Protein AF-0000000084427229 (afdb_homodimer)

Nearest PDB structures (foldseek):
  4gdn-assembly3_C  TM=8.687E-01  e=4.495E-21  Staphylococcus aureus subsp. aureus N315
  4gdn-assembly4_D  TM=8.660E-01  e=3.797E-21  Staphylococcus aureus subsp. aureus N315
  7v1z-assembly1_A  TM=7.747E-01  e=4.239E-22  Homo sapiens
  4gdn-assembly2_B  TM=8.293E-01  e=1.237E-20  Staphylococcus aureus subsp. aureus N315
  4y7p-assembly2_A  TM=8.494E-01  e=4.516E-19  Bacillus cereus

Solvent-accessible surface area (backbone atoms only — not comparable to full-atom values): 54503 Å² total; per-residue (Å²): 128,78,55,69,45,61,56,54,56,69,42,49,66,58,49,51,48,43,28,56,69,22,12,41,59,18,35,34,37,33,32,31,49,72,77,34,82,59,41,74,52,50,39,58,26,27,30,73,92,78,64,38,64,36,43,62,70,32,25,36,59,31,20,36,52,23,24,35,55,44,41,37,48,50,28,40,40,35,73,70,63,78,46,52,62,76,39,43,48,43,80,68,35,76,81,50,61,38,82,40,66,64,60,42,74,63,38,24,49,49,36,37,46,30,22,20,58,19,49,60,48,64,58,55,66,34,48,39,40,42,29,36,61,62,47,45,51,88,45,39,57,62,54,58,19,65,46,52,67,77,42,69,73,54,73,46,61,40,82,34,57,58,29,31,39,50,47,31,54,47,46,20,60,74,69,71,44,51,51,64,57,49,44,41,63,54,45,38,54,79,68,63,35,85,62,53,35,60,21,72,70,63,87,85,59,75,59,56,47,52,21,15,22,28,36,93,86,30,50,68,35,74,28,53,57,59,38,25,23,71,64,46,40,46,18,36,27,26,9,19,24,28,20,56,58,48,46,51,56,52,50,48,54,47,48,51,30,36,53,48,14,67,73,69,67,43,58,59,35,89,97,46,65,53,24,37,42,42,56,36,66,11,71,70,32,54,40,78,77,62,34,92,53,60,35,24,26,14,36,47,34,36,40,34,30,32,49,35,65,66,54,81,80,49,65,43,49,86,23,29,94,87,50,57,65,64,42,49,39,91,44,73,36,49,59,33,38,30,43,40,15,72,42,52,14,18,24,21,30,41,41,36,28,68,92,59,40,29,37,42,40,24,41,27,32,20,31,30,48,37,47,49,32,51,53,49,48,53,54,50,46,34,58,75,66,61,39,46,80,92,48,54,78,62,57,64,60,50,49,53,47,19,32,55,47,49,66,44,41,60,63,50,44,52,50,50,47,59,72,68,47,54,80,94,54,66,61,70,68,70,73,54,66,44,43,46,25,30,32,93,81,68,73,51,36,38,30,30,42,74,55,95,93,37,41,28,39,12,55,69,60,35,75,80,39,56,38,58,44,43,84,55,32,49,58,25,24,28,51,74,64,60,67,52,57,40,29,52,42,20,30,84,82,59,81,70,60,54,64,58,46,40,33,42,37,49,39,58,47,95,87,66,45,59,41,36,40,37,31,29,60,45,76,93,44,80,52,47,59,20,39,46,59,76,73,83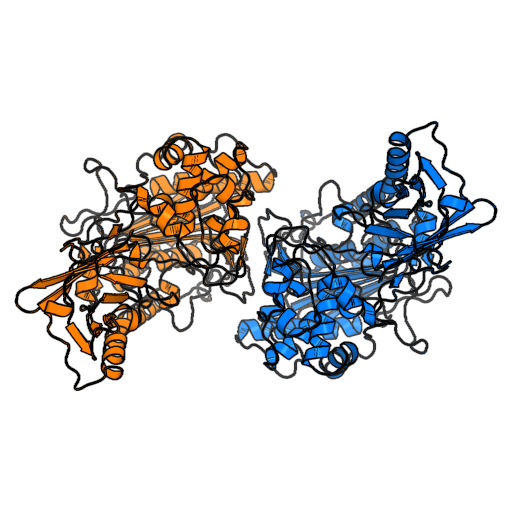,124,128,77,55,68,45,62,57,54,57,69,43,50,66,59,49,51,48,43,26,56,68,22,11,42,59,18,37,33,37,34,32,30,48,70,75,35,80,57,42,74,51,48,38,60,25,28,30,74,94,78,65,39,64,36,42,61,69,31,27,37,57,31,20,35,51,23,24,34,55,44,42,38,47,49,26,40,40,36,72,70,63,78,46,51,62,75,38,44,48,42,79,67,34,76,82,51,61,39,83,39,65,63,59,41,75,64,37,23,49,51,34,35,46,29,22,20,58,19,48,60,48,63,57,56,68,35,49,38,40,42,30,37,61,62,47,44,52,89,45,38,56,60,53,59,19,64,45,51,66,78,44,69,73,55,73,45,60,39,84,34,59,58,29,29,38,50,48,32,54,47,47,19,60,74,69,71,44,52,51,65,56,48,44,41,64,54,46,38,54,78,68,64,35,85,63,52,36,59,21,72,70,62,87,84,59,76,60,55,47,52,21,15,21,27,37,93,85,30,49,68,35,72,30,52,57,58,37,28,22,70,64,47,39,45,17,36,29,26,10,21,26,29,18,56,59,50,46,50,55,52,50,49,54,48,48,51,31,35,53,47,16,65,72,70,68,43,58,57,35,90,97,46,65,54,25,36,44,43,56,37,65,11,70,69,32,53,41,77,77,62,34,92,51,60,35,24,27,14,35,47,35,36,39,34,31,31,50,34,65,68,53,82,81,49,64,43,49,86,23,29,95,87,51,57,65,64,41,49,37,90,43,74,35,48,57,32,39,31,42,42,14,72,43,52,16,18,24,20,28,40,42,36,28,68,91,59,40,28,38,39,39,25,41,26,31,19,31,32,48,39,46,48,31,51,52,49,46,52,54,50,46,31,59,76,66,61,39,45,79,92,48,55,80,63,58,64,59,50,48,53,48,19,32,56,46,47,67,45,41,59,62,52,43,52,50,51,46,58,72,68,49,55,79,94,55,63,62,71,69,70,73,54,66,44,42,46,24,31,31,90,79,68,73,51,37,38,30,30,43,73,56,95,93,37,41,29,38,12,54,70,61,34,75,81,39,56,36,59,43,40,84,55,33,48,57,24,23,29,51,74,64,60,65,52,58,40,28,52,42,18,30,83,81,61,81,69,60,54,64,59,47,40,31,43,37,50,39,58,47,96,88,65,46,59,39,36,41,36,33,28,60,43,76,94,44,82,52,48,57,20,38,45,59,75,74,83,122

Secondary structure (DSSP, 8-state):
---HHHHHHTTHHHHHHHHHHHT-SEEEEEEEETTEEEEEEEEEEEETTTTEEP-TT-BEE-GGGHHHHHHHHHHHHHHTTS--TT-BHHHH-TT---SSHHHHHH-BHHHHHTT-S-B---HHHHB-GGG-B-S-HHHHHHHHHHPPB-S-TTSS----HHHHHHHHHHHHHHHSS-HHHHHIIIIIHHHT-TT-BSSSPPTT--SB--EEEE-TTS-EEEEPPP-TTTTSTTHHHH--EE-HHHHHHHHHHHHHHHHHHHHH--SB-TT-S-BSHHHHTS--EE-SSS-SS-EEE-SS-EEEESSEE--TTSSGGGG-TT-PPEESTTS-B-EEEEEEEEETBEEEEEEEETTTTEEEEEEESEE-SS-HHHHHHHHHHHHHHT--GGG---HHHHHHHHHHHHHHHHHHHHHHHHHHPPTT-----GGGG-EEEEETTSS-EEEEEEETTEEEEEETT-GGGEEEEEEEETTEEE----HHHHHHTT----TT--GGGGEEEEEE-TTS-EEEEEE--STTSPPEEEEEPP---/---HHHHHHTTHHHHHHHHHHHT-SEEEEEEEETTEEEEEEEEEEEETTTTEEP-TT-BEE-GGGHHHHHHHHHHHHHHTTS--TT-BHHHH-TT---SSHHHHHH-BHHHHHTT-S-B---HHHHB-GGG-B-S-HHHHHHHHHHPPB-S-TTSS----HHHHHHHHHHHHHHHSS-HHHHHIIIIIHHHT-TT-BSSSPPTT--SB--EEEE-TTS-EEEEPPP-TTTTSTTHHHH--EE-HHHHHHHHHHHHHHHHHHHHH--SB-TT-S-BSHHHHTS--EE-SSS-SS-EEE-SS-EEEESSEE--TTSSGGGG-TT-PPEESTTS-B-EEEEEEEEETBEEEEEEEETTTTEEEEEEESEE-SS-HHHHHHHHHHHHHHT--GGG---HHHHHHHHHHHHHHHHHHHHHHHHHHPPTT-----GGGG-EEEEETTSS-EEEEEEETTEEEEEETT-GGGEEEEEEEETTEEE----HHHHHHTT----TT--GGGGEEEEEE-TTS-EEEEEE--STTSPPEEEEEPP---

Organism: Penicillium patulum (NCBI:txid5078)

InterPro domains:
  IPR001466 Beta-lactamase-related [PF00144] (12-369)
  IPR012338 Beta-lactamase/transpeptidase-like [G3DSA:3.40.710.10] (6-385)
  IPR012338 Beta-lactamase/transpeptidase-like [SSF56601] (7-386)
  IPR021860 Peptidase S12, Pab87-related, C-terminal [PF11954] (421-520)
  IPR050491 Beta-lactamase AmpC-like [PTHR46825] (11-441)

Radius of gyration: 32.39 Å; Cα contacts (8 Å, |Δi|>4): 2548; chains: 2; bounding box: 80×103×69 Å

Foldseek 3Di:
DDDLQVVLVVCVVVLVLLCQLFQFAKKWKWKDFLLHTDYTDIDHALEDVVRHGADLFAKFFQFQLLQLLLLQLVQLCCVVVLDHQQAQLCVLPVPQAAPDPCNNPRPGLQCLQFQQQQWDQLVLLQAFFLQDGQFFPVCLSVVRSDTDRQDPGRAAHHDHLSSQLSSQVSSCSSVVHGSQVSSCVLACVLLVQPFKHLADDDPPDPNYGFFWAAFLNSHTATGHDNGQCVRYHNSRRTGMMGGNVSVSSRVSLLLVQVVVCVVVVAQGDPSHSGGNSVQQPDFRGFHDPPDPFGWGTGRSKTKTWPQDFDDVVHALQVLQPVGGDGADPPFDIFMKIKDWRDAAQWIWMWIAGSVRGMIMIMITGHPTLGRSNVLSRRQSVNSVRVPDPVRDDDSSVSSNSSSVSFSVQQVVQVVVLVVVFDPDADEDQLVLQAFWWAFPSRRWIKGWDADPNWIWIATSPDPLRIFTWDDGHYQKTFRDDPPRVCRNRRHDRGSQQHNQQRMWHWDADPVGGTFWIWHPNGPSGGTGIITGDDPPD/DDDLQVVLVVCVVVLVLLCQLFQFAKKWKWKDFLLHTDYTDIDHALEDVVRHGADLFAKFFQFQLLQLLLLQLVQLCCVVVLDHQQAQLCVLPVPQAAPDPCNNPRPGLQCLQFQQQQWDQLVLLQAFFLQDGQFFPVCLSVVLSDTDRQDPGRAFHHDHLSSQLSSQVSSCSSVVHGSQVSSCVLACVLLVQPFKHLADDDPPDPNYGFFWAAFLVSHTATGHDNGQCVRYHNSRRTGMMGGNVSVSSRVSLLLVQCVVCVVVVAQGDPSHSGGNSVQQPDFRGFHDPPDPFGWGTGRSKTKTWPQDFDDVVHALQVLQPVGGDGADPPFDIFMKIKDWRDAAQWIWMWIAGSVRRMIMIMITGHPTLGRSNVLSRRQSVNSVRVPDPVRDDDSSVSSNSSSVSSSVQQVVQVVVLVVVFDPDADEDQLVLQAFWWAFPSRRWIKGWDADPNWIWIATSPDPLRIFTWDDGHYQKTFRDDPPRVCRNRRHDRGSQDHNQQRMWHWDADPVGGTFWIWHPNGPSGGTGIITGDDDPD

pLDDT: mean 95.98, std 5.63, range [29.19, 98.94]

Sequence (1074 aa):
MAKLSARLDRLSSTIEDLMRIGGTPGLSLAVMSSGSTVYESSFGVRDKEAGLPVTDETIFPLCSLTKALTASAMAILVDEGKLTWDTLVKDVLPFFDSRDETTQNHLTITDILSHRSGMAWAGNVVLGTENNILISKKDGLKYISSQRRLLPFRTGMSYNNLGYNLAGYVIEEVSGVSWFEFVQSRILDPLGLDRTYLKAPPSDIGNVTQCYNTLDDGSATQIPHPKGGQNWFGGPSGGAWSCVRDLLKLYKTFTTSFEDQFTTGEKATENSPFRQVSFLTSAKIPMDQPSRNELSYALGWVRAQLPNRLGQIGINPGLMPNGMPTVGKGVPSQLALFHQGSLPGALSIVILLPDTNNVIVVLSNSLALNDVPDWVGQLILEEVLGVPESERNNYLEAAHTSVAENLKWYPALVEELNNARKNGTSPRALEEYVGTYWDNINVFKIVVDLVDNKLYWRLQGLDSERFQLEHYEDDTFTWLLPRNELSRRGRWVESDQGPAFWKAVFEYSDNGEIDKLLWAHDTGVPPLQLTKESSKVMAKLSARLDRLSSTIEDLMRIGGTPGLSLAVMSSGSTVYESSFGVRDKEAGLPVTDETIFPLCSLTKALTASAMAILVDEGKLTWDTLVKDVLPFFDSRDETTQNHLTITDILSHRSGMAWAGNVVLGTENNILISKKDGLKYISSQRRLLPFRTGMSYNNLGYNLAGYVIEEVSGVSWFEFVQSRILDPLGLDRTYLKAPPSDIGNVTQCYNTLDDGSATQIPHPKGGQNWFGGPSGGAWSCVRDLLKLYKTFTTSFEDQFTTGEKATENSPFRQVSFLTSAKIPMDQPSRNELSYALGWVRAQLPNRLGQIGINPGLMPNGMPTVGKGVPSQLALFHQGSLPGALSIVILLPDTNNVIVVLSNSLALNDVPDWVGQLILEEVLGVPESERNNYLEAAHTSVAENLKWYPALVEELNNARKNGTSPRALEEYVGTYWDNINVFKIVVDLVDNKLYWRLQGLDSERFQLEHYEDDTFTWLLPRNELSRRGRWVESDQGPAFWKAVFEYSDNGEIDKLLWAHDTGVPPLQLTKESSKV

Structure (mmCIF, N/CA/C/O backbone):
data_AF-0000000084427229-model_v1
#
loop_
_entity.id
_entity.type
_entity.pdbx_description
1 polymer 'Beta-lactamase-related protein'
#
loop_
_atom_site.group_PDB
_atom_site.id
_atom_site.type_symbol
_atom_site.label_atom_id
_atom_site.label_alt_id
_atom_site.label_comp_id
_atom_site.label_asym_id
_atom_site.label_entity_id
_atom_site.label_seq_id
_atom_site.pdbx_PDB_ins_code
_atom_site.Cartn_x
_atom_site.Cartn_y
_atom_site.Cartn_z
_atom_site.occupancy
_atom_site.B_iso_or_equiv
_atom_site.auth_seq_id
_atom_site.auth_comp_id
_atom_site.auth_asym_id
_atom_site.auth_atom_id
_atom_site.pdbx_PDB_model_num
ATOM 1 N N . MET A 1 1 ? 37.656 -5.957 -15.914 1 57.06 1 MET A N 1
ATOM 2 C CA . MET A 1 1 ? 36.625 -6.883 -15.422 1 57.06 1 MET A CA 1
ATOM 3 C C . MET A 1 1 ? 36 -7.648 -16.578 1 57.06 1 MET A C 1
ATOM 5 O O . MET A 1 1 ? 35.719 -7.074 -17.625 1 57.06 1 MET A O 1
ATOM 9 N N . ALA A 1 2 ? 35.969 -8.891 -16.641 1 68.44 2 ALA A N 1
ATOM 10 C CA . ALA A 1 2 ? 35.438 -9.68 -17.75 1 68.44 2 ALA A CA 1
ATOM 11 C C . ALA A 1 2 ? 34.062 -9.18 -18.156 1 68.44 2 ALA A C 1
ATOM 13 O O . ALA A 1 2 ? 33.312 -8.664 -17.344 1 68.44 2 ALA A O 1
ATOM 14 N N . LYS A 1 3 ? 33.781 -9.195 -19.406 1 86.44 3 LYS A N 1
ATOM 15 C CA . LYS A 1 3 ? 32.469 -8.859 -19.938 1 86.44 3 LYS A CA 1
ATOM 16 C C . LYS A 1 3 ? 31.359 -9.625 -19.219 1 86.44 3 LYS A C 1
ATOM 18 O O . LYS A 1 3 ? 31.578 -10.758 -18.781 1 86.44 3 LYS A O 1
ATOM 23 N N . LEU A 1 4 ? 30.25 -9.016 -18.938 1 94.06 4 LEU A N 1
ATOM 24 C CA . LEU A 1 4 ? 29.109 -9.609 -18.234 1 94.06 4 LEU A CA 1
ATOM 25 C C . LEU A 1 4 ? 28.797 -11 -18.797 1 94.06 4 LEU A C 1
ATOM 27 O O . LEU A 1 4 ? 28.562 -11.938 -18.031 1 94.06 4 LEU A O 1
ATOM 31 N N . SER A 1 5 ? 28.844 -11.18 -20.062 1 95 5 SER A N 1
ATOM 32 C CA . SER A 1 5 ? 28.547 -12.461 -20.688 1 95 5 SER A CA 1
ATOM 33 C C . SER A 1 5 ? 29.516 -13.539 -20.203 1 95 5 SER A C 1
ATOM 35 O O . SER A 1 5 ? 29.109 -14.672 -19.938 1 95 5 SER A O 1
ATOM 37 N N . ALA A 1 6 ? 30.797 -13.242 -20.203 1 95.94 6 ALA A N 1
ATOM 38 C CA . ALA A 1 6 ? 31.812 -14.195 -19.75 1 95.94 6 ALA A CA 1
ATOM 39 C C . ALA A 1 6 ? 31.609 -14.555 -18.281 1 95.94 6 ALA A C 1
ATOM 41 O O . ALA A 1 6 ? 31.797 -15.703 -17.875 1 95.94 6 ALA A O 1
ATOM 42 N N . ARG A 1 7 ? 31.266 -13.531 -17.5 1 96.56 7 ARG A N 1
ATOM 43 C CA . ARG A 1 7 ? 31.016 -13.773 -16.078 1 96.56 7 ARG A CA 1
ATOM 44 C C . ARG A 1 7 ? 29.797 -14.68 -15.891 1 96.56 7 ARG A C 1
ATOM 46 O O . ARG A 1 7 ? 29.797 -15.555 -15.023 1 96.56 7 ARG A O 1
ATOM 53 N N . LEU A 1 8 ? 28.828 -14.5 -16.672 1 97.56 8 LEU A N 1
ATOM 54 C CA . LEU A 1 8 ? 27.609 -15.312 -16.609 1 97.56 8 LEU A CA 1
ATOM 55 C C . LEU A 1 8 ? 27.891 -16.734 -17.062 1 97.56 8 LEU A C 1
ATOM 57 O O . LEU A 1 8 ? 27.344 -17.688 -16.516 1 97.56 8 LEU A O 1
ATOM 61 N N . ASP A 1 9 ? 28.719 -16.844 -18.031 1 96.69 9 ASP A N 1
ATOM 62 C CA . ASP A 1 9 ? 29.078 -18.172 -18.531 1 96.69 9 ASP A CA 1
ATOM 63 C C . ASP A 1 9 ? 29.75 -19 -17.453 1 96.69 9 ASP A C 1
ATOM 65 O O . ASP A 1 9 ? 29.594 -20.234 -17.438 1 96.69 9 ASP A O 1
ATOM 69 N N . ARG A 1 10 ? 30.453 -18.375 -16.594 1 96.94 10 ARG A N 1
ATOM 70 C CA . ARG A 1 10 ? 31.156 -19.062 -15.523 1 96.94 10 ARG A CA 1
ATOM 71 C C . ARG A 1 10 ? 30.172 -19.656 -14.516 1 96.94 10 ARG A C 1
ATOM 73 O O . ARG A 1 10 ? 30.547 -20.5 -13.703 1 96.94 10 ARG A O 1
ATOM 80 N N . LEU A 1 11 ? 28.922 -19.25 -14.578 1 98.12 11 LEU A N 1
ATOM 81 C CA . LEU A 1 11 ? 27.922 -19.719 -13.633 1 98.12 11 LEU A CA 1
ATOM 82 C C . LEU A 1 11 ? 27.266 -21 -14.148 1 98.12 11 LEU A C 1
ATOM 84 O O . LEU A 1 11 ? 26.422 -21.594 -13.453 1 98.12 11 LEU A O 1
ATOM 88 N N . SER A 1 12 ? 27.625 -21.484 -15.297 1 98.06 12 SER A N 1
ATOM 89 C CA . SER A 1 12 ? 26.953 -22.609 -15.961 1 98.06 12 SER A CA 1
ATOM 90 C C . SER A 1 12 ? 26.969 -23.844 -15.078 1 98.06 12 SER A C 1
ATOM 92 O O . SER A 1 12 ? 25.953 -24.531 -14.945 1 98.06 12 SER A O 1
ATOM 94 N N . SER A 1 13 ? 28.125 -24.156 -14.5 1 98.19 13 SER A N 1
ATOM 95 C CA . SER A 1 13 ? 28.219 -25.344 -13.664 1 98.19 13 SER A CA 1
ATOM 96 C C . SER A 1 13 ? 27.312 -25.234 -12.445 1 98.19 13 SER A C 1
ATOM 98 O O . SER A 1 13 ? 26.703 -26.234 -12.031 1 98.19 13 SER A O 1
ATOM 100 N N . THR A 1 14 ? 27.312 -24.047 -11.836 1 98.69 14 THR A N 1
ATOM 101 C CA . THR A 1 14 ? 26.453 -23.828 -10.688 1 98.69 14 THR A CA 1
ATOM 102 C C . THR A 1 14 ? 24.984 -24 -11.086 1 98.69 14 THR A C 1
ATOM 104 O O . THR A 1 14 ? 24.203 -24.578 -10.328 1 98.69 14 THR A O 1
ATOM 107 N N . ILE A 1 15 ? 24.594 -23.5 -12.234 1 98.88 15 ILE A N 1
ATOM 108 C CA . ILE A 1 15 ? 23.219 -23.625 -12.727 1 98.88 15 ILE A CA 1
ATOM 109 C C . ILE A 1 15 ? 22.875 -25.094 -12.93 1 98.88 15 ILE A C 1
ATOM 111 O O . ILE A 1 15 ? 21.797 -25.531 -12.523 1 98.88 15 ILE A O 1
ATOM 115 N N . GLU A 1 16 ? 23.766 -25.859 -13.5 1 98.75 16 GLU A N 1
ATOM 116 C CA . GLU A 1 16 ? 23.547 -27.281 -13.695 1 98.75 16 GLU A CA 1
ATOM 117 C C . GLU A 1 16 ? 23.391 -28 -12.367 1 98.75 16 GLU A C 1
ATOM 119 O O . GLU A 1 16 ? 22.562 -28.922 -12.242 1 98.75 16 GLU A O 1
ATOM 124 N N . ASP A 1 17 ? 24.203 -27.594 -11.391 1 98.81 17 ASP A N 1
ATOM 125 C CA . ASP A 1 17 ? 24.078 -28.188 -10.055 1 98.81 17 ASP A CA 1
ATOM 126 C C . ASP A 1 17 ? 22.719 -27.875 -9.453 1 98.81 17 ASP A C 1
ATOM 128 O O . ASP A 1 17 ? 22.094 -28.75 -8.844 1 98.81 17 ASP A O 1
ATOM 132 N N . LEU A 1 18 ? 22.312 -26.625 -9.586 1 98.88 18 LEU A N 1
ATOM 133 C CA . LEU A 1 18 ? 21 -26.25 -9.086 1 98.88 18 LEU A CA 1
ATOM 134 C C . LEU A 1 18 ? 19.906 -27.078 -9.742 1 98.88 18 LEU A C 1
ATOM 136 O O . LEU A 1 18 ? 18.953 -27.5 -9.078 1 98.88 18 LEU A O 1
ATOM 140 N N . MET A 1 19 ? 20 -27.312 -11.086 1 98.88 19 MET A N 1
ATOM 141 C CA . MET A 1 19 ? 19.047 -28.141 -11.82 1 98.88 19 MET A CA 1
ATOM 142 C C . MET A 1 19 ? 19.047 -29.562 -11.281 1 98.88 19 MET A C 1
ATOM 144 O O . MET A 1 19 ? 18 -30.172 -11.094 1 98.88 19 MET A O 1
ATOM 148 N N . ARG A 1 20 ? 20.234 -30.062 -11.023 1 98.62 20 ARG A N 1
ATOM 149 C CA . ARG A 1 20 ? 20.359 -31.422 -10.523 1 98.62 20 ARG A CA 1
ATOM 150 C C . ARG A 1 20 ? 19.766 -31.562 -9.133 1 98.62 20 ARG A C 1
ATOM 152 O O . ARG A 1 20 ? 19 -32.5 -8.867 1 98.62 20 ARG A O 1
ATOM 159 N N . ILE A 1 21 ? 20.062 -30.641 -8.266 1 98.69 21 ILE A N 1
ATOM 160 C CA . ILE A 1 21 ? 19.578 -30.672 -6.895 1 98.69 21 ILE A CA 1
ATOM 161 C C . ILE A 1 21 ? 18.047 -30.594 -6.891 1 98.69 21 ILE A C 1
ATOM 163 O O . ILE A 1 21 ? 17.391 -31.344 -6.168 1 98.69 21 ILE A O 1
ATOM 167 N N . GLY A 1 22 ? 17.453 -29.734 -7.699 1 98.38 22 GLY A N 1
ATOM 168 C CA . GLY A 1 22 ? 16.016 -29.531 -7.719 1 98.38 22 GLY A CA 1
ATOM 169 C C . GLY A 1 22 ? 15.266 -30.562 -8.539 1 98.38 22 GLY A C 1
ATOM 170 O O . GLY A 1 22 ? 14.062 -30.75 -8.359 1 98.38 22 GLY A O 1
ATOM 171 N N . GLY A 1 23 ? 15.945 -31.203 -9.469 1 98.25 23 GLY A N 1
ATOM 172 C CA . GLY A 1 23 ? 15.312 -32.156 -10.367 1 98.25 23 GLY A CA 1
ATOM 173 C C . GLY A 1 23 ? 14.656 -31.5 -11.562 1 98.25 23 GLY A C 1
ATOM 174 O O . GLY A 1 23 ? 13.477 -31.734 -11.844 1 98.25 23 GLY A O 1
ATOM 175 N N . THR A 1 24 ? 15.398 -30.719 -12.305 1 98.5 24 THR A N 1
ATOM 176 C CA . THR A 1 24 ? 14.906 -29.984 -13.469 1 98.5 24 THR A CA 1
ATOM 177 C C . THR A 1 24 ? 15.578 -30.469 -14.742 1 98.5 24 THR A C 1
ATOM 179 O O . THR A 1 24 ? 16.781 -30.266 -14.938 1 98.5 24 THR A O 1
ATOM 182 N N . PRO A 1 25 ? 14.859 -31.016 -15.664 1 98.69 25 PRO A N 1
ATOM 183 C CA . PRO A 1 25 ? 15.461 -31.578 -16.875 1 98.69 25 PRO A CA 1
ATOM 184 C C . PRO A 1 25 ? 15.938 -30.516 -17.859 1 98.69 25 PRO A C 1
ATOM 186 O O . PRO A 1 25 ? 16.938 -30.703 -18.547 1 98.69 25 PRO A O 1
ATOM 189 N N . GLY A 1 26 ? 15.211 -29.5 -17.969 1 98.88 26 GLY A N 1
ATOM 190 C CA . GLY A 1 26 ? 15.531 -28.469 -18.953 1 98.88 26 GLY A CA 1
ATOM 191 C C . GLY A 1 26 ? 15.289 -27.062 -18.438 1 98.88 26 GLY A C 1
ATOM 192 O O . GLY A 1 26 ? 14.336 -26.828 -17.688 1 98.88 26 GLY A O 1
ATOM 193 N N . LEU A 1 27 ? 16.141 -26.125 -18.859 1 98.88 27 LEU A N 1
ATOM 194 C CA . LEU A 1 27 ? 16.094 -24.734 -18.438 1 98.88 27 LEU A CA 1
ATOM 195 C C . LEU A 1 27 ? 16.625 -23.812 -19.531 1 98.88 27 LEU A C 1
ATOM 197 O O . LEU A 1 27 ? 17.625 -24.125 -20.172 1 98.88 27 LEU A O 1
ATOM 201 N N . SER A 1 28 ? 15.883 -22.781 -19.812 1 98.81 28 SER A N 1
ATOM 202 C CA . SER A 1 28 ? 16.328 -21.734 -20.734 1 98.81 28 SER A CA 1
ATOM 203 C C . SER A 1 28 ? 16.484 -20.406 -20.016 1 98.81 28 SER A C 1
ATOM 205 O O . SER A 1 28 ? 15.648 -20.047 -19.172 1 98.81 28 SER A O 1
ATOM 207 N N . LEU A 1 29 ? 17.578 -19.719 -20.234 1 98.38 29 LEU A N 1
ATOM 208 C CA . LEU A 1 29 ? 17.953 -18.484 -19.547 1 98.38 29 LEU A CA 1
ATOM 209 C C . LEU A 1 29 ? 18.359 -17.422 -20.547 1 98.38 29 LEU A C 1
ATOM 211 O O . LEU A 1 29 ? 19.094 -17.703 -21.5 1 98.38 29 LEU A O 1
ATOM 215 N N . ALA A 1 30 ? 17.906 -16.203 -20.344 1 98.44 30 ALA A N 1
ATOM 216 C CA . ALA A 1 30 ? 18.375 -15.07 -21.141 1 98.44 30 ALA A CA 1
ATOM 217 C C . ALA A 1 30 ? 18.5 -13.812 -20.297 1 98.44 30 ALA A C 1
ATOM 219 O O . ALA A 1 30 ? 17.734 -13.617 -19.344 1 98.44 30 ALA A O 1
ATOM 220 N N . VAL A 1 31 ? 19.469 -12.969 -20.609 1 98.31 31 VAL A N 1
ATOM 221 C CA . VAL A 1 31 ? 19.75 -11.719 -19.906 1 98.31 31 VAL A CA 1
ATOM 222 C C . VAL A 1 31 ? 19.906 -10.586 -20.906 1 98.31 31 VAL A C 1
ATOM 224 O O . VAL A 1 31 ? 20.641 -10.719 -21.891 1 98.31 31 VAL A O 1
ATOM 227 N N . MET A 1 32 ? 19.172 -9.594 -20.719 1 97 32 MET A N 1
ATOM 228 C CA . MET A 1 32 ? 19.359 -8.328 -21.422 1 97 32 MET A CA 1
ATOM 229 C C . MET A 1 32 ? 19.984 -7.285 -20.5 1 97 32 MET A C 1
ATOM 231 O O . MET A 1 32 ? 19.641 -7.191 -19.328 1 97 32 MET A O 1
ATOM 235 N N . SER A 1 33 ? 20.922 -6.504 -21.016 1 93.81 33 SER A N 1
ATOM 236 C CA . SER A 1 33 ? 21.547 -5.367 -20.328 1 93.81 33 SER A CA 1
ATOM 237 C C . SER A 1 33 ? 21.562 -4.137 -21.234 1 93.81 33 SER A C 1
ATOM 239 O O . SER A 1 33 ? 21.969 -4.219 -22.406 1 93.81 33 SER A O 1
ATOM 241 N N . SER A 1 34 ? 21.156 -3.049 -20.641 1 88.88 34 SER A N 1
ATOM 242 C CA . SER A 1 34 ? 21.125 -1.773 -21.344 1 88.88 34 SER A CA 1
ATOM 243 C C . SER A 1 34 ? 20.375 -1.899 -22.672 1 88.88 34 SER A C 1
ATOM 245 O O . SER A 1 34 ? 20.859 -1.42 -23.703 1 88.88 34 SER A O 1
ATOM 247 N N . GLY A 1 35 ? 19.391 -2.811 -22.688 1 84.12 35 GLY A N 1
ATOM 248 C CA . GLY A 1 35 ? 18.484 -2.9 -23.828 1 84.12 35 GLY A CA 1
ATOM 249 C C . GLY A 1 35 ? 18.938 -3.895 -24.875 1 84.12 35 GLY A C 1
ATOM 250 O O . GLY A 1 35 ? 18.281 -4.07 -25.906 1 84.12 35 GLY A O 1
ATOM 251 N N . SER A 1 36 ? 20.031 -4.559 -24.594 1 91.69 36 SER A N 1
ATOM 252 C CA . SER A 1 36 ? 20.547 -5.543 -25.547 1 91.69 36 SER A CA 1
ATOM 253 C C . SER A 1 36 ? 20.703 -6.91 -24.891 1 91.69 36 SER A C 1
ATOM 255 O O . SER A 1 36 ? 21.094 -7 -23.734 1 91.69 36 SER A O 1
ATOM 257 N N . THR A 1 37 ? 20.438 -7.914 -25.734 1 93.69 37 THR A N 1
ATOM 258 C CA . THR A 1 37 ? 20.688 -9.266 -25.234 1 93.69 37 THR A CA 1
ATOM 259 C C . THR A 1 37 ? 22.188 -9.508 -25.062 1 93.69 37 THR A C 1
ATOM 261 O O . THR A 1 37 ? 22.953 -9.375 -26.016 1 93.69 37 THR A O 1
ATOM 264 N N . VAL A 1 38 ? 22.594 -9.891 -23.875 1 94.88 38 VAL A N 1
ATOM 265 C CA . VAL A 1 38 ? 24.016 -10.023 -23.641 1 94.88 38 VAL A CA 1
ATOM 266 C C . VAL A 1 38 ? 24.359 -11.484 -23.344 1 94.88 38 VAL A C 1
ATOM 268 O O . VAL A 1 38 ? 25.531 -11.875 -23.391 1 94.88 38 VAL A O 1
ATOM 271 N N . TYR A 1 39 ? 23.312 -12.258 -23 1 95.69 39 TYR A N 1
ATOM 272 C CA . TYR A 1 39 ? 23.578 -13.641 -22.625 1 95.69 39 TYR A CA 1
ATOM 273 C C . TYR A 1 39 ? 22.344 -14.508 -22.859 1 95.69 39 TYR A C 1
ATOM 275 O O . TYR A 1 39 ? 21.234 -14.125 -22.5 1 95.69 39 TYR A O 1
ATOM 283 N N . GLU A 1 40 ? 22.453 -15.555 -23.531 1 96.94 40 GLU A N 1
ATOM 284 C CA . GLU A 1 40 ? 21.484 -16.625 -23.703 1 96.94 40 GLU A CA 1
ATOM 285 C C . GLU A 1 40 ? 22.141 -18 -23.5 1 96.94 40 GLU A C 1
ATOM 287 O O . GLU A 1 40 ? 23.219 -18.266 -24.031 1 96.94 40 GLU A O 1
ATOM 292 N N . SER A 1 41 ? 21.516 -18.75 -22.703 1 97.38 41 SER A N 1
ATOM 293 C CA . SER A 1 41 ? 22.016 -20.109 -22.469 1 97.38 41 SER A CA 1
ATOM 294 C C . SER A 1 41 ? 20.875 -21.078 -22.203 1 97.38 41 SER A C 1
ATOM 296 O O . SER A 1 41 ? 19.828 -20.688 -21.703 1 97.38 41 SER A O 1
ATOM 298 N N . SER A 1 42 ? 21 -22.25 -22.641 1 98 42 SER A N 1
ATOM 299 C CA . SER A 1 42 ? 20.047 -23.328 -22.453 1 98 42 SER A CA 1
ATOM 300 C C . SER A 1 42 ? 20.703 -24.562 -21.859 1 98 42 SER A C 1
ATOM 302 O O . SER A 1 42 ? 21.859 -24.875 -22.188 1 98 42 SER A O 1
ATOM 304 N N . PHE A 1 43 ? 20.078 -25.172 -21.062 1 98.69 43 PHE A N 1
ATOM 305 C CA . PHE A 1 43 ? 20.609 -26.312 -20.312 1 98.69 43 PHE A CA 1
ATOM 306 C C . PHE A 1 43 ? 19.672 -27.5 -20.391 1 98.69 43 PHE A C 1
ATOM 308 O O . PHE A 1 43 ? 18.453 -27.344 -20.328 1 98.69 43 PHE A O 1
ATOM 315 N N . GLY A 1 44 ? 20.234 -28.688 -20.594 1 98.75 44 GLY A N 1
ATOM 316 C CA . GLY A 1 44 ? 19.469 -29.922 -20.484 1 98.75 44 GLY A CA 1
ATOM 317 C C . GLY A 1 44 ? 18.578 -30.188 -21.688 1 98.75 44 GLY A C 1
ATOM 318 O O . GLY A 1 44 ? 18.969 -29.906 -22.828 1 98.75 44 GLY A O 1
ATOM 319 N N . VAL A 1 45 ? 17.391 -30.859 -21.359 1 98.75 45 VAL A N 1
ATOM 320 C CA . VAL A 1 45 ? 16.578 -31.391 -22.453 1 98.75 45 VAL A CA 1
ATOM 321 C C . VAL A 1 45 ? 15.148 -30.891 -22.328 1 98.75 45 VAL A C 1
ATOM 323 O O . VAL A 1 45 ? 14.625 -30.75 -21.219 1 98.75 45 VAL A O 1
ATOM 326 N N . ARG A 1 46 ? 14.508 -30.547 -23.484 1 98.62 46 ARG A N 1
ATOM 327 C CA . ARG A 1 46 ? 13.094 -30.188 -23.531 1 98.62 46 ARG A CA 1
ATOM 328 C C . ARG A 1 46 ? 12.211 -31.438 -23.578 1 98.62 46 ARG A C 1
ATOM 330 O O . ARG A 1 46 ? 11.008 -31.359 -23.328 1 98.62 46 ARG A O 1
ATOM 337 N N . ASP A 1 47 ? 12.773 -32.531 -23.953 1 98.44 47 ASP A N 1
ATOM 338 C CA . ASP A 1 47 ? 12.148 -33.844 -24.031 1 98.44 47 ASP A CA 1
ATOM 339 C C . ASP A 1 47 ? 13.109 -34.938 -23.578 1 98.44 47 ASP A C 1
ATOM 341 O O . ASP A 1 47 ? 13.977 -35.375 -24.328 1 98.44 47 ASP A O 1
ATOM 345 N N . LYS A 1 48 ? 12.867 -35.406 -22.453 1 97.44 48 LYS A N 1
ATOM 346 C CA . LYS A 1 48 ? 13.797 -36.375 -21.828 1 97.44 48 LYS A CA 1
ATOM 347 C C . LYS A 1 48 ? 13.805 -37.688 -22.594 1 97.44 48 LYS A C 1
ATOM 349 O O . LYS A 1 48 ? 14.875 -38.25 -22.844 1 97.44 48 LYS A O 1
ATOM 354 N N . GLU A 1 49 ? 12.68 -38.219 -22.891 1 96.94 49 GLU A N 1
ATOM 355 C CA . GLU A 1 49 ? 12.578 -39.5 -23.562 1 96.94 49 GLU A CA 1
ATOM 356 C C . GLU A 1 49 ? 13.242 -39.438 -24.938 1 96.94 49 GLU A C 1
ATOM 358 O O . GLU A 1 49 ? 13.953 -40.375 -25.328 1 96.94 49 GLU A O 1
ATOM 363 N N . ALA A 1 50 ? 13.062 -38.375 -25.625 1 97.56 50 ALA A N 1
ATOM 364 C CA . ALA A 1 50 ? 13.602 -38.219 -26.984 1 97.56 50 ALA A CA 1
ATOM 365 C C . ALA A 1 50 ? 15.023 -37.688 -26.953 1 97.56 50 ALA A C 1
ATOM 367 O O . ALA A 1 50 ? 15.734 -37.719 -27.953 1 97.56 50 ALA A O 1
ATOM 368 N N . GLY A 1 51 ? 15.438 -37.188 -25.844 1 97.75 51 GLY A N 1
ATOM 369 C CA . GLY A 1 51 ? 16.781 -36.625 -25.703 1 97.75 51 GLY A CA 1
ATOM 370 C C . GLY A 1 51 ? 16.969 -35.344 -26.484 1 97.75 51 GLY A C 1
ATOM 371 O O . GLY A 1 51 ? 18.062 -35.094 -27 1 97.75 51 GLY A O 1
ATOM 372 N N . LEU A 1 52 ? 15.922 -34.562 -26.688 1 98.56 52 LEU A N 1
ATOM 373 C CA . LEU A 1 52 ? 15.992 -33.312 -27.453 1 98.56 52 LEU A CA 1
ATOM 374 C C . LEU A 1 52 ? 16.438 -32.156 -26.562 1 98.56 52 LEU A C 1
ATOM 376 O O . LEU A 1 52 ? 15.859 -31.938 -25.5 1 98.56 52 LEU A O 1
ATOM 380 N N . PRO A 1 53 ? 17.422 -31.406 -26.938 1 98.56 53 PRO A N 1
ATOM 381 C CA . PRO A 1 53 ? 17.969 -30.328 -26.094 1 98.56 53 PRO A CA 1
ATOM 382 C C . PRO A 1 53 ? 17.078 -29.094 -26.062 1 98.56 53 PRO A C 1
ATOM 384 O O . PRO A 1 53 ? 16.328 -28.844 -27 1 98.56 53 PRO A O 1
ATOM 387 N N . VAL A 1 54 ? 17.156 -28.344 -25.016 1 98.75 54 VAL A N 1
ATOM 388 C CA . VAL A 1 54 ? 16.562 -27.016 -24.922 1 98.75 54 VAL A CA 1
ATOM 389 C C . VAL A 1 54 ? 17.375 -26.016 -25.766 1 98.75 54 VAL A C 1
ATOM 391 O O . VAL A 1 54 ? 18.594 -26.125 -25.844 1 98.75 54 VAL A O 1
ATOM 394 N N . THR A 1 55 ? 16.766 -25.109 -26.406 1 98.12 55 THR A N 1
ATOM 395 C CA . THR A 1 55 ? 17.359 -23.984 -27.109 1 98.12 55 THR A CA 1
ATOM 396 C C . THR A 1 55 ? 16.688 -22.672 -26.688 1 98.12 55 THR A C 1
ATOM 398 O O . THR A 1 55 ? 15.742 -22.688 -25.906 1 98.12 55 THR A O 1
ATOM 401 N N . ASP A 1 56 ? 17.188 -21.609 -27.203 1 96.06 56 ASP A N 1
ATOM 402 C CA . ASP A 1 56 ? 16.625 -20.297 -26.891 1 96.06 56 ASP A CA 1
ATOM 403 C C . ASP A 1 56 ? 15.25 -20.141 -27.531 1 96.06 56 ASP A C 1
ATOM 405 O O . ASP A 1 56 ? 14.492 -19.234 -27.172 1 96.06 56 ASP A O 1
ATOM 409 N N . GLU A 1 57 ? 14.82 -21.031 -28.406 1 97.88 57 GLU A N 1
ATOM 410 C CA . GLU A 1 57 ? 13.531 -20.969 -29.078 1 97.88 57 GLU A CA 1
ATOM 411 C C . GLU A 1 57 ? 12.547 -21.969 -28.484 1 97.88 57 GLU A C 1
ATOM 413 O O . GLU A 1 57 ? 11.391 -22.047 -28.922 1 97.88 57 GLU A O 1
ATOM 418 N N . THR A 1 58 ? 13.055 -22.766 -27.547 1 98.75 58 THR A N 1
ATOM 419 C CA . THR A 1 58 ? 12.172 -23.75 -26.938 1 98.75 58 THR A CA 1
ATOM 420 C C . THR A 1 58 ? 11.039 -23.078 -26.188 1 98.75 58 THR A C 1
ATOM 422 O O . THR A 1 58 ? 11.273 -22.172 -25.375 1 98.75 58 THR A O 1
ATOM 425 N N . ILE A 1 59 ? 9.805 -23.469 -26.484 1 98.88 59 ILE A N 1
ATOM 426 C CA . ILE A 1 59 ? 8.609 -22.891 -25.875 1 98.88 59 ILE A CA 1
ATOM 427 C C . ILE A 1 59 ? 8.312 -23.609 -24.562 1 98.88 59 ILE A C 1
ATOM 429 O O . ILE A 1 59 ? 8.281 -24.844 -24.5 1 98.88 59 ILE A O 1
ATOM 433 N N . PHE A 1 60 ? 8.172 -22.844 -23.469 1 98.88 60 PHE A N 1
ATOM 434 C CA . PHE A 1 60 ? 7.828 -23.312 -22.125 1 98.88 60 PHE A CA 1
ATOM 435 C C . PHE A 1 60 ? 6.5 -22.719 -21.672 1 98.88 60 PHE A C 1
ATOM 437 O O . PHE A 1 60 ? 6.109 -21.641 -22.109 1 98.88 60 PHE A O 1
ATOM 444 N N . PRO A 1 61 ? 5.73 -23.422 -20.719 1 98.81 61 PRO A N 1
ATOM 445 C CA . PRO A 1 61 ? 4.66 -22.719 -20.016 1 98.81 61 PRO A CA 1
ATOM 446 C C . PRO A 1 61 ? 5.172 -21.547 -19.172 1 98.81 61 PRO A C 1
ATOM 448 O O . PRO A 1 61 ? 6.211 -21.672 -18.516 1 98.81 61 PRO A O 1
ATOM 451 N N . LEU A 1 62 ? 4.461 -20.453 -19.188 1 98.81 62 LEU A N 1
ATOM 452 C CA . LEU A 1 62 ? 4.875 -19.266 -18.438 1 98.81 62 LEU A CA 1
ATOM 453 C C . LEU A 1 62 ? 4.211 -19.219 -17.062 1 98.81 62 LEU A C 1
ATOM 455 O O . LEU A 1 62 ? 4.633 -18.469 -16.188 1 98.81 62 LEU A O 1
ATOM 459 N N . CYS A 1 63 ? 3.168 -20 -16.922 1 98.31 6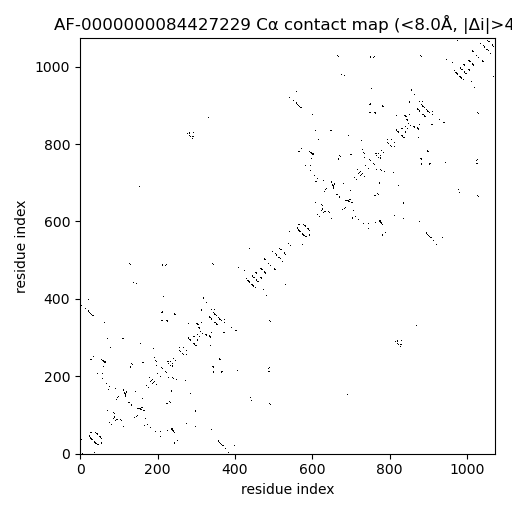3 CYS A N 1
ATOM 460 C CA . CYS A 1 63 ? 2.406 -19.984 -15.688 1 98.31 63 CYS A CA 1
ATOM 461 C C . CYS A 1 63 ? 1.98 -18.562 -15.336 1 98.31 63 CYS A C 1
ATOM 463 O O . CYS A 1 63 ? 1.46 -17.844 -16.188 1 98.31 63 CYS A O 1
ATOM 465 N N . SER A 1 64 ? 2.209 -18.094 -14.172 1 98.56 64 SER A N 1
ATOM 466 C CA . SER A 1 64 ? 1.662 -16.844 -13.672 1 98.56 64 SER A CA 1
ATOM 467 C C . SER A 1 64 ? 2.352 -15.641 -14.312 1 98.56 64 SER A C 1
ATOM 469 O O . SER A 1 64 ? 1.938 -14.5 -14.109 1 98.56 64 SER A O 1
ATOM 471 N N . LEU A 1 65 ? 3.398 -15.781 -15.109 1 98.81 65 LEU A N 1
ATOM 472 C CA . LEU A 1 65 ? 3.91 -14.648 -15.867 1 98.81 65 LEU A CA 1
ATOM 473 C C . LEU A 1 65 ? 2.848 -14.109 -16.812 1 98.81 65 LEU A C 1
ATOM 475 O O . LEU A 1 65 ? 2.951 -12.969 -17.297 1 98.81 65 LEU A O 1
ATOM 479 N N . THR A 1 66 ? 1.829 -14.922 -17.094 1 98.88 66 THR A N 1
ATOM 480 C CA . THR A 1 66 ? 0.687 -14.555 -17.922 1 98.88 66 THR A CA 1
ATOM 481 C C . THR A 1 66 ? -0.03 -13.344 -17.344 1 98.88 66 THR A C 1
ATOM 483 O O . THR A 1 66 ? -0.559 -12.516 -18.094 1 98.88 66 THR A O 1
ATOM 486 N N . LYS A 1 67 ? 0.003 -13.195 -16.062 1 98.88 67 LYS A N 1
ATOM 487 C CA . LYS A 1 67 ? -0.757 -12.164 -15.367 1 98.88 67 LYS A CA 1
ATOM 488 C C . LYS A 1 67 ? -0.375 -10.766 -15.852 1 98.88 67 LYS A C 1
ATOM 490 O O . LYS A 1 67 ? -1.235 -9.898 -16 1 98.88 67 LYS A O 1
ATOM 495 N N . ALA A 1 68 ? 0.873 -10.531 -16.172 1 98.75 68 ALA A N 1
ATOM 496 C CA . ALA A 1 68 ? 1.306 -9.227 -16.656 1 98.75 68 ALA A CA 1
ATOM 497 C C . ALA A 1 68 ? 0.686 -8.914 -18.016 1 98.75 68 ALA A C 1
ATOM 499 O O . ALA A 1 68 ? 0.392 -7.754 -18.312 1 98.75 68 ALA A O 1
ATOM 500 N N . LEU A 1 69 ? 0.487 -9.938 -18.828 1 98.81 69 LEU A N 1
ATOM 501 C CA . LEU A 1 69 ? -0.172 -9.75 -20.125 1 98.81 69 LEU A CA 1
ATOM 502 C C . LEU A 1 69 ? -1.633 -9.352 -19.922 1 98.81 69 LEU A C 1
ATOM 504 O O . LEU A 1 69 ? -2.123 -8.43 -20.578 1 98.81 69 LEU A O 1
ATOM 508 N N . THR A 1 70 ? -2.295 -10.039 -18.984 1 98.94 70 THR A N 1
ATOM 509 C CA . THR A 1 70 ? -3.695 -9.742 -18.719 1 98.94 70 THR A CA 1
ATOM 510 C C . THR A 1 70 ? -3.842 -8.328 -18.141 1 98.94 70 THR A C 1
ATOM 512 O O . THR A 1 70 ? -4.73 -7.582 -18.562 1 98.94 70 THR A O 1
ATOM 515 N N . ALA A 1 71 ? -2.992 -7.984 -17.25 1 98.94 71 ALA A N 1
ATOM 516 C CA . ALA A 1 71 ? -3.016 -6.633 -16.688 1 98.94 71 ALA A CA 1
ATOM 517 C C . ALA A 1 71 ? -2.762 -5.59 -17.781 1 98.94 71 ALA A C 1
ATOM 519 O O . ALA A 1 71 ? -3.412 -4.543 -17.812 1 98.94 71 ALA A O 1
ATOM 520 N N . SER A 1 72 ? -1.823 -5.852 -18.672 1 98.88 72 SER A N 1
ATOM 521 C CA . SER A 1 72 ? -1.517 -4.941 -19.766 1 98.88 72 SER A CA 1
ATOM 522 C C . SER A 1 72 ? -2.703 -4.801 -20.719 1 98.88 72 SER A C 1
ATOM 524 O O . SER A 1 72 ? -2.961 -3.713 -21.234 1 98.88 72 SER A O 1
ATOM 526 N N . ALA A 1 73 ? -3.336 -5.906 -20.953 1 98.88 73 ALA A N 1
ATOM 527 C CA . ALA A 1 73 ? -4.539 -5.852 -21.781 1 98.88 73 ALA A CA 1
ATOM 528 C C . ALA A 1 73 ? -5.594 -4.945 -21.156 1 98.88 73 ALA A C 1
ATOM 530 O O . ALA A 1 73 ? -6.215 -4.137 -21.844 1 98.88 73 ALA A O 1
ATOM 531 N N . MET A 1 74 ? -5.797 -5.109 -19.875 1 98.88 74 MET A N 1
ATOM 532 C CA . MET A 1 74 ? -6.73 -4.246 -19.141 1 98.88 74 MET A CA 1
ATOM 533 C C . MET A 1 74 ? -6.336 -2.781 -19.281 1 98.88 74 MET A C 1
ATOM 535 O O . MET A 1 74 ? -7.191 -1.92 -19.484 1 98.88 74 MET A O 1
ATOM 539 N N . ALA A 1 75 ? -5.074 -2.482 -19.234 1 98.88 75 ALA A N 1
ATOM 540 C CA . ALA A 1 75 ? -4.555 -1.119 -19.312 1 98.88 75 ALA A CA 1
ATOM 541 C C . ALA A 1 75 ? -4.891 -0.485 -20.656 1 98.88 75 ALA A C 1
ATOM 543 O O . ALA A 1 75 ? -5.137 0.721 -20.734 1 98.88 75 ALA A O 1
ATOM 544 N N . ILE A 1 76 ? -4.828 -1.277 -21.719 1 98.75 76 ILE A N 1
ATOM 545 C CA . ILE A 1 76 ? -5.195 -0.779 -23.047 1 98.75 76 ILE A CA 1
ATOM 546 C C . ILE A 1 76 ? -6.641 -0.283 -23.016 1 98.75 76 ILE A C 1
ATOM 548 O O . ILE A 1 76 ? -6.938 0.806 -23.516 1 98.75 76 ILE A O 1
ATOM 552 N N . LEU A 1 77 ? -7.512 -1.062 -22.406 1 98.75 77 LEU A N 1
ATOM 553 C CA . LEU A 1 77 ? -8.922 -0.702 -22.344 1 98.75 77 LEU A CA 1
ATOM 554 C C . LEU A 1 77 ? -9.133 0.543 -21.484 1 98.75 77 LEU A C 1
ATOM 556 O O . LEU A 1 77 ? -9.977 1.385 -21.797 1 98.75 77 LEU A O 1
ATOM 560 N N . VAL A 1 78 ? -8.422 0.684 -20.391 1 98.44 78 VAL A N 1
ATOM 561 C CA . VAL A 1 78 ? -8.469 1.882 -19.547 1 98.44 78 VAL A CA 1
ATOM 562 C C . VAL A 1 78 ? -7.992 3.09 -20.359 1 98.44 78 VAL A C 1
ATOM 564 O O . VAL A 1 78 ? -8.617 4.152 -20.328 1 98.44 78 VAL A O 1
ATOM 567 N N . ASP A 1 79 ? -6.879 2.887 -21.062 1 97.94 79 ASP A N 1
ATOM 568 C CA . ASP A 1 79 ? -6.32 3.963 -21.875 1 97.94 79 ASP A CA 1
ATOM 569 C C . ASP A 1 79 ? -7.309 4.422 -22.938 1 97.94 79 ASP A C 1
ATOM 571 O O . ASP A 1 79 ? -7.348 5.602 -23.281 1 97.94 79 ASP A O 1
ATOM 575 N N . GLU A 1 80 ? -8.07 3.543 -23.422 1 97.75 80 GLU A N 1
ATOM 576 C CA . GLU A 1 80 ? -9.055 3.83 -24.453 1 97.75 80 GLU A CA 1
ATOM 577 C C . GLU A 1 80 ? -10.328 4.422 -23.859 1 97.75 80 GLU A C 1
ATOM 579 O O . GLU A 1 80 ? -11.273 4.746 -24.578 1 97.75 80 GLU A O 1
ATOM 584 N N . GLY A 1 81 ? -10.43 4.508 -22.562 1 97.62 81 GLY A N 1
ATOM 585 C CA . GLY A 1 81 ? -11.547 5.141 -21.891 1 97.62 81 GLY A CA 1
ATOM 586 C C . GLY A 1 81 ? -12.766 4.234 -21.781 1 97.62 81 GLY A C 1
ATOM 587 O O . GLY A 1 81 ? -13.867 4.699 -21.484 1 97.62 81 GLY A O 1
ATOM 588 N N . LYS A 1 82 ? -12.578 2.949 -21.969 1 97.94 82 LYS A N 1
ATOM 589 C CA . LYS A 1 82 ? -13.695 2.012 -21.922 1 97.94 82 LYS A CA 1
ATOM 590 C C . LYS A 1 82 ? -14.07 1.683 -20.469 1 97.94 82 LYS A C 1
ATOM 592 O O . LYS A 1 82 ? -15.203 1.281 -20.188 1 97.94 82 LYS A O 1
ATOM 597 N N . LEU A 1 83 ? -13.172 1.72 -19.578 1 97.62 83 LEU A N 1
ATOM 598 C CA . LEU A 1 83 ? -13.344 1.637 -18.141 1 97.62 83 LEU A CA 1
ATOM 599 C C . LEU A 1 83 ? -12.234 2.387 -17.422 1 97.62 83 LEU A C 1
ATOM 601 O O . LEU A 1 83 ? -11.344 2.957 -18.047 1 97.62 83 LEU A O 1
ATOM 605 N N . THR A 1 84 ? -12.359 2.564 -16.141 1 97.94 84 THR A N 1
ATOM 606 C CA . THR A 1 84 ? -11.312 3.148 -15.312 1 97.94 84 THR A CA 1
ATOM 607 C C . THR A 1 84 ? -10.789 2.133 -14.297 1 97.94 84 THR A C 1
ATOM 609 O O . THR A 1 84 ? -11.398 1.08 -14.102 1 97.94 84 THR A O 1
ATOM 612 N N . TRP A 1 85 ? -9.68 2.379 -13.734 1 97.94 85 TRP A N 1
ATOM 613 C CA . TRP A 1 85 ? -9.086 1.493 -12.742 1 97.94 85 TRP A CA 1
ATOM 614 C C . TRP A 1 85 ? -9.984 1.359 -11.516 1 97.94 85 TRP A C 1
ATOM 616 O O . TRP A 1 85 ? -9.891 0.382 -10.773 1 97.94 85 TRP A O 1
ATOM 626 N N . ASP A 1 86 ? -10.883 2.318 -11.289 1 96.62 86 ASP A N 1
ATOM 627 C CA . ASP A 1 86 ? -11.781 2.336 -10.133 1 96.62 86 ASP A CA 1
ATOM 628 C C . ASP A 1 86 ? -13.156 1.793 -10.5 1 96.62 86 ASP A C 1
ATOM 630 O O . ASP A 1 86 ? -14.07 1.775 -9.672 1 96.62 86 ASP A O 1
ATOM 634 N N . THR A 1 87 ? -13.312 1.402 -11.742 1 98.12 87 THR A N 1
ATOM 635 C CA . THR A 1 87 ? -14.586 0.817 -12.156 1 98.12 87 THR A CA 1
ATOM 636 C C . THR A 1 87 ? -14.922 -0.396 -11.289 1 98.12 87 THR A C 1
ATOM 638 O O . THR A 1 87 ? -14.07 -1.255 -11.055 1 98.12 87 THR A O 1
ATOM 641 N N . LEU A 1 88 ? -16.125 -0.443 -10.766 1 97.69 88 LEU A N 1
ATOM 642 C CA . LEU A 1 88 ? -16.594 -1.592 -10 1 97.69 88 LEU A CA 1
ATOM 643 C C . LEU A 1 88 ? -16.844 -2.789 -10.914 1 97.69 88 LEU A C 1
ATOM 645 O O . LEU A 1 88 ? -17.406 -2.639 -12 1 97.69 88 LEU A O 1
ATOM 649 N N . VAL A 1 89 ? -16.484 -3.961 -10.484 1 98.25 89 VAL A N 1
ATOM 650 C CA . VAL A 1 89 ? -16.641 -5.184 -11.266 1 98.25 89 VAL A CA 1
ATOM 651 C C . VAL A 1 89 ? -18.109 -5.402 -11.594 1 98.25 89 VAL A C 1
ATOM 653 O O . VAL A 1 89 ? -18.453 -5.719 -12.727 1 98.25 89 VAL A O 1
ATOM 656 N N . LYS A 1 90 ? -19.016 -5.152 -10.625 1 97.25 90 LYS A N 1
ATOM 657 C CA . LYS A 1 90 ? -20.453 -5.391 -10.805 1 97.25 90 LYS A CA 1
ATOM 658 C C . LYS A 1 90 ? -21.016 -4.508 -11.906 1 97.25 90 LYS A C 1
ATOM 660 O O . LYS A 1 90 ? -22.047 -4.84 -12.508 1 97.25 90 LYS A O 1
ATOM 665 N N . ASP A 1 91 ? -20.359 -3.383 -12.164 1 97.38 91 ASP A N 1
ATOM 666 C CA . ASP A 1 91 ? -20.891 -2.43 -13.133 1 97.38 91 ASP A CA 1
ATOM 667 C C . ASP A 1 91 ? -20.562 -2.855 -14.562 1 97.38 91 ASP A C 1
ATOM 669 O O . ASP A 1 91 ? -21.234 -2.441 -15.508 1 97.38 91 ASP A O 1
ATOM 673 N N . VAL A 1 92 ? -19.547 -3.684 -14.727 1 97.31 92 VAL A N 1
ATOM 674 C CA . VAL A 1 92 ? -19.125 -4.09 -16.062 1 97.31 92 VAL A CA 1
ATOM 675 C C . VAL A 1 92 ? -19.516 -5.547 -16.312 1 97.31 92 VAL A C 1
ATOM 677 O O . VAL A 1 92 ? -19.641 -5.984 -17.453 1 97.31 92 VAL A O 1
ATOM 680 N N . LEU A 1 93 ? -19.688 -6.312 -15.258 1 97 93 LEU A N 1
ATOM 681 C CA . LEU A 1 93 ? -20.141 -7.695 -15.32 1 97 93 LEU A CA 1
ATOM 682 C C . LEU A 1 93 ? -21.453 -7.863 -14.555 1 97 93 LEU A C 1
ATOM 684 O O . LEU A 1 93 ? -21.469 -8.328 -13.414 1 97 93 LEU A O 1
ATOM 688 N N . PRO A 1 94 ? -22.5 -7.652 -15.203 1 90.88 94 PRO A N 1
ATOM 689 C CA . PRO A 1 94 ? -23.781 -7.652 -14.5 1 90.88 94 PRO A CA 1
ATOM 690 C C . PRO A 1 94 ? -24.125 -9.008 -13.891 1 90.88 94 PRO A C 1
ATOM 692 O O . PRO A 1 94 ? -24.891 -9.078 -12.922 1 90.88 94 PRO A O 1
ATOM 695 N N . PHE A 1 95 ? -23.531 -10.094 -14.398 1 92.12 95 PHE A N 1
ATOM 696 C CA . PHE A 1 95 ? -23.844 -11.414 -13.875 1 92.12 95 PHE A CA 1
ATOM 697 C C . PHE A 1 95 ? -22.938 -11.773 -12.711 1 92.12 95 PHE A C 1
ATOM 699 O O . PHE A 1 95 ? -23.078 -12.836 -12.102 1 92.12 95 PHE A O 1
ATOM 706 N N . PHE A 1 96 ? -21.984 -10.961 -12.469 1 95.88 96 PHE A N 1
ATOM 707 C CA . PHE A 1 96 ? -21.219 -11.117 -11.242 1 95.88 96 PHE A CA 1
ATOM 708 C C . PHE A 1 96 ? -22.094 -10.844 -10.016 1 95.88 96 PHE A C 1
ATOM 710 O O . PHE A 1 96 ? -22.562 -9.727 -9.828 1 95.88 96 PHE A O 1
ATOM 717 N N . ASP A 1 97 ? -22.312 -11.805 -9.219 1 94.5 97 ASP A N 1
ATOM 718 C CA . ASP A 1 97 ? -23.25 -11.711 -8.094 1 94.5 97 ASP A CA 1
ATOM 719 C C . ASP A 1 97 ? -22.641 -12.336 -6.832 1 94.5 97 ASP A C 1
ATOM 721 O O . ASP A 1 97 ? -23 -13.445 -6.449 1 94.5 97 ASP A O 1
ATOM 725 N N . SER A 1 98 ? -21.75 -11.578 -6.184 1 94.12 98 SER A N 1
ATOM 726 C CA . SER A 1 98 ? -21.125 -12.078 -4.965 1 94.12 98 SER A CA 1
ATOM 727 C C . SER A 1 98 ? -22.094 -12.023 -3.783 1 94.12 98 SER A C 1
ATOM 729 O O . SER A 1 98 ? -22.844 -11.055 -3.629 1 94.12 98 SER A O 1
ATOM 731 N N . ARG A 1 99 ? -22.109 -13.055 -2.914 1 85.69 99 ARG A N 1
ATOM 732 C CA . ARG A 1 99 ? -22.938 -13.086 -1.712 1 85.69 99 ARG A CA 1
ATOM 733 C C . ARG A 1 99 ? -22.344 -12.203 -0.619 1 85.69 99 ARG A C 1
ATOM 735 O O . ARG A 1 99 ? -23.031 -11.852 0.346 1 85.69 99 ARG A O 1
ATOM 742 N N . ASP A 1 100 ? -21.062 -11.945 -0.789 1 92.12 100 ASP A N 1
ATOM 743 C CA . ASP A 1 100 ? -20.422 -11.031 0.15 1 92.12 100 ASP A CA 1
ATOM 744 C C . ASP A 1 100 ? -20.688 -9.578 -0.24 1 92.12 100 ASP A C 1
ATOM 746 O O . ASP A 1 100 ? -20.25 -9.125 -1.302 1 92.12 100 ASP A O 1
ATOM 750 N N . GLU A 1 101 ? -21.328 -8.812 0.647 1 92.31 101 GLU A N 1
ATOM 751 C CA . GLU A 1 101 ? -21.781 -7.461 0.338 1 92.31 101 GLU A CA 1
ATOM 752 C C . GLU A 1 101 ? -20.609 -6.547 0.008 1 92.31 101 GLU A C 1
ATOM 754 O O . GLU A 1 101 ? -20.703 -5.703 -0.886 1 92.31 101 GLU A O 1
ATOM 759 N N . THR A 1 102 ? -19.531 -6.656 0.72 1 93.75 102 THR A N 1
ATOM 760 C CA . THR A 1 102 ? -18.344 -5.836 0.47 1 93.75 102 THR A CA 1
ATOM 761 C C . THR A 1 102 ? -17.766 -6.121 -0.914 1 93.75 102 THR A C 1
ATOM 763 O O . THR A 1 102 ? -17.531 -5.199 -1.696 1 93.75 102 THR A O 1
ATOM 766 N N . THR A 1 103 ? -17.594 -7.391 -1.255 1 95.12 103 THR A N 1
ATOM 767 C CA . THR A 1 103 ? -17.078 -7.781 -2.559 1 95.12 103 THR A CA 1
ATOM 768 C C . THR A 1 103 ? -18 -7.316 -3.678 1 95.12 103 THR A C 1
ATOM 770 O O . THR A 1 103 ? -17.547 -6.754 -4.676 1 95.12 103 THR A O 1
ATOM 773 N N . GLN A 1 104 ? -19.297 -7.5 -3.455 1 96 104 GLN A N 1
ATOM 774 C CA . GLN A 1 104 ? -20.266 -7.156 -4.48 1 96 104 GLN A CA 1
ATOM 775 C C . GLN A 1 104 ? -20.25 -5.664 -4.789 1 96 104 GLN A C 1
ATOM 777 O O . GLN A 1 104 ? -20.328 -5.262 -5.949 1 96 104 GLN A O 1
ATOM 782 N N . ASN A 1 105 ? -20.062 -4.879 -3.779 1 94.69 105 ASN A N 1
ATOM 783 C CA . ASN A 1 105 ? -20.375 -3.461 -3.951 1 94.69 105 ASN A CA 1
ATOM 784 C C . ASN A 1 105 ? -19.109 -2.621 -4.047 1 94.69 105 ASN A C 1
ATOM 786 O O . ASN A 1 105 ? -19.156 -1.454 -4.441 1 94.69 105 ASN A O 1
ATOM 790 N N . HIS A 1 106 ? -17.922 -3.174 -3.709 1 95.94 106 HIS A N 1
ATOM 791 C CA . HIS A 1 106 ? -16.75 -2.307 -3.594 1 95.94 106 HIS A CA 1
ATOM 792 C C . HIS A 1 106 ? -15.594 -2.836 -4.426 1 95.94 106 HIS A C 1
ATOM 794 O O . HIS A 1 106 ? -14.602 -2.133 -4.629 1 95.94 106 HIS A O 1
ATOM 800 N N . LEU A 1 107 ? -15.664 -4.02 -4.98 1 97.38 107 LEU A N 1
ATOM 801 C CA . LEU A 1 107 ? -14.57 -4.645 -5.707 1 97.38 107 LEU A CA 1
ATOM 802 C C . LEU A 1 107 ? -14.305 -3.928 -7.027 1 97.38 107 LEU A C 1
ATOM 804 O O . LEU A 1 107 ? -15.195 -3.855 -7.883 1 97.38 107 LEU A O 1
ATOM 808 N N . THR A 1 108 ? -13.109 -3.385 -7.234 1 98.25 108 THR A N 1
ATOM 809 C CA . THR A 1 108 ? -12.758 -2.633 -8.438 1 98.25 108 THR A CA 1
ATOM 810 C C . THR A 1 108 ? -11.812 -3.439 -9.32 1 98.25 108 THR A C 1
ATOM 812 O O . THR A 1 108 ? -11.352 -4.512 -8.93 1 98.25 108 THR A O 1
ATOM 815 N N . ILE A 1 109 ? -11.492 -2.865 -10.469 1 98.56 109 ILE A N 1
ATOM 816 C CA . ILE A 1 109 ? -10.547 -3.443 -11.414 1 98.56 109 ILE A CA 1
ATOM 817 C C . ILE A 1 109 ? -9.156 -3.506 -10.781 1 98.56 109 ILE A C 1
ATOM 819 O O . ILE A 1 109 ? -8.469 -4.523 -10.875 1 98.56 109 ILE A O 1
ATOM 823 N N . THR A 1 110 ? -8.758 -2.467 -10.039 1 98.44 110 THR A N 1
ATOM 824 C CA . THR A 1 110 ? -7.469 -2.467 -9.359 1 98.44 110 THR A CA 1
ATOM 825 C C . THR A 1 110 ? -7.406 -3.584 -8.32 1 98.44 110 THR A C 1
ATOM 827 O O . THR A 1 110 ? -6.383 -4.262 -8.195 1 98.44 110 THR A O 1
ATOM 830 N N . ASP A 1 111 ? -8.492 -3.82 -7.652 1 98.12 111 ASP A N 1
ATOM 831 C CA . ASP A 1 111 ? -8.516 -4.816 -6.586 1 98.12 111 ASP A CA 1
ATOM 832 C C . ASP A 1 111 ? -8.289 -6.223 -7.145 1 98.12 111 ASP A C 1
ATOM 834 O O . ASP A 1 111 ? -7.539 -7.008 -6.566 1 98.12 111 ASP A O 1
ATOM 838 N N . ILE A 1 112 ? -8.898 -6.559 -8.234 1 97.38 112 ILE A N 1
ATOM 839 C CA . ILE A 1 112 ? -8.836 -7.93 -8.734 1 97.38 112 ILE A CA 1
ATOM 840 C C . ILE A 1 112 ? -7.469 -8.195 -9.352 1 97.38 112 ILE A C 1
ATOM 842 O O . ILE A 1 112 ? -7.012 -9.336 -9.406 1 97.38 112 ILE A O 1
ATOM 846 N N . LEU A 1 113 ? -6.754 -7.145 -9.703 1 98.62 113 LEU A N 1
ATOM 847 C CA . LEU A 1 113 ? -5.457 -7.32 -10.344 1 98.62 113 LEU A CA 1
ATOM 848 C C . LEU A 1 113 ? -4.328 -7.191 -9.328 1 98.62 113 LEU A C 1
ATOM 850 O O . LEU A 1 113 ? -3.164 -7.438 -9.648 1 98.62 113 LEU A O 1
ATOM 854 N N . SER A 1 114 ? -4.602 -6.801 -8.086 1 98.25 114 SER A N 1
ATOM 855 C CA . SER A 1 114 ? -3.551 -6.52 -7.113 1 98.25 114 SER A CA 1
ATOM 856 C C . SER A 1 114 ? -3.631 -7.469 -5.922 1 98.25 114 SER A C 1
ATOM 858 O O . SER A 1 114 ? -2.957 -7.258 -4.91 1 98.25 114 SER A O 1
ATOM 860 N N . HIS A 1 115 ? -4.484 -8.461 -5.957 1 97.38 115 HIS A N 1
ATOM 861 C CA . HIS A 1 115 ? -4.57 -9.523 -4.965 1 97.38 115 HIS A CA 1
ATOM 862 C C . HIS A 1 115 ? -4.945 -8.969 -3.594 1 97.38 115 HIS A C 1
ATOM 864 O O . HIS A 1 115 ? -4.336 -9.336 -2.586 1 97.38 115 HIS A O 1
ATOM 870 N N . ARG A 1 116 ? -5.922 -8.047 -3.562 1 96.81 116 ARG A N 1
ATOM 871 C CA . ARG A 1 116 ? -6.242 -7.484 -2.256 1 96.81 116 ARG A CA 1
ATOM 872 C C . ARG A 1 116 ? -7.738 -7.559 -1.978 1 96.81 116 ARG A C 1
ATOM 874 O O . ARG A 1 116 ? -8.273 -6.766 -1.197 1 96.81 116 ARG A O 1
ATOM 881 N N . SER A 1 117 ? -8.484 -8.453 -2.615 1 95.38 117 SER A N 1
ATOM 882 C CA . SER A 1 117 ? -9.922 -8.594 -2.412 1 95.38 117 SER A CA 1
ATOM 883 C C . SER A 1 117 ? -10.227 -9.305 -1.096 1 95.38 117 SER A C 1
ATOM 885 O O . SER A 1 117 ? -11.328 -9.172 -0.558 1 95.38 117 SER A O 1
ATOM 887 N N . GLY A 1 118 ? -9.289 -10.195 -0.643 1 94.31 118 GLY A N 1
ATOM 888 C CA . GLY A 1 118 ? -9.523 -11.016 0.536 1 94.31 118 GLY A CA 1
ATOM 889 C C . GLY A 1 118 ? -10.359 -12.25 0.248 1 94.31 118 GLY A C 1
ATOM 890 O O . GLY A 1 118 ? -10.648 -13.031 1.154 1 94.31 118 GLY A O 1
ATOM 891 N N . MET A 1 119 ? -10.656 -12.508 -0.996 1 93.31 119 MET A N 1
ATOM 892 C CA . MET A 1 119 ? -11.484 -13.641 -1.39 1 93.31 119 MET A CA 1
ATOM 893 C C . MET A 1 119 ? -10.719 -14.953 -1.252 1 93.31 119 MET A C 1
ATOM 895 O O . MET A 1 119 ? -9.492 -14.969 -1.335 1 93.31 119 MET A O 1
ATOM 899 N N . ALA A 1 120 ? -11.453 -15.969 -1.065 1 90.12 120 ALA A N 1
ATOM 900 C CA . ALA A 1 120 ? -10.859 -17.312 -1.014 1 90.12 120 ALA A CA 1
ATOM 901 C C . ALA A 1 120 ? -10.18 -17.656 -2.334 1 90.12 120 ALA A C 1
ATOM 903 O O . ALA A 1 120 ? -10.656 -17.281 -3.406 1 90.12 120 ALA A O 1
ATOM 904 N N . TRP A 1 121 ? -9.055 -18.344 -2.393 1 79.81 121 TRP A N 1
ATOM 905 C CA . TRP A 1 121 ? -8.266 -18.578 -3.596 1 79.81 121 TRP A CA 1
ATOM 906 C C . TRP A 1 121 ? -8.648 -19.906 -4.242 1 79.81 121 TRP A C 1
ATOM 908 O O . TRP A 1 121 ? -8.555 -20.062 -5.465 1 79.81 121 TRP A O 1
ATOM 918 N N . ALA A 1 122 ? -9.227 -20.859 -3.568 1 71 122 ALA A N 1
ATOM 919 C CA . ALA A 1 122 ? -9.852 -22.109 -4.023 1 71 122 ALA A CA 1
ATOM 920 C C . ALA A 1 122 ? -9.008 -22.781 -5.094 1 71 122 ALA A C 1
ATOM 922 O O . ALA A 1 122 ? -9.539 -23.281 -6.09 1 71 122 ALA A O 1
ATOM 923 N N . GLY A 1 123 ? -7.73 -22.906 -4.926 1 81.44 123 GLY A N 1
ATOM 924 C CA . GLY A 1 123 ? -6.801 -23.406 -5.922 1 81.44 123 GLY A CA 1
ATOM 925 C C . GLY A 1 123 ? -7.012 -24.875 -6.242 1 81.44 123 GLY A C 1
ATOM 926 O O . GLY A 1 123 ? -7.07 -25.266 -7.41 1 81.44 123 GLY A O 1
ATOM 927 N N . ASN A 1 124 ? -7.359 -25.656 -5.234 1 88.19 124 ASN A N 1
ATOM 928 C CA . ASN A 1 124 ? -7.391 -27.094 -5.398 1 88.19 124 ASN A CA 1
ATOM 929 C C . ASN A 1 124 ? -8.734 -27.578 -5.949 1 88.19 124 ASN A C 1
ATOM 931 O O . ASN A 1 124 ? -8.875 -28.734 -6.348 1 88.19 124 ASN A O 1
ATOM 935 N N . VAL A 1 125 ? -9.672 -26.688 -6.051 1 92.69 125 VAL A N 1
ATOM 936 C CA . VAL A 1 125 ? -10.938 -27 -6.715 1 92.69 125 VAL A CA 1
ATOM 937 C C . VAL A 1 125 ? -10.828 -26.656 -8.203 1 92.69 125 VAL A C 1
ATOM 939 O O . VAL A 1 125 ? -11.586 -27.188 -9.016 1 92.69 125 VAL A O 1
ATOM 942 N N . VAL A 1 126 ? -9.883 -25.875 -8.5 1 94.12 126 VAL A N 1
ATOM 943 C CA . VAL A 1 126 ? -9.727 -25.438 -9.883 1 94.12 126 VAL A CA 1
ATOM 944 C C . VAL A 1 126 ? -8.727 -26.328 -10.602 1 94.12 126 VAL A C 1
ATOM 946 O O . VAL A 1 126 ? -8.984 -26.797 -11.711 1 94.12 126 VAL A O 1
ATOM 949 N N . LEU A 1 127 ? -7.609 -26.594 -9.977 1 95.19 127 LEU A N 1
ATOM 950 C CA . LEU A 1 127 ? -6.523 -27.359 -10.578 1 95.19 127 LEU A CA 1
ATOM 951 C C . LEU A 1 127 ? -6.504 -28.781 -10.055 1 95.19 127 LEU A C 1
ATOM 953 O O . LEU A 1 127 ? -6.375 -29 -8.844 1 95.19 127 LEU A O 1
ATOM 957 N N . GLY A 1 128 ? -6.629 -29.766 -10.938 1 95.38 128 GLY A N 1
ATOM 958 C CA . GLY A 1 128 ? -6.656 -31.172 -10.562 1 95.38 128 GLY A CA 1
ATOM 959 C C . GLY A 1 128 ? -5.418 -31.938 -10.992 1 95.38 128 GLY A C 1
ATOM 960 O O . GLY A 1 128 ? -4.348 -31.344 -11.156 1 95.38 128 GLY A O 1
ATOM 961 N N . THR A 1 129 ? -5.547 -33.25 -10.953 1 95.38 129 THR A N 1
ATOM 962 C CA . THR A 1 129 ? -4.508 -34.125 -11.477 1 95.38 129 THR A CA 1
ATOM 963 C C . THR A 1 129 ? -4.363 -33.969 -12.984 1 95.38 129 THR A C 1
ATOM 965 O O . THR A 1 129 ? -5.277 -33.469 -13.648 1 95.38 129 THR A O 1
ATOM 968 N N . GLU A 1 130 ? -3.125 -34.25 -13.492 1 95.81 130 GLU A N 1
ATOM 969 C CA . GLU A 1 130 ? -2.83 -34.188 -14.922 1 95.81 130 GLU A CA 1
ATOM 970 C C . GLU A 1 130 ? -3.057 -32.75 -15.453 1 95.81 130 GLU A C 1
ATOM 972 O O . GLU A 1 130 ? -3.393 -32.594 -16.625 1 95.81 130 GLU A O 1
ATOM 977 N N . ASN A 1 131 ? -3.047 -31.797 -14.57 1 95.75 131 ASN A N 1
ATOM 978 C CA . ASN A 1 131 ? -3.223 -30.375 -14.891 1 95.75 131 ASN A CA 1
ATOM 979 C C . ASN A 1 131 ? -4.641 -30.078 -15.367 1 95.75 131 ASN A C 1
ATOM 981 O O . ASN A 1 131 ? -4.871 -29.109 -16.078 1 95.75 131 ASN A O 1
ATOM 985 N N . ASN A 1 132 ? -5.586 -30.906 -14.969 1 96.5 132 ASN A N 1
ATOM 986 C CA . ASN A 1 132 ? -6.977 -30.625 -15.32 1 96.5 132 ASN A CA 1
ATOM 987 C C . ASN A 1 132 ? -7.445 -29.297 -14.742 1 96.5 132 ASN A C 1
ATOM 989 O O . ASN A 1 132 ? -7.09 -28.938 -13.617 1 96.5 132 ASN A O 1
ATOM 993 N N . ILE A 1 133 ? -8.156 -28.547 -15.562 1 96.88 133 ILE A N 1
ATOM 994 C CA . ILE A 1 133 ? -8.922 -27.406 -15.07 1 96.88 133 ILE A CA 1
ATOM 995 C C . ILE A 1 133 ? -10.367 -27.828 -14.812 1 96.88 133 ILE A C 1
ATOM 997 O O . ILE A 1 133 ? -11.117 -28.094 -15.75 1 96.88 133 ILE A O 1
ATOM 1001 N N . LEU A 1 134 ? -10.773 -27.75 -13.578 1 96.88 134 LEU A N 1
ATOM 1002 C CA . LEU A 1 134 ? -11.984 -28.453 -13.172 1 96.88 134 LEU A CA 1
ATOM 1003 C C . LEU A 1 134 ? -13.188 -27.516 -13.219 1 96.88 134 LEU A C 1
ATOM 1005 O O . LEU A 1 134 ? -14.328 -27.953 -13.031 1 96.88 134 LEU A O 1
ATOM 1009 N N . ILE A 1 135 ? -12.938 -26.234 -13.414 1 96.31 135 ILE A N 1
ATOM 1010 C CA . ILE A 1 135 ? -14 -25.234 -13.578 1 96.31 135 ILE A CA 1
ATOM 1011 C C . ILE A 1 135 ? -14.062 -24.781 -15.031 1 96.31 135 ILE A C 1
ATOM 1013 O O . ILE A 1 135 ? -13.039 -24.422 -15.625 1 96.31 135 ILE A O 1
ATOM 1017 N N . SER A 1 136 ? -15.18 -24.766 -15.625 1 94.31 136 SER A N 1
ATOM 1018 C CA . SER A 1 136 ? -15.352 -24.359 -17.016 1 94.31 136 SER A CA 1
ATOM 1019 C C . SER A 1 136 ? -15.562 -22.859 -17.141 1 94.31 136 SER A C 1
ATOM 1021 O O . SER A 1 136 ? -15.867 -22.188 -16.156 1 94.31 136 SER A O 1
ATOM 1023 N N . LYS A 1 137 ? -15.352 -22.375 -18.406 1 93.31 137 LYS A N 1
ATOM 1024 C CA . LYS A 1 137 ? -15.625 -20.969 -18.672 1 93.31 137 LYS A CA 1
ATOM 1025 C C . LYS A 1 137 ? -17.062 -20.609 -18.297 1 93.31 137 LYS A C 1
ATOM 1027 O O . LYS A 1 137 ? -17.281 -19.562 -17.672 1 93.31 137 LYS A O 1
ATOM 1032 N N . LYS A 1 138 ? -17.984 -21.453 -18.656 1 93.56 138 LYS A N 1
ATOM 1033 C CA . LYS A 1 138 ? -19.406 -21.172 -18.484 1 93.56 138 LYS A CA 1
ATOM 1034 C C . LYS A 1 138 ? -19.766 -21.078 -17 1 93.56 138 LYS A C 1
ATOM 1036 O O . LYS A 1 138 ? -20.641 -20.297 -16.625 1 93.56 138 LYS A O 1
ATOM 1041 N N . ASP A 1 139 ? -19.031 -21.859 -16.172 1 95.5 139 ASP A N 1
ATOM 1042 C CA . ASP A 1 139 ? -19.344 -21.906 -14.742 1 95.5 139 ASP A CA 1
ATOM 1043 C C . ASP A 1 139 ? -18.438 -20.984 -13.938 1 95.5 139 ASP A C 1
ATOM 1045 O O . ASP A 1 139 ? -18.641 -20.797 -12.734 1 95.5 139 ASP A O 1
ATOM 1049 N N . GLY A 1 140 ? -17.422 -20.469 -14.664 1 95.38 140 GLY A N 1
ATOM 1050 C CA . GLY A 1 140 ? -16.344 -19.766 -13.977 1 95.38 140 GLY A CA 1
ATOM 1051 C C . GLY A 1 140 ? -16.844 -18.547 -13.203 1 95.38 140 GLY A C 1
ATOM 1052 O O . GLY A 1 140 ? -16.453 -18.328 -12.055 1 95.38 140 GLY A O 1
ATOM 1053 N N . LEU A 1 141 ? -17.703 -17.734 -13.828 1 95.69 141 LEU A N 1
ATOM 1054 C CA . LEU A 1 141 ? -18.188 -16.531 -13.172 1 95.69 141 LEU A CA 1
ATOM 1055 C C . LEU A 1 141 ? -19.062 -16.875 -11.961 1 95.69 141 LEU A C 1
ATOM 1057 O O . LEU A 1 141 ? -18.969 -16.219 -10.922 1 95.69 141 LEU A O 1
ATOM 1061 N N . LYS A 1 142 ? -19.922 -17.875 -12.109 1 95.38 142 LYS A N 1
ATOM 1062 C CA . LYS A 1 142 ? -20.75 -18.359 -11 1 95.38 142 LYS A CA 1
ATOM 1063 C C . LYS A 1 142 ? -19.875 -18.859 -9.852 1 95.38 142 LYS A C 1
ATOM 1065 O O . LYS A 1 142 ? -20.156 -18.578 -8.688 1 95.38 142 LYS A O 1
ATOM 1070 N N . TYR A 1 143 ? -18.875 -19.594 -10.148 1 95.25 143 TYR A N 1
ATOM 1071 C CA . TYR A 1 143 ? -17.938 -20.125 -9.156 1 95.25 143 TYR A CA 1
ATOM 1072 C C . TYR A 1 143 ? -17.25 -18.984 -8.406 1 95.25 143 TYR A C 1
ATOM 1074 O O . TYR A 1 143 ? -17.25 -18.969 -7.176 1 95.25 143 TYR A O 1
ATOM 1082 N N . ILE A 1 144 ? -16.656 -18 -9.172 1 95.94 144 ILE A N 1
ATOM 1083 C CA . ILE A 1 144 ? -15.945 -16.891 -8.562 1 95.94 144 ILE A CA 1
ATOM 1084 C C . ILE A 1 144 ? -16.906 -16.094 -7.672 1 95.94 144 ILE A C 1
ATOM 1086 O O . ILE A 1 144 ? -16.547 -15.727 -6.547 1 95.94 144 ILE A O 1
ATOM 1090 N N . SER A 1 145 ? -18.125 -15.836 -8.109 1 95.31 145 SER A N 1
ATOM 1091 C CA . SER A 1 145 ? -19.125 -15.078 -7.375 1 95.31 145 SER A CA 1
ATOM 1092 C C . SER A 1 145 ? -19.484 -15.758 -6.059 1 95.31 145 SER A C 1
ATOM 1094 O O . SER A 1 145 ? -19.875 -15.094 -5.098 1 95.31 145 SER A O 1
ATOM 1096 N N . SER A 1 146 ? -19.297 -17.047 -6.02 1 93.56 146 SER A N 1
ATOM 1097 C CA . SER A 1 146 ? -19.719 -17.812 -4.855 1 93.56 146 SER A CA 1
ATOM 1098 C C . SER A 1 146 ? -18.641 -17.797 -3.77 1 93.56 146 SER A C 1
ATOM 1100 O O . SER A 1 146 ? -18.906 -18.188 -2.631 1 93.56 146 SER A O 1
ATOM 1102 N N . GLN A 1 147 ? -17.438 -17.375 -4.133 1 92.88 147 GLN A N 1
ATOM 1103 C CA . GLN A 1 147 ? -16.344 -17.422 -3.16 1 92.88 147 GLN A CA 1
ATOM 1104 C C . GLN A 1 147 ? -16.578 -16.422 -2.025 1 92.88 147 GLN A C 1
ATOM 1106 O O . GLN A 1 147 ? -17.031 -15.305 -2.26 1 92.88 147 GLN A O 1
ATOM 1111 N N . ARG A 1 148 ? -16.266 -16.875 -0.858 1 89.69 148 ARG A N 1
ATOM 1112 C CA . ARG A 1 148 ? -16.406 -16.016 0.315 1 89.69 148 ARG A CA 1
ATOM 1113 C C . ARG A 1 148 ? -15.156 -15.164 0.516 1 89.69 148 ARG A C 1
ATOM 1115 O O . ARG A 1 148 ? -14.07 -15.523 0.065 1 89.69 148 ARG A O 1
ATOM 1122 N N . ARG A 1 149 ? -15.336 -14.008 1.128 1 92.38 149 ARG A N 1
ATOM 1123 C CA . ARG A 1 149 ? -14.195 -13.219 1.577 1 92.38 149 ARG A CA 1
ATOM 1124 C C . ARG A 1 149 ? -13.656 -13.742 2.904 1 92.38 149 ARG A C 1
ATOM 1126 O O . ARG A 1 149 ? -14.414 -13.93 3.857 1 92.38 149 ARG A O 1
ATOM 1133 N N . LEU A 1 150 ? -12.391 -14.094 2.994 1 92.12 150 LEU A N 1
ATOM 1134 C CA . LEU A 1 150 ? -11.766 -14.695 4.168 1 92.12 150 LEU A CA 1
ATOM 1135 C C . LEU A 1 150 ? -10.992 -13.648 4.965 1 92.12 150 LEU A C 1
ATOM 1137 O O . LEU A 1 150 ? -10.836 -13.781 6.18 1 92.12 150 LEU A O 1
ATOM 1141 N N . LEU A 1 151 ? -10.461 -12.672 4.332 1 92.25 151 LEU A N 1
ATOM 1142 C CA . LEU A 1 151 ? -9.664 -11.625 4.949 1 92.25 151 LEU A CA 1
ATOM 1143 C C . LEU A 1 151 ? -10.328 -10.258 4.781 1 92.25 151 LEU A C 1
ATOM 1145 O O . LEU A 1 151 ? -11.094 -10.055 3.84 1 92.25 151 LEU A O 1
ATOM 1149 N N . PRO A 1 152 ? -9.953 -9.352 5.719 1 93.31 152 PRO A N 1
ATOM 1150 C CA . PRO A 1 152 ? -10.508 -8.008 5.539 1 93.31 152 PRO A CA 1
ATOM 1151 C C . PRO A 1 152 ? -10.094 -7.371 4.215 1 93.31 152 PRO A C 1
ATOM 1153 O O . PRO A 1 152 ? -8.953 -7.527 3.775 1 93.31 152 PRO A O 1
ATOM 1156 N N . PHE A 1 153 ? -11.148 -6.691 3.621 1 95.12 153 PHE A N 1
ATOM 1157 C CA . PHE A 1 153 ? -11.039 -6.094 2.295 1 95.12 153 PHE A CA 1
ATOM 1158 C C . PHE A 1 153 ? -9.914 -5.066 2.252 1 95.12 153 PHE A C 1
ATOM 1160 O O . PHE A 1 153 ? -9.883 -4.137 3.059 1 95.12 153 PHE A O 1
ATOM 1167 N N . ARG A 1 154 ? -8.805 -5.242 1.359 1 96.75 154 ARG A N 1
ATOM 1168 C CA . ARG A 1 154 ? -7.746 -4.305 1.012 1 96.75 154 ARG A CA 1
ATOM 1169 C C . ARG A 1 154 ? -6.742 -4.164 2.152 1 96.75 154 ARG A C 1
ATOM 1171 O O . ARG A 1 154 ? -6.086 -3.131 2.287 1 96.75 154 ARG A O 1
ATOM 1178 N N . THR A 1 155 ? -6.574 -5.137 3.084 1 92.75 155 THR A N 1
ATOM 1179 C CA . THR A 1 155 ? -5.691 -4.973 4.234 1 92.75 155 THR A CA 1
ATOM 1180 C C . THR A 1 155 ? -4.328 -5.605 3.963 1 92.75 155 THR A C 1
ATOM 1182 O O . THR A 1 155 ? -3.34 -5.266 4.617 1 92.75 155 THR A O 1
ATOM 1185 N N . GLY A 1 156 ? -4.242 -6.48 3.059 1 90.5 156 GLY A N 1
ATOM 1186 C CA . GLY A 1 156 ? -3.002 -7.168 2.73 1 90.5 156 GLY A CA 1
ATOM 1187 C C . GLY A 1 156 ? -3.09 -7.977 1.45 1 90.5 156 GLY A C 1
ATOM 1188 O O . GLY A 1 156 ? -4.18 -8.18 0.911 1 90.5 156 GLY A O 1
ATOM 1189 N N . MET A 1 157 ? -1.957 -8.367 1.003 1 93.62 157 MET A N 1
ATOM 1190 C CA . MET A 1 157 ? -1.891 -9.172 -0.215 1 93.62 157 MET A CA 1
ATOM 1191 C C . MET A 1 157 ? -2.344 -10.602 0.05 1 93.62 157 MET A C 1
ATOM 1193 O O . MET A 1 157 ? -1.873 -11.242 0.992 1 93.62 157 MET A O 1
ATOM 1197 N N . SER A 1 158 ? -3.266 -11.031 -0.644 1 93.19 158 SER A N 1
ATOM 1198 C CA . SER A 1 158 ? -3.721 -12.422 -0.655 1 93.19 158 SER A CA 1
ATOM 1199 C C . SER A 1 158 ? -3.801 -12.961 -2.076 1 93.19 158 SER A C 1
ATOM 1201 O O . SER A 1 158 ? -4.82 -12.805 -2.75 1 93.19 158 SER A O 1
ATOM 1203 N N . TYR A 1 159 ? -2.766 -13.57 -2.473 1 93.62 159 TYR A N 1
ATOM 1204 C CA . TYR A 1 159 ? -2.621 -14.062 -3.84 1 93.62 159 TYR A CA 1
ATOM 1205 C C . TYR A 1 159 ? -3.824 -14.898 -4.246 1 93.62 159 TYR A C 1
ATOM 1207 O O . TYR A 1 159 ? -4.223 -15.82 -3.523 1 93.62 159 TYR A O 1
ATOM 1215 N N . ASN A 1 160 ? -4.461 -14.555 -5.355 1 94.75 160 ASN A N 1
ATOM 1216 C CA . ASN A 1 160 ? -5.703 -15.18 -5.793 1 94.75 160 ASN A CA 1
ATOM 1217 C C . ASN A 1 160 ? -5.84 -15.156 -7.312 1 94.75 160 ASN A C 1
ATOM 1219 O O . ASN A 1 160 ? -6.133 -14.109 -7.898 1 94.75 160 ASN A O 1
ATOM 1223 N N . ASN A 1 161 ? -5.746 -16.297 -7.918 1 96.69 161 ASN A N 1
ATOM 1224 C CA . ASN A 1 161 ? -5.816 -16.406 -9.375 1 96.69 161 ASN A CA 1
ATOM 1225 C C . ASN A 1 161 ? -7.207 -16.062 -9.891 1 96.69 161 ASN A C 1
ATOM 1227 O O . ASN A 1 161 ? -7.367 -15.68 -11.055 1 96.69 161 ASN A O 1
ATOM 1231 N N . LEU A 1 162 ? -8.227 -16.219 -9.047 1 96.44 162 LEU A N 1
ATOM 1232 C CA . LEU A 1 162 ? -9.602 -15.969 -9.484 1 96.44 162 LEU A CA 1
ATOM 1233 C C . LEU A 1 162 ? -9.758 -14.523 -9.945 1 96.44 162 LEU A C 1
ATOM 1235 O O . LEU A 1 162 ? -10.539 -14.242 -10.859 1 96.44 162 LEU A O 1
ATOM 1239 N N . GLY A 1 163 ? -8.992 -13.641 -9.32 1 97.25 163 GLY A N 1
ATOM 1240 C CA . GLY A 1 163 ? -9.031 -12.25 -9.727 1 97.25 163 GLY A CA 1
ATOM 1241 C C . GLY A 1 163 ? -8.625 -12.039 -11.172 1 97.25 163 GLY A C 1
ATOM 1242 O O . GLY A 1 163 ? -9.234 -11.242 -11.891 1 97.25 163 GLY A O 1
ATOM 1243 N N . TYR A 1 164 ? -7.672 -12.703 -11.648 1 98.31 164 TYR A N 1
ATOM 1244 C CA . TYR A 1 164 ? -7.191 -12.539 -13.016 1 98.31 164 TYR A CA 1
ATOM 1245 C C . TYR A 1 164 ? -8.125 -13.219 -14.008 1 98.31 164 TYR A C 1
ATOM 1247 O O . TYR A 1 164 ? -8.281 -12.758 -15.141 1 98.31 164 TYR A O 1
ATOM 1255 N N . ASN A 1 165 ? -8.75 -14.328 -13.594 1 97.88 165 ASN A N 1
ATOM 1256 C CA . ASN A 1 165 ? -9.805 -14.875 -14.438 1 97.88 165 ASN A CA 1
ATOM 1257 C C . ASN A 1 165 ? -10.992 -13.93 -14.547 1 97.88 165 ASN A C 1
ATOM 1259 O O . ASN A 1 165 ? -11.57 -13.766 -15.625 1 97.88 165 ASN A O 1
ATOM 1263 N N . LEU A 1 166 ? -11.32 -13.359 -13.43 1 97.56 166 LEU A N 1
ATOM 1264 C CA . LEU A 1 166 ? -12.367 -12.344 -13.445 1 97.56 166 LEU A CA 1
ATOM 1265 C C . LEU A 1 166 ? -12 -11.203 -14.391 1 97.56 166 LEU A C 1
ATOM 1267 O O . LEU A 1 166 ? -12.852 -10.711 -15.141 1 97.56 166 LEU A O 1
ATOM 1271 N N . ALA A 1 167 ? -10.758 -10.742 -14.375 1 98.69 167 ALA A N 1
ATOM 1272 C CA . ALA A 1 167 ? -10.266 -9.719 -15.297 1 98.69 167 ALA A CA 1
ATOM 1273 C C . ALA A 1 167 ? -10.453 -10.156 -16.75 1 98.69 167 ALA A C 1
ATOM 1275 O O . ALA A 1 167 ? -10.781 -9.336 -17.609 1 98.69 167 ALA A O 1
ATOM 1276 N N . GLY A 1 168 ? -10.18 -11.438 -17 1 98.56 168 GLY A N 1
ATOM 1277 C CA . GLY A 1 168 ? -10.445 -11.961 -18.328 1 98.56 168 GLY A CA 1
ATOM 1278 C C . GLY A 1 168 ? -11.875 -11.75 -18.781 1 98.56 168 GLY A C 1
ATOM 1279 O O . GLY A 1 168 ? -12.117 -11.312 -19.906 1 98.56 168 GLY A O 1
ATOM 1280 N N . TYR A 1 169 ? -12.867 -12.047 -17.875 1 98.44 169 TYR A N 1
ATOM 1281 C CA . TYR A 1 169 ? -14.273 -11.828 -18.188 1 98.44 169 TYR A CA 1
ATOM 1282 C C . TYR A 1 169 ? -14.547 -10.352 -18.453 1 98.44 169 TYR A C 1
ATOM 1284 O O . TYR A 1 169 ? -15.297 -10.016 -19.375 1 98.44 169 TYR A O 1
ATOM 1292 N N . VAL A 1 170 ? -13.945 -9.477 -17.688 1 98.62 170 VAL A N 1
ATOM 1293 C CA . VAL A 1 170 ? -14.133 -8.039 -17.844 1 98.62 170 VAL A CA 1
ATOM 1294 C C . VAL A 1 170 ? -13.617 -7.598 -19.219 1 98.62 170 VAL A C 1
ATOM 1296 O O . VAL A 1 170 ? -14.297 -6.863 -19.938 1 98.62 170 VAL A O 1
ATOM 1299 N N . ILE A 1 171 ? -12.43 -8.047 -19.594 1 98.69 171 ILE A N 1
ATOM 1300 C CA . ILE A 1 171 ? -11.82 -7.695 -20.875 1 98.69 171 ILE A CA 1
ATOM 1301 C C . ILE A 1 171 ? -12.727 -8.133 -22.016 1 98.69 171 ILE A C 1
ATOM 1303 O O . ILE A 1 171 ? -12.961 -7.379 -22.969 1 98.69 171 ILE A O 1
ATOM 1307 N N . GLU A 1 172 ? -13.258 -9.312 -21.906 1 98.12 172 GLU A N 1
ATOM 1308 C CA . GLU A 1 172 ? -14.148 -9.828 -22.953 1 98.12 172 GLU A CA 1
ATOM 1309 C C . GLU A 1 172 ? -15.422 -9 -23.047 1 98.12 172 GLU A C 1
ATOM 1311 O O . GLU A 1 172 ? -15.852 -8.633 -24.141 1 98.12 172 GLU A O 1
ATOM 1316 N N . GLU A 1 173 ? -15.969 -8.703 -21.922 1 97.94 173 GLU A N 1
ATOM 1317 C CA . GLU A 1 173 ? -17.219 -7.945 -21.891 1 97.94 173 GLU A CA 1
ATOM 1318 C C . GLU A 1 173 ? -17.016 -6.547 -22.469 1 97.94 173 GLU A C 1
ATOM 1320 O O . GLU A 1 173 ? -17.828 -6.086 -23.281 1 97.94 173 GLU A O 1
ATOM 1325 N N . VAL A 1 174 ? -15.984 -5.871 -22.109 1 98 174 VAL A N 1
ATOM 1326 C CA . VAL A 1 174 ? -15.766 -4.465 -22.453 1 98 174 VAL A CA 1
ATOM 1327 C C . VAL A 1 174 ? -15.273 -4.348 -23.891 1 98 174 VAL A C 1
ATOM 1329 O O . VAL A 1 174 ? -15.609 -3.389 -24.594 1 98 174 VAL A O 1
ATOM 1332 N N . SER A 1 175 ? -14.492 -5.273 -24.375 1 98.06 175 SER A N 1
ATOM 1333 C CA . SER A 1 175 ? -13.875 -5.184 -25.703 1 98.06 175 SER A CA 1
ATOM 1334 C C . SER A 1 175 ? -14.789 -5.781 -26.766 1 98.06 175 SER A C 1
ATOM 1336 O O . SER A 1 175 ? -14.648 -5.477 -27.953 1 98.06 175 SER A O 1
ATOM 1338 N N . GLY A 1 176 ? -15.578 -6.805 -26.359 1 97.88 176 GLY A N 1
ATOM 1339 C CA . GLY A 1 176 ? -16.453 -7.477 -27.312 1 97.88 176 GLY A CA 1
ATOM 1340 C C . GLY A 1 176 ? -15.805 -8.656 -28 1 97.88 176 GLY A C 1
ATOM 1341 O O . GLY A 1 176 ? -16.422 -9.312 -28.844 1 97.88 176 GLY A O 1
ATOM 1342 N N . VAL A 1 177 ? -14.609 -8.961 -27.734 1 98.12 177 VAL A N 1
ATOM 1343 C CA . VAL A 1 177 ? -13.906 -10.109 -28.281 1 98.12 177 VAL A CA 1
ATOM 1344 C C . VAL A 1 177 ? -13.344 -10.969 -27.141 1 98.12 177 VAL A C 1
ATOM 1346 O O . VAL A 1 177 ? -13.336 -10.539 -25.984 1 98.12 177 VAL A O 1
ATOM 1349 N N . SER A 1 178 ? -12.914 -12.18 -27.406 1 97.81 178 SER A N 1
ATOM 1350 C CA . SER A 1 178 ? -12.375 -13.062 -26.375 1 97.81 178 SER A CA 1
ATOM 1351 C C . SER A 1 178 ? -11.078 -12.508 -25.797 1 97.81 178 SER A C 1
ATOM 1353 O O . SER A 1 178 ? -10.383 -11.727 -26.453 1 97.81 178 SER A O 1
ATOM 1355 N N . TRP A 1 179 ? -10.805 -12.867 -24.594 1 97.94 179 TRP A N 1
ATOM 1356 C CA . TRP A 1 179 ? -9.531 -12.516 -23.984 1 97.94 179 TRP A CA 1
ATOM 1357 C C . TRP A 1 179 ? -8.367 -12.938 -24.859 1 97.94 179 TRP A C 1
ATOM 1359 O O . TRP A 1 179 ? -7.391 -12.195 -25.016 1 97.94 179 TRP A O 1
ATOM 1369 N N . PHE A 1 180 ? -8.453 -14.078 -25.547 1 98.31 180 PHE A N 1
ATOM 1370 C CA . PHE A 1 180 ? -7.418 -14.602 -26.438 1 98.31 180 PHE A CA 1
ATOM 1371 C C . PHE A 1 180 ? -7.18 -13.664 -27.609 1 98.31 180 PHE A C 1
ATOM 1373 O O . PHE A 1 180 ? -6.047 -13.25 -27.859 1 98.31 180 PHE A O 1
ATOM 1380 N N . GLU A 1 181 ? -8.273 -13.344 -28.219 1 98.44 181 GLU A N 1
ATOM 1381 C CA . GLU A 1 181 ? -8.18 -12.484 -29.391 1 98.44 181 GLU A CA 1
ATOM 1382 C C . GLU A 1 181 ? -7.625 -11.109 -29.031 1 98.44 181 GLU A C 1
ATOM 1384 O O . GLU A 1 181 ? -6.812 -10.539 -29.766 1 98.44 181 GLU A O 1
ATOM 1389 N N . PHE A 1 182 ? -8.094 -10.617 -27.953 1 98.69 182 PHE A N 1
ATOM 1390 C CA . PHE A 1 182 ? -7.68 -9.281 -27.547 1 98.69 182 PHE A CA 1
ATOM 1391 C C . PHE A 1 182 ? -6.18 -9.242 -27.281 1 98.69 182 PHE A C 1
ATOM 1393 O O . PHE A 1 182 ? -5.473 -8.383 -27.812 1 98.69 182 PHE A O 1
ATOM 1400 N N . VAL A 1 183 ? -5.637 -10.125 -26.453 1 98.69 183 VAL A N 1
ATOM 1401 C CA . VAL A 1 183 ? -4.219 -10.141 -26.109 1 98.69 183 VAL A CA 1
ATOM 1402 C C . VAL A 1 183 ? -3.385 -10.438 -27.344 1 98.69 183 VAL A C 1
ATOM 1404 O O . VAL A 1 183 ? -2.346 -9.812 -27.562 1 98.69 183 VAL A O 1
ATOM 1407 N N . GLN A 1 184 ? -3.846 -11.336 -28.156 1 98.38 184 GLN A N 1
ATOM 1408 C CA . GLN A 1 184 ? -3.133 -11.688 -29.391 1 98.38 184 GLN A CA 1
ATOM 1409 C C . GLN A 1 184 ? -3.006 -10.484 -30.312 1 98.38 184 GLN A C 1
ATOM 1411 O O . GLN A 1 184 ? -1.9 -10.117 -30.703 1 98.38 184 GLN A O 1
ATOM 1416 N N . SER A 1 185 ? -4.09 -9.836 -30.609 1 98.5 185 SER A N 1
ATOM 1417 C CA . SER A 1 185 ? -4.121 -8.789 -31.625 1 98.5 185 SER A CA 1
ATOM 1418 C C . SER A 1 185 ? -3.531 -7.488 -31.094 1 98.5 185 SER A C 1
ATOM 1420 O O . SER A 1 185 ? -2.947 -6.715 -31.859 1 98.5 185 SER A O 1
ATOM 1422 N N . ARG A 1 186 ? -3.656 -7.266 -29.812 1 98.38 186 ARG A N 1
ATOM 1423 C CA . ARG A 1 186 ? -3.318 -5.945 -29.297 1 98.38 186 ARG A CA 1
ATOM 1424 C C . ARG A 1 186 ? -1.916 -5.938 -28.703 1 98.38 186 ARG A C 1
ATOM 1426 O O . ARG A 1 186 ? -1.304 -4.875 -28.547 1 98.38 186 ARG A O 1
ATOM 1433 N N . ILE A 1 187 ? -1.369 -7.07 -28.344 1 98.56 187 ILE A N 1
ATOM 1434 C CA . ILE A 1 187 ? -0.07 -7.074 -27.672 1 98.56 187 ILE A CA 1
ATOM 1435 C C . ILE A 1 187 ? 0.899 -7.973 -28.438 1 98.56 187 ILE A C 1
ATOM 1437 O O . ILE A 1 187 ? 1.943 -7.516 -28.906 1 98.56 187 ILE A O 1
ATOM 1441 N N . LEU A 1 188 ? 0.564 -9.242 -28.703 1 98.56 188 LEU A N 1
ATOM 1442 C CA . LEU A 1 188 ? 1.516 -10.195 -29.266 1 98.56 188 LEU A CA 1
ATOM 1443 C C . LEU A 1 188 ? 1.816 -9.875 -30.719 1 98.56 188 LEU A C 1
ATOM 1445 O O . LEU A 1 188 ? 2.98 -9.852 -31.125 1 98.56 188 LEU A O 1
ATOM 1449 N N . ASP A 1 189 ? 0.75 -9.602 -31.484 1 98.44 189 ASP A N 1
ATOM 1450 C CA . ASP A 1 189 ? 0.926 -9.375 -32.906 1 98.44 189 ASP A CA 1
ATOM 1451 C C . ASP A 1 189 ? 1.751 -8.109 -33.188 1 98.44 189 ASP A C 1
ATOM 1453 O O . ASP A 1 189 ? 2.719 -8.141 -33.938 1 98.44 189 ASP A O 1
ATOM 1457 N N . PRO A 1 190 ? 1.418 -7.047 -32.531 1 97.94 190 PRO A N 1
ATOM 1458 C CA . PRO A 1 190 ? 2.201 -5.832 -32.781 1 97.94 190 PRO A CA 1
ATOM 1459 C C . PRO A 1 190 ? 3.682 -6.012 -32.438 1 97.94 190 PRO A C 1
ATOM 1461 O O . PRO A 1 190 ? 4.535 -5.348 -33.031 1 97.94 190 PRO A O 1
ATOM 1464 N N . LEU A 1 191 ? 4.047 -6.902 -31.531 1 97.81 191 LEU A N 1
ATOM 1465 C CA . LEU A 1 191 ? 5.426 -7.105 -31.094 1 97.81 191 LEU A CA 1
ATOM 1466 C C . LEU A 1 191 ? 6.094 -8.203 -31.906 1 97.81 191 LEU A C 1
ATOM 1468 O O . LEU A 1 191 ? 7.293 -8.453 -31.766 1 97.81 191 LEU A O 1
ATOM 1472 N N . GLY A 1 192 ? 5.355 -8.844 -32.688 1 97.88 192 GLY A N 1
ATOM 1473 C CA . GLY A 1 192 ? 5.895 -9.906 -33.531 1 97.88 192 GLY A CA 1
ATOM 1474 C C . GLY A 1 192 ? 6.352 -11.109 -32.719 1 97.88 192 GLY A C 1
ATOM 1475 O O . GLY A 1 192 ? 7.402 -11.695 -33 1 97.88 192 GLY A O 1
ATOM 1476 N N . LEU A 1 193 ? 5.656 -11.508 -31.719 1 98.19 193 LEU A N 1
ATOM 1477 C CA . LEU A 1 193 ? 6.008 -12.656 -30.891 1 98.19 193 LEU A CA 1
ATOM 1478 C C . LEU A 1 193 ? 5.441 -13.945 -31.484 1 98.19 193 LEU A C 1
ATOM 1480 O O . LEU A 1 193 ? 4.391 -14.422 -31.047 1 98.19 193 LEU A O 1
ATOM 1484 N N . ASP A 1 194 ? 6.168 -14.555 -32.281 1 95.5 194 ASP A N 1
ATOM 1485 C CA . ASP A 1 194 ? 5.652 -15.633 -33.125 1 95.5 194 ASP A CA 1
ATOM 1486 C C . ASP A 1 194 ? 5.754 -16.984 -32.406 1 95.5 194 ASP A C 1
ATOM 1488 O O . ASP A 1 194 ? 5.242 -17.984 -32.906 1 95.5 194 ASP A O 1
ATOM 1492 N N . ARG A 1 195 ? 6.398 -17.047 -31.297 1 98.06 195 ARG A N 1
ATOM 1493 C CA . ARG A 1 195 ? 6.477 -18.281 -30.531 1 98.06 195 ARG A CA 1
ATOM 1494 C C . ARG A 1 195 ? 5.883 -18.094 -29.141 1 98.06 195 ARG A C 1
ATOM 1496 O O . ARG A 1 195 ? 6.367 -18.688 -28.172 1 98.06 195 ARG A O 1
ATOM 1503 N N . THR A 1 196 ? 5.023 -17.172 -29.016 1 98.69 196 THR A N 1
ATOM 1504 C CA . THR A 1 196 ? 4.246 -16.938 -27.812 1 98.69 196 THR A CA 1
ATOM 1505 C C . THR A 1 196 ? 2.775 -17.281 -28.031 1 98.69 196 THR A C 1
ATOM 1507 O O . THR A 1 196 ? 2.182 -16.875 -29.031 1 98.69 196 THR A O 1
ATOM 1510 N N . TYR A 1 197 ? 2.25 -18.062 -27.141 1 98.5 197 TYR A N 1
ATOM 1511 C CA . TYR A 1 197 ? 0.87 -18.531 -27.203 1 98.5 197 TYR A CA 1
ATOM 1512 C C . TYR A 1 197 ? 0.155 -18.297 -25.891 1 98.5 197 TYR A C 1
ATOM 1514 O O . TYR A 1 197 ? 0.799 -18.156 -24.844 1 98.5 197 TYR A O 1
ATOM 1522 N N . LEU A 1 198 ? -1.16 -18.234 -25.906 1 98.12 198 LEU A N 1
ATOM 1523 C CA . LEU A 1 198 ? -1.938 -17.906 -24.703 1 98.12 198 LEU A CA 1
ATOM 1524 C C . LEU A 1 198 ? -2.541 -19.172 -24.094 1 98.12 198 LEU A C 1
ATOM 1526 O O . LEU A 1 198 ? -3.293 -19.094 -23.125 1 98.12 198 LEU A O 1
ATOM 1530 N N . LYS A 1 199 ? -2.299 -20.266 -24.656 1 96.06 199 LYS A N 1
ATOM 1531 C CA . LYS A 1 199 ? -2.475 -21.641 -24.188 1 96.06 199 LYS A CA 1
ATOM 1532 C C . LYS A 1 199 ? -1.458 -22.578 -24.844 1 96.06 199 LYS A C 1
ATOM 1534 O O . LYS A 1 199 ? -0.579 -22.125 -25.594 1 96.06 199 LYS A O 1
ATOM 1539 N N . ALA A 1 200 ? -1.533 -23.859 -24.531 1 95.88 200 ALA A N 1
ATOM 1540 C CA . ALA A 1 200 ? -0.59 -24.797 -25.125 1 95.88 200 ALA A CA 1
ATOM 1541 C C . ALA A 1 200 ? -0.577 -24.656 -26.656 1 95.88 200 ALA A C 1
ATOM 1543 O O . ALA A 1 200 ? -1.634 -24.578 -27.281 1 95.88 200 ALA A O 1
ATOM 1544 N N . PRO A 1 201 ? 0.617 -24.578 -27.234 1 96.94 201 PRO A N 1
ATOM 1545 C CA . PRO A 1 201 ? 0.698 -24.422 -28.688 1 96.94 201 PRO A CA 1
ATOM 1546 C C . PRO A 1 201 ? 0.075 -25.578 -29.438 1 96.94 201 PRO A C 1
ATOM 1548 O O . PRO A 1 201 ? -0.033 -26.688 -28.906 1 96.94 201 PRO A O 1
ATOM 1551 N N . PRO A 1 202 ? -0.247 -25.266 -30.688 1 95.19 202 PRO A N 1
ATOM 1552 C CA . PRO A 1 202 ? -0.727 -26.359 -31.531 1 95.19 202 PRO A CA 1
ATOM 1553 C C . PRO A 1 202 ? 0.305 -27.469 -31.703 1 95.19 202 PRO A C 1
ATOM 1555 O O . PRO A 1 202 ? 1.508 -27.234 -31.578 1 95.19 202 PRO A O 1
ATOM 1558 N N . SER A 1 203 ? -0.149 -28.625 -32.031 1 93.5 203 SER A N 1
ATOM 1559 C CA . SER A 1 203 ? 0.684 -29.828 -32.062 1 93.5 203 SER A CA 1
ATOM 1560 C C . SER A 1 203 ? 1.711 -29.75 -33.188 1 93.5 203 SER A C 1
ATOM 1562 O O . SER A 1 203 ? 2.721 -30.453 -33.156 1 93.5 203 SER A O 1
ATOM 1564 N N . ASP A 1 204 ? 1.48 -28.938 -34.188 1 95.56 204 ASP A N 1
ATOM 1565 C CA . ASP A 1 204 ? 2.375 -28.875 -35.344 1 95.56 204 ASP A CA 1
ATOM 1566 C C . ASP A 1 204 ? 3.545 -27.922 -35.062 1 95.56 204 ASP A C 1
ATOM 1568 O O . ASP A 1 204 ? 4.48 -27.859 -35.875 1 95.56 204 ASP A O 1
ATOM 1572 N N . ILE A 1 205 ? 3.453 -27.219 -34.031 1 96.5 205 ILE A N 1
ATOM 1573 C CA . ILE A 1 205 ? 4.555 -26.328 -33.656 1 96.5 205 ILE A CA 1
ATOM 1574 C C . ILE A 1 205 ? 5.684 -27.156 -33.031 1 96.5 205 ILE A C 1
ATOM 1576 O O . ILE A 1 205 ? 5.453 -27.953 -32.125 1 96.5 205 ILE A O 1
ATOM 1580 N N . GLY A 1 206 ? 6.906 -27 -33.531 1 96.75 206 GLY A N 1
ATOM 1581 C CA . GLY A 1 206 ? 8.062 -27.719 -33 1 96.75 206 GLY A CA 1
ATOM 1582 C C . GLY A 1 206 ? 8.797 -26.969 -31.922 1 96.75 206 GLY A C 1
ATOM 1583 O O . GLY A 1 206 ? 8.516 -25.797 -31.656 1 96.75 206 GLY A O 1
ATOM 1584 N N . ASN A 1 207 ? 9.711 -27.719 -31.234 1 98.19 207 ASN A N 1
ATOM 1585 C CA . ASN A 1 207 ? 10.586 -27.156 -30.219 1 98.19 207 ASN A CA 1
ATOM 1586 C C . ASN A 1 207 ? 9.797 -26.656 -29.016 1 98.19 207 ASN A C 1
ATOM 1588 O O . ASN A 1 207 ? 9.992 -25.531 -28.562 1 98.19 207 ASN A O 1
ATOM 1592 N N . VAL A 1 208 ? 8.781 -27.438 -28.594 1 98.56 208 VAL A N 1
ATOM 1593 C CA . VAL A 1 208 ? 7.98 -27.219 -27.406 1 98.56 208 VAL A CA 1
ATOM 1594 C C . VAL A 1 208 ? 8.398 -28.219 -26.312 1 98.56 208 VAL A C 1
ATOM 1596 O O . VAL A 1 208 ? 8.648 -29.391 -26.609 1 98.56 208 VAL A O 1
ATOM 1599 N N . THR A 1 209 ? 8.516 -27.797 -25.141 1 98.5 209 THR A N 1
ATOM 1600 C CA . THR A 1 209 ? 8.984 -28.656 -24.062 1 98.5 209 THR A CA 1
ATOM 1601 C C . THR A 1 209 ? 7.895 -29.641 -23.641 1 98.5 209 THR A C 1
ATOM 1603 O O . THR A 1 209 ? 6.707 -29.328 -23.703 1 98.5 209 THR A O 1
ATOM 1606 N N . GLN A 1 210 ? 8.32 -30.844 -23.281 1 98.19 210 GLN A N 1
ATOM 1607 C CA . GLN A 1 210 ? 7.5 -31.672 -22.406 1 98.19 210 GLN A CA 1
ATOM 1608 C C . GLN A 1 210 ? 7.531 -31.156 -20.969 1 98.19 210 GLN A C 1
ATOM 1610 O O . GLN A 1 210 ? 8.414 -30.391 -20.594 1 98.19 210 GLN A O 1
ATOM 1615 N N . CYS A 1 211 ? 6.527 -31.562 -20.203 1 98.38 211 CYS A N 1
ATOM 1616 C CA . CYS A 1 211 ? 6.422 -31.078 -18.828 1 98.38 211 CYS A CA 1
ATOM 1617 C C . CYS A 1 211 ? 6.652 -32.219 -17.844 1 98.38 211 CYS A C 1
ATOM 1619 O O . CYS A 1 211 ? 6.273 -33.375 -18.094 1 98.38 211 CYS A O 1
ATOM 1621 N N . TYR A 1 212 ? 7.293 -31.859 -16.688 1 98.5 212 TYR A N 1
ATOM 1622 C CA . TYR A 1 212 ? 7.699 -32.906 -15.75 1 98.5 212 TYR A CA 1
ATOM 1623 C C . TYR A 1 212 ? 7.379 -32.5 -14.32 1 98.5 212 TYR A C 1
ATOM 1625 O O . TYR A 1 212 ? 7.301 -31.312 -14.008 1 98.5 212 TYR A O 1
ATOM 1633 N N . ASN A 1 213 ? 7.051 -33.438 -13.484 1 98.12 213 ASN A N 1
ATOM 1634 C CA . ASN A 1 213 ? 7.184 -33.344 -12.031 1 98.12 213 ASN A CA 1
ATOM 1635 C C . ASN A 1 213 ? 8.383 -34.125 -11.523 1 98.12 213 ASN A C 1
ATOM 1637 O O . ASN A 1 213 ? 8.812 -35.094 -12.156 1 98.12 213 ASN A O 1
ATOM 1641 N N . THR A 1 214 ? 8.938 -33.688 -10.469 1 97.81 214 THR A N 1
ATOM 1642 C CA . THR A 1 214 ? 10.133 -34.344 -9.938 1 97.81 214 THR A CA 1
ATOM 1643 C C . THR A 1 214 ? 9.773 -35.25 -8.766 1 97.81 214 THR A C 1
ATOM 1645 O O . THR A 1 214 ? 8.961 -34.875 -7.918 1 97.81 214 THR A O 1
ATOM 1648 N N . LEU A 1 215 ? 10.375 -36.406 -8.719 1 97.75 215 LEU A N 1
ATOM 1649 C CA . LEU A 1 215 ? 10.164 -37.406 -7.672 1 97.75 215 LEU A CA 1
ATOM 1650 C C . LEU A 1 215 ? 11.125 -37.188 -6.512 1 97.75 215 LEU A C 1
ATOM 1652 O O . LEU A 1 215 ? 11.992 -36.312 -6.57 1 97.75 215 LEU A O 1
ATOM 1656 N N . ASP A 1 216 ? 10.992 -37.969 -5.43 1 96.75 216 ASP A N 1
ATOM 1657 C CA . ASP A 1 216 ? 11.742 -37.781 -4.188 1 96.75 216 ASP A CA 1
ATOM 1658 C C . ASP A 1 216 ? 13.242 -37.938 -4.426 1 96.75 216 ASP A C 1
ATOM 1660 O O . ASP A 1 216 ? 14.055 -37.312 -3.746 1 96.75 216 ASP A O 1
ATOM 1664 N N . ASP A 1 217 ? 13.641 -38.75 -5.402 1 97.19 217 ASP A N 1
ATOM 1665 C CA . ASP A 1 217 ? 15.055 -39.031 -5.641 1 97.19 217 ASP A CA 1
ATOM 1666 C C . ASP A 1 217 ? 15.656 -38.031 -6.629 1 97.19 217 ASP A C 1
ATOM 1668 O O . ASP A 1 217 ? 16.797 -38.188 -7.066 1 97.19 217 ASP A O 1
ATOM 1672 N N . GLY A 1 218 ? 14.828 -37.094 -7.062 1 97.19 218 GLY A N 1
ATOM 1673 C CA . GLY A 1 218 ? 15.328 -36.062 -7.965 1 97.19 218 GLY A CA 1
ATOM 1674 C C . GLY A 1 218 ? 15.062 -36.375 -9.422 1 97.19 218 GLY A C 1
ATOM 1675 O O . GLY A 1 218 ? 15.289 -35.531 -10.297 1 97.19 218 GLY A O 1
ATOM 1676 N N . SER A 1 219 ? 14.547 -37.594 -9.664 1 97.62 219 SER A N 1
ATOM 1677 C CA . SER A 1 219 ? 14.25 -37.906 -11.055 1 97.62 219 SER A CA 1
ATOM 1678 C C . SER A 1 219 ? 12.945 -37.281 -11.516 1 97.62 219 SER A C 1
ATOM 1680 O O . SER A 1 219 ? 12.055 -37.031 -10.695 1 97.62 219 SER A O 1
ATOM 1682 N N . ALA A 1 220 ? 12.852 -37.031 -12.805 1 97.06 220 ALA A N 1
ATOM 1683 C CA . ALA A 1 220 ? 11.68 -36.375 -13.375 1 97.06 220 ALA A CA 1
ATOM 1684 C C . ALA A 1 220 ? 10.734 -37.406 -14.008 1 97.06 220 ALA A C 1
ATOM 1686 O O . ALA A 1 220 ? 11.18 -38.375 -14.609 1 97.06 220 ALA A O 1
ATOM 1687 N N . THR A 1 221 ? 9.5 -37.219 -13.844 1 97.88 221 THR A N 1
ATOM 1688 C CA . THR A 1 221 ? 8.461 -37.969 -14.516 1 97.88 221 THR A CA 1
ATOM 1689 C C . THR A 1 221 ? 7.609 -37.094 -15.406 1 97.88 221 THR A C 1
ATOM 1691 O O . THR A 1 221 ? 7.273 -35.969 -15.023 1 97.88 221 THR A O 1
ATOM 1694 N N . GLN A 1 222 ? 7.402 -37.531 -16.625 1 98.25 222 GLN A N 1
ATOM 1695 C CA . GLN A 1 222 ? 6.605 -36.719 -17.547 1 98.25 222 GLN A CA 1
ATOM 1696 C C . GLN A 1 222 ? 5.141 -36.688 -17.125 1 98.25 222 GLN A C 1
ATOM 1698 O O . GLN A 1 222 ? 4.586 -37.719 -16.703 1 98.25 222 GLN A O 1
ATOM 1703 N N . ILE A 1 223 ? 4.547 -35.562 -17.188 1 98 223 ILE A N 1
ATOM 1704 C CA . ILE A 1 223 ? 3.125 -35.375 -16.922 1 98 223 ILE A CA 1
ATOM 1705 C C . ILE A 1 223 ? 2.473 -34.594 -18.062 1 98 223 ILE A C 1
ATOM 1707 O O . ILE A 1 223 ? 3.164 -34 -18.906 1 98 223 ILE A O 1
ATOM 1711 N N . PRO A 1 224 ? 1.114 -34.594 -18.141 1 96.88 224 PRO A N 1
ATOM 1712 C CA . PRO A 1 224 ? 0.456 -33.781 -19.141 1 96.88 224 PRO A CA 1
ATOM 1713 C C . PRO A 1 224 ? 0.765 -32.281 -18.984 1 96.88 224 PRO A C 1
ATOM 1715 O O . PRO A 1 224 ? 0.961 -31.812 -17.859 1 96.88 224 PRO A O 1
ATOM 1718 N N . HIS A 1 225 ? 0.714 -31.594 -20.078 1 96.44 225 HIS A N 1
ATOM 1719 C CA . HIS A 1 225 ? 0.955 -30.156 -20.094 1 96.44 225 HIS A CA 1
ATOM 1720 C C . HIS A 1 225 ? -0.11 -29.422 -19.297 1 96.44 225 HIS A C 1
ATOM 1722 O O . HIS A 1 225 ? -1.229 -29.906 -19.141 1 96.44 225 HIS A O 1
ATOM 1728 N N . PRO A 1 226 ? 0.324 -28.203 -18.734 1 96 226 PRO A N 1
ATOM 1729 C CA . PRO A 1 226 ? -0.71 -27.328 -18.172 1 96 226 PRO A CA 1
ATOM 1730 C C . PRO A 1 226 ? -1.849 -27.047 -19.156 1 96 226 PRO A C 1
ATOM 1732 O O . PRO A 1 226 ? -1.605 -26.828 -20.344 1 96 226 PRO A O 1
ATOM 1735 N N . LYS A 1 227 ? -3.07 -27.078 -18.625 1 96.25 227 LYS A N 1
ATOM 1736 C CA . LYS A 1 227 ? -4.242 -27 -19.5 1 96.25 227 LYS A CA 1
ATOM 1737 C C . LYS A 1 227 ? -4.973 -25.672 -19.312 1 96.25 227 LYS A C 1
ATOM 1739 O O . LYS A 1 227 ? -6.074 -25.484 -19.844 1 96.25 227 LYS A O 1
ATOM 1744 N N . GLY A 1 228 ? -4.371 -24.797 -18.5 1 93.75 228 GLY A N 1
ATOM 1745 C CA . GLY A 1 228 ? -4.941 -23.453 -18.406 1 93.75 228 GLY A CA 1
ATOM 1746 C C . GLY A 1 228 ? -5.121 -22.797 -19.75 1 93.75 228 GLY A C 1
ATOM 1747 O O . GLY A 1 228 ? -4.207 -22.797 -20.578 1 93.75 228 GLY A O 1
ATOM 1748 N N . GLY A 1 229 ? -6.34 -22.266 -20 1 93.94 229 GLY A N 1
ATOM 1749 C CA . GLY A 1 229 ? -6.605 -21.609 -21.266 1 93.94 229 GLY A CA 1
ATOM 1750 C C . GLY A 1 229 ? -7.172 -22.547 -22.312 1 93.94 229 GLY A C 1
ATOM 1751 O O . GLY A 1 229 ? -7.723 -22.094 -23.328 1 93.94 229 GLY A O 1
ATOM 1752 N N . GLN A 1 230 ? -7.07 -23.844 -22.125 1 92.88 230 GLN A N 1
ATOM 1753 C CA . GLN A 1 230 ? -7.586 -24.781 -23.125 1 92.88 230 GLN A CA 1
ATOM 1754 C C . GLN A 1 230 ? -9.086 -24.594 -23.328 1 92.88 230 GLN A C 1
ATOM 1756 O O . GLN A 1 230 ? -9.555 -24.484 -24.453 1 92.88 230 GLN A O 1
ATOM 1761 N N . ASN A 1 231 ? -9.812 -24.547 -22.219 1 91.75 231 ASN A N 1
ATOM 1762 C CA . ASN A 1 231 ? -11.227 -24.203 -22.234 1 91.75 231 ASN A CA 1
ATOM 1763 C C . ASN A 1 231 ? -11.484 -22.859 -21.562 1 91.75 231 ASN A C 1
ATOM 1765 O O . ASN A 1 231 ? -12.453 -22.703 -20.812 1 91.75 231 ASN A O 1
ATOM 1769 N N . TRP A 1 232 ? -10.516 -22.062 -21.672 1 94.62 232 TRP A N 1
ATOM 1770 C CA . TRP A 1 232 ? -10.547 -20.641 -21.312 1 94.62 232 TRP A CA 1
ATOM 1771 C C . TRP A 1 232 ? -10.117 -20.453 -19.859 1 94.62 232 TRP A C 1
ATOM 1773 O O . TRP A 1 232 ? -9.234 -19.641 -19.578 1 94.62 232 TRP A O 1
ATOM 1783 N N . PHE A 1 233 ? -10.82 -21.094 -18.875 1 95.94 233 PHE A N 1
ATOM 1784 C CA . PHE A 1 233 ? -10.547 -20.844 -17.453 1 95.94 233 PHE A CA 1
ATOM 1785 C C . PHE A 1 233 ? -9.102 -21.172 -17.125 1 95.94 233 PHE A C 1
ATOM 1787 O O . PHE A 1 233 ? -8.562 -22.188 -17.578 1 95.94 233 PHE A O 1
ATOM 1794 N N . GLY A 1 234 ? -8.445 -20.328 -16.391 1 96.75 234 GLY A N 1
ATOM 1795 C CA . GLY A 1 234 ? -7.027 -20.453 -16.094 1 96.75 234 GLY A CA 1
ATOM 1796 C C . GLY A 1 234 ? -6.141 -19.75 -17.109 1 96.75 234 GLY A C 1
ATOM 1797 O O . GLY A 1 234 ? -4.961 -19.516 -16.844 1 96.75 234 GLY A O 1
ATOM 1798 N N . GLY A 1 235 ? -6.688 -19.422 -18.297 1 97.81 235 GLY A N 1
ATOM 1799 C CA . GLY A 1 235 ? -5.945 -18.703 -19.312 1 97.81 235 GLY A CA 1
ATOM 1800 C C . GLY A 1 235 ? -5.395 -17.375 -18.828 1 97.81 235 GLY A C 1
ATOM 1801 O O . GLY A 1 235 ? -4.176 -17.188 -18.75 1 97.81 235 GLY A O 1
ATOM 1802 N N . PRO A 1 236 ? -6.27 -16.453 -18.375 1 98.5 236 PRO A N 1
ATOM 1803 C CA . PRO A 1 236 ? -5.867 -15.102 -17.969 1 98.5 236 PRO A CA 1
ATOM 1804 C C . PRO A 1 236 ? -4.902 -15.094 -16.781 1 98.5 236 PRO A C 1
ATOM 1806 O O . PRO A 1 236 ? -4.188 -14.117 -16.578 1 98.5 236 PRO A O 1
ATOM 1809 N N . SER A 1 237 ? -4.875 -16.188 -16.047 1 97.94 237 SER A N 1
ATOM 1810 C CA . SER A 1 237 ? -4.035 -16.203 -14.852 1 97.94 237 SER A CA 1
ATOM 1811 C C . SER A 1 237 ? -2.721 -16.938 -15.102 1 97.94 237 SER A C 1
ATOM 1813 O O . SER A 1 237 ? -1.742 -16.734 -14.383 1 97.94 237 SER A O 1
ATOM 1815 N N . GLY A 1 238 ? -2.686 -17.859 -16.156 1 98.06 238 GLY A N 1
ATOM 1816 C CA . GLY A 1 238 ? -1.466 -18.641 -16.219 1 98.06 238 GLY A CA 1
ATOM 1817 C C . GLY A 1 238 ? -1.346 -19.453 -17.5 1 98.06 238 GLY A C 1
ATOM 1818 O O . GLY A 1 238 ? -0.538 -20.375 -17.578 1 98.06 238 GLY A O 1
ATOM 1819 N N . GLY A 1 239 ? -2.053 -19.172 -18.562 1 98.31 239 GLY A N 1
ATOM 1820 C CA . GLY A 1 239 ? -2.17 -20.078 -19.688 1 98.31 239 GLY A CA 1
ATOM 1821 C C . GLY A 1 239 ? -1.127 -19.844 -20.75 1 98.31 239 GLY A C 1
ATOM 1822 O O . GLY A 1 239 ? -0.979 -20.656 -21.672 1 98.31 239 GLY A O 1
ATOM 1823 N N . ALA A 1 240 ? -0.297 -18.781 -20.594 1 98.75 240 ALA A N 1
ATOM 1824 C CA . ALA A 1 240 ? 0.583 -18.375 -21.688 1 98.75 240 ALA A CA 1
ATOM 1825 C C . ALA A 1 240 ? 1.802 -19.297 -21.781 1 98.75 240 ALA A C 1
ATOM 1827 O O . ALA A 1 240 ? 2.195 -19.922 -20.797 1 98.75 240 ALA A O 1
ATOM 1828 N N . TRP A 1 241 ? 2.334 -19.438 -22.969 1 98.81 241 TRP A N 1
ATOM 1829 C CA . TRP A 1 241 ? 3.551 -20.156 -23.328 1 98.81 241 TRP A CA 1
ATOM 1830 C C . TRP A 1 241 ? 4.477 -19.266 -24.156 1 98.81 241 TRP A C 1
ATOM 1832 O O . TRP A 1 241 ? 4.012 -18.438 -24.953 1 98.81 241 TRP A O 1
ATOM 1842 N N . SER A 1 242 ? 5.754 -19.438 -23.984 1 98.88 242 SER A N 1
ATOM 1843 C CA . SER A 1 242 ? 6.676 -18.641 -24.781 1 98.88 242 SER A CA 1
ATOM 1844 C C . SER A 1 242 ? 8.102 -19.172 -24.672 1 98.88 242 SER A C 1
ATOM 1846 O O . SER A 1 242 ? 8.328 -20.266 -24.141 1 98.88 242 SER A O 1
ATOM 1848 N N . CYS A 1 243 ? 9.047 -18.516 -25.328 1 98.75 243 CYS A N 1
ATOM 1849 C CA . CYS A 1 243 ? 10.477 -18.781 -25.25 1 98.75 243 CYS A CA 1
ATOM 1850 C C . CYS A 1 243 ? 11.242 -17.531 -24.828 1 98.75 243 CYS A C 1
ATOM 1852 O O . CYS A 1 243 ? 10.695 -16.438 -24.844 1 98.75 243 CYS A O 1
ATOM 1854 N N . VAL A 1 244 ? 12.469 -17.734 -24.406 1 98.56 244 VAL A N 1
ATOM 1855 C CA . VAL A 1 244 ? 13.227 -16.625 -23.844 1 98.56 244 VAL A CA 1
ATOM 1856 C C . VAL A 1 244 ? 13.461 -15.57 -24.922 1 98.56 244 VAL A C 1
ATOM 1858 O O . VAL A 1 244 ? 13.492 -14.367 -24.641 1 98.56 244 VAL A O 1
ATOM 1861 N N . ARG A 1 245 ? 13.57 -15.938 -26.172 1 96.88 245 ARG A N 1
ATOM 1862 C CA . ARG A 1 245 ? 13.773 -15 -27.266 1 96.88 245 ARG A CA 1
ATOM 1863 C C . ARG A 1 245 ? 12.594 -14.039 -27.391 1 96.88 245 ARG A C 1
ATOM 1865 O O . ARG A 1 245 ? 12.781 -12.82 -27.453 1 96.88 245 ARG A O 1
ATOM 1872 N N . ASP A 1 246 ? 11.398 -14.562 -27.484 1 98.31 246 ASP A N 1
ATOM 1873 C CA . ASP A 1 246 ? 10.203 -13.734 -27.562 1 98.31 246 ASP A CA 1
ATOM 1874 C C . ASP A 1 246 ? 10.039 -12.875 -26.312 1 98.31 246 ASP A C 1
ATOM 1876 O O . ASP A 1 246 ? 9.664 -11.711 -26.406 1 98.31 246 ASP A O 1
ATOM 1880 N N . LEU A 1 247 ? 10.32 -13.469 -25.172 1 98.69 247 LEU A N 1
ATOM 1881 C CA . LEU A 1 247 ? 10.094 -12.766 -23.922 1 98.69 247 LEU A CA 1
ATOM 1882 C C . LEU A 1 247 ? 11.055 -11.586 -23.781 1 98.69 247 LEU A C 1
ATOM 1884 O O . LEU A 1 247 ? 10.703 -10.555 -23.203 1 98.69 247 LEU A O 1
ATOM 1888 N N . LEU A 1 248 ? 12.266 -11.703 -24.266 1 97.62 248 LEU A N 1
ATOM 1889 C CA . LEU A 1 248 ? 13.188 -10.57 -24.219 1 97.62 248 LEU A CA 1
ATOM 1890 C C . LEU A 1 248 ? 12.648 -9.398 -25.031 1 97.62 248 LEU A C 1
ATOM 1892 O O . LEU A 1 248 ? 12.82 -8.242 -24.656 1 97.62 248 LEU A O 1
ATOM 1896 N N . LYS A 1 249 ? 12.008 -9.719 -26.203 1 96.38 249 LYS A N 1
ATOM 1897 C CA . LYS A 1 249 ? 11.383 -8.664 -27 1 96.38 249 LYS A CA 1
ATOM 1898 C C . LYS A 1 249 ? 10.234 -8.008 -26.234 1 96.38 249 LYS A C 1
ATOM 1900 O O . LYS A 1 249 ? 10.125 -6.781 -26.203 1 96.38 249 LYS A O 1
ATOM 1905 N N . LEU A 1 250 ? 9.477 -8.844 -25.641 1 98.12 250 LEU A N 1
ATOM 1906 C CA . LEU A 1 250 ? 8.328 -8.383 -24.875 1 98.12 250 LEU A CA 1
ATOM 1907 C C . LEU A 1 250 ? 8.773 -7.461 -23.75 1 98.12 250 LEU A C 1
ATOM 1909 O O . LEU A 1 250 ? 8.273 -6.34 -23.609 1 98.12 250 LEU A O 1
ATOM 1913 N N . TYR A 1 251 ? 9.727 -7.906 -22.922 1 98 251 TYR A N 1
ATOM 1914 C CA . TYR A 1 251 ? 10.102 -7.188 -21.719 1 98 251 TYR A CA 1
ATOM 1915 C C . TYR A 1 251 ? 10.992 -5.992 -22.047 1 98 251 TYR A C 1
ATOM 1917 O O . TYR A 1 251 ? 10.984 -4.988 -21.328 1 98 251 TYR A O 1
ATOM 1925 N N . LYS A 1 252 ? 11.75 -6.066 -23.156 1 96.12 252 LYS A N 1
ATOM 1926 C CA . LYS A 1 252 ? 12.469 -4.883 -23.625 1 96.12 252 LYS A CA 1
ATOM 1927 C C . LYS A 1 252 ? 11.5 -3.744 -23.938 1 96.12 252 LYS A C 1
ATOM 1929 O O . LYS A 1 252 ? 11.719 -2.604 -23.531 1 96.12 252 LYS A O 1
ATOM 1934 N N . THR A 1 253 ? 10.445 -4.086 -24.672 1 96.88 253 THR A N 1
ATOM 1935 C CA . THR A 1 253 ? 9.445 -3.08 -25.016 1 96.88 253 THR A CA 1
ATOM 1936 C C . THR A 1 253 ? 8.766 -2.555 -23.75 1 96.88 253 THR A C 1
ATOM 1938 O O . THR A 1 253 ? 8.508 -1.354 -23.625 1 96.88 253 THR A O 1
ATOM 1941 N N . PHE A 1 254 ? 8.477 -3.396 -22.828 1 97.5 254 PHE A N 1
ATOM 1942 C CA . PHE A 1 254 ? 7.82 -3.01 -21.578 1 97.5 254 PHE A CA 1
ATOM 1943 C C . PHE A 1 254 ? 8.703 -2.068 -20.781 1 97.5 254 PHE A C 1
ATOM 1945 O O . PHE A 1 254 ? 8.242 -1.025 -20.312 1 97.5 254 PHE A O 1
ATOM 1952 N N . THR A 1 255 ? 9.977 -2.381 -20.594 1 96.56 255 THR A N 1
ATOM 1953 C CA . THR A 1 255 ? 10.891 -1.566 -19.797 1 96.56 255 THR A CA 1
ATOM 1954 C C . THR A 1 255 ? 11.133 -0.216 -20.469 1 96.56 255 THR A C 1
ATOM 1956 O O . THR A 1 255 ? 11.289 0.8 -19.781 1 96.56 255 THR A O 1
ATOM 1959 N N . THR A 1 256 ? 11.156 -0.251 -21.812 1 95.5 256 THR A N 1
ATOM 1960 C CA . THR A 1 256 ? 11.266 1.007 -22.531 1 95.5 256 THR A CA 1
ATOM 1961 C C . THR A 1 256 ? 10.047 1.893 -22.266 1 95.5 256 THR A C 1
ATOM 1963 O O . THR A 1 256 ? 10.188 3.102 -22.078 1 95.5 256 THR A O 1
ATOM 1966 N N . SER A 1 257 ? 8.906 1.318 -22.25 1 97.12 257 SER A N 1
ATOM 1967 C CA . SER A 1 257 ? 7.676 2.051 -21.953 1 97.12 257 SER A CA 1
ATOM 1968 C C . SER A 1 257 ? 7.668 2.566 -20.516 1 97.12 257 SER A C 1
ATOM 1970 O O . SER A 1 257 ? 7.195 3.676 -20.25 1 97.12 257 SER A O 1
ATOM 1972 N N . PHE A 1 258 ? 8.18 1.773 -19.656 1 97.38 258 PHE A N 1
ATOM 1973 C CA . PHE A 1 258 ? 8.32 2.178 -18.266 1 97.38 258 PHE A CA 1
ATOM 1974 C C . PHE A 1 258 ? 9.141 3.455 -18.156 1 97.38 258 PHE A C 1
ATOM 1976 O O . PHE A 1 258 ? 8.695 4.434 -17.547 1 97.38 258 PHE A O 1
ATOM 1983 N N . GLU A 1 259 ? 10.273 3.451 -18.703 1 95.62 259 GLU A N 1
ATOM 1984 C CA . GLU A 1 259 ? 11.172 4.602 -18.641 1 95.62 259 GLU A CA 1
ATOM 1985 C C . GLU A 1 259 ? 10.539 5.824 -19.312 1 95.62 259 GLU A C 1
ATOM 1987 O O . GLU A 1 259 ? 10.57 6.926 -18.75 1 95.62 259 GLU A O 1
ATOM 1992 N N . ASP A 1 260 ? 9.984 5.598 -20.422 1 96.44 260 ASP A N 1
ATOM 1993 C CA . ASP A 1 260 ? 9.391 6.688 -21.203 1 96.44 260 ASP A CA 1
ATOM 1994 C C . ASP A 1 260 ? 8.242 7.344 -20.438 1 96.44 260 ASP A C 1
ATOM 1996 O O . ASP A 1 260 ? 8.195 8.57 -20.312 1 96.44 260 ASP A O 1
ATOM 2000 N N . GLN A 1 261 ? 7.371 6.535 -19.922 1 97.12 261 GLN A N 1
ATOM 2001 C CA . GLN A 1 261 ? 6.16 7.047 -19.281 1 97.12 261 GLN A CA 1
ATOM 2002 C C . GLN A 1 261 ? 6.484 7.746 -17.969 1 97.12 261 GLN A C 1
ATOM 2004 O O . GLN A 1 261 ? 5.883 8.766 -17.641 1 97.12 261 GLN A O 1
ATOM 2009 N N . PHE A 1 262 ? 7.426 7.336 -17.172 1 95.31 262 PHE A N 1
ATOM 2010 C CA . PHE A 1 262 ? 7.801 8.016 -15.938 1 95.31 262 PHE A CA 1
ATOM 2011 C C . PHE A 1 262 ? 8.602 9.273 -16.234 1 95.31 262 PHE A C 1
ATOM 2013 O O . PHE A 1 262 ? 8.523 10.258 -15.492 1 95.31 262 PHE A O 1
ATOM 2020 N N . THR A 1 263 ? 9.367 9.266 -17.297 1 93.94 263 THR A N 1
ATOM 2021 C CA . THR A 1 263 ? 10.164 10.438 -17.656 1 93.94 263 THR A CA 1
ATOM 2022 C C . THR A 1 263 ? 9.273 11.539 -18.219 1 93.94 263 THR A C 1
ATOM 2024 O O . THR A 1 263 ? 9.43 12.711 -17.859 1 93.94 263 THR A O 1
ATOM 2027 N N . THR A 1 264 ? 8.297 11.156 -19.078 1 94.56 264 THR A N 1
ATOM 2028 C CA . THR A 1 264 ? 7.508 12.156 -19.781 1 94.56 264 THR A CA 1
ATOM 2029 C C . THR A 1 264 ? 6.23 12.484 -19.016 1 94.56 264 THR A C 1
ATOM 2031 O O . THR A 1 264 ? 5.613 13.531 -19.234 1 94.56 264 THR A O 1
ATOM 2034 N N . GLY A 1 265 ? 5.816 11.539 -18.156 1 93.19 265 GLY A N 1
ATOM 2035 C CA . GLY A 1 265 ? 4.531 11.688 -17.484 1 93.19 265 GLY A CA 1
ATOM 2036 C C . GLY A 1 265 ? 3.357 11.273 -18.344 1 93.19 265 GLY A C 1
ATOM 2037 O O . GLY A 1 265 ? 2.207 11.32 -17.906 1 93.19 265 GLY A O 1
ATOM 2038 N N . GLU A 1 266 ? 3.658 10.812 -19.547 1 94.31 266 GLU A N 1
ATOM 2039 C CA . GLU A 1 266 ? 2.6 10.359 -20.438 1 94.31 266 GLU A CA 1
ATOM 2040 C C . GLU A 1 266 ? 2.109 8.969 -20.047 1 94.31 266 GLU A C 1
ATOM 2042 O O . GLU A 1 266 ? 2.83 8.211 -19.391 1 94.31 266 GLU A O 1
ATOM 2047 N N . LYS A 1 267 ? 0.921 8.703 -20.484 1 93.81 267 LYS A N 1
ATOM 2048 C CA . LYS A 1 267 ? 0.291 7.441 -20.109 1 93.81 267 LYS A CA 1
ATOM 2049 C C . LYS A 1 267 ? 0.532 6.367 -21.172 1 93.81 267 LYS A C 1
ATOM 2051 O O . LYS A 1 267 ? 0.225 5.191 -20.953 1 93.81 267 LYS A O 1
ATOM 2056 N N . ALA A 1 268 ? 1.068 6.715 -22.297 1 94.94 268 ALA A N 1
ATOM 2057 C CA . ALA A 1 268 ? 1.342 5.793 -23.391 1 94.94 268 ALA A CA 1
ATOM 2058 C C . ALA A 1 268 ? 2.672 6.125 -24.062 1 94.94 268 ALA A C 1
ATOM 2060 O O . ALA A 1 268 ? 3.127 7.27 -24.031 1 94.94 268 ALA A O 1
ATOM 2061 N N . THR A 1 269 ? 3.326 5.102 -24.516 1 94.75 269 THR A N 1
ATOM 2062 C CA . THR A 1 269 ? 4.551 5.246 -25.297 1 94.75 269 THR A CA 1
ATOM 2063 C C . THR A 1 269 ? 4.27 5.051 -26.797 1 94.75 269 THR A C 1
ATOM 2065 O O . THR A 1 269 ? 3.576 4.109 -27.172 1 94.75 269 THR A O 1
ATOM 2068 N N . GLU A 1 270 ? 4.828 5.91 -27.609 1 92.94 270 GLU A N 1
ATOM 2069 C CA . GLU A 1 270 ? 4.617 5.844 -29.047 1 92.94 270 GLU A CA 1
ATOM 2070 C C . GLU A 1 270 ? 5.07 4.496 -29.609 1 92.94 270 GLU A C 1
ATOM 2072 O O . GLU A 1 270 ? 6.141 4 -29.25 1 92.94 270 GLU A O 1
ATOM 2077 N N . ASN A 1 271 ? 4.223 3.842 -30.375 1 92.12 271 ASN A N 1
ATOM 2078 C CA . ASN A 1 271 ? 4.488 2.596 -31.078 1 92.12 271 ASN A CA 1
ATOM 2079 C C . ASN A 1 271 ? 4.652 1.425 -30.125 1 92.12 271 ASN A C 1
ATOM 2081 O O . ASN A 1 271 ? 5.355 0.46 -30.422 1 92.12 271 ASN A O 1
ATOM 2085 N N . SER A 1 272 ? 4.203 1.556 -28.969 1 96.94 272 SER A N 1
ATOM 2086 C CA . SER A 1 272 ? 4.199 0.469 -28 1 96.94 272 SER A CA 1
ATOM 2087 C C . SER A 1 272 ? 2.775 0.039 -27.656 1 96.94 272 SER A C 1
ATOM 2089 O O . SER A 1 272 ? 1.884 0.878 -27.516 1 96.94 272 SER A O 1
ATOM 2091 N N . PRO A 1 273 ? 2.584 -1.238 -27.562 1 97.62 273 PRO A N 1
ATOM 2092 C CA . PRO A 1 273 ? 1.258 -1.67 -27.109 1 97.62 273 PRO A CA 1
ATOM 2093 C C . PRO A 1 273 ? 1.042 -1.46 -25.609 1 97.62 273 PRO A C 1
ATOM 2095 O O . PRO A 1 273 ? -0.081 -1.6 -25.125 1 97.62 273 PRO A O 1
ATOM 2098 N N . PHE A 1 274 ? 2.068 -1.175 -24.891 1 98.12 274 PHE A N 1
ATOM 2099 C CA . PHE A 1 274 ? 1.973 -1.052 -23.453 1 98.12 274 PHE A CA 1
ATOM 2100 C C . PHE A 1 274 ? 1.53 0.351 -23.047 1 98.12 274 PHE A C 1
ATOM 2102 O O . PHE A 1 274 ? 2.252 1.324 -23.281 1 98.12 274 PHE A O 1
ATOM 2109 N N . ARG A 1 275 ? 0.344 0.385 -22.484 1 98.12 275 ARG A N 1
ATOM 2110 C CA . ARG A 1 275 ? -0.285 1.607 -22 1 98.12 275 ARG A CA 1
ATOM 2111 C C . ARG A 1 275 ? -0.346 1.619 -20.469 1 98.12 275 ARG A C 1
ATOM 2113 O O . ARG A 1 275 ? -0.433 0.563 -19.844 1 98.12 275 ARG A O 1
ATOM 2120 N N . GLN A 1 276 ? -0.28 2.791 -19.875 1 98.12 276 GLN A N 1
ATOM 2121 C CA . GLN A 1 276 ? -0.448 2.994 -18.453 1 98.12 276 GLN A CA 1
ATOM 2122 C C . GLN A 1 276 ? 0.573 2.182 -17.656 1 98.12 276 GLN A C 1
ATOM 2124 O O . GLN A 1 276 ? 0.251 1.632 -16.594 1 98.12 276 GLN A O 1
ATOM 2129 N N . VAL A 1 277 ? 1.804 2.014 -18.188 1 98.5 277 VAL A N 1
ATOM 2130 C CA . VAL A 1 277 ? 2.828 1.189 -17.547 1 98.5 277 VAL A CA 1
ATOM 2131 C C . VAL A 1 277 ? 3.203 1.783 -16.188 1 98.5 277 VAL A C 1
ATOM 2133 O O . VAL A 1 277 ? 3.484 1.048 -15.242 1 98.5 277 VAL A O 1
ATOM 2136 N N . SER A 1 278 ? 3.188 3.18 -16.125 1 97.81 278 SER A N 1
ATOM 2137 C CA . SER A 1 278 ? 3.471 3.834 -14.852 1 97.81 278 SER A CA 1
ATOM 2138 C C . SER A 1 278 ? 2.482 3.404 -13.773 1 97.81 278 SER A C 1
ATOM 2140 O O . SER A 1 278 ? 2.877 3.104 -12.641 1 97.81 278 SER A O 1
ATOM 2142 N N . PHE A 1 279 ? 1.21 3.281 -14.109 1 97.88 279 PHE A N 1
ATOM 2143 C CA . PHE A 1 279 ? 0.206 2.842 -13.148 1 97.88 279 PHE A CA 1
ATOM 2144 C C . PHE A 1 279 ? 0.321 1.344 -12.898 1 97.88 279 PHE A C 1
ATOM 2146 O O . PHE A 1 279 ? 0.217 0.894 -11.75 1 97.88 279 PHE A O 1
ATOM 2153 N N . LEU A 1 280 ? 0.563 0.51 -13.938 1 98.62 280 LEU A N 1
ATOM 2154 C CA . LEU A 1 280 ? 0.68 -0.94 -13.836 1 98.62 280 LEU A CA 1
ATOM 2155 C C . LEU A 1 280 ? 1.769 -1.328 -12.844 1 98.62 280 LEU A C 1
ATOM 2157 O O . LEU A 1 280 ? 1.646 -2.336 -12.141 1 98.62 280 LEU A O 1
ATOM 2161 N N . THR A 1 281 ? 2.768 -0.478 -12.812 1 98.44 281 THR A N 1
ATOM 2162 C CA . THR A 1 281 ? 3.965 -0.896 -12.086 1 98.44 281 THR A CA 1
ATOM 2163 C C . THR A 1 281 ? 4.086 -0.148 -10.766 1 98.44 281 THR A C 1
ATOM 2165 O O . THR A 1 281 ? 5.07 -0.316 -10.039 1 98.44 281 THR A O 1
ATOM 2168 N N . SER A 1 282 ? 3.156 0.72 -10.43 1 97.69 282 SER A N 1
ATOM 2169 C CA . SER A 1 282 ? 3.178 1.394 -9.133 1 97.69 282 SER A CA 1
ATOM 2170 C C . SER A 1 282 ? 2.596 0.507 -8.039 1 97.69 282 SER A C 1
ATOM 2172 O O . SER A 1 282 ? 1.71 -0.311 -8.297 1 97.69 282 SER A O 1
ATOM 2174 N N . ALA A 1 283 ? 3.064 0.684 -6.82 1 97.44 283 ALA A N 1
ATOM 2175 C CA . ALA A 1 283 ? 2.676 -0.152 -5.688 1 97.44 283 ALA A CA 1
ATOM 2176 C C . ALA A 1 283 ? 1.176 -0.051 -5.422 1 97.44 283 ALA A C 1
ATOM 2178 O O . ALA A 1 283 ? 0.598 1.035 -5.496 1 97.44 283 ALA A O 1
ATOM 2179 N N . LYS A 1 284 ? 0.539 -1.203 -5.152 1 97.94 284 LYS A N 1
ATOM 2180 C CA . LYS A 1 284 ? -0.883 -1.183 -4.82 1 97.94 284 LYS A CA 1
ATOM 2181 C C . LYS A 1 284 ? -1.128 -1.733 -3.418 1 97.94 284 LYS A C 1
ATOM 2183 O O . LYS A 1 284 ? -2.01 -1.255 -2.703 1 97.94 284 LYS A O 1
ATOM 2188 N N . ILE A 1 285 ? -0.327 -2.766 -3.018 1 97.31 285 ILE A N 1
ATOM 2189 C CA . ILE A 1 285 ? -0.55 -3.406 -1.727 1 97.31 285 ILE A CA 1
ATOM 2190 C C . ILE A 1 285 ? 0.776 -3.914 -1.166 1 97.31 285 ILE A C 1
ATOM 2192 O O . ILE A 1 285 ? 1.515 -4.625 -1.851 1 97.31 285 ILE A O 1
ATOM 2196 N N . PRO A 1 286 ? 1.144 -3.533 0.056 1 96 286 PRO A N 1
ATOM 2197 C CA . PRO A 1 286 ? 2.375 -4.055 0.655 1 96 286 PRO A CA 1
ATOM 2198 C C . PRO A 1 286 ? 2.33 -5.562 0.877 1 96 286 PRO A C 1
ATOM 2200 O O . PRO A 1 286 ? 1.26 -6.121 1.124 1 96 286 PRO A O 1
ATOM 2203 N N . MET A 1 287 ? 3.504 -6.148 0.764 1 94.62 287 MET A N 1
ATOM 2204 C CA . MET A 1 287 ? 3.666 -7.582 0.986 1 94.62 287 MET A CA 1
ATOM 2205 C C . MET A 1 287 ? 4.684 -7.852 2.09 1 94.62 287 MET A C 1
ATOM 2207 O O . MET A 1 287 ? 5.578 -7.035 2.328 1 94.62 287 MET A O 1
ATOM 2211 N N . ASP A 1 288 ? 4.516 -8.984 2.754 1 90.75 288 ASP A N 1
ATOM 2212 C CA . ASP A 1 288 ? 5.496 -9.484 3.709 1 90.75 288 ASP A CA 1
ATOM 2213 C C . ASP A 1 288 ? 5.852 -8.422 4.746 1 90.75 288 ASP A C 1
ATOM 2215 O O . ASP A 1 288 ? 7.027 -8.117 4.949 1 90.75 288 ASP A O 1
ATOM 2219 N N . GLN A 1 289 ? 4.895 -7.906 5.402 1 91.62 289 GLN A N 1
ATOM 2220 C CA . GLN A 1 289 ? 5.094 -6.844 6.383 1 91.62 289 GLN A CA 1
ATOM 2221 C C . GLN A 1 289 ? 5.426 -7.414 7.758 1 91.62 289 GLN A C 1
ATOM 2223 O O . GLN A 1 289 ? 4.996 -8.516 8.102 1 91.62 289 GLN A O 1
ATOM 2228 N N . PRO A 1 290 ? 6.242 -6.742 8.586 1 94.38 290 PRO A N 1
ATOM 2229 C CA . PRO A 1 290 ? 6.863 -5.449 8.289 1 94.38 290 PRO A CA 1
ATOM 2230 C C . PRO A 1 290 ? 8.102 -5.578 7.41 1 94.38 290 PRO A C 1
ATOM 2232 O O . PRO A 1 290 ? 8.836 -6.566 7.508 1 94.38 290 PRO A O 1
ATOM 2235 N N . SER A 1 291 ? 8.266 -4.637 6.57 1 94.5 291 SER A N 1
ATOM 2236 C CA . SER A 1 291 ? 9.438 -4.605 5.703 1 94.5 291 SER A CA 1
ATOM 2237 C C . SER A 1 291 ? 10.141 -3.256 5.766 1 94.5 291 SER A C 1
ATOM 2239 O O . SER A 1 291 ? 9.484 -2.209 5.766 1 94.5 291 SER A O 1
ATOM 2241 N N . ARG A 1 292 ? 11.5 -3.297 5.902 1 95.62 292 ARG A N 1
ATOM 2242 C CA . ARG A 1 292 ? 12.305 -2.078 5.898 1 95.62 292 ARG A CA 1
ATOM 2243 C C . ARG A 1 292 ? 12.234 -1.38 4.547 1 95.62 292 ARG A C 1
ATOM 2245 O O . ARG A 1 292 ? 11.859 -0.209 4.461 1 95.62 292 ARG A O 1
ATOM 2252 N N . ASN A 1 293 ? 12.711 -2.107 3.447 1 96.19 293 ASN A N 1
ATOM 2253 C CA . ASN A 1 293 ? 12.602 -1.619 2.076 1 96.19 293 ASN A CA 1
ATOM 2254 C C . ASN A 1 293 ? 11.312 -2.096 1.409 1 96.19 293 ASN A C 1
ATOM 2256 O O . ASN A 1 293 ? 10.719 -3.086 1.838 1 96.19 293 ASN A O 1
ATOM 2260 N N . GLU A 1 294 ? 10.898 -1.441 0.408 1 96.69 294 GLU A N 1
ATOM 2261 C CA . GLU A 1 294 ? 9.617 -1.714 -0.231 1 96.69 294 GLU A CA 1
ATOM 2262 C C . GLU A 1 294 ? 9.531 -3.162 -0.703 1 96.69 294 GLU A C 1
ATOM 2264 O O . GLU A 1 294 ? 10.469 -3.678 -1.313 1 96.69 294 GLU A O 1
ATOM 2269 N N . LEU A 1 295 ? 8.57 -3.793 -0.423 1 97 295 LEU A N 1
ATOM 2270 C CA . LEU A 1 295 ? 8.039 -5.016 -1.018 1 97 295 LEU A CA 1
ATOM 2271 C C . LEU A 1 295 ? 6.527 -4.93 -1.19 1 97 295 LEU A C 1
ATOM 2273 O O . LEU A 1 295 ? 5.793 -4.801 -0.209 1 97 295 LEU A O 1
ATOM 2277 N N . SER A 1 296 ? 6.066 -4.914 -2.391 1 97.81 296 SER A N 1
ATOM 2278 C CA . SER A 1 296 ? 4.648 -4.703 -2.666 1 97.81 296 SER A CA 1
ATOM 2279 C C . SER A 1 296 ? 4.234 -5.363 -3.979 1 97.81 296 SER A C 1
ATOM 2281 O O . SER A 1 296 ? 5.086 -5.836 -4.734 1 97.81 296 SER A O 1
ATOM 2283 N N . TYR A 1 297 ? 2.973 -5.488 -4.121 1 98.19 297 TYR A N 1
ATOM 2284 C CA . TYR A 1 297 ? 2.412 -5.953 -5.387 1 98.19 297 TYR A CA 1
ATOM 2285 C C . TYR A 1 297 ? 1.749 -4.809 -6.145 1 98.19 297 TYR A C 1
ATOM 2287 O O . TYR A 1 297 ? 1.098 -3.953 -5.539 1 98.19 297 TYR A O 1
ATOM 2295 N N . ALA A 1 298 ? 1.949 -4.789 -7.434 1 98.44 298 ALA A N 1
ATOM 2296 C CA . ALA A 1 298 ? 1.305 -3.854 -8.352 1 98.44 298 ALA A CA 1
ATOM 2297 C C . ALA A 1 298 ? 0.198 -4.543 -9.148 1 98.44 298 ALA A C 1
ATOM 2299 O O . ALA A 1 298 ? -0.699 -5.16 -8.562 1 98.44 298 ALA A O 1
ATOM 2300 N N . LEU A 1 299 ? 0.223 -4.406 -10.414 1 98.75 299 LEU A N 1
ATOM 2301 C CA . LEU A 1 299 ? -0.699 -5.125 -11.289 1 98.75 299 LEU A CA 1
ATOM 2302 C C . LEU A 1 299 ? 0.055 -6.082 -12.203 1 98.75 299 LEU A C 1
ATOM 2304 O O . LEU A 1 299 ? 0.481 -5.691 -13.297 1 98.75 299 LEU A O 1
ATOM 2308 N N . GLY A 1 300 ? 0.184 -7.309 -11.734 1 98.56 300 GLY A N 1
ATOM 2309 C CA . GLY A 1 300 ? 0.91 -8.32 -12.484 1 98.56 300 GLY A CA 1
ATOM 2310 C C . GLY A 1 300 ? 2.402 -8.312 -12.211 1 98.56 300 GLY A C 1
ATOM 2311 O O . GLY A 1 300 ? 3.168 -8.984 -12.898 1 98.56 300 GLY A O 1
ATOM 2312 N N . TRP A 1 301 ? 2.816 -7.512 -11.195 1 98.69 301 TRP A N 1
ATOM 2313 C CA . TRP A 1 301 ? 4.234 -7.371 -10.891 1 98.69 301 TRP A CA 1
ATOM 2314 C C . TRP A 1 301 ? 4.465 -7.25 -9.391 1 98.69 301 TRP A C 1
ATOM 2316 O O . TRP A 1 301 ? 3.709 -6.566 -8.695 1 98.69 301 TRP A O 1
ATOM 2326 N N . VAL A 1 302 ? 5.488 -7.902 -8.914 1 98.56 302 VAL A N 1
ATOM 2327 C CA . VAL A 1 302 ? 6.004 -7.652 -7.574 1 98.56 302 VAL A CA 1
ATOM 2328 C C . VAL A 1 302 ? 7.074 -6.562 -7.625 1 98.56 302 VAL A C 1
ATOM 2330 O O . VAL A 1 302 ? 7.898 -6.539 -8.539 1 98.56 302 VAL A O 1
ATOM 2333 N N . ARG A 1 303 ? 7.004 -5.66 -6.703 1 98.19 303 ARG A N 1
ATOM 2334 C CA . ARG A 1 303 ? 8.008 -4.609 -6.535 1 98.19 303 ARG A CA 1
ATOM 2335 C C . ARG A 1 303 ? 8.906 -4.895 -5.336 1 98.19 303 ARG A C 1
ATOM 2337 O O . ARG A 1 303 ? 8.414 -5.16 -4.238 1 98.19 303 ARG A O 1
ATOM 2344 N N . ALA A 1 304 ? 10.195 -4.859 -5.539 1 98.25 304 ALA A N 1
ATOM 2345 C CA . ALA A 1 304 ? 11.148 -5.027 -4.445 1 98.25 304 ALA A CA 1
ATOM 2346 C C . ALA A 1 304 ? 12.273 -4 -4.539 1 98.25 304 ALA A C 1
ATOM 2348 O O . ALA A 1 304 ? 12.953 -3.904 -5.562 1 98.25 304 ALA A O 1
ATOM 2349 N N . GLN A 1 305 ? 12.43 -3.172 -3.529 1 97.94 305 GLN A N 1
ATOM 2350 C CA . GLN A 1 305 ? 13.594 -2.297 -3.43 1 97.94 305 GLN A CA 1
ATOM 2351 C C . GLN A 1 305 ? 14.805 -3.045 -2.871 1 97.94 305 GLN A C 1
ATOM 2353 O O . GLN A 1 305 ? 14.82 -3.42 -1.697 1 97.94 305 GLN A O 1
ATOM 2358 N N . LEU A 1 306 ? 15.805 -3.246 -3.633 1 97.88 306 LEU A N 1
ATOM 2359 C CA . LEU A 1 306 ? 16.984 -4.004 -3.232 1 97.88 306 LEU A CA 1
ATOM 2360 C C . LEU A 1 306 ? 17.891 -3.164 -2.342 1 97.88 306 LEU A C 1
ATOM 2362 O O . LEU A 1 306 ? 18 -1.949 -2.523 1 97.88 306 LEU A O 1
ATOM 2366 N N . PRO A 1 307 ? 18.656 -3.814 -1.348 1 97.06 307 PRO A N 1
ATOM 2367 C CA . PRO A 1 307 ? 18.625 -5.246 -1.038 1 97.06 307 PRO A CA 1
ATOM 2368 C C . PRO A 1 307 ? 17.312 -5.684 -0.387 1 97.06 307 PRO A C 1
ATOM 2370 O O . PRO A 1 307 ? 16.734 -4.93 0.398 1 97.06 307 PRO A O 1
ATOM 2373 N N . ASN A 1 308 ? 16.828 -6.797 -0.747 1 97.44 308 ASN A N 1
ATOM 2374 C CA . ASN A 1 308 ? 15.594 -7.363 -0.229 1 97.44 308 ASN A CA 1
ATOM 2375 C C . ASN A 1 308 ? 15.516 -8.867 -0.482 1 97.44 308 ASN A C 1
ATOM 2377 O O . ASN A 1 308 ? 16.344 -9.422 -1.218 1 97.44 308 ASN A O 1
ATOM 2381 N N . ARG A 1 309 ? 14.602 -9.469 0.221 1 95.56 309 ARG A N 1
ATOM 2382 C CA . ARG A 1 309 ? 14.25 -10.844 -0.116 1 95.56 309 ARG A CA 1
ATOM 2383 C C . ARG A 1 309 ? 13.414 -10.906 -1.388 1 95.56 309 ARG A C 1
ATOM 2385 O O . ARG A 1 309 ? 12.57 -10.031 -1.621 1 95.56 309 ARG A O 1
ATOM 2392 N N . LEU A 1 310 ? 13.625 -11.898 -2.24 1 96.88 310 LEU A N 1
ATOM 2393 C CA . LEU A 1 310 ? 12.852 -12.117 -3.457 1 96.88 310 LEU A CA 1
ATOM 2394 C C . LEU A 1 310 ? 12.195 -13.492 -3.443 1 96.88 310 LEU A C 1
ATOM 2396 O O . LEU A 1 310 ? 12.43 -14.289 -2.533 1 96.88 310 LEU A O 1
ATOM 2400 N N . GLY A 1 311 ? 11.32 -13.703 -4.387 1 96.88 311 GLY A N 1
ATOM 2401 C CA . GLY A 1 311 ? 10.734 -15.016 -4.613 1 96.88 311 GLY A CA 1
ATOM 2402 C C . GLY A 1 311 ? 9.438 -15.227 -3.846 1 96.88 311 GLY A C 1
ATOM 2403 O O . GLY A 1 311 ? 8.961 -16.359 -3.727 1 96.88 311 GLY A O 1
ATOM 2404 N N . GLN A 1 312 ? 8.805 -14.148 -3.377 1 94.94 312 GLN A N 1
ATOM 2405 C CA . GLN A 1 312 ? 7.734 -14.211 -2.389 1 94.94 312 GLN A CA 1
ATOM 2406 C C . GLN A 1 312 ? 6.496 -14.898 -2.961 1 94.94 312 GLN A C 1
ATOM 2408 O O . GLN A 1 312 ? 5.668 -15.414 -2.213 1 94.94 312 GLN A O 1
ATOM 2413 N N . ILE A 1 313 ? 6.324 -14.914 -4.258 1 96.12 313 ILE A N 1
ATOM 2414 C CA . ILE A 1 313 ? 5.078 -15.453 -4.793 1 96.12 313 ILE A CA 1
ATOM 2415 C C . ILE A 1 313 ? 5.344 -16.797 -5.465 1 96.12 313 ILE A C 1
ATOM 2417 O O . ILE A 1 313 ? 4.547 -17.266 -6.281 1 96.12 313 ILE A O 1
ATOM 2421 N N . GLY A 1 314 ? 6.555 -17.344 -5.203 1 95.19 314 GLY A N 1
ATOM 2422 C CA . GLY A 1 314 ? 6.906 -18.688 -5.645 1 95.19 314 GLY A CA 1
ATOM 2423 C C . GLY A 1 314 ? 6.91 -19.703 -4.516 1 95.19 314 GLY A C 1
ATOM 2424 O O . GLY A 1 314 ? 6.32 -19.469 -3.459 1 95.19 314 GLY A O 1
ATOM 2425 N N . ILE A 1 315 ? 7.504 -20.812 -4.66 1 95.06 315 ILE A N 1
ATOM 2426 C CA . ILE A 1 315 ? 7.348 -21.938 -3.744 1 95.06 315 ILE A CA 1
ATOM 2427 C C . ILE A 1 315 ? 8.469 -21.922 -2.713 1 95.06 315 ILE A C 1
ATOM 2429 O O . ILE A 1 315 ? 8.336 -22.484 -1.627 1 95.06 315 ILE A O 1
ATOM 2433 N N . ASN A 1 316 ? 9.625 -21.234 -2.994 1 97.56 316 ASN A N 1
ATOM 2434 C CA . ASN A 1 316 ? 10.836 -21.359 -2.184 1 97.56 316 ASN A CA 1
ATOM 2435 C C . ASN A 1 316 ? 10.625 -20.812 -0.778 1 97.56 316 ASN A C 1
ATOM 2437 O O . ASN A 1 316 ? 11.148 -21.359 0.195 1 97.56 316 ASN A O 1
ATOM 2441 N N . PRO A 1 317 ? 9.922 -19.703 -0.615 1 96.19 317 PRO A N 1
ATOM 2442 C CA . PRO A 1 317 ? 9.789 -19.172 0.741 1 96.19 317 PRO A CA 1
ATOM 2443 C C . PRO A 1 317 ? 9.266 -20.203 1.734 1 96.19 317 PRO A C 1
ATOM 2445 O O . PRO A 1 317 ? 9.734 -20.266 2.873 1 96.19 317 PRO A O 1
ATOM 2448 N N . GLY A 1 318 ? 8.297 -21.031 1.314 1 94.56 318 GLY A N 1
ATOM 2449 C CA . GLY A 1 318 ? 7.758 -22.062 2.199 1 94.56 318 GLY A CA 1
ATOM 2450 C C . GLY A 1 318 ? 8.742 -23.172 2.494 1 94.56 318 GLY A C 1
ATOM 2451 O O . GLY A 1 318 ? 8.516 -23.984 3.398 1 94.56 318 GLY A O 1
ATOM 2452 N N . LEU A 1 319 ? 9.844 -23.188 1.803 1 97.12 319 LEU A N 1
ATOM 2453 C CA . LEU A 1 319 ? 10.82 -24.25 1.913 1 97.12 319 LEU A CA 1
ATOM 2454 C C . LEU A 1 319 ? 12.094 -23.766 2.604 1 97.12 319 LEU A C 1
ATOM 2456 O O . LEU A 1 319 ? 13.062 -24.516 2.729 1 97.12 319 LEU A O 1
ATOM 2460 N N . MET A 1 320 ? 12.133 -22.516 2.977 1 97.31 320 MET A N 1
ATOM 2461 C CA . MET A 1 320 ? 13.281 -21.906 3.645 1 97.31 320 MET A CA 1
ATOM 2462 C C . MET A 1 320 ? 12.953 -21.562 5.09 1 97.31 320 MET A C 1
ATOM 2464 O O . MET A 1 320 ? 12.5 -20.453 5.379 1 97.31 320 MET A O 1
ATOM 2468 N N . PRO A 1 321 ? 13.172 -22.469 6.094 1 94.06 321 PRO A N 1
ATOM 2469 C CA . PRO A 1 321 ? 12.758 -22.266 7.484 1 94.06 321 PRO A CA 1
ATOM 2470 C C . PRO A 1 321 ? 13.367 -21 8.094 1 94.06 321 PRO A C 1
ATOM 2472 O O . PRO A 1 321 ? 12.773 -20.406 9 1 94.06 321 PRO A O 1
ATOM 2475 N N . ASN A 1 322 ? 14.523 -20.609 7.57 1 92.75 322 ASN A N 1
ATOM 2476 C CA . ASN A 1 322 ? 15.18 -19.422 8.117 1 92.75 322 ASN A CA 1
ATOM 2477 C C . ASN A 1 322 ? 14.945 -18.203 7.242 1 92.75 322 ASN A C 1
ATOM 2479 O O . ASN A 1 322 ? 15.641 -17.188 7.383 1 92.75 322 ASN A O 1
ATOM 2483 N N . GLY A 1 323 ? 14.047 -18.312 6.316 1 93.62 323 GLY A N 1
ATOM 2484 C CA . GLY A 1 323 ? 13.703 -17.203 5.445 1 93.62 323 GLY A CA 1
ATOM 2485 C C . GLY A 1 323 ? 14.5 -17.188 4.152 1 93.62 323 GLY A C 1
ATOM 2486 O O . GLY A 1 323 ? 15.531 -17.844 4.047 1 93.62 323 GLY A O 1
ATOM 2487 N N . MET A 1 324 ? 14.008 -16.484 3.205 1 97 324 MET A N 1
ATOM 2488 C CA . MET A 1 324 ? 14.672 -16.312 1.915 1 97 324 MET A CA 1
ATOM 2489 C C . MET A 1 324 ? 15.945 -15.477 2.064 1 97 324 MET A C 1
ATOM 2491 O O . MET A 1 324 ? 16.031 -14.625 2.949 1 97 324 MET A O 1
ATOM 2495 N N . PRO A 1 325 ? 16.922 -15.703 1.274 1 96.75 325 PRO A N 1
ATOM 2496 C CA . PRO A 1 325 ? 18.125 -14.859 1.328 1 96.75 325 PRO A CA 1
ATOM 2497 C C . PRO A 1 325 ? 17.859 -13.43 0.872 1 96.75 325 PRO A C 1
ATOM 2499 O O . PRO A 1 325 ? 17 -13.195 0.007 1 96.75 325 PRO A O 1
ATOM 2502 N N . THR A 1 326 ? 18.547 -12.484 1.451 1 96.75 326 THR A N 1
ATOM 2503 C CA . THR A 1 326 ? 18.516 -11.102 0.983 1 96.75 326 THR A CA 1
ATOM 2504 C C . THR A 1 326 ? 19.422 -10.914 -0.223 1 96.75 326 THR A C 1
ATOM 2506 O O . THR A 1 326 ? 20.625 -11.195 -0.15 1 96.75 326 THR A O 1
ATOM 2509 N N . VAL A 1 327 ? 18.906 -10.445 -1.286 1 98 327 VAL A N 1
ATOM 2510 C CA . VAL A 1 327 ? 19.641 -10.289 -2.539 1 98 327 VAL A CA 1
ATOM 2511 C C . VAL A 1 327 ? 20.016 -8.82 -2.73 1 98 327 VAL A C 1
ATOM 2513 O O . VAL A 1 327 ? 19.281 -7.922 -2.316 1 98 327 VAL A O 1
ATOM 2516 N N . GLY A 1 328 ? 21.156 -8.602 -3.363 1 97.62 328 GLY A N 1
ATOM 2517 C CA . GLY A 1 328 ? 21.562 -7.258 -3.734 1 97.62 328 GLY A CA 1
ATOM 2518 C C . GLY A 1 328 ? 22.297 -6.531 -2.627 1 97.62 328 GLY A C 1
ATOM 2519 O O . GLY A 1 328 ? 22.328 -5.297 -2.59 1 97.62 328 GLY A O 1
ATOM 2520 N N . LYS A 1 329 ? 22.922 -7.23 -1.621 1 96.06 329 LYS A N 1
ATOM 2521 C CA . LYS A 1 329 ? 23.703 -6.617 -0.546 1 96.06 329 LYS A CA 1
ATOM 2522 C C . LYS A 1 329 ? 25.016 -6.031 -1.075 1 96.06 329 LYS A C 1
ATOM 2524 O O . LYS A 1 329 ? 25.641 -6.605 -1.968 1 96.06 329 LYS A O 1
ATOM 2529 N N . GLY A 1 330 ? 25.391 -4.914 -0.559 1 95.75 330 GLY A N 1
ATOM 2530 C CA . GLY A 1 330 ? 26.703 -4.371 -0.841 1 95.75 330 GLY A CA 1
ATOM 2531 C C . GLY A 1 330 ? 26.75 -3.549 -2.117 1 95.75 330 GLY A C 1
ATOM 2532 O O . GLY A 1 330 ? 27.812 -3.066 -2.512 1 95.75 330 GLY A O 1
ATOM 2533 N N . VAL A 1 331 ? 25.703 -3.375 -2.84 1 96.44 331 VAL A N 1
ATOM 2534 C CA . VAL A 1 331 ? 25.641 -2.547 -4.039 1 96.44 331 VAL A CA 1
ATOM 2535 C C . VAL A 1 331 ? 24.531 -1.499 -3.881 1 96.44 331 VAL A C 1
ATOM 2537 O O . VAL A 1 331 ? 23.688 -1.61 -2.994 1 96.44 331 VAL A O 1
ATOM 2540 N N . PRO A 1 332 ? 24.562 -0.407 -4.684 1 95.25 332 PRO A N 1
ATOM 2541 C CA . PRO A 1 332 ? 23.531 0.632 -4.559 1 95.25 332 PRO A CA 1
ATOM 2542 C C . PRO A 1 332 ? 22.125 0.082 -4.695 1 95.25 332 PRO A C 1
ATOM 2544 O O . PRO A 1 332 ? 21.875 -0.789 -5.531 1 95.25 332 PRO A O 1
ATOM 2547 N N . SER A 1 333 ? 21.312 0.585 -3.875 1 96.81 333 SER A N 1
ATOM 2548 C CA . SER A 1 333 ? 19.922 0.172 -3.869 1 96.81 333 SER A CA 1
ATOM 2549 C C . SER A 1 333 ? 19.234 0.53 -5.184 1 96.81 333 SER A C 1
ATOM 2551 O O . SER A 1 333 ? 19.484 1.589 -5.758 1 96.81 333 SER A O 1
ATOM 2553 N N . GLN A 1 334 ? 18.359 -0.364 -5.691 1 96.94 334 GLN A N 1
ATOM 2554 C CA . GLN A 1 334 ? 17.562 -0.087 -6.883 1 96.94 334 GLN A CA 1
ATOM 2555 C C . GLN A 1 334 ? 16.297 -0.923 -6.902 1 96.94 334 GLN A C 1
ATOM 2557 O O . GLN A 1 334 ? 16.203 -1.942 -6.215 1 96.94 334 GLN A O 1
ATOM 2562 N N . LEU A 1 335 ? 15.344 -0.501 -7.637 1 98 335 LEU A N 1
ATOM 2563 C CA . LEU A 1 335 ? 14.055 -1.168 -7.773 1 98 335 LEU A CA 1
ATOM 2564 C C . LEU A 1 335 ? 14.164 -2.4 -8.664 1 98 335 LEU A C 1
ATOM 2566 O O . LEU A 1 335 ? 14.82 -2.355 -9.711 1 98 335 LEU A O 1
ATOM 2570 N N . ALA A 1 336 ? 13.594 -3.486 -8.242 1 98.56 336 ALA A N 1
ATOM 2571 C CA . ALA A 1 336 ? 13.352 -4.668 -9.07 1 98.56 336 ALA A CA 1
ATOM 2572 C C . ALA A 1 336 ? 11.859 -4.945 -9.211 1 98.56 336 ALA A C 1
ATOM 2574 O O . ALA A 1 336 ? 11.109 -4.859 -8.234 1 98.56 336 ALA A O 1
ATOM 2575 N N . LEU A 1 337 ? 11.422 -5.148 -10.406 1 98.69 337 LEU A N 1
ATOM 2576 C CA . LEU A 1 337 ? 10.109 -5.727 -10.695 1 98.69 337 LEU A CA 1
ATOM 2577 C C . LEU A 1 337 ? 10.242 -7.191 -11.094 1 98.69 337 LEU A C 1
ATOM 2579 O O . LEU A 1 337 ? 11.117 -7.547 -11.891 1 98.69 337 LEU A O 1
ATOM 2583 N N . PHE A 1 338 ? 9.406 -8.023 -10.508 1 98.81 338 PHE A N 1
ATOM 2584 C CA . PHE A 1 338 ? 9.547 -9.422 -10.898 1 98.81 338 PHE A CA 1
ATOM 2585 C C . PHE A 1 338 ? 8.227 -10.156 -10.758 1 98.81 338 PHE A C 1
ATOM 2587 O O . PHE A 1 338 ? 7.262 -9.617 -10.211 1 98.81 338 PHE A O 1
ATOM 2594 N N . HIS A 1 339 ? 8.18 -11.305 -11.305 1 98.88 339 HIS A N 1
ATOM 2595 C CA . HIS A 1 339 ? 7.082 -12.25 -11.133 1 98.88 339 HIS A CA 1
ATOM 2596 C C . HIS A 1 339 ? 7.559 -13.688 -11.336 1 98.88 339 HIS A C 1
ATOM 2598 O O . HIS A 1 339 ? 8.492 -13.938 -12.094 1 98.88 339 HIS A O 1
ATOM 2604 N N . GLN A 1 340 ? 6.938 -14.547 -10.625 1 98.62 340 GLN A N 1
ATOM 2605 C CA . GLN A 1 340 ? 7.215 -15.969 -10.75 1 98.62 340 GLN A CA 1
ATOM 2606 C C . GLN A 1 340 ? 6.004 -16.719 -11.281 1 98.62 340 GLN A C 1
ATOM 2608 O O . GLN A 1 340 ? 4.883 -16.203 -11.258 1 98.62 340 GLN A O 1
ATOM 2613 N N . GLY A 1 341 ? 6.281 -17.812 -11.898 1 98.38 341 GLY A N 1
ATOM 2614 C CA . GLY A 1 341 ? 5.242 -18.734 -12.344 1 98.38 341 GLY A CA 1
ATOM 2615 C C . GLY A 1 341 ? 5.426 -20.141 -11.82 1 98.38 341 GLY A C 1
ATOM 2616 O O . GLY A 1 341 ? 6.543 -20.672 -11.797 1 98.38 341 GLY A O 1
ATOM 2617 N N . SER A 1 342 ? 4.324 -20.703 -11.344 1 97.06 342 SER A N 1
ATOM 2618 C CA . SER A 1 342 ? 4.375 -22.078 -10.844 1 97.06 342 SER A CA 1
ATOM 2619 C C . SER A 1 342 ? 3.125 -22.859 -11.234 1 97.06 342 SER A C 1
ATOM 2621 O O . SER A 1 342 ? 2.006 -22.438 -10.938 1 97.06 342 SER A O 1
ATOM 2623 N N . LEU A 1 343 ? 3.262 -23.922 -11.891 1 97 343 LEU A N 1
ATOM 2624 C CA . LEU A 1 343 ? 2.27 -24.953 -12.156 1 97 343 LEU A CA 1
ATOM 2625 C C . LEU A 1 343 ? 2.92 -26.328 -12.195 1 97 343 LEU A C 1
ATOM 2627 O O . LEU A 1 343 ? 4.129 -26.453 -12.414 1 97 343 LEU A O 1
ATOM 2631 N N . PRO A 1 344 ? 2.119 -27.422 -11.961 1 97 344 PRO A N 1
ATOM 2632 C CA . PRO A 1 344 ? 2.717 -28.734 -12.273 1 97 344 PRO A CA 1
ATOM 2633 C C . PRO A 1 344 ? 3.305 -28.781 -13.68 1 97 344 PRO A C 1
ATOM 2635 O O . PRO A 1 344 ? 2.645 -28.391 -14.648 1 97 344 PRO A O 1
ATOM 2638 N N . GLY A 1 345 ? 4.594 -29.062 -13.688 1 98 345 GLY A N 1
ATOM 2639 C CA . GLY A 1 345 ? 5.238 -29.266 -14.977 1 98 345 GLY A CA 1
ATOM 2640 C C . GLY A 1 345 ? 6.109 -28.094 -15.398 1 98 345 GLY A C 1
ATOM 2641 O O . GLY A 1 345 ? 6.895 -28.203 -16.344 1 98 345 GLY A O 1
ATOM 2642 N N . ALA A 1 346 ? 6.02 -26.969 -14.68 1 98.25 346 ALA A N 1
ATOM 2643 C CA . ALA A 1 346 ? 6.805 -25.828 -15.133 1 98.25 346 ALA A CA 1
ATOM 2644 C C . ALA A 1 346 ? 6.98 -24.812 -14.008 1 98.25 346 ALA A C 1
ATOM 2646 O O . ALA A 1 346 ? 6.078 -24.609 -13.203 1 98.25 346 ALA A O 1
ATOM 2647 N N . LEU A 1 347 ? 8.109 -24.141 -13.984 1 98.62 347 LEU A N 1
ATOM 2648 C CA . LEU A 1 347 ? 8.445 -22.984 -13.156 1 98.62 347 LEU A CA 1
ATOM 2649 C C . LEU A 1 347 ? 9.141 -21.906 -13.984 1 98.62 347 LEU A C 1
ATOM 2651 O O . LEU A 1 347 ? 9.828 -22.219 -14.961 1 98.62 347 LEU A O 1
ATOM 2655 N N . SER A 1 348 ? 8.93 -20.656 -13.648 1 98.88 348 SER A N 1
ATOM 2656 C CA . SER A 1 348 ? 9.5 -19.547 -14.414 1 98.88 348 SER A CA 1
ATOM 2657 C C . SER A 1 348 ? 9.695 -18.312 -13.539 1 98.88 348 SER A C 1
ATOM 2659 O O . SER A 1 348 ? 9.102 -18.203 -12.469 1 98.88 348 SER A O 1
ATOM 2661 N N . ILE A 1 349 ? 10.594 -17.422 -13.969 1 98.94 349 ILE A N 1
ATOM 2662 C CA . ILE A 1 349 ? 10.758 -16.125 -13.312 1 98.94 349 ILE A CA 1
ATOM 2663 C C . ILE A 1 349 ? 11.227 -15.086 -14.32 1 98.94 349 ILE A C 1
ATOM 2665 O O . ILE A 1 349 ? 11.938 -15.414 -15.273 1 98.94 349 ILE A O 1
ATOM 2669 N N . VAL A 1 350 ? 10.766 -13.914 -14.164 1 98.94 350 VAL A N 1
ATOM 2670 C CA . VAL A 1 350 ? 11.312 -12.742 -14.836 1 98.94 350 VAL A CA 1
ATOM 2671 C C . VAL A 1 350 ? 11.672 -11.672 -13.797 1 98.94 350 VAL A C 1
ATOM 2673 O O . VAL A 1 350 ? 10.945 -11.484 -12.82 1 98.94 350 VAL A O 1
ATOM 2676 N N . ILE A 1 351 ? 12.797 -11.023 -13.93 1 98.88 351 ILE A N 1
ATOM 2677 C CA . ILE A 1 351 ? 13.25 -9.898 -13.117 1 98.88 351 ILE A CA 1
ATOM 2678 C C . ILE A 1 351 ? 13.625 -8.727 -14.016 1 98.88 351 ILE A C 1
ATOM 2680 O O . ILE A 1 351 ? 14.414 -8.875 -14.945 1 98.88 351 ILE A O 1
ATOM 2684 N N . LEU A 1 352 ? 13.016 -7.621 -13.82 1 98.62 352 LEU A N 1
ATOM 2685 C CA . LEU A 1 352 ? 13.32 -6.375 -14.508 1 98.62 352 LEU A CA 1
ATOM 2686 C C . LEU A 1 352 ? 14.023 -5.391 -13.578 1 98.62 352 LEU A C 1
ATOM 2688 O O . LEU A 1 352 ? 13.602 -5.215 -12.43 1 98.62 352 LEU A O 1
ATOM 2692 N N . LEU A 1 353 ? 15.109 -4.777 -14 1 97.62 353 LEU A N 1
ATOM 2693 C CA . LEU A 1 353 ? 15.781 -3.662 -13.344 1 97.62 353 LEU A CA 1
ATOM 2694 C C . LEU A 1 353 ? 15.648 -2.389 -14.172 1 97.62 353 LEU A C 1
ATOM 2696 O O . LEU A 1 353 ? 16.547 -2.062 -14.961 1 97.62 353 LEU A O 1
ATOM 2700 N N . PRO A 1 354 ? 14.625 -1.636 -13.867 1 92.38 354 PRO A N 1
ATOM 2701 C CA . PRO A 1 354 ? 14.328 -0.508 -14.758 1 92.38 354 PRO A CA 1
ATOM 2702 C C . PRO A 1 354 ? 15.438 0.543 -14.766 1 92.38 354 PRO A C 1
ATOM 2704 O O . PRO A 1 354 ? 15.68 1.179 -15.797 1 92.38 354 PRO A O 1
ATOM 2707 N N . ASP A 1 355 ? 16.125 0.725 -13.656 1 89.69 355 ASP A N 1
ATOM 2708 C CA . ASP A 1 355 ? 17.141 1.768 -13.578 1 89.69 355 ASP A CA 1
ATOM 2709 C C . ASP A 1 355 ? 18.266 1.509 -14.562 1 89.69 355 ASP A C 1
ATOM 2711 O O . ASP A 1 355 ? 18.891 2.449 -15.07 1 89.69 355 ASP A O 1
ATOM 2715 N N . THR A 1 356 ? 18.562 0.25 -14.828 1 91.5 356 THR 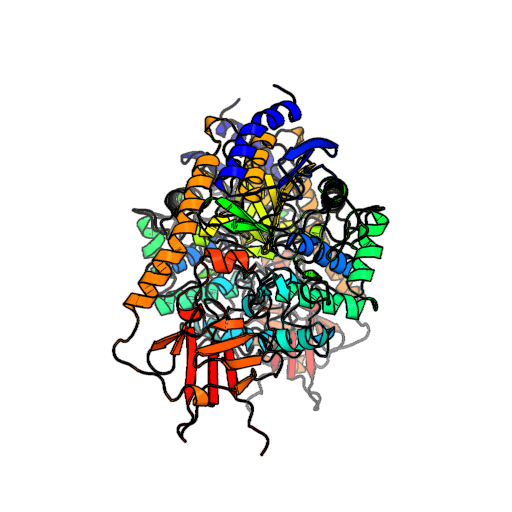A N 1
ATOM 2716 C CA . THR A 1 356 ? 19.672 -0.104 -15.695 1 91.5 356 THR A CA 1
ATOM 2717 C C . THR A 1 356 ? 19.188 -0.793 -16.969 1 91.5 356 THR A C 1
ATOM 2719 O O . THR A 1 356 ? 19.984 -1.262 -17.781 1 91.5 356 THR A O 1
ATOM 2722 N N . ASN A 1 357 ? 17.906 -0.919 -17.141 1 93.5 357 ASN A N 1
ATOM 2723 C CA . ASN A 1 357 ? 17.266 -1.581 -18.281 1 93.5 357 ASN A CA 1
ATOM 2724 C C . ASN A 1 357 ? 17.797 -3.002 -18.469 1 93.5 357 ASN A C 1
ATOM 2726 O O . ASN A 1 357 ? 18.25 -3.365 -19.547 1 93.5 357 ASN A O 1
ATOM 2730 N N . ASN A 1 358 ? 17.875 -3.697 -17.406 1 97.06 358 ASN A N 1
ATOM 2731 C CA . ASN A 1 358 ? 18.234 -5.113 -17.406 1 97.06 358 ASN A CA 1
ATOM 2732 C C . ASN A 1 358 ? 17 -6 -17.297 1 97.06 358 ASN A C 1
ATOM 2734 O O . ASN A 1 358 ? 16.016 -5.629 -16.656 1 97.06 358 ASN A O 1
ATOM 2738 N N . VAL A 1 359 ? 17.031 -7.129 -17.953 1 98.44 359 VAL A N 1
ATOM 2739 C CA . VAL A 1 359 ? 15.992 -8.156 -17.891 1 98.44 359 VAL A CA 1
ATOM 2740 C C . VAL A 1 359 ? 16.625 -9.523 -17.703 1 98.44 359 VAL A C 1
ATOM 2742 O O . VAL A 1 359 ? 17.625 -9.852 -18.344 1 98.44 359 VAL A O 1
ATOM 2745 N N . ILE A 1 360 ? 16.141 -10.289 -16.766 1 98.81 360 ILE A N 1
ATOM 2746 C CA . ILE A 1 360 ? 16.547 -11.68 -16.547 1 98.81 360 ILE A CA 1
ATOM 2747 C C . ILE A 1 360 ? 15.328 -12.586 -16.656 1 98.81 360 ILE A C 1
ATOM 2749 O O . ILE A 1 360 ? 14.336 -12.406 -15.953 1 98.81 360 ILE A O 1
ATOM 2753 N N . VAL A 1 361 ? 15.367 -13.547 -17.531 1 98.88 361 VAL A N 1
ATOM 2754 C CA . VAL A 1 361 ? 14.289 -14.516 -17.719 1 98.88 361 VAL A CA 1
ATOM 2755 C C . VAL A 1 361 ? 14.828 -15.93 -17.547 1 98.88 361 VAL A C 1
ATOM 2757 O O . VAL A 1 361 ? 15.859 -16.281 -18.141 1 98.88 361 VAL A O 1
ATOM 2760 N N . VAL A 1 362 ? 14.188 -16.719 -16.734 1 98.94 362 VAL A N 1
ATOM 2761 C CA . VAL A 1 362 ? 14.523 -18.125 -16.562 1 98.94 362 VAL A CA 1
ATOM 2762 C C . VAL A 1 362 ? 13.266 -18.984 -16.688 1 98.94 362 VAL A C 1
ATOM 2764 O O . VAL A 1 362 ? 12.289 -18.766 -15.953 1 98.94 362 VAL A O 1
ATOM 2767 N N . LEU A 1 363 ? 13.242 -19.906 -17.578 1 98.94 363 LEU A N 1
ATOM 2768 C CA . LEU A 1 363 ? 12.133 -20.828 -17.812 1 98.94 363 LEU A CA 1
ATOM 2769 C C . LEU A 1 363 ? 12.586 -22.266 -17.594 1 98.94 363 LEU A C 1
ATOM 2771 O O . LEU A 1 363 ? 13.695 -22.641 -17.984 1 98.94 363 LEU A O 1
ATOM 2775 N N . SER A 1 364 ? 11.789 -23.062 -16.969 1 98.88 364 SER A N 1
ATOM 2776 C CA . SER A 1 364 ? 12.109 -24.469 -16.781 1 98.88 364 SER A CA 1
ATOM 2777 C C . SER A 1 364 ? 10.867 -25.344 -16.969 1 98.88 364 SER A C 1
ATOM 2779 O O . SER A 1 364 ? 9.75 -24.844 -17 1 98.88 364 SER A O 1
ATOM 2781 N N . ASN A 1 365 ? 11.031 -26.656 -17.141 1 98.81 365 ASN A N 1
ATOM 2782 C CA . ASN A 1 365 ? 9.938 -27.516 -17.562 1 98.81 365 ASN A CA 1
ATOM 2783 C C . ASN A 1 365 ? 9.586 -28.547 -16.5 1 98.81 365 ASN A C 1
ATOM 2785 O O . ASN A 1 365 ? 9.18 -29.656 -16.828 1 98.81 365 ASN A O 1
ATOM 2789 N N . SER A 1 366 ? 9.781 -28.188 -15.234 1 98 366 SER A N 1
ATOM 2790 C CA . SER A 1 366 ? 9.398 -29.109 -14.172 1 98 366 SER A CA 1
ATOM 2791 C C . SER A 1 366 ? 8.906 -28.359 -12.938 1 98 366 SER A C 1
ATOM 2793 O O . SER A 1 366 ? 9.461 -27.312 -12.578 1 98 366 SER A O 1
ATOM 2795 N N . LEU A 1 367 ? 7.789 -28.875 -12.398 1 97.88 367 LEU A N 1
ATOM 2796 C CA . LEU A 1 367 ? 7.605 -28.594 -10.977 1 97.88 367 LEU A CA 1
ATOM 2797 C C . LEU A 1 367 ? 8.602 -29.391 -10.141 1 97.88 367 LEU A C 1
ATOM 2799 O O . LEU A 1 367 ? 8.328 -30.547 -9.766 1 97.88 367 LEU A O 1
ATOM 2803 N N . ALA A 1 368 ? 9.742 -28.812 -9.836 1 97.56 368 ALA A N 1
ATOM 2804 C CA . ALA A 1 368 ? 10.883 -29.453 -9.188 1 97.56 368 ALA A CA 1
ATOM 2805 C C . ALA A 1 368 ? 10.688 -29.516 -7.676 1 97.56 368 ALA A C 1
ATOM 2807 O O . ALA A 1 368 ? 9.594 -29.234 -7.172 1 97.56 368 ALA A O 1
ATOM 2808 N N . LEU A 1 369 ? 11.719 -30.062 -6.996 1 97.81 369 LEU A N 1
ATOM 2809 C CA . LEU A 1 369 ? 11.648 -30.188 -5.543 1 97.81 369 LEU A CA 1
ATOM 2810 C C . LEU A 1 369 ? 11.789 -28.828 -4.867 1 97.81 369 LEU A C 1
ATOM 2812 O O . LEU A 1 369 ? 11.484 -28.688 -3.682 1 97.81 369 LEU A O 1
ATOM 2816 N N . ASN A 1 370 ? 12.266 -27.891 -5.508 1 98 370 ASN A N 1
ATOM 2817 C CA . ASN A 1 370 ? 12.266 -26.484 -5.16 1 98 370 ASN A CA 1
ATOM 2818 C C . ASN A 1 370 ? 12.078 -25.594 -6.395 1 98 370 ASN A C 1
ATOM 2820 O O . ASN A 1 370 ? 11.805 -26.109 -7.484 1 98 370 ASN A O 1
ATOM 2824 N N . ASP A 1 371 ? 12 -24.2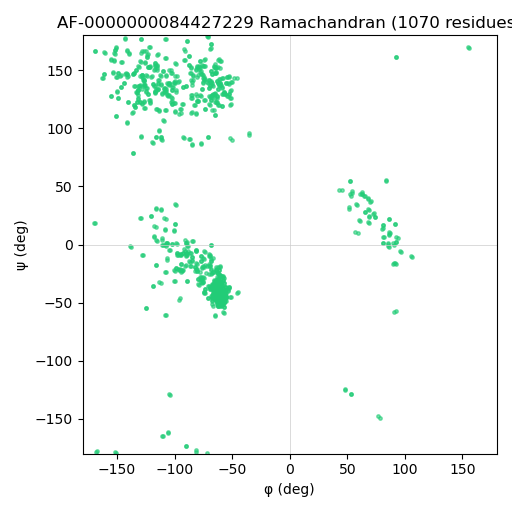81 -6.27 1 98.38 371 ASP A N 1
ATOM 2825 C CA . ASP A 1 371 ? 11.852 -23.359 -7.391 1 98.38 371 ASP A CA 1
ATOM 2826 C C . ASP A 1 371 ? 13.203 -23.016 -8 1 98.38 371 ASP A C 1
ATOM 2828 O O . ASP A 1 371 ? 13.758 -21.953 -7.734 1 98.38 371 ASP A O 1
ATOM 2832 N N . VAL A 1 372 ? 13.664 -23.828 -8.906 1 98.88 372 VAL A N 1
ATOM 2833 C CA . VAL A 1 372 ? 14.992 -23.734 -9.5 1 98.88 372 VAL A CA 1
ATOM 2834 C C . VAL A 1 372 ? 15.141 -22.422 -10.258 1 98.88 372 VAL A C 1
ATOM 2836 O O . VAL A 1 372 ? 16.125 -21.703 -10.094 1 98.88 372 VAL A O 1
ATOM 2839 N N . PRO A 1 373 ? 14.156 -22.016 -11.109 1 98.94 373 PRO A N 1
ATOM 2840 C CA . PRO A 1 373 ? 14.289 -20.734 -11.797 1 98.94 373 PRO A CA 1
ATOM 2841 C C . PRO A 1 373 ? 14.484 -19.562 -10.836 1 98.94 373 PRO A C 1
ATOM 2843 O O . PRO A 1 373 ? 15.211 -18.609 -11.148 1 98.94 373 PRO A O 1
ATOM 2846 N N . ASP A 1 374 ? 13.836 -19.609 -9.734 1 98.81 374 ASP A N 1
ATOM 2847 C CA . ASP A 1 374 ? 13.992 -18.562 -8.734 1 98.81 374 ASP A CA 1
ATOM 2848 C C . ASP A 1 374 ? 15.438 -18.469 -8.25 1 98.81 374 ASP A C 1
ATOM 2850 O O . ASP A 1 374 ? 16.016 -17.391 -8.195 1 98.81 374 ASP A O 1
ATOM 2854 N N . TRP A 1 375 ? 16.047 -19.609 -7.812 1 98.88 375 TRP A N 1
ATOM 2855 C CA . TRP A 1 375 ? 17.438 -19.641 -7.371 1 98.88 375 TRP A CA 1
ATOM 2856 C C . TRP A 1 375 ? 18.359 -19.172 -8.477 1 98.88 375 TRP A C 1
ATOM 2858 O O . TRP A 1 375 ? 19.25 -18.359 -8.234 1 98.88 375 TRP A O 1
ATOM 2868 N N . VAL A 1 376 ? 18.156 -19.672 -9.695 1 98.94 376 VAL A N 1
ATOM 2869 C CA . VAL A 1 376 ? 19 -19.281 -10.828 1 98.94 376 VAL A CA 1
ATOM 2870 C C . VAL A 1 376 ? 18.844 -17.797 -11.102 1 98.94 376 VAL A C 1
ATOM 2872 O O . VAL A 1 376 ? 19.828 -17.094 -11.328 1 98.94 376 VAL A O 1
ATOM 2875 N N . GLY A 1 377 ? 17.578 -17.344 -11.117 1 98.88 377 GLY A N 1
ATOM 2876 C CA . GLY A 1 377 ? 17.312 -15.93 -11.336 1 98.88 377 GLY A CA 1
ATOM 2877 C C . GLY A 1 377 ? 18.031 -15.031 -10.344 1 98.88 377 GLY A C 1
ATOM 2878 O O . GLY A 1 377 ? 18.625 -14.016 -10.727 1 98.88 377 GLY A O 1
ATOM 2879 N N . GLN A 1 378 ? 17.984 -15.383 -9.094 1 98.88 378 GLN A N 1
ATOM 2880 C CA . GLN A 1 378 ? 18.625 -14.594 -8.047 1 98.88 378 GLN A CA 1
ATOM 2881 C C . GLN A 1 378 ? 20.141 -14.664 -8.156 1 98.88 378 GLN A C 1
ATOM 2883 O O . GLN A 1 378 ? 20.844 -13.672 -7.918 1 98.88 378 GLN A O 1
ATOM 2888 N N . LEU A 1 379 ? 20.688 -15.828 -8.492 1 98.81 379 LEU A N 1
ATOM 2889 C CA . LEU A 1 379 ? 22.109 -15.992 -8.75 1 98.81 379 LEU A CA 1
ATOM 2890 C C . LEU A 1 379 ? 22.578 -15.055 -9.867 1 98.81 379 LEU A C 1
ATOM 2892 O O . LEU A 1 379 ? 23.578 -14.352 -9.711 1 98.81 379 LEU A O 1
ATOM 2896 N N . ILE A 1 380 ? 21.875 -15.055 -10.977 1 98.75 380 ILE A N 1
ATOM 2897 C CA . ILE A 1 380 ? 22.188 -14.219 -12.133 1 98.75 380 ILE A CA 1
ATOM 2898 C C . ILE A 1 380 ? 22.062 -12.742 -11.758 1 98.75 380 ILE A C 1
ATOM 2900 O O . ILE A 1 380 ? 22.875 -11.922 -12.164 1 98.75 380 ILE A O 1
ATOM 2904 N N . LEU A 1 381 ? 21.016 -12.406 -11.016 1 98.69 381 LEU A N 1
ATOM 2905 C CA . LEU A 1 381 ? 20.781 -11.031 -10.578 1 98.69 381 LEU A CA 1
ATOM 2906 C C . LEU A 1 381 ? 21.984 -10.492 -9.82 1 98.69 381 LEU A C 1
ATOM 2908 O O . LEU A 1 381 ? 22.438 -9.367 -10.07 1 98.69 381 LEU A O 1
ATOM 2912 N N . GLU A 1 382 ? 22.484 -11.273 -8.852 1 98.56 382 GLU A N 1
ATOM 2913 C CA . GLU A 1 382 ? 23.625 -10.812 -8.078 1 98.56 382 GLU A CA 1
ATOM 2914 C C . GLU A 1 382 ? 24.844 -10.57 -8.977 1 98.56 382 GLU A C 1
ATOM 2916 O O . GLU A 1 382 ? 25.625 -9.656 -8.734 1 98.56 382 GLU A O 1
ATOM 2921 N N . GLU A 1 383 ? 25 -11.414 -10.023 1 98 383 GLU A N 1
ATOM 2922 C CA . GLU A 1 383 ? 26.094 -11.211 -10.977 1 98 383 GLU A CA 1
ATOM 2923 C C . GLU A 1 383 ? 25.875 -9.93 -11.781 1 98 383 GLU A C 1
ATOM 2925 O O . GLU A 1 383 ? 26.812 -9.156 -11.984 1 98 383 GLU A O 1
ATOM 2930 N N . VAL A 1 384 ? 24.656 -9.734 -12.266 1 97.56 384 VAL A N 1
ATOM 2931 C CA . VAL A 1 384 ? 24.312 -8.562 -13.062 1 97.56 384 VAL A CA 1
ATOM 2932 C C . VAL A 1 384 ? 24.547 -7.293 -12.242 1 97.56 384 VAL A C 1
ATOM 2934 O O . VAL A 1 384 ? 25.031 -6.289 -12.758 1 97.56 384 VAL A O 1
ATOM 2937 N N . LEU A 1 385 ? 24.234 -7.348 -10.938 1 97.19 385 LEU A N 1
ATOM 2938 C CA . LEU A 1 385 ? 24.344 -6.199 -10.039 1 97.19 385 LEU A CA 1
ATOM 2939 C C . LEU A 1 385 ? 25.797 -5.961 -9.641 1 97.19 385 LEU A C 1
ATOM 2941 O O . LEU A 1 385 ? 26.141 -4.895 -9.125 1 97.19 385 LEU A O 1
ATOM 2945 N N . GLY A 1 386 ? 26.656 -6.93 -9.891 1 96.81 386 GLY A N 1
ATOM 2946 C CA . GLY A 1 386 ? 28.047 -6.82 -9.461 1 96.81 386 GLY A CA 1
ATOM 2947 C C . GLY A 1 386 ? 28.219 -6.914 -7.957 1 96.81 386 GLY A C 1
ATOM 2948 O O . GLY A 1 386 ? 29.031 -6.203 -7.375 1 96.81 386 GLY A O 1
ATOM 2949 N N . VAL A 1 387 ? 27.406 -7.77 -7.332 1 97.94 387 VAL A N 1
ATOM 2950 C CA . VAL A 1 387 ? 27.5 -7.965 -5.887 1 97.94 387 VAL A CA 1
ATOM 2951 C C . VAL A 1 387 ? 28.875 -8.523 -5.531 1 97.94 387 VAL A C 1
ATOM 2953 O O . VAL A 1 387 ? 29.344 -9.484 -6.148 1 97.94 387 VAL A O 1
ATOM 2956 N N . PRO A 1 388 ? 29.531 -7.973 -4.516 1 97.5 388 PRO A N 1
ATOM 2957 C CA . PRO A 1 388 ? 30.844 -8.5 -4.113 1 97.5 388 PRO A CA 1
ATOM 2958 C C . PRO A 1 388 ? 30.766 -9.93 -3.582 1 97.5 388 PRO A C 1
ATOM 2960 O O . PRO A 1 388 ? 29.766 -10.305 -2.951 1 97.5 388 PRO A O 1
ATOM 2963 N N . GLU A 1 389 ? 31.797 -10.68 -3.816 1 96.56 389 GLU A N 1
ATOM 2964 C CA . GLU A 1 389 ? 31.844 -12.094 -3.461 1 96.56 389 GLU A CA 1
ATOM 2965 C C . GLU A 1 389 ? 31.484 -12.305 -1.993 1 96.56 389 GLU A C 1
ATOM 2967 O O . GLU A 1 389 ? 30.766 -13.25 -1.653 1 96.56 389 GLU A O 1
ATOM 2972 N N . SER A 1 390 ? 31.906 -11.375 -1.094 1 97.19 390 SER A N 1
ATOM 2973 C CA . SER A 1 390 ? 31.688 -11.516 0.343 1 97.19 390 SER A CA 1
ATOM 2974 C C . SER A 1 390 ? 30.219 -11.352 0.697 1 97.19 390 SER A C 1
ATOM 2976 O O . SER A 1 390 ? 29.781 -11.773 1.771 1 97.19 390 SER A O 1
ATOM 2978 N N . GLU A 1 391 ? 29.438 -10.742 -0.235 1 97.5 391 GLU A N 1
ATOM 2979 C CA . GLU A 1 391 ? 28.047 -10.43 0.059 1 97.5 391 GLU A CA 1
ATOM 2980 C C . GLU A 1 391 ? 27.094 -11.352 -0.706 1 97.5 391 GLU A C 1
ATOM 2982 O O . GLU A 1 391 ? 25.875 -11.242 -0.582 1 97.5 391 GLU A O 1
ATOM 2987 N N . ARG A 1 392 ? 27.609 -12.258 -1.515 1 97.88 392 ARG A N 1
ATOM 2988 C CA . ARG A 1 392 ? 26.781 -13.141 -2.33 1 97.88 392 ARG A CA 1
ATOM 2989 C C . ARG A 1 392 ? 26.172 -14.258 -1.483 1 97.88 392 ARG A C 1
ATOM 2991 O O . ARG A 1 392 ? 26.75 -14.664 -0.472 1 97.88 392 ARG A O 1
ATOM 2998 N N . ASN A 1 393 ? 25.062 -14.641 -1.804 1 98.38 393 ASN A N 1
ATOM 2999 C CA . ASN A 1 393 ? 24.375 -15.766 -1.156 1 98.38 393 ASN A CA 1
ATOM 3000 C C . ASN A 1 393 ? 24.875 -17.109 -1.694 1 98.38 393 ASN A C 1
ATOM 3002 O O . ASN A 1 393 ? 25.438 -17.172 -2.795 1 98.38 393 ASN A O 1
ATOM 3006 N N . ASN A 1 394 ? 24.797 -18.109 -0.906 1 98.56 394 ASN A N 1
ATOM 3007 C CA . ASN A 1 394 ? 25.078 -19.484 -1.33 1 98.56 394 ASN A CA 1
ATOM 3008 C C . ASN A 1 394 ? 23.828 -20.188 -1.804 1 98.56 394 ASN A C 1
ATOM 3010 O O . ASN A 1 394 ? 23.188 -20.906 -1.033 1 98.56 394 ASN A O 1
ATOM 3014 N N . TYR A 1 395 ? 23.578 -20.109 -3.064 1 98.69 395 TYR A N 1
ATOM 3015 C CA . TYR A 1 395 ? 22.328 -20.625 -3.613 1 98.69 395 TYR A CA 1
ATOM 3016 C C . TYR A 1 395 ? 22.328 -22.141 -3.67 1 98.69 395 TYR A C 1
ATOM 3018 O O . TYR A 1 395 ? 21.266 -22.766 -3.676 1 98.69 395 TYR A O 1
ATOM 3026 N N . LEU A 1 396 ? 23.5 -22.797 -3.807 1 98.81 396 LEU A N 1
ATOM 3027 C CA . LEU A 1 396 ? 23.547 -24.25 -3.719 1 98.81 396 LEU A CA 1
ATOM 3028 C C . LEU A 1 396 ? 23.109 -24.734 -2.342 1 98.81 396 LEU A C 1
ATOM 3030 O O . LEU A 1 396 ? 22.359 -25.703 -2.23 1 98.81 396 LEU A O 1
ATOM 3034 N N . GLU A 1 397 ? 23.609 -24.047 -1.337 1 98.62 397 GLU A N 1
ATOM 3035 C CA . GLU A 1 397 ? 23.172 -24.375 0.015 1 98.62 397 GLU A CA 1
ATOM 3036 C C . GLU A 1 397 ? 21.672 -24.156 0.173 1 98.62 397 GLU A C 1
ATOM 3038 O O . GLU A 1 397 ? 20.984 -24.953 0.807 1 98.62 397 GLU A O 1
ATOM 3043 N N . ALA A 1 398 ? 21.156 -23.047 -0.336 1 98.69 398 ALA A N 1
ATOM 3044 C CA . ALA A 1 398 ? 19.719 -22.766 -0.289 1 98.69 398 ALA A CA 1
ATOM 3045 C C . ALA A 1 398 ? 18.922 -23.859 -0.99 1 98.69 398 ALA A C 1
ATOM 3047 O O . ALA A 1 398 ? 17.859 -24.266 -0.513 1 98.69 398 ALA A O 1
ATOM 3048 N N . ALA A 1 399 ? 19.469 -24.297 -2.107 1 98.75 399 ALA A N 1
ATOM 3049 C CA . ALA A 1 399 ? 18.797 -25.359 -2.869 1 98.75 399 ALA A CA 1
ATOM 3050 C C . ALA A 1 399 ? 18.75 -26.656 -2.074 1 98.75 399 ALA A C 1
ATOM 3052 O O . ALA A 1 399 ? 17.703 -27.312 -2.033 1 98.75 399 ALA A O 1
ATOM 3053 N N . HIS A 1 400 ? 19.891 -27.031 -1.482 1 98.69 400 HIS A N 1
ATOM 3054 C CA . HIS A 1 400 ? 19.906 -28.234 -0.664 1 98.69 400 HIS A CA 1
ATOM 3055 C C . HIS A 1 400 ? 18.938 -28.125 0.506 1 98.69 400 HIS A C 1
ATOM 3057 O O . HIS A 1 400 ? 18.203 -29.078 0.799 1 98.69 400 HIS A O 1
ATOM 3063 N N . THR A 1 401 ? 18.906 -26.984 1.171 1 98.56 401 THR A N 1
ATOM 3064 C CA . THR A 1 401 ? 18.016 -26.734 2.303 1 98.56 401 THR A CA 1
ATOM 3065 C C . THR A 1 401 ? 16.562 -26.859 1.876 1 98.56 401 THR A C 1
ATOM 3067 O O . THR A 1 401 ? 15.758 -27.5 2.555 1 98.56 401 THR A O 1
ATOM 3070 N N . SER A 1 402 ? 16.219 -26.203 0.773 1 98.19 402 SER A N 1
ATOM 3071 C CA . SER A 1 402 ? 14.836 -26.188 0.317 1 98.19 402 SER A CA 1
ATOM 3072 C C . SER A 1 402 ? 14.375 -27.578 -0.106 1 98.19 402 SER A C 1
ATOM 3074 O O . SER A 1 402 ? 13.234 -27.969 0.148 1 98.19 402 SER A O 1
ATOM 3076 N N . VAL A 1 403 ? 15.227 -28.359 -0.783 1 98.06 403 VAL A N 1
ATOM 3077 C CA . VAL A 1 403 ? 14.875 -29.719 -1.18 1 98.06 403 VAL A CA 1
ATOM 3078 C C . VAL A 1 403 ? 14.656 -30.578 0.062 1 98.06 403 VAL A C 1
ATOM 3080 O O . VAL A 1 403 ? 13.68 -31.328 0.142 1 98.06 403 VAL A O 1
ATOM 3083 N N . ALA A 1 404 ? 15.586 -30.469 1 1 97.88 404 ALA A N 1
ATOM 3084 C CA . ALA A 1 404 ? 15.453 -31.234 2.24 1 97.88 404 ALA A CA 1
ATOM 3085 C C . ALA A 1 404 ? 14.141 -30.906 2.951 1 97.88 404 ALA A C 1
ATOM 3087 O O . ALA A 1 404 ? 13.461 -31.797 3.455 1 97.88 404 ALA A O 1
ATOM 3088 N N . GLU A 1 405 ? 13.844 -29.625 3.021 1 97.31 405 GLU A N 1
ATOM 3089 C CA . GLU A 1 405 ? 12.602 -29.203 3.664 1 97.31 405 GLU A CA 1
ATOM 3090 C C . GLU A 1 405 ? 11.383 -29.766 2.943 1 97.31 405 GLU A C 1
ATOM 3092 O O . GLU A 1 405 ? 10.438 -30.234 3.584 1 97.31 405 GLU A O 1
ATOM 3097 N N . ASN A 1 406 ? 11.383 -29.656 1.615 1 96.94 406 ASN A N 1
ATOM 3098 C CA . ASN A 1 406 ? 10.273 -30.172 0.817 1 96.94 406 ASN A CA 1
ATOM 3099 C C . ASN A 1 406 ? 10.023 -31.641 1.094 1 96.94 406 ASN A C 1
ATOM 3101 O O . ASN A 1 406 ? 8.867 -32.062 1.221 1 96.94 406 ASN A O 1
ATOM 3105 N N . LEU A 1 407 ? 11.055 -32.406 1.206 1 96.5 407 LEU A N 1
ATOM 3106 C CA . LEU A 1 407 ? 10.953 -33.875 1.315 1 96.5 407 LEU A CA 1
ATOM 3107 C C . LEU A 1 407 ? 10.523 -34.281 2.719 1 96.5 407 LEU A C 1
ATOM 3109 O O . LEU A 1 407 ? 10.164 -35.438 2.949 1 96.5 407 LEU A O 1
ATOM 3113 N N . LYS A 1 408 ? 10.508 -33.344 3.666 1 95.62 408 LYS A N 1
ATOM 3114 C CA . LYS A 1 408 ? 10.047 -33.625 5.023 1 95.62 408 LYS A CA 1
ATOM 3115 C C . LYS A 1 408 ? 8.523 -33.656 5.094 1 95.62 408 LYS A C 1
ATOM 3117 O O . LYS A 1 408 ? 7.945 -34.219 6.02 1 95.62 408 LYS A O 1
ATOM 3122 N N . TRP A 1 409 ? 7.941 -33 4.16 1 93.69 409 TRP A N 1
ATOM 3123 C CA . TRP A 1 409 ? 6.508 -32.75 4.246 1 93.69 409 TRP A CA 1
ATOM 3124 C C . TRP A 1 409 ? 5.734 -34.062 4.332 1 93.69 409 TRP A C 1
ATOM 3126 O O . TRP A 1 409 ? 4.918 -34.25 5.238 1 93.69 409 TRP A O 1
ATOM 3136 N N . TYR A 1 410 ? 5.957 -35 3.428 1 95.5 410 TYR A N 1
ATOM 3137 C CA . TYR A 1 410 ? 5.129 -36.188 3.279 1 95.5 410 TYR A CA 1
ATOM 3138 C C . TYR A 1 410 ? 5.246 -37.094 4.504 1 95.5 410 TYR A C 1
ATOM 3140 O O . TYR A 1 410 ? 4.234 -37.469 5.098 1 95.5 410 TYR A O 1
ATOM 3148 N N . PRO A 1 411 ? 6.477 -37.469 4.93 1 96.44 411 PRO A N 1
ATOM 3149 C CA . PRO A 1 411 ? 6.543 -38.281 6.137 1 96.44 411 PRO A CA 1
ATOM 3150 C C . PRO A 1 411 ? 5.91 -37.594 7.352 1 96.44 411 PRO A C 1
ATOM 3152 O O . PRO A 1 411 ? 5.277 -38.281 8.172 1 96.44 411 PRO A O 1
ATOM 3155 N N . ALA A 1 412 ? 6.133 -36.312 7.484 1 95.94 412 ALA A N 1
ATOM 3156 C CA . ALA A 1 412 ? 5.523 -35.594 8.594 1 95.94 412 ALA A CA 1
ATOM 3157 C C . ALA A 1 412 ? 4 -35.656 8.516 1 95.94 412 ALA A C 1
ATOM 3159 O O . ALA A 1 412 ? 3.326 -35.781 9.531 1 95.94 412 ALA A O 1
ATOM 3160 N N . LEU A 1 413 ? 3.484 -35.438 7.367 1 95.81 413 LEU A N 1
ATOM 3161 C CA . LEU A 1 413 ? 2.047 -35.5 7.133 1 95.81 413 LEU A CA 1
ATOM 3162 C C . LEU A 1 413 ? 1.491 -36.875 7.523 1 95.81 413 LEU A C 1
ATOM 3164 O O . LEU A 1 413 ? 0.474 -36.938 8.211 1 95.81 413 LEU A O 1
ATOM 3168 N N . VAL A 1 414 ? 2.117 -37.875 7.066 1 96.81 414 VAL A N 1
ATOM 3169 C CA . VAL A 1 414 ? 1.695 -39.25 7.371 1 96.81 414 VAL A CA 1
ATOM 3170 C C . VAL A 1 414 ? 1.706 -39.469 8.883 1 96.81 414 VAL A C 1
ATOM 3172 O O . VAL A 1 414 ? 0.766 -40.031 9.438 1 96.81 414 VAL A O 1
ATOM 3175 N N . GLU A 1 415 ? 2.773 -39.031 9.477 1 97.44 415 GLU A N 1
ATOM 3176 C CA . GLU A 1 415 ? 2.879 -39.156 10.93 1 97.44 415 GLU A CA 1
ATOM 3177 C C . GLU A 1 415 ? 1.753 -38.406 11.633 1 97.44 415 GLU A C 1
ATOM 3179 O O . GLU A 1 415 ? 1.144 -38.938 12.57 1 97.44 415 GLU A O 1
ATOM 3184 N N . GLU A 1 416 ? 1.539 -37.25 11.195 1 96.69 416 GLU A N 1
ATOM 3185 C CA . GLU A 1 416 ? 0.478 -36.438 11.789 1 96.69 416 GLU A CA 1
ATOM 3186 C C . GLU A 1 416 ? -0.882 -37.094 11.641 1 96.69 416 GLU A C 1
ATOM 3188 O O . GLU A 1 416 ? -1.687 -37.125 12.57 1 96.69 416 GLU A O 1
ATOM 3193 N N . LEU A 1 417 ? -1.207 -37.594 10.453 1 97.12 417 LEU A N 1
ATOM 3194 C CA . LEU A 1 417 ? -2.455 -38.312 10.188 1 97.12 417 LEU A CA 1
ATOM 3195 C C . LEU A 1 417 ? -2.576 -39.531 11.078 1 97.12 417 LEU A C 1
ATOM 3197 O O . LEU A 1 417 ? -3.635 -39.781 11.664 1 97.12 417 LEU A O 1
ATOM 3201 N N . ASN A 1 418 ? -1.56 -40.219 11.211 1 97.12 418 ASN A N 1
ATOM 3202 C CA . ASN A 1 418 ? -1.574 -41.438 12.031 1 97.12 418 ASN A CA 1
ATOM 3203 C C . ASN A 1 418 ? -1.792 -41.094 13.508 1 97.12 418 ASN A C 1
ATOM 3205 O O . ASN A 1 418 ? -2.564 -41.781 14.188 1 97.12 418 ASN A O 1
ATOM 3209 N N . ASN A 1 419 ? -1.087 -40.094 13.969 1 97.12 419 ASN A N 1
ATOM 3210 C CA . ASN A 1 419 ? -1.165 -39.719 15.375 1 97.12 419 ASN A CA 1
ATOM 3211 C C . ASN A 1 419 ? -2.553 -39.188 15.742 1 97.12 419 ASN A C 1
ATOM 3213 O O . ASN A 1 419 ? -3.008 -39.375 16.875 1 97.12 419 ASN A O 1
ATOM 3217 N N . ALA A 1 420 ? -3.178 -38.594 14.781 1 96.56 420 ALA A N 1
ATOM 3218 C CA . ALA A 1 420 ? -4.461 -37.969 15.062 1 96.56 420 ALA A CA 1
ATOM 3219 C C . ALA A 1 420 ? -5.613 -38.938 14.859 1 96.56 420 ALA A C 1
ATOM 3221 O O . ALA A 1 420 ? -6.75 -38.656 15.258 1 96.56 420 ALA A O 1
ATOM 3222 N N . ARG A 1 421 ? -5.398 -40.062 14.305 1 97.06 421 ARG A N 1
ATOM 3223 C CA . ARG A 1 421 ? -6.434 -41.031 13.914 1 97.06 421 ARG A CA 1
ATOM 3224 C C . ARG A 1 421 ? -7.102 -41.656 15.141 1 97.06 421 ARG A C 1
ATOM 3226 O O . ARG A 1 421 ? -6.422 -42.062 16.078 1 97.06 421 ARG A O 1
ATOM 3233 N N . LYS A 1 422 ? -8.406 -41.594 15.188 1 96.94 422 LYS A N 1
ATOM 3234 C CA . LYS A 1 422 ? -9.156 -42.375 16.172 1 96.94 422 LYS A CA 1
ATOM 3235 C C . LYS A 1 422 ? -9.172 -43.844 15.797 1 96.94 422 LYS A C 1
ATOM 3237 O O . LYS A 1 422 ? -9.867 -44.25 14.867 1 96.94 422 LYS A O 1
ATOM 3242 N N . ASN A 1 423 ? -8.586 -44.688 16.641 1 94.12 423 ASN A N 1
ATOM 3243 C CA . ASN A 1 423 ? -8.477 -46.094 16.344 1 94.12 423 ASN A CA 1
ATOM 3244 C C . ASN A 1 423 ? -9.719 -46.875 16.812 1 94.12 423 ASN A C 1
ATOM 3246 O O . ASN A 1 423 ? -10.461 -46.375 17.672 1 94.12 423 ASN A O 1
ATOM 3250 N N . GLY A 1 424 ? -9.953 -47.969 16.172 1 94.94 424 GLY A N 1
ATOM 3251 C CA . GLY A 1 424 ? -11 -48.875 16.625 1 94.94 424 GLY A CA 1
ATOM 3252 C C . GLY A 1 424 ? -12.367 -48.531 16.062 1 94.94 424 GLY A C 1
ATOM 3253 O O . GLY A 1 424 ? -13.391 -48.938 16.594 1 94.94 424 GLY A O 1
ATOM 3254 N N . THR A 1 425 ? -12.359 -47.625 15.109 1 96.88 425 THR A N 1
ATOM 3255 C CA . THR A 1 425 ? -13.633 -47.281 14.477 1 96.88 425 THR A CA 1
ATOM 3256 C C . THR A 1 425 ? -13.781 -48.031 13.148 1 96.88 425 THR A C 1
ATOM 3258 O O . THR A 1 425 ? -12.789 -48.5 12.578 1 96.88 425 THR A O 1
ATOM 3261 N N . SER A 1 426 ? -15.016 -48.25 12.703 1 96.56 426 SER A N 1
ATOM 3262 C CA . SER A 1 426 ? -15.328 -48.875 11.414 1 96.56 426 SER A CA 1
ATOM 3263 C C . SER A 1 426 ? -16.312 -48 10.617 1 96.56 426 SER A C 1
ATOM 3265 O O . SER A 1 426 ? -17.141 -47.312 11.195 1 96.56 426 SER A O 1
ATOM 3267 N N . PRO A 1 427 ? -16.125 -48 9.359 1 96.69 427 PRO A N 1
ATOM 3268 C CA . PRO A 1 427 ? -17.109 -47.281 8.555 1 96.69 427 PRO A CA 1
ATOM 3269 C C . PRO A 1 427 ? -18.484 -47.969 8.539 1 96.69 427 PRO A C 1
ATOM 3271 O O . PRO A 1 427 ? -18.609 -49.125 8.961 1 96.69 427 PRO A O 1
ATOM 3274 N N . ARG A 1 428 ? -19.422 -47.281 8.055 1 96.69 428 ARG A N 1
ATOM 3275 C CA . ARG A 1 428 ? -20.703 -47.906 7.691 1 96.69 428 ARG A CA 1
ATOM 3276 C C . ARG A 1 428 ? -20.547 -48.781 6.473 1 96.69 428 ARG A C 1
ATOM 3278 O O . ARG A 1 428 ? -19.438 -48.969 5.961 1 96.69 428 ARG A O 1
ATOM 3285 N N . ALA A 1 429 ? -21.766 -49.406 6.148 1 96.94 429 ALA A N 1
ATOM 3286 C CA . ALA A 1 429 ? -21.719 -50.125 4.887 1 96.94 429 ALA A CA 1
ATOM 3287 C C . ALA A 1 429 ? -21.234 -49.25 3.748 1 96.94 429 ALA A C 1
ATOM 3289 O O . ALA A 1 429 ? -21.75 -48.125 3.562 1 96.94 429 ALA A O 1
ATOM 3290 N N . LEU A 1 430 ? -20.25 -49.688 3.014 1 98.12 430 LEU A N 1
ATOM 3291 C CA . LEU A 1 430 ? -19.578 -48.844 2.018 1 98.12 430 LEU A CA 1
ATOM 3292 C C . LEU A 1 430 ? -20.594 -48.312 0.996 1 98.12 430 LEU A C 1
ATOM 3294 O O . LEU A 1 430 ? -20.422 -47.219 0.462 1 98.12 430 LEU A O 1
ATOM 3298 N N . GLU A 1 431 ? -21.641 -49.031 0.764 1 97.19 431 GLU A N 1
ATOM 3299 C CA . GLU A 1 431 ? -22.656 -48.656 -0.202 1 97.19 431 GLU A CA 1
ATOM 3300 C C . GLU A 1 431 ? -23.359 -47.375 0.209 1 97.19 431 GLU A C 1
ATOM 3302 O O . GLU A 1 431 ? -23.859 -46.625 -0.64 1 97.19 431 GLU A O 1
ATOM 3307 N N . GLU A 1 432 ? -23.312 -47.062 1.488 1 97 432 GLU A N 1
ATOM 3308 C CA . GLU A 1 432 ? -24.016 -45.906 2.002 1 97 432 GLU A CA 1
ATOM 3309 C C . GLU A 1 432 ? -23.312 -44.625 1.561 1 97 432 GLU A C 1
ATOM 3311 O O . GLU A 1 432 ? -23.953 -43.562 1.491 1 97 432 GLU A O 1
ATOM 3316 N N . TYR A 1 433 ? -22.047 -44.75 1.281 1 98.12 433 TYR A N 1
ATOM 3317 C CA . TYR A 1 433 ? -21.266 -43.562 0.933 1 98.12 433 TYR A CA 1
ATOM 3318 C C . TYR A 1 433 ? -21.359 -43.25 -0.558 1 98.12 433 TYR A C 1
ATOM 3320 O O . TYR A 1 433 ? -21 -42.156 -1.004 1 98.12 433 TYR A O 1
ATOM 3328 N N . VAL A 1 434 ? -21.766 -44.219 -1.378 1 98.19 434 VAL A N 1
ATOM 3329 C CA . VAL A 1 434 ? -21.781 -44.125 -2.834 1 98.19 434 VAL A CA 1
ATOM 3330 C C . VAL A 1 434 ? -22.812 -43.094 -3.281 1 98.19 434 VAL A C 1
ATOM 3332 O O . VAL A 1 434 ? -23.906 -43 -2.727 1 98.19 434 VAL A O 1
ATOM 3335 N N . GLY A 1 435 ? -22.438 -42.25 -4.254 1 98.06 435 GLY A N 1
ATOM 3336 C CA . GLY A 1 435 ? -23.344 -41.25 -4.801 1 98.06 435 GLY A CA 1
ATOM 3337 C C . GLY A 1 435 ? -22.625 -40.062 -5.43 1 98.06 435 GLY A C 1
ATOM 3338 O O . GLY A 1 435 ? -21.391 -40.031 -5.453 1 98.06 435 GLY A O 1
ATOM 3339 N N . THR A 1 436 ? -23.359 -39.281 -6.102 1 98.56 436 THR A N 1
ATOM 3340 C CA . THR A 1 436 ? -22.859 -38 -6.609 1 98.56 436 THR A CA 1
ATOM 3341 C C . THR A 1 436 ? -23.156 -36.875 -5.625 1 98.56 436 THR A C 1
ATOM 3343 O O . THR A 1 436 ? -24.312 -36.656 -5.238 1 98.56 436 THR A O 1
ATOM 3346 N N . TYR A 1 437 ? -22.125 -36.219 -5.168 1 98.56 437 TYR A N 1
ATOM 3347 C CA . TYR A 1 437 ? -22.25 -35.094 -4.23 1 98.56 437 TYR A CA 1
ATOM 3348 C C . TYR A 1 437 ? -22 -33.75 -4.93 1 98.56 437 TYR A C 1
ATOM 3350 O O . TYR A 1 437 ? -20.953 -33.594 -5.578 1 98.56 437 TYR A O 1
ATOM 3358 N N . TRP A 1 438 ? -22.875 -32.844 -4.766 1 98.25 438 TRP A N 1
ATOM 3359 C CA . TRP A 1 438 ? -22.797 -31.547 -5.441 1 98.25 438 TRP A CA 1
ATOM 3360 C C . TRP A 1 438 ? -22.578 -30.422 -4.438 1 98.25 438 TRP A C 1
ATOM 3362 O O . TRP A 1 438 ? -23.125 -30.453 -3.33 1 98.25 438 TRP A O 1
ATOM 3372 N N . ASP A 1 439 ? -21.734 -29.469 -4.887 1 96.19 439 ASP A N 1
ATOM 3373 C CA . ASP A 1 439 ? -21.656 -28.266 -4.066 1 96.19 439 ASP A CA 1
ATOM 3374 C C . ASP A 1 439 ? -22.969 -27.469 -4.133 1 96.19 439 ASP A C 1
ATOM 3376 O O . ASP A 1 439 ? -23.875 -27.828 -4.891 1 96.19 439 ASP A O 1
ATOM 3380 N N . ASN A 1 440 ? -23.062 -26.469 -3.328 1 94 440 ASN A N 1
ATOM 3381 C CA . ASN A 1 440 ? -24.328 -25.75 -3.15 1 94 440 ASN A CA 1
ATOM 3382 C C . ASN A 1 440 ? -24.703 -24.953 -4.391 1 94 440 ASN A C 1
ATOM 3384 O O . ASN A 1 440 ? -25.859 -24.562 -4.566 1 94 440 ASN A O 1
ATOM 3388 N N . ILE A 1 441 ? -23.734 -24.688 -5.277 1 94.56 441 ILE A N 1
ATOM 3389 C CA . ILE A 1 441 ? -24.031 -23.875 -6.445 1 94.56 441 ILE A CA 1
ATOM 3390 C C . ILE A 1 441 ? -24.078 -24.75 -7.695 1 94.56 441 ILE A C 1
ATOM 3392 O O . ILE A 1 441 ? -24.25 -24.234 -8.812 1 94.56 441 ILE A O 1
ATOM 3396 N N . ASN A 1 442 ? -23.875 -26.016 -7.582 1 96.44 442 ASN A N 1
ATOM 3397 C CA . ASN A 1 442 ? -23.953 -27 -8.648 1 96.44 442 ASN A CA 1
ATOM 3398 C C . ASN A 1 442 ? -22.922 -26.75 -9.734 1 96.44 442 ASN A C 1
ATOM 3400 O O . ASN A 1 442 ? -23.25 -26.75 -10.922 1 96.44 442 ASN A O 1
ATOM 3404 N N . VAL A 1 443 ? -21.766 -26.453 -9.414 1 96.12 443 VAL A N 1
ATOM 3405 C CA . VAL A 1 443 ? -20.672 -26.219 -10.352 1 96.12 443 VAL A CA 1
ATOM 3406 C C . VAL A 1 443 ? -19.625 -27.312 -10.195 1 96.12 443 VAL A C 1
ATOM 3408 O O . VAL A 1 443 ? -18.969 -27.703 -11.172 1 96.12 443 VAL A O 1
ATOM 3411 N N . PHE A 1 444 ? -19.453 -27.812 -9.016 1 96.94 444 PHE A N 1
ATOM 3412 C CA . PHE A 1 444 ? -18.438 -28.812 -8.695 1 96.94 444 PHE A CA 1
ATOM 3413 C C . PHE A 1 444 ? -19.062 -30.047 -8.047 1 96.94 444 PHE A C 1
ATOM 3415 O O . PHE A 1 444 ? -19.859 -29.922 -7.117 1 96.94 444 PHE A O 1
ATOM 3422 N N . LYS A 1 445 ? -18.719 -31.188 -8.516 1 98 445 LYS A N 1
ATOM 3423 C CA . LYS A 1 445 ? -19.25 -32.438 -7.945 1 98 445 LYS A CA 1
ATOM 3424 C C . LYS A 1 445 ? -18.141 -33.438 -7.668 1 98 445 LYS A C 1
ATOM 3426 O O . LYS A 1 445 ? -17.078 -33.375 -8.281 1 98 445 LYS A O 1
ATOM 3431 N N . ILE A 1 446 ? -18.406 -34.25 -6.734 1 98.56 446 ILE A N 1
ATOM 3432 C CA . ILE A 1 446 ? -17.594 -35.438 -6.438 1 98.56 446 ILE A CA 1
ATOM 3433 C C . ILE A 1 446 ? -18.438 -36.688 -6.543 1 98.56 446 ILE A C 1
ATOM 3435 O O . ILE A 1 446 ? -19.516 -36.781 -5.938 1 98.56 446 ILE A O 1
ATOM 3439 N N . VAL A 1 447 ? -17.969 -37.562 -7.363 1 98.69 447 VAL A N 1
ATOM 3440 C CA . VAL A 1 447 ? -18.672 -38.844 -7.516 1 98.69 447 VAL A CA 1
ATOM 3441 C C . VAL A 1 447 ? -17.953 -39.938 -6.703 1 98.69 447 VAL A C 1
ATOM 3443 O O . VAL A 1 447 ? -16.75 -40.156 -6.891 1 98.69 447 VAL A O 1
ATOM 3446 N N . VAL A 1 448 ? -18.672 -40.531 -5.816 1 98.69 448 VAL A N 1
ATOM 3447 C CA . VAL A 1 448 ? -18.141 -41.625 -5.012 1 98.69 448 VAL A CA 1
ATOM 3448 C C . VAL A 1 448 ? -18.656 -42.969 -5.547 1 98.69 448 VAL A C 1
ATOM 3450 O O . VAL A 1 448 ? -19.875 -43.188 -5.641 1 98.69 448 VAL A O 1
ATOM 3453 N N . ASP A 1 449 ? -17.719 -43.812 -5.801 1 98.06 449 ASP A N 1
ATOM 3454 C CA . ASP A 1 449 ? -18.062 -45.125 -6.367 1 98.06 449 ASP A CA 1
ATOM 3455 C C . ASP A 1 449 ? -17.484 -46.25 -5.52 1 98.06 449 ASP A C 1
ATOM 3457 O O . ASP A 1 449 ? -16.547 -46.062 -4.75 1 98.06 449 ASP A O 1
ATOM 3461 N N . LEU A 1 450 ? -18.125 -47.375 -5.648 1 98.19 450 LEU A N 1
ATOM 3462 C CA . LEU A 1 450 ? -17.656 -48.625 -5.047 1 98.19 450 LEU A CA 1
ATOM 3463 C C . LEU A 1 450 ? -17.25 -49.625 -6.117 1 98.19 450 LEU A C 1
ATOM 3465 O O . LEU A 1 450 ? -18.062 -50 -6.961 1 98.19 450 LEU A O 1
ATOM 3469 N N . VAL A 1 451 ? -16.031 -49.938 -6.141 1 97.81 451 VAL A N 1
ATOM 3470 C CA . VAL A 1 451 ? -15.5 -50.906 -7.09 1 97.81 451 VAL A CA 1
ATOM 3471 C C . VAL A 1 451 ? -14.703 -51.969 -6.344 1 97.81 451 VAL A C 1
ATOM 3473 O O . VAL A 1 451 ? -13.734 -51.656 -5.645 1 97.81 451 VAL A O 1
ATOM 3476 N N . ASP A 1 452 ? -15.07 -53.312 -6.453 1 96.88 452 ASP A N 1
ATOM 3477 C CA . ASP A 1 452 ? -14.383 -54.438 -5.82 1 96.88 452 ASP A CA 1
ATOM 3478 C C . ASP A 1 452 ? -14.227 -54.188 -4.32 1 96.88 452 ASP A C 1
ATOM 3480 O O . ASP A 1 452 ? -13.117 -54.312 -3.785 1 96.88 452 ASP A O 1
ATOM 3484 N N . ASN A 1 453 ? -15.234 -53.719 -3.729 1 96.19 453 ASN A N 1
ATOM 3485 C CA . ASN A 1 453 ? -15.336 -53.5 -2.289 1 96.19 453 ASN A CA 1
ATOM 3486 C C . ASN A 1 453 ? -14.367 -52.438 -1.812 1 96.19 453 ASN A C 1
ATOM 3488 O O . ASN A 1 453 ? -13.914 -52.469 -0.668 1 96.19 453 ASN A O 1
ATOM 3492 N N . LYS A 1 454 ? -14.039 -51.5 -2.74 1 97.69 454 LYS A N 1
ATOM 3493 C CA . LYS A 1 454 ? -13.242 -50.344 -2.4 1 97.69 454 LYS A CA 1
ATOM 3494 C C . LYS A 1 454 ? -13.945 -49.062 -2.836 1 97.69 454 LYS A C 1
ATOM 3496 O O . LYS A 1 454 ? -14.547 -49 -3.906 1 97.69 454 LYS A O 1
ATOM 3501 N N . LEU A 1 455 ? -13.906 -48.094 -1.966 1 98.44 455 LEU A N 1
ATOM 3502 C CA . LEU A 1 455 ? -14.492 -46.781 -2.289 1 98.44 455 LEU A CA 1
ATOM 3503 C C . LEU A 1 455 ? -13.492 -45.906 -3.055 1 98.44 455 LEU A C 1
ATOM 3505 O O . LEU A 1 455 ? -12.305 -45.906 -2.744 1 98.44 455 LEU A O 1
ATOM 3509 N N . TYR A 1 456 ? -13.984 -45.25 -4.047 1 98.69 456 TYR A N 1
ATOM 3510 C CA . TYR A 1 456 ? -13.242 -44.219 -4.781 1 98.69 456 TYR A CA 1
ATOM 3511 C C . TYR A 1 456 ? -14.039 -42.938 -4.867 1 98.69 456 TYR A C 1
ATOM 3513 O O . TYR A 1 456 ? -15.273 -42.938 -4.883 1 98.69 456 TYR A O 1
ATOM 3521 N N . TRP A 1 457 ? -13.398 -41.844 -4.84 1 98.44 457 TRP A N 1
ATOM 3522 C CA . TRP A 1 457 ? -14.078 -40.656 -5.293 1 98.44 457 TRP A CA 1
ATOM 3523 C C . TRP A 1 457 ? -13.414 -40.094 -6.547 1 98.44 457 TRP A C 1
ATOM 3525 O O . TRP A 1 457 ? -12.25 -40.375 -6.824 1 98.44 457 TRP A O 1
ATOM 3535 N N . ARG A 1 458 ? -14.164 -39.406 -7.41 1 98.44 458 ARG A N 1
ATOM 3536 C CA . ARG A 1 458 ? -13.742 -38.75 -8.633 1 98.44 458 ARG A CA 1
ATOM 3537 C C . ARG A 1 458 ? -14.188 -37.281 -8.633 1 98.44 458 ARG A C 1
ATOM 3539 O O . ARG A 1 458 ? -15.383 -37 -8.633 1 98.44 458 ARG A O 1
ATOM 3546 N N . LEU A 1 459 ? -13.219 -36.406 -8.664 1 97.75 459 LEU A N 1
ATOM 3547 C CA . LEU A 1 459 ? -13.547 -34.969 -8.797 1 97.75 459 LEU A CA 1
ATOM 3548 C C . LEU A 1 459 ? -14.148 -34.688 -10.172 1 97.75 459 LEU A C 1
ATOM 3550 O O . LEU A 1 459 ? -13.609 -35.125 -11.195 1 97.75 459 LEU A O 1
ATOM 3554 N N . GLN A 1 460 ? -15.273 -34.031 -10.18 1 97.25 460 GLN A N 1
ATOM 3555 C CA . GLN A 1 460 ? -16.047 -33.719 -11.367 1 97.25 460 GLN A CA 1
ATOM 3556 C C . GLN A 1 460 ? -16.422 -34.969 -12.148 1 97.25 460 GLN A C 1
ATOM 3558 O O . GLN A 1 460 ? -16.797 -34.875 -13.32 1 97.25 460 GLN A O 1
ATOM 3563 N N . GLY A 1 461 ? -16.188 -36.094 -11.539 1 97.62 461 GLY A N 1
ATOM 3564 C CA . GLY A 1 461 ? -16.531 -37.375 -12.156 1 97.62 461 GLY A CA 1
ATOM 3565 C C . GLY A 1 461 ? -15.508 -37.844 -13.172 1 97.62 461 GLY A C 1
ATOM 3566 O O . GLY A 1 461 ? -15.766 -38.75 -13.945 1 97.62 461 GLY A O 1
ATOM 3567 N N . LEU A 1 462 ? -14.406 -37.281 -13.203 1 97.12 462 LEU A N 1
ATOM 3568 C CA . LEU A 1 462 ? -13.391 -37.625 -14.195 1 97.12 462 LEU A CA 1
ATOM 3569 C C . LEU A 1 462 ? -12.57 -38.844 -13.766 1 97.12 462 LEU A C 1
ATOM 3571 O O . LEU A 1 462 ? -12.195 -38.938 -12.594 1 97.12 462 LEU A O 1
ATOM 3575 N N . ASP A 1 463 ? -12.266 -39.625 -14.656 1 96.56 463 ASP A N 1
ATOM 3576 C CA . ASP A 1 463 ? -11.469 -40.812 -14.367 1 96.56 463 ASP A CA 1
ATOM 3577 C C . ASP A 1 463 ? -10.055 -40.406 -13.945 1 96.56 463 ASP A C 1
ATOM 3579 O O . ASP A 1 463 ? -9.453 -41.062 -13.086 1 96.56 463 ASP A O 1
ATOM 3583 N N . SER A 1 464 ? -9.531 -39.375 -14.523 1 95.81 464 SER A N 1
ATOM 3584 C CA . SER A 1 464 ? -8.188 -38.906 -14.195 1 95.81 464 SER A CA 1
ATOM 3585 C C . SER A 1 464 ? -8.125 -38.375 -12.773 1 95.81 464 SER A C 1
ATOM 3587 O O . SER A 1 464 ? -7.043 -38.188 -12.219 1 95.81 464 SER A O 1
ATOM 3589 N N . GLU A 1 465 ? -9.32 -38.188 -12.164 1 97.31 465 GLU A N 1
ATOM 3590 C CA . GLU A 1 465 ? -9.383 -37.625 -10.812 1 97.31 465 GLU A CA 1
ATOM 3591 C C . GLU A 1 465 ? -9.812 -38.688 -9.812 1 97.31 465 GLU A C 1
ATOM 3593 O O . GLU A 1 465 ? -10.32 -38.375 -8.734 1 97.31 465 GLU A O 1
ATOM 3598 N N . ARG A 1 466 ? -9.617 -39.875 -10.156 1 97.69 466 ARG A N 1
ATOM 3599 C CA . ARG A 1 466 ? -10.031 -41 -9.297 1 97.69 466 ARG A CA 1
ATOM 3600 C C . ARG A 1 466 ? -9 -41.25 -8.211 1 97.69 466 ARG A C 1
ATOM 3602 O O . ARG A 1 466 ? -7.809 -41.438 -8.5 1 97.69 466 ARG A O 1
ATOM 3609 N N . PHE A 1 467 ? -9.375 -41.344 -6.965 1 98 467 PHE A N 1
ATOM 3610 C CA . PHE A 1 467 ? -8.555 -41.688 -5.809 1 98 467 PHE A CA 1
ATOM 3611 C C . PHE A 1 467 ? -9.258 -42.688 -4.922 1 98 467 PHE A C 1
ATOM 3613 O O . PHE A 1 467 ? -10.469 -42.625 -4.711 1 98 467 PHE A O 1
ATOM 3620 N N . GLN A 1 468 ? -8.539 -43.625 -4.496 1 98.38 468 GLN A N 1
ATOM 3621 C CA . GLN A 1 468 ? -9.086 -44.594 -3.539 1 98.38 468 GLN A CA 1
ATOM 3622 C C . GLN A 1 468 ? -9.297 -43.938 -2.176 1 98.38 468 GLN A C 1
ATOM 3624 O O . GLN A 1 468 ? -8.469 -43.156 -1.717 1 98.38 468 GLN A O 1
ATOM 3629 N N . LEU A 1 469 ? -10.461 -44.219 -1.62 1 98.69 469 LEU A N 1
ATOM 3630 C CA . LEU A 1 469 ? -10.773 -43.781 -0.265 1 98.69 469 LEU A CA 1
ATOM 3631 C C . LEU A 1 469 ? -10.492 -44.875 0.745 1 98.69 469 LEU A C 1
ATOM 3633 O O . LEU A 1 469 ? -11.172 -45.906 0.747 1 98.69 469 LEU A O 1
ATOM 3637 N N . GLU A 1 470 ? -9.508 -44.656 1.575 1 97.88 470 GLU A N 1
ATOM 3638 C CA . GLU A 1 470 ? -9.203 -45.594 2.648 1 97.88 470 GLU A CA 1
ATOM 3639 C C . GLU A 1 470 ? -9.789 -45.125 3.977 1 97.88 470 GLU A C 1
ATOM 3641 O O . GLU A 1 470 ? -9.672 -43.938 4.336 1 97.88 470 GLU A O 1
ATOM 3646 N N . HIS A 1 471 ? -10.445 -46.094 4.66 1 98.25 471 HIS A N 1
ATOM 3647 C CA . HIS A 1 471 ? -11.062 -45.719 5.926 1 98.25 471 HIS A CA 1
ATOM 3648 C C . HIS A 1 471 ? -10.031 -45.125 6.871 1 98.25 471 HIS A C 1
ATOM 3650 O O . HIS A 1 471 ? -8.945 -45.656 7.059 1 98.25 471 HIS A O 1
ATOM 3656 N N . TYR A 1 472 ? -10.312 -44 7.426 1 98.25 472 TYR A N 1
ATOM 3657 C CA . TYR A 1 472 ? -9.453 -43.312 8.375 1 98.25 472 TYR A CA 1
ATOM 3658 C C . TYR A 1 472 ? -10.016 -43.375 9.789 1 98.25 472 TYR A C 1
ATOM 3660 O O . TYR A 1 472 ? -9.43 -44 10.664 1 98.25 472 TYR A O 1
ATOM 3668 N N . GLU A 1 473 ? -11.195 -42.844 9.992 1 98.19 473 GLU A N 1
ATOM 3669 C CA . GLU A 1 473 ? -11.914 -42.938 11.258 1 98.19 473 GLU A CA 1
ATOM 3670 C C . GLU A 1 473 ? -13.391 -42.594 11.078 1 98.19 473 GLU A C 1
ATOM 3672 O O . GLU A 1 473 ? -13.75 -41.781 10.234 1 98.19 473 GLU A O 1
ATOM 3677 N N . ASP A 1 474 ? -14.227 -43.312 11.828 1 97.62 474 ASP A N 1
ATOM 3678 C CA . ASP A 1 474 ? -15.664 -43.062 11.766 1 97.62 474 ASP A CA 1
ATOM 3679 C C . ASP A 1 474 ? -16.141 -43 10.32 1 97.62 474 ASP A C 1
ATOM 3681 O O . ASP A 1 474 ? -15.922 -43.938 9.547 1 97.62 474 ASP A O 1
ATOM 3685 N N . ASP A 1 475 ? -16.797 -41.938 9.906 1 98.38 475 ASP A N 1
ATOM 3686 C CA . ASP A 1 475 ? -17.266 -41.781 8.531 1 98.38 475 ASP A CA 1
ATOM 3687 C C . ASP A 1 475 ? -16.312 -40.906 7.723 1 98.38 475 ASP A C 1
ATOM 3689 O O . ASP A 1 475 ? -16.766 -40.031 6.965 1 98.38 475 ASP A O 1
ATOM 3693 N N . THR A 1 476 ? -15.031 -41 8.023 1 98.69 476 THR A N 1
ATOM 3694 C CA . THR A 1 476 ? -13.977 -40.25 7.355 1 98.69 476 THR A CA 1
ATOM 3695 C C . THR A 1 476 ? -13.016 -41.188 6.641 1 98.69 476 THR A C 1
ATOM 3697 O O . THR A 1 476 ? -12.641 -42.25 7.176 1 98.69 476 THR A O 1
ATOM 3700 N N . PHE A 1 477 ? -12.664 -40.875 5.512 1 98.75 477 PHE A N 1
ATOM 3701 C CA . PHE A 1 477 ? -11.719 -41.625 4.691 1 98.75 477 PHE A CA 1
ATOM 3702 C C . PHE A 1 477 ? -10.555 -40.75 4.27 1 98.75 477 PHE A C 1
ATOM 3704 O O . PHE A 1 477 ? -10.664 -39.5 4.273 1 98.75 477 PHE A O 1
ATOM 3711 N N . THR A 1 478 ? -9.422 -41.281 4.02 1 98.19 478 THR A N 1
ATOM 3712 C CA . THR A 1 478 ? -8.297 -40.531 3.453 1 98.19 478 THR A CA 1
ATOM 3713 C C . THR A 1 478 ? -8.078 -40.938 1.996 1 98.19 478 THR A C 1
ATOM 3715 O O . THR A 1 478 ? -8.398 -42.062 1.592 1 98.19 478 THR A O 1
ATOM 3718 N N . TRP A 1 479 ? -7.672 -40 1.234 1 97.31 479 TRP A N 1
ATOM 3719 C CA . TRP A 1 479 ? -7.375 -40.25 -0.175 1 97.31 479 TRP A CA 1
ATOM 3720 C C . TRP A 1 479 ? -5.906 -39.969 -0.473 1 97.31 479 TRP A C 1
ATOM 3722 O O . TRP A 1 479 ? -5.535 -39.719 -1.624 1 97.31 479 TRP A O 1
ATOM 3732 N N . LEU A 1 480 ? -5.066 -39.875 0.539 1 96.25 480 LEU A N 1
ATOM 3733 C CA . LEU A 1 480 ? -3.639 -39.594 0.408 1 96.25 480 LEU A CA 1
ATOM 3734 C C . LEU A 1 480 ? -2.932 -40.75 -0.328 1 96.25 480 LEU A C 1
ATOM 3736 O O . LEU A 1 480 ? -3.176 -41.906 -0.047 1 96.25 480 LEU A O 1
ATOM 3740 N N . LEU A 1 481 ? -2.154 -40.406 -1.343 1 96.06 481 LEU A N 1
ATOM 3741 C CA . LEU A 1 481 ? -1.235 -41.281 -2.035 1 96.06 481 LEU A CA 1
ATOM 3742 C C . LEU A 1 481 ? 0.212 -40.969 -1.693 1 96.06 481 LEU A C 1
ATOM 3744 O O . LEU A 1 481 ? 0.494 -39.906 -1.136 1 96.06 481 LEU A O 1
ATOM 3748 N N . PRO A 1 482 ? 1.146 -41.969 -1.941 1 96 482 PRO A N 1
ATOM 3749 C CA . PRO A 1 482 ? 2.553 -41.594 -1.792 1 96 482 PRO A CA 1
ATOM 3750 C C . PRO A 1 482 ? 2.924 -40.375 -2.623 1 96 482 PRO A C 1
ATOM 3752 O O . PRO A 1 482 ? 2.406 -40.188 -3.729 1 96 482 PRO A O 1
ATOM 3755 N N . ARG A 1 483 ? 3.764 -39.562 -2.121 1 95.56 483 ARG A N 1
ATOM 3756 C CA . ARG A 1 483 ? 4.133 -38.312 -2.756 1 95.56 483 ARG A CA 1
ATOM 3757 C C . ARG A 1 483 ? 4.527 -38.531 -4.215 1 95.56 483 ARG A C 1
ATOM 3759 O O . ARG A 1 483 ? 4.137 -37.75 -5.09 1 95.56 483 ARG A O 1
ATOM 3766 N N . ASN A 1 484 ? 5.332 -39.562 -4.473 1 97.25 484 ASN A N 1
ATOM 3767 C CA . ASN A 1 484 ? 5.785 -39.812 -5.832 1 97.25 484 ASN A CA 1
ATOM 3768 C C . ASN A 1 484 ? 4.617 -40.156 -6.758 1 97.25 484 ASN A C 1
ATOM 3770 O O . ASN A 1 484 ? 4.648 -39.812 -7.941 1 97.25 484 ASN A O 1
ATOM 3774 N N . GLU A 1 485 ? 3.639 -40.844 -6.23 1 96.88 485 GLU A N 1
ATOM 3775 C CA . GLU A 1 485 ? 2.467 -41.156 -7.043 1 96.88 485 GLU A CA 1
ATOM 3776 C C . GLU A 1 485 ? 1.671 -39.875 -7.359 1 96.88 485 GLU A C 1
ATOM 3778 O O . GLU A 1 485 ? 1.177 -39.719 -8.477 1 96.88 485 GLU A O 1
ATOM 3783 N N . LEU A 1 486 ? 1.508 -39.094 -6.371 1 95.88 486 LEU A N 1
ATOM 3784 C CA . LEU A 1 486 ? 0.863 -37.812 -6.609 1 95.88 486 LEU A CA 1
ATOM 3785 C C . LEU A 1 486 ? 1.604 -37 -7.684 1 95.88 486 LEU A C 1
ATOM 3787 O O . LEU A 1 486 ? 0.98 -36.438 -8.578 1 95.88 486 LEU A O 1
ATOM 3791 N N . SER A 1 487 ? 2.906 -37 -7.609 1 96.44 487 SER A N 1
ATOM 3792 C CA . SER A 1 487 ? 3.734 -36.281 -8.586 1 96.44 487 SER A CA 1
ATOM 3793 C C . SER A 1 487 ? 3.561 -36.875 -9.984 1 96.44 487 SER A C 1
ATOM 3795 O O . SER A 1 487 ? 3.449 -36.156 -10.969 1 96.44 487 SER A O 1
ATOM 3797 N N . ARG A 1 488 ? 3.57 -38.188 -10.07 1 97.44 488 ARG A N 1
ATOM 3798 C CA . ARG A 1 488 ? 3.414 -38.875 -11.359 1 97.44 488 ARG A CA 1
ATOM 3799 C C . ARG A 1 488 ? 2.076 -38.531 -12 1 97.44 488 ARG A C 1
ATOM 3801 O O . ARG A 1 488 ? 1.972 -38.438 -13.227 1 97.44 488 ARG A O 1
ATOM 3808 N N . ARG A 1 489 ? 1.17 -38.219 -11.156 1 96.44 489 ARG A N 1
ATOM 3809 C CA . ARG A 1 489 ? -0.173 -37.938 -11.648 1 96.44 489 ARG A CA 1
ATOM 3810 C C . ARG A 1 489 ? -0.335 -36.438 -11.953 1 96.44 489 ARG A C 1
ATOM 3812 O O . ARG A 1 489 ? -1.423 -36 -12.32 1 96.44 489 ARG A O 1
ATOM 3819 N N . GLY A 1 490 ? 0.698 -35.719 -11.812 1 95.62 490 GLY A N 1
ATOM 3820 C CA . GLY A 1 490 ? 0.679 -34.312 -12.156 1 95.62 490 GLY A CA 1
ATOM 3821 C C . GLY A 1 490 ? -0.117 -33.469 -11.18 1 95.62 490 GLY A C 1
ATOM 3822 O O . GLY A 1 490 ? -0.744 -32.469 -11.562 1 95.62 490 GLY A O 1
ATOM 3823 N N . ARG A 1 491 ? -0.223 -33.906 -9.953 1 90.81 491 ARG A N 1
ATOM 3824 C CA . ARG A 1 491 ? -0.889 -33.125 -8.914 1 90.81 491 ARG A CA 1
ATOM 3825 C C . ARG A 1 491 ? 0.066 -32.094 -8.289 1 90.81 491 ARG A C 1
ATOM 3827 O O . ARG A 1 491 ? 1.276 -32.344 -8.242 1 90.81 491 ARG A O 1
ATOM 3834 N N . TRP A 1 492 ? -0.536 -30.953 -7.938 1 89.94 492 TRP A N 1
ATOM 3835 C CA . TRP A 1 492 ? 0.221 -30 -7.133 1 89.94 492 TRP A CA 1
ATOM 3836 C C . TRP A 1 492 ? 0.55 -30.578 -5.766 1 89.94 492 TRP A C 1
ATOM 3838 O O . TRP A 1 492 ? -0.352 -30.938 -5.004 1 89.94 492 TRP A O 1
ATOM 3848 N N . VAL A 1 493 ? 1.763 -30.844 -5.504 1 77.88 493 VAL A N 1
ATOM 3849 C CA . VAL A 1 493 ? 2.23 -31.438 -4.262 1 77.88 493 VAL A CA 1
ATOM 3850 C C . VAL A 1 493 ? 3.088 -30.438 -3.492 1 77.88 493 VAL A C 1
ATOM 3852 O O . VAL A 1 493 ? 4.223 -30.156 -3.879 1 77.88 493 VAL A O 1
ATOM 3855 N N . GLU A 1 494 ? 2.525 -29.75 -2.537 1 75.38 494 GLU A N 1
ATOM 3856 C CA . GLU A 1 494 ? 3.311 -28.812 -1.731 1 75.38 494 GLU A CA 1
ATOM 3857 C C . GLU A 1 494 ? 2.885 -28.859 -0.267 1 75.38 494 GLU A C 1
ATOM 3859 O O . GLU A 1 494 ? 1.852 -29.438 0.067 1 75.38 494 GLU A O 1
ATOM 3864 N N . SER A 1 495 ? 3.752 -28.234 0.488 1 72.94 495 SER A N 1
ATOM 3865 C CA . SER A 1 495 ? 3.609 -28.266 1.94 1 72.94 495 SER A CA 1
ATOM 3866 C C . SER A 1 495 ? 2.379 -27.484 2.391 1 72.94 495 SER A C 1
ATOM 3868 O O . SER A 1 495 ? 2.031 -27.484 3.574 1 72.94 495 SER A O 1
ATOM 3870 N N . ASP A 1 496 ? 1.715 -26.938 1.455 1 74.44 496 ASP A N 1
ATOM 3871 C CA . ASP A 1 496 ? 0.565 -26.125 1.835 1 74.44 496 ASP A CA 1
ATOM 3872 C C . ASP A 1 496 ? -0.681 -26.984 2.025 1 74.44 496 ASP A C 1
ATOM 3874 O O . ASP A 1 496 ? -1.756 -26.469 2.338 1 74.44 496 ASP A O 1
ATOM 3878 N N . GLN A 1 497 ? -0.579 -28.234 1.908 1 86.38 497 GLN A N 1
ATOM 3879 C CA . GLN A 1 497 ? -1.689 -29.156 2.117 1 86.38 497 GLN A CA 1
ATOM 3880 C C . GLN A 1 497 ? -1.498 -29.969 3.395 1 86.38 497 GLN A C 1
ATOM 3882 O O . GLN A 1 497 ? -0.667 -30.875 3.439 1 86.38 497 GLN A O 1
ATOM 3887 N N . GLY A 1 498 ? -2.283 -29.625 4.41 1 89.62 498 GLY A N 1
ATOM 3888 C CA . GLY A 1 498 ? -2.197 -30.312 5.688 1 89.62 498 GLY A CA 1
ATOM 3889 C C . GLY A 1 498 ? -3.123 -31.516 5.785 1 89.62 498 GLY A C 1
ATOM 3890 O O . GLY A 1 498 ? -3.76 -31.891 4.801 1 89.62 498 GLY A O 1
ATOM 3891 N N . PRO A 1 499 ? -3.193 -32.094 6.938 1 94 499 PRO A N 1
ATOM 3892 C CA . PRO A 1 499 ? -3.955 -33.344 7.129 1 94 499 PRO A CA 1
ATOM 3893 C C . PRO A 1 499 ? -5.414 -33.188 6.703 1 94 499 PRO A C 1
ATOM 3895 O O . PRO A 1 499 ? -5.969 -34.125 6.094 1 94 499 PRO A O 1
ATOM 3898 N N . ALA A 1 500 ? -5.977 -32.094 6.984 1 95 500 ALA A N 1
ATOM 3899 C CA . ALA A 1 500 ? -7.391 -31.922 6.676 1 95 500 ALA A CA 1
ATOM 3900 C C . ALA A 1 500 ? -7.645 -32.031 5.176 1 95 500 ALA A C 1
ATOM 3902 O O . ALA A 1 500 ? -8.695 -32.5 4.746 1 95 500 ALA A O 1
ATOM 3903 N N . PHE A 1 501 ? -6.738 -31.625 4.414 1 95.31 501 PHE A N 1
ATOM 3904 C CA . PHE A 1 501 ? -6.852 -31.641 2.961 1 95.31 501 PHE A CA 1
ATOM 3905 C C . PHE A 1 501 ? -7.027 -33.062 2.453 1 95.31 501 PHE A C 1
ATOM 3907 O O . PHE A 1 501 ? -7.742 -33.312 1.476 1 95.31 501 PHE A O 1
ATOM 3914 N N . TRP A 1 502 ? -6.469 -33.969 3.102 1 96.19 502 TRP A N 1
ATOM 3915 C CA . TRP A 1 502 ? -6.402 -35.344 2.627 1 96.19 502 TRP A CA 1
ATOM 3916 C C . TRP A 1 502 ? -7.477 -36.219 3.285 1 96.19 502 TRP A C 1
ATOM 3918 O O . TRP A 1 502 ? -7.395 -37.438 3.27 1 96.19 502 TRP A O 1
ATOM 3928 N N . LYS A 1 503 ? -8.461 -35.562 3.834 1 97.38 503 LYS A N 1
ATOM 3929 C CA . LYS A 1 503 ? -9.594 -36.281 4.438 1 97.38 503 LYS A CA 1
ATOM 3930 C C . LYS A 1 503 ? -10.883 -36 3.672 1 97.38 503 LYS A C 1
ATOM 3932 O O . LYS A 1 503 ? -11.125 -34.875 3.227 1 97.38 503 LYS A O 1
ATOM 3937 N N . ALA A 1 504 ? -11.586 -37 3.406 1 98.5 504 ALA A N 1
ATOM 3938 C CA . ALA A 1 504 ? -12.984 -36.938 2.984 1 98.5 504 ALA A CA 1
ATOM 3939 C C . ALA A 1 504 ? -13.922 -37.219 4.152 1 98.5 504 ALA A C 1
ATOM 3941 O O . ALA A 1 504 ? -14 -38.344 4.633 1 98.5 504 ALA A O 1
ATOM 3942 N N . VAL A 1 505 ? -14.664 -36.25 4.512 1 98.62 505 VAL A N 1
ATOM 3943 C CA . VAL A 1 505 ? -15.5 -36.375 5.699 1 98.62 505 VAL A CA 1
ATOM 3944 C C . VAL A 1 505 ? -16.969 -36.5 5.285 1 98.62 505 VAL A C 1
ATOM 3946 O O . VAL A 1 505 ? -17.531 -35.562 4.707 1 98.62 505 VAL A O 1
ATOM 3949 N N . PHE A 1 506 ? -17.547 -37.656 5.594 1 98.69 506 PHE A N 1
ATOM 3950 C CA . PHE A 1 506 ? -18.953 -37.875 5.309 1 98.69 506 PHE A CA 1
ATOM 3951 C C . PHE A 1 506 ? -19.797 -37.594 6.547 1 98.69 506 PHE A C 1
ATOM 3953 O O . PHE A 1 506 ? -19.406 -37.938 7.664 1 98.69 506 PHE A O 1
ATOM 3960 N N . GLU A 1 507 ? -20.891 -37 6.316 1 97.75 507 GLU A N 1
ATOM 3961 C CA . GLU A 1 507 ? -21.859 -36.719 7.383 1 97.75 507 GLU A CA 1
ATOM 3962 C C . GLU A 1 507 ? -23.219 -37.344 7.062 1 97.75 507 GLU A C 1
ATOM 3964 O O . GLU A 1 507 ? -23.516 -37.625 5.902 1 97.75 507 GLU A O 1
ATOM 3969 N N . TYR A 1 508 ? -23.953 -37.656 8.117 1 93.69 508 TYR A N 1
ATOM 3970 C CA . TYR A 1 508 ? -25.266 -38.25 7.93 1 93.69 508 TYR A CA 1
ATOM 3971 C C . TYR A 1 508 ? -26.359 -37.344 8.492 1 93.69 508 TYR A C 1
ATOM 3973 O O . TYR A 1 508 ? -26.125 -36.562 9.414 1 93.69 508 TYR A O 1
ATOM 3981 N N . SER A 1 509 ? -27.5 -37.5 7.836 1 92.12 509 SER A N 1
ATOM 3982 C CA . SER A 1 509 ? -28.688 -36.75 8.242 1 92.12 509 SER A CA 1
ATOM 3983 C C . SER A 1 509 ? -29.25 -37.281 9.547 1 92.12 509 SER A C 1
ATOM 3985 O O . SER A 1 509 ? -28.719 -38.219 10.117 1 92.12 509 SER A O 1
ATOM 3987 N N . ASP A 1 510 ? -30.328 -36.594 9.922 1 91.25 510 ASP A N 1
ATOM 3988 C CA . ASP A 1 510 ? -31.031 -37 11.133 1 91.25 510 ASP A CA 1
ATOM 3989 C C . ASP A 1 510 ? -31.594 -38.438 10.977 1 91.25 510 ASP A C 1
ATOM 3991 O O . ASP A 1 510 ? -31.75 -39.156 11.969 1 91.25 510 ASP A O 1
ATOM 3995 N N . ASN A 1 511 ? -31.922 -38.875 9.789 1 91.19 511 ASN A N 1
ATOM 3996 C CA . ASN A 1 511 ? -32.469 -40.188 9.516 1 91.19 511 ASN A CA 1
ATOM 3997 C C . ASN A 1 511 ? -31.375 -41.25 9.445 1 91.19 511 ASN A C 1
ATOM 3999 O O . ASN A 1 511 ? -31.656 -42.406 9.172 1 91.19 511 ASN A O 1
ATOM 4003 N N . GLY A 1 512 ? -30.109 -40.812 9.531 1 91.56 512 GLY A N 1
ATOM 4004 C CA . GLY A 1 512 ? -29 -41.719 9.586 1 91.56 512 GLY A CA 1
ATOM 4005 C C . GLY A 1 512 ? -28.406 -42.031 8.219 1 91.56 512 GLY A C 1
ATOM 4006 O O . GLY A 1 512 ? -27.531 -42.875 8.086 1 91.56 512 GLY A O 1
ATOM 4007 N N . GLU A 1 513 ? -28.859 -41.375 7.215 1 93.44 513 GLU A N 1
ATOM 4008 C CA . GLU A 1 513 ? -28.344 -41.594 5.863 1 93.44 513 GLU A CA 1
ATOM 4009 C C . GLU A 1 513 ? -27.203 -40.625 5.543 1 93.44 513 GLU A C 1
ATOM 4011 O O . GLU A 1 513 ? -27.266 -39.438 5.883 1 93.44 513 GLU A O 1
ATOM 4016 N N . ILE A 1 514 ? -26.172 -41.156 4.957 1 97.06 514 ILE A N 1
ATOM 4017 C CA . ILE A 1 514 ? -25.094 -40.312 4.496 1 97.06 514 ILE A CA 1
ATOM 4018 C C . ILE A 1 514 ? -25.625 -39.344 3.422 1 97.06 514 ILE A C 1
ATOM 4020 O O . ILE A 1 514 ? -26.094 -39.781 2.371 1 97.06 514 ILE A O 1
ATOM 4024 N N . ASP A 1 515 ? -25.531 -38.031 3.658 1 96.69 515 ASP A N 1
ATOM 4025 C CA . ASP A 1 515 ? -26.094 -37.125 2.668 1 96.69 515 ASP A CA 1
ATOM 4026 C C . ASP A 1 515 ? -25.172 -35.938 2.412 1 96.69 515 ASP A C 1
ATOM 4028 O O . ASP A 1 515 ? -25.469 -35.094 1.567 1 96.69 515 ASP A O 1
ATOM 4032 N N . LYS A 1 516 ? -24.062 -35.875 3.129 1 98.12 516 LYS A N 1
ATOM 4033 C CA . LYS A 1 516 ? -23.125 -34.781 2.945 1 98.12 516 LYS A CA 1
ATOM 4034 C C . LYS A 1 516 ? -21.688 -35.281 2.844 1 98.12 516 LYS A C 1
ATOM 4036 O O . LYS A 1 516 ? -21.359 -36.344 3.393 1 98.12 516 LYS A O 1
ATOM 4041 N N . LEU A 1 517 ? -20.891 -34.594 2.15 1 98.56 517 LEU A N 1
ATOM 4042 C CA . LEU A 1 517 ? -19.438 -34.781 2.01 1 98.56 517 LEU A CA 1
ATOM 4043 C C . LEU A 1 517 ? -18.703 -33.469 2.176 1 98.56 517 LEU A C 1
ATOM 4045 O O . LEU A 1 517 ? -19.016 -32.5 1.503 1 98.56 517 LEU A O 1
ATOM 4049 N N . LEU A 1 518 ? -17.781 -33.406 3.121 1 98.25 518 LEU A N 1
ATOM 4050 C CA . LEU A 1 518 ? -16.953 -32.219 3.369 1 98.25 518 LEU A CA 1
ATOM 4051 C C . LEU A 1 518 ? -15.508 -32.469 2.951 1 98.25 518 LEU A C 1
ATOM 4053 O O . LEU A 1 518 ? -14.938 -33.5 3.262 1 98.25 518 LEU A O 1
ATOM 4057 N N . TRP A 1 519 ? -14.914 -31.516 2.256 1 97.12 519 TRP A N 1
ATOM 4058 C CA . TRP A 1 519 ? -13.516 -31.578 1.86 1 97.12 519 TRP A CA 1
ATOM 4059 C C . TRP A 1 519 ? -12.812 -30.25 2.129 1 97.12 519 TRP A C 1
ATOM 4061 O O . TRP A 1 519 ? -13.148 -29.234 1.535 1 97.12 519 TRP A O 1
ATOM 4071 N N . ALA A 1 520 ? -11.773 -30.297 3.014 1 95.06 520 ALA A N 1
ATOM 4072 C CA . ALA A 1 520 ? -10.922 -29.125 3.242 1 95.06 520 ALA A CA 1
ATOM 4073 C C . ALA A 1 520 ? -9.93 -28.938 2.098 1 95.06 520 ALA A C 1
ATOM 4075 O O . ALA A 1 520 ? -8.758 -29.328 2.213 1 95.06 520 ALA A O 1
ATOM 4076 N N . HIS A 1 521 ? -10.398 -28.25 1.118 1 92.56 521 HIS A N 1
ATOM 4077 C CA . HIS A 1 521 ? -9.703 -28.219 -0.162 1 92.56 521 HIS A CA 1
ATOM 4078 C C . HIS A 1 521 ? -8.547 -27.234 -0.136 1 92.56 521 HIS A C 1
ATOM 4080 O O . HIS A 1 521 ? -7.688 -27.234 -1.023 1 92.56 521 HIS A O 1
ATOM 4086 N N . ASP A 1 522 ? -8.43 -26.281 0.791 1 89.94 522 ASP A N 1
ATOM 4087 C CA . ASP A 1 522 ? -7.328 -25.344 0.959 1 89.94 522 ASP A CA 1
ATOM 4088 C C . ASP A 1 522 ? -7.141 -24.969 2.43 1 89.94 522 ASP A C 1
ATOM 4090 O O . ASP A 1 522 ? -8.109 -24.875 3.182 1 89.94 522 ASP A O 1
ATOM 4094 N N . THR A 1 523 ? -5.918 -24.719 2.787 1 83.69 523 THR A N 1
ATOM 4095 C CA . THR A 1 523 ? -5.629 -24.297 4.148 1 83.69 523 THR A CA 1
ATOM 4096 C C . THR A 1 523 ? -6.23 -22.922 4.422 1 83.69 523 THR A C 1
ATOM 4098 O O . THR A 1 523 ? -6.066 -22 3.619 1 83.69 523 THR A O 1
ATOM 4101 N N . GLY A 1 524 ? -6.895 -22.859 5.438 1 82.94 524 GLY A N 1
ATOM 4102 C CA . GLY A 1 524 ? -7.438 -21.562 5.855 1 82.94 524 GLY A CA 1
ATOM 4103 C C . GLY A 1 524 ? -8.773 -21.25 5.211 1 82.94 524 GLY A C 1
ATOM 4104 O O . GLY A 1 524 ? -9.391 -20.234 5.527 1 82.94 524 GLY A O 1
ATOM 4105 N N . VAL A 1 525 ? -9.273 -22.094 4.363 1 89.19 525 VAL A N 1
ATOM 4106 C CA . VAL A 1 525 ? -10.57 -21.953 3.705 1 89.19 525 VAL A CA 1
ATOM 4107 C C . VAL A 1 525 ? -11.562 -22.953 4.281 1 89.19 525 VAL A C 1
ATOM 4109 O O . VAL A 1 525 ? -11.195 -24.109 4.543 1 89.19 525 VAL A O 1
ATOM 4112 N N . PRO A 1 526 ? -12.773 -22.5 4.586 1 90.5 526 PRO A N 1
ATOM 4113 C CA . PRO A 1 526 ? -13.766 -23.484 5.035 1 90.5 526 PRO A CA 1
ATOM 4114 C C . PRO A 1 526 ? -13.906 -24.656 4.066 1 90.5 526 PRO A C 1
ATOM 4116 O O . PRO A 1 526 ? -13.844 -24.469 2.85 1 90.5 526 PRO A O 1
ATOM 4119 N N . PRO A 1 527 ? -14.133 -25.781 4.613 1 94.62 527 PRO A N 1
ATOM 4120 C CA . PRO A 1 527 ? -14.266 -26.938 3.742 1 94.62 527 PRO A CA 1
ATOM 4121 C C . PRO A 1 527 ? -15.391 -26.797 2.725 1 94.62 527 PRO A C 1
ATOM 4123 O O . PRO A 1 527 ? -16.422 -26.203 3.029 1 94.62 527 PRO A O 1
ATOM 4126 N N . LEU A 1 528 ? -15.133 -27.297 1.611 1 95.31 528 LEU A N 1
ATOM 4127 C CA . LEU A 1 528 ? -16.188 -27.453 0.62 1 95.31 528 LEU A CA 1
ATOM 4128 C C . LEU A 1 528 ? -17.25 -28.438 1.108 1 95.31 528 LEU A C 1
ATOM 4130 O O . LEU A 1 528 ? -16.938 -29.562 1.494 1 95.31 528 LEU A O 1
ATOM 4134 N N . GLN A 1 529 ? -18.5 -28.016 1.178 1 96.81 529 GLN A N 1
ATOM 4135 C CA . GLN A 1 529 ? -19.625 -28.859 1.58 1 96.81 529 GLN A CA 1
ATOM 4136 C C . GLN A 1 529 ? -20.438 -29.297 0.37 1 96.81 529 GLN A C 1
ATOM 4138 O O . GLN A 1 529 ? -20.938 -28.469 -0.393 1 96.81 529 GLN A O 1
ATOM 4143 N N . LEU A 1 530 ? -20.547 -30.547 0.239 1 98.12 530 LEU A N 1
ATOM 4144 C CA . LEU A 1 530 ? -21.281 -31.109 -0.883 1 98.12 530 LEU A CA 1
ATOM 4145 C C . LEU A 1 530 ? -22.453 -31.953 -0.391 1 98.12 530 LEU A C 1
ATOM 4147 O O . LEU A 1 530 ? -22.359 -32.625 0.646 1 98.12 530 LEU A O 1
ATOM 4151 N N . THR A 1 531 ? -23.547 -31.922 -1.125 1 98 531 THR A N 1
ATOM 4152 C CA . THR A 1 531 ? -24.75 -32.656 -0.769 1 98 531 THR A CA 1
ATOM 4153 C C . THR A 1 531 ? -25 -33.781 -1.766 1 98 531 THR A C 1
ATOM 4155 O O . THR A 1 531 ? -24.891 -33.594 -2.977 1 98 531 THR A O 1
ATOM 4158 N N . LYS A 1 532 ? -25.375 -34.906 -1.197 1 97.62 532 LYS A N 1
ATOM 4159 C CA . LYS A 1 532 ? -25.656 -36.062 -2.018 1 97.62 532 LYS A CA 1
ATOM 4160 C C . LYS A 1 532 ? -26.891 -35.875 -2.877 1 97.62 532 LYS A C 1
ATOM 4162 O O . LYS A 1 532 ? -27.922 -35.375 -2.387 1 97.62 532 LYS A O 1
ATOM 4167 N N . GLU A 1 533 ? -26.641 -36.125 -4.16 1 94.69 533 GLU A N 1
ATOM 4168 C CA . GLU A 1 533 ? -27.766 -36 -5.09 1 94.69 533 GLU A CA 1
ATOM 4169 C C . GLU A 1 533 ? -28.844 -37.062 -4.77 1 94.69 533 GLU A C 1
ATOM 4171 O O . GLU A 1 533 ? -28.516 -38.219 -4.48 1 94.69 533 GLU A O 1
ATOM 4176 N N . SER A 1 534 ? -30.141 -36.562 -4.57 1 82.31 534 SER A N 1
ATOM 4177 C CA . SER A 1 534 ? -31.25 -37.469 -4.297 1 82.31 534 SER A CA 1
ATOM 4178 C C . SER A 1 534 ? -31.469 -38.438 -5.465 1 82.31 534 SER A C 1
ATOM 4180 O O . SER A 1 534 ? -31.328 -38.031 -6.625 1 82.31 534 SER A O 1
ATOM 4182 N N . SER A 1 535 ? -31.375 -39.688 -5.305 1 57.41 535 SER A N 1
ATOM 4183 C CA . SER A 1 535 ? -31.812 -40.656 -6.32 1 57.41 535 SER A CA 1
ATOM 4184 C C . SER A 1 535 ? -33.219 -40.344 -6.793 1 57.41 535 SER A C 1
ATOM 4186 O O . SER A 1 535 ? -34.125 -40.156 -5.98 1 57.41 535 SER A O 1
ATOM 4188 N N . LYS A 1 536 ? -33.531 -39.5 -7.883 1 46.5 536 LYS A N 1
ATOM 4189 C CA . LYS A 1 536 ? -34.906 -39.562 -8.391 1 46.5 536 LYS A CA 1
ATOM 4190 C C . LYS A 1 536 ? -35.438 -41 -8.297 1 46.5 536 LYS A C 1
ATOM 4192 O O . LYS A 1 536 ? -34.844 -41.906 -8.852 1 46.5 536 LYS A O 1
ATOM 4197 N N . VAL A 1 537 ? -36.188 -41.25 -7.148 1 29.88 537 VAL A N 1
ATOM 4198 C CA . VAL A 1 537 ? -37.156 -42.281 -7.367 1 29.88 537 VAL A CA 1
ATOM 4199 C C . VAL A 1 537 ? -38.094 -41.906 -8.523 1 29.88 537 VAL A C 1
ATOM 4201 O O . VAL A 1 537 ? -38.562 -40.75 -8.578 1 29.88 537 VAL A O 1
ATOM 4204 N N . MET B 1 1 ? 37.719 16.578 1.891 1 57.19 1 MET B N 1
ATOM 4205 C CA . MET B 1 1 ? 36.406 17.172 1.843 1 57.19 1 MET B CA 1
ATOM 4206 C C . MET B 1 1 ? 36.031 17.797 3.186 1 57.19 1 MET B C 1
ATOM 4208 O O . MET B 1 1 ? 36.281 17.219 4.238 1 57.19 1 MET B O 1
ATOM 4212 N N . ALA B 1 2 ? 35.719 18.984 3.32 1 68.44 2 ALA B N 1
ATOM 4213 C CA . ALA B 1 2 ? 35.406 19.656 4.578 1 68.44 2 ALA B CA 1
ATOM 4214 C C . ALA B 1 2 ? 34.469 18.828 5.434 1 68.44 2 ALA B C 1
ATOM 4216 O O . ALA B 1 2 ? 33.625 18.094 4.902 1 68.44 2 ALA B O 1
ATOM 4217 N N . LYS B 1 3 ? 34.656 18.859 6.695 1 86.5 3 LYS B N 1
ATOM 4218 C CA . LYS B 1 3 ? 33.75 18.219 7.645 1 86.5 3 LYS B CA 1
ATOM 4219 C C . LYS B 1 3 ? 32.312 18.625 7.395 1 86.5 3 LYS B C 1
ATOM 4221 O O . LYS B 1 3 ? 32.031 19.734 6.965 1 86.5 3 LYS B O 1
ATOM 4226 N N . LEU B 1 4 ? 31.344 17.688 7.492 1 94.19 4 LEU B N 1
ATOM 4227 C CA . LEU B 1 4 ? 29.922 17.922 7.266 1 94.19 4 LEU B CA 1
ATOM 4228 C C . LEU B 1 4 ? 29.453 19.203 7.965 1 94.19 4 LEU B C 1
ATOM 4230 O O . LEU B 1 4 ? 28.719 20 7.387 1 94.19 4 LEU B O 1
ATOM 4234 N N . SER B 1 5 ? 29.891 19.453 9.148 1 95 5 SER B N 1
ATOM 4235 C CA . SER B 1 5 ? 29.5 20.641 9.898 1 95 5 SER B CA 1
ATOM 4236 C C . SER B 1 5 ? 29.906 21.906 9.172 1 95 5 SER B C 1
ATOM 4238 O O . SER B 1 5 ? 29.141 22.875 9.117 1 95 5 SER B O 1
ATOM 4240 N N . ALA B 1 6 ? 31.125 21.969 8.68 1 96 6 ALA B N 1
ATOM 4241 C CA . ALA B 1 6 ? 31.609 23.141 7.949 1 96 6 ALA B CA 1
ATOM 4242 C C . ALA B 1 6 ? 30.812 23.359 6.668 1 96 6 ALA B C 1
ATOM 4244 O O . ALA B 1 6 ? 30.531 24.5 6.285 1 96 6 ALA B O 1
ATOM 4245 N N . ARG B 1 7 ? 30.531 22.234 6.012 1 96.56 7 ARG B N 1
ATOM 4246 C CA . ARG B 1 7 ? 29.734 22.328 4.789 1 96.56 7 ARG B CA 1
ATOM 4247 C C . ARG B 1 7 ? 28.328 22.859 5.086 1 96.56 7 ARG B C 1
ATOM 4249 O O . ARG B 1 7 ? 27.797 23.656 4.316 1 96.56 7 ARG B O 1
ATOM 4256 N N . LEU B 1 8 ? 27.781 22.453 6.156 1 97.56 8 LEU B N 1
ATOM 4257 C CA . LEU B 1 8 ? 26.453 22.906 6.559 1 97.56 8 LEU B CA 1
ATOM 4258 C C . LEU B 1 8 ? 26.469 24.375 6.961 1 97.56 8 LEU B C 1
ATOM 4260 O O . LEU B 1 8 ? 25.516 25.109 6.688 1 97.56 8 LEU B O 1
ATOM 4264 N N . ASP B 1 9 ? 27.531 24.75 7.574 1 96.69 9 ASP B N 1
ATOM 4265 C CA . ASP B 1 9 ? 27.672 26.141 7.984 1 96.69 9 ASP B CA 1
ATOM 4266 C C . ASP B 1 9 ? 27.672 27.078 6.777 1 96.69 9 ASP B C 1
ATOM 4268 O O . ASP B 1 9 ? 27.203 28.219 6.867 1 96.69 9 ASP B O 1
ATOM 4272 N N . ARG B 1 10 ? 28.172 26.625 5.695 1 96.94 10 ARG B N 1
ATOM 4273 C CA . ARG B 1 10 ? 28.234 27.422 4.477 1 96.94 10 ARG B CA 1
ATOM 4274 C C . ARG B 1 10 ? 26.844 27.672 3.912 1 96.94 10 ARG B C 1
ATOM 4276 O O . ARG B 1 10 ? 26.672 28.547 3.061 1 96.94 10 ARG B O 1
ATOM 4283 N N . LEU B 1 11 ? 25.859 26.938 4.387 1 98.12 11 LEU B N 1
ATOM 4284 C CA . LEU B 1 11 ? 24.5 27.078 3.881 1 98.12 11 LEU B CA 1
ATOM 4285 C C . LEU B 1 11 ? 23.75 28.156 4.656 1 98.12 11 LEU B C 1
ATOM 4287 O O . LEU B 1 11 ? 22.594 28.469 4.328 1 98.12 11 LEU B O 1
ATOM 4291 N N . SER B 1 12 ? 24.344 28.781 5.637 1 98.06 12 SER B N 1
ATOM 4292 C CA . SER B 1 12 ? 23.672 29.719 6.539 1 98.06 12 SER B CA 1
ATOM 4293 C C . SER B 1 12 ? 23.031 30.875 5.773 1 98.06 12 SER B C 1
ATOM 4295 O O . SER B 1 12 ? 21.891 31.25 6.043 1 98.06 12 SER B O 1
ATOM 4297 N N . SER B 1 13 ? 23.781 31.438 4.84 1 98.19 13 SER B N 1
ATOM 4298 C CA . SER B 1 13 ? 23.25 32.562 4.086 1 98.19 13 SER B CA 1
ATOM 4299 C C . SER B 1 13 ? 22.047 32.156 3.256 1 98.19 13 SER B C 1
ATOM 4301 O O . SER B 1 13 ? 21.078 32.938 3.129 1 98.19 13 SER B O 1
ATOM 4303 N N . THR B 1 14 ? 22.156 30.984 2.633 1 98.69 14 THR B N 1
ATOM 4304 C CA . THR B 1 14 ? 21.031 30.469 1.856 1 98.69 14 THR B CA 1
ATOM 4305 C C . THR B 1 14 ? 19.797 30.266 2.746 1 98.69 14 THR B C 1
ATOM 4307 O O . THR B 1 14 ? 18.672 30.578 2.348 1 98.69 14 THR B O 1
ATOM 4310 N N . ILE B 1 15 ? 19.984 29.75 3.939 1 98.88 15 ILE B N 1
ATOM 4311 C CA . ILE B 1 15 ? 18.906 29.516 4.887 1 98.88 15 ILE B CA 1
ATOM 4312 C C . ILE B 1 15 ? 18.266 30.844 5.27 1 98.88 15 ILE B C 1
ATOM 4314 O O . ILE B 1 15 ? 17.031 30.969 5.293 1 98.88 15 ILE B O 1
ATOM 4318 N N . GLU B 1 16 ? 19.078 31.844 5.52 1 98.75 16 GLU B N 1
ATOM 4319 C CA . GLU B 1 16 ? 18.547 33.188 5.855 1 98.75 16 GLU B CA 1
ATOM 4320 C C . GLU B 1 16 ? 17.75 33.75 4.699 1 98.75 16 GLU B C 1
ATOM 4322 O O . GLU B 1 16 ? 16.719 34.406 4.918 1 98.75 16 GLU B O 1
ATOM 4327 N N . ASP B 1 17 ? 18.25 33.531 3.48 1 98.81 17 ASP B N 1
ATOM 4328 C CA . ASP B 1 17 ? 17.516 34 2.309 1 98.81 17 ASP B CA 1
ATOM 4329 C C . ASP B 1 17 ? 16.156 33.312 2.207 1 98.81 17 ASP B C 1
ATOM 4331 O O . ASP B 1 17 ? 15.141 33.938 1.9 1 98.81 17 ASP B O 1
ATOM 4335 N N . LEU B 1 18 ? 16.172 32 2.418 1 98.88 18 LEU B N 1
ATOM 4336 C CA . LEU B 1 18 ? 14.922 31.25 2.393 1 98.88 18 LEU B CA 1
ATOM 4337 C C . LEU B 1 18 ? 13.945 31.781 3.438 1 98.88 18 LEU B C 1
ATOM 4339 O O . LEU B 1 18 ? 12.75 31.906 3.172 1 98.88 18 LEU B O 1
ATOM 4343 N N . MET B 1 19 ? 14.453 32.094 4.668 1 98.88 19 MET B N 1
ATOM 4344 C CA . MET B 1 19 ? 13.633 32.688 5.73 1 98.88 19 MET B CA 1
ATOM 4345 C C . MET B 1 19 ? 13.062 34.031 5.301 1 98.88 19 MET B C 1
ATOM 4347 O O . MET B 1 19 ? 11.883 34.312 5.523 1 98.88 19 MET B O 1
ATOM 4351 N N . ARG B 1 20 ? 13.898 34.812 4.664 1 98.62 20 ARG B N 1
ATOM 4352 C CA . ARG B 1 20 ? 13.469 36.125 4.219 1 98.62 20 ARG B CA 1
ATOM 4353 C C . ARG B 1 20 ? 12.398 36.031 3.137 1 98.62 20 ARG B C 1
ATOM 4355 O O . ARG B 1 20 ? 11.375 36.719 3.201 1 98.62 20 ARG B O 1
ATOM 4362 N N . ILE B 1 21 ? 12.617 35.188 2.172 1 98.69 21 ILE B N 1
ATOM 4363 C CA . ILE B 1 21 ? 11.688 35 1.062 1 98.69 21 ILE B CA 1
ATOM 4364 C C . ILE B 1 21 ? 10.344 34.531 1.59 1 98.69 21 ILE B C 1
ATOM 4366 O O . ILE B 1 21 ? 9.289 35.031 1.184 1 98.69 21 ILE B O 1
ATOM 4370 N N . GLY B 1 22 ? 10.328 33.562 2.52 1 98.44 22 GLY B N 1
ATOM 4371 C CA . GLY B 1 22 ? 9.102 33 3.037 1 98.44 22 GLY B CA 1
ATOM 4372 C C . GLY B 1 22 ? 8.445 33.844 4.113 1 98.44 22 GLY B C 1
ATOM 4373 O O . GLY B 1 22 ? 7.25 33.688 4.383 1 98.44 22 GLY B O 1
ATOM 4374 N N . GLY B 1 23 ? 9.211 34.688 4.781 1 98.31 23 GLY B N 1
ATOM 4375 C CA . GLY B 1 23 ? 8.703 35.469 5.887 1 98.31 23 GLY B CA 1
ATOM 4376 C C . GLY B 1 23 ? 8.703 34.719 7.207 1 98.31 23 GLY B C 1
ATOM 4377 O O . GLY B 1 23 ? 7.684 34.656 7.891 1 98.31 23 GLY B O 1
ATOM 4378 N N . THR B 1 24 ? 9.844 34.219 7.598 1 98.5 24 THR B N 1
ATOM 4379 C CA . THR B 1 24 ? 10.008 33.438 8.82 1 98.5 24 THR B CA 1
ATOM 4380 C C . THR B 1 24 ? 10.93 34.156 9.805 1 98.5 24 THR B C 1
ATOM 4382 O O . THR B 1 24 ? 12.125 34.281 9.555 1 98.5 24 THR B O 1
ATOM 4385 N N . PRO B 1 25 ? 10.453 34.531 10.945 1 98.69 25 PRO B N 1
ATOM 4386 C CA . PRO B 1 25 ? 11.266 35.281 11.891 1 98.69 25 PRO B CA 1
ATOM 4387 C C . PRO B 1 25 ? 12.328 34.438 12.586 1 98.69 25 PRO B C 1
ATOM 4389 O O . PRO B 1 25 ? 13.414 34.938 12.898 1 98.69 25 PRO B O 1
ATOM 4392 N N . GLY B 1 26 ? 11.992 33.281 12.898 1 98.88 26 GLY B N 1
ATOM 4393 C CA . GLY B 1 26 ? 12.898 32.438 13.648 1 98.88 26 GLY B CA 1
ATOM 4394 C C . GLY B 1 26 ? 12.883 30.984 13.195 1 98.88 26 GLY B C 1
ATOM 4395 O O . GLY B 1 26 ? 11.828 30.453 12.82 1 98.88 26 GLY B O 1
ATOM 4396 N N . LEU B 1 27 ? 14.047 30.328 13.234 1 98.88 27 LEU B N 1
ATOM 4397 C CA . LEU B 1 27 ? 14.227 28.953 12.789 1 98.88 27 LEU B CA 1
ATOM 4398 C C . LEU B 1 27 ? 15.336 28.266 13.578 1 98.88 27 LEU B C 1
ATOM 4400 O O . LEU B 1 27 ? 16.375 28.875 13.844 1 98.88 27 LEU B O 1
ATOM 4404 N N . SER B 1 28 ? 15.062 27.094 14.047 1 98.81 28 SER B N 1
ATOM 4405 C CA . SER B 1 28 ? 16.062 26.25 1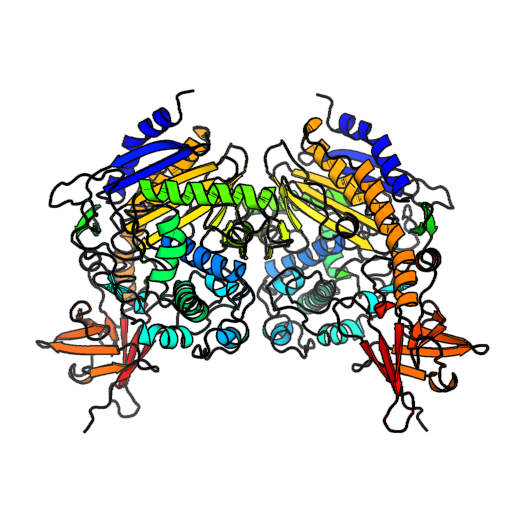4.695 1 98.81 28 SER B CA 1
ATOM 4406 C C . SER B 1 28 ? 16.297 24.969 13.898 1 98.81 28 SER B C 1
ATOM 4408 O O . SER B 1 28 ? 15.359 24.359 13.398 1 98.81 28 SER B O 1
ATOM 4410 N N . LEU B 1 29 ? 17.547 24.625 13.703 1 98.38 29 LEU B N 1
ATOM 4411 C CA . LEU B 1 29 ? 17.969 23.5 12.867 1 98.38 29 LEU B CA 1
ATOM 4412 C C . LEU B 1 29 ? 18.984 22.625 13.602 1 98.38 29 LEU B C 1
ATOM 4414 O O . LEU B 1 29 ? 19.891 23.141 14.258 1 98.38 29 LEU B O 1
ATOM 4418 N N . ALA B 1 30 ? 18.828 21.328 13.516 1 98.44 30 ALA B N 1
ATOM 4419 C CA . ALA B 1 30 ? 19.844 20.406 14.031 1 98.44 30 ALA B CA 1
ATOM 4420 C C . ALA B 1 30 ? 19.984 19.188 13.125 1 98.44 30 ALA B C 1
ATOM 4422 O O . ALA B 1 30 ? 19.016 18.75 12.508 1 98.44 30 ALA B O 1
ATOM 4423 N N . VAL B 1 31 ? 21.203 18.656 13.039 1 98.31 31 VAL B N 1
ATOM 4424 C CA . VAL B 1 31 ? 21.531 17.5 12.227 1 98.31 31 VAL B CA 1
ATOM 4425 C C . VAL B 1 31 ? 22.344 16.5 13.047 1 98.31 31 VAL B C 1
ATOM 4427 O O . VAL B 1 31 ? 23.312 16.891 13.711 1 98.31 31 VAL B O 1
ATOM 4430 N N . MET B 1 32 ? 21.891 15.352 13.07 1 97.06 32 MET B N 1
ATOM 4431 C CA . MET B 1 32 ? 22.656 14.219 13.602 1 97.06 32 MET B CA 1
ATOM 4432 C C . MET B 1 32 ? 23.172 13.344 12.469 1 97.06 32 MET B C 1
ATOM 4434 O O . MET B 1 32 ? 22.469 13.102 11.484 1 97.06 32 MET B O 1
ATOM 4438 N N . SER B 1 33 ? 24.406 12.875 12.578 1 93.94 33 SER B N 1
ATOM 4439 C CA . SER B 1 33 ? 25.016 11.914 11.664 1 93.94 33 SER B CA 1
ATOM 4440 C C . SER B 1 33 ? 25.688 10.781 12.422 1 93.94 33 SER B C 1
ATOM 4442 O O . SER B 1 33 ? 26.438 11.023 13.375 1 93.94 33 SER B O 1
ATOM 4444 N N . SER B 1 34 ? 25.406 9.602 11.961 1 89.06 34 SER B N 1
ATOM 4445 C CA . SER B 1 34 ? 25.969 8.398 12.562 1 89.06 34 SER B CA 1
ATOM 4446 C C . SER B 1 34 ? 25.75 8.383 14.07 1 89.06 34 SER B C 1
ATOM 4448 O O . SER B 1 34 ? 26.672 8.094 14.844 1 89.06 34 SER B O 1
ATOM 4450 N N . GLY B 1 35 ? 24.625 8.984 14.477 1 84.31 35 GLY B N 1
ATOM 4451 C CA . GLY B 1 35 ? 24.203 8.883 15.859 1 84.31 35 GLY B CA 1
ATOM 4452 C C . GLY B 1 35 ? 24.703 10.008 16.734 1 84.31 35 GLY B C 1
ATOM 4453 O O . GLY B 1 35 ? 24.438 10.047 17.938 1 84.31 35 GLY B O 1
ATOM 4454 N N . SER B 1 36 ? 25.406 10.938 16.141 1 91.94 36 SER B N 1
ATOM 4455 C CA . SER B 1 36 ? 25.922 12.062 16.906 1 91.94 36 SER B CA 1
ATOM 4456 C C . SER B 1 36 ? 25.469 13.391 16.297 1 91.94 36 SER B C 1
ATOM 4458 O O . SER B 1 36 ? 25.391 13.531 15.078 1 91.94 36 SER B O 1
ATOM 4460 N N . THR B 1 37 ? 25.25 14.32 17.234 1 93.75 37 THR B N 1
ATOM 4461 C CA . THR B 1 37 ? 24.938 15.664 16.75 1 93.75 37 THR B CA 1
ATOM 4462 C C . THR B 1 37 ? 26.156 16.297 16.078 1 93.75 37 THR B C 1
ATOM 4464 O O . THR B 1 37 ? 27.219 16.422 16.688 1 93.75 37 THR B O 1
ATOM 4467 N N . VAL B 1 38 ? 25.984 16.719 14.852 1 95 38 VAL B N 1
ATOM 4468 C CA . VAL B 1 38 ? 27.141 17.234 14.117 1 95 38 VAL B CA 1
ATOM 4469 C C . VAL B 1 38 ? 26.938 18.703 13.805 1 95 38 VAL B C 1
ATOM 4471 O O . VAL B 1 38 ? 27.906 19.406 13.469 1 95 38 VAL B O 1
ATOM 4474 N N . TYR B 1 39 ? 25.688 19.141 13.891 1 95.81 39 TYR B N 1
ATOM 4475 C CA . TYR B 1 39 ? 25.406 20.531 13.523 1 95.81 39 TYR B CA 1
ATOM 4476 C C . TYR B 1 39 ? 24.156 21.047 14.211 1 95.81 39 TYR B C 1
ATOM 4478 O O . TYR B 1 39 ? 23.141 20.359 14.25 1 95.81 39 TYR B O 1
ATOM 4486 N N . GLU B 1 40 ? 24.203 22.109 14.852 1 97 40 GLU B N 1
ATOM 4487 C CA . GLU B 1 40 ? 23.109 22.891 15.422 1 97 40 GLU B CA 1
ATOM 4488 C C . GLU B 1 40 ? 23.25 24.359 15.07 1 97 40 GLU B C 1
ATOM 4490 O O . GLU B 1 40 ? 24.328 24.938 15.188 1 97 40 GLU B O 1
ATOM 4495 N N . SER B 1 41 ? 22.219 24.891 14.562 1 97.44 41 SER B N 1
ATOM 4496 C CA . SER B 1 41 ? 22.219 26.312 14.25 1 97.44 41 SER B CA 1
ATOM 4497 C C . SER B 1 41 ? 20.844 26.922 14.445 1 97.44 41 SER B C 1
ATOM 4499 O O . SER B 1 41 ? 19.828 26.234 14.336 1 97.44 41 SER B O 1
ATOM 4501 N N . SER B 1 42 ? 20.781 28.109 14.859 1 98 42 SER B N 1
ATOM 4502 C CA . SER B 1 42 ? 19.562 28.875 15.078 1 98 42 SER B CA 1
ATOM 4503 C C . SER B 1 42 ? 19.625 30.219 14.352 1 98 42 SER B C 1
ATOM 4505 O O . SER B 1 42 ? 20.688 30.828 14.25 1 98 42 SER B O 1
ATOM 4507 N N . PHE B 1 43 ? 18.625 30.594 13.852 1 98.69 43 PHE B N 1
ATOM 4508 C CA . PHE B 1 43 ? 18.531 31.797 13.023 1 98.69 43 PHE B CA 1
ATOM 4509 C C . PHE B 1 43 ? 17.375 32.688 13.484 1 98.69 43 PHE B C 1
ATOM 4511 O O . PHE B 1 43 ? 16.312 32.188 13.836 1 98.69 43 PHE B O 1
ATOM 4518 N N . GLY B 1 44 ? 17.641 34 13.547 1 98.75 44 GLY B N 1
ATOM 4519 C CA . GLY B 1 44 ? 16.578 34.938 13.773 1 98.75 44 GLY B CA 1
ATOM 4520 C C . GLY B 1 44 ? 16.141 35.031 15.219 1 98.75 44 GLY B C 1
ATOM 4521 O O . GLY B 1 44 ? 16.969 34.938 16.125 1 98.75 44 GLY B O 1
ATOM 4522 N N . VAL B 1 45 ? 14.773 35.344 15.367 1 98.75 45 VAL B N 1
ATOM 4523 C CA . VAL B 1 45 ? 14.289 35.688 16.703 1 98.75 45 VAL B CA 1
ATOM 4524 C C . VAL B 1 45 ? 13.102 34.812 17.062 1 98.75 45 VAL B C 1
ATOM 4526 O O . VAL B 1 45 ? 12.281 34.469 16.203 1 98.75 45 VAL B O 1
ATOM 4529 N N . ARG B 1 46 ? 13.023 34.375 18.359 1 98.62 46 ARG B N 1
ATOM 4530 C CA . ARG B 1 46 ? 11.867 33.656 18.891 1 98.62 46 ARG B CA 1
ATOM 4531 C C . ARG B 1 46 ? 10.758 34.594 19.297 1 98.62 46 ARG B C 1
ATOM 4533 O O . ARG B 1 46 ? 9.609 34.188 19.484 1 98.62 46 ARG B O 1
ATOM 4540 N N . ASP B 1 47 ? 11.102 35.844 19.5 1 98.44 47 ASP B N 1
ATOM 4541 C CA . ASP B 1 47 ? 10.211 36.938 19.859 1 98.44 47 ASP B CA 1
ATOM 4542 C C . ASP B 1 47 ? 10.617 38.25 19.141 1 98.44 47 ASP B C 1
ATOM 4544 O O . ASP B 1 47 ? 11.555 38.906 19.578 1 98.44 47 ASP B O 1
ATOM 4548 N N . LYS B 1 48 ? 9.875 38.562 18.188 1 97.44 48 LYS B N 1
ATOM 4549 C CA . LYS B 1 48 ? 10.234 39.688 17.344 1 97.44 48 LYS B CA 1
ATOM 4550 C C . LYS B 1 48 ? 10.148 41 18.125 1 97.44 48 LYS B C 1
ATOM 4552 O O . LYS B 1 48 ? 11.039 41.875 18 1 97.44 48 LYS B O 1
ATOM 4557 N N . GLU B 1 49 ? 9.102 41.219 18.812 1 96.88 49 GLU B N 1
ATOM 4558 C CA . GLU B 1 49 ? 8.898 42.469 19.562 1 96.88 49 GLU B CA 1
ATOM 4559 C C . GLU B 1 49 ? 9.992 42.656 20.609 1 96.88 49 GLU B C 1
ATOM 4561 O O . GLU B 1 49 ? 10.5 43.781 20.766 1 96.88 49 GLU B O 1
ATOM 4566 N N . ALA B 1 50 ? 10.367 41.625 21.25 1 97.56 50 ALA B N 1
ATOM 4567 C CA . ALA B 1 50 ? 11.359 41.688 22.312 1 97.56 50 ALA B CA 1
ATOM 4568 C C . ALA B 1 50 ? 12.773 41.562 21.766 1 97.56 50 ALA B C 1
ATOM 4570 O O . ALA B 1 50 ? 13.75 41.812 22.469 1 97.56 50 ALA B O 1
ATOM 4571 N N . GLY B 1 51 ? 12.883 41.156 20.562 1 97.75 51 GLY B N 1
ATOM 4572 C CA . GLY B 1 51 ? 14.188 40.969 19.938 1 97.75 51 GLY B CA 1
ATOM 4573 C C . GLY B 1 51 ? 14.977 39.812 20.547 1 97.75 51 GLY B C 1
ATOM 4574 O O . GLY B 1 51 ? 16.203 39.875 20.625 1 97.75 51 GLY B O 1
ATOM 4575 N N . LEU B 1 52 ? 14.32 38.781 21.047 1 98.56 52 LEU B N 1
ATOM 4576 C CA . LEU B 1 52 ? 14.992 37.625 21.672 1 98.56 52 LEU B CA 1
ATOM 4577 C C . LEU B 1 52 ? 15.391 36.594 20.641 1 98.56 52 LEU B C 1
ATOM 4579 O O . LEU B 1 52 ? 14.562 36.156 19.828 1 98.56 52 LEU B O 1
ATOM 4583 N N . PRO B 1 53 ? 16.609 36.156 20.609 1 98.5 53 PRO B N 1
ATOM 4584 C CA . PRO B 1 53 ? 17.094 35.25 19.578 1 98.5 53 PRO B CA 1
ATOM 4585 C C . PRO B 1 53 ? 16.609 33.812 19.797 1 98.5 53 PRO B C 1
ATOM 4587 O O . PRO B 1 53 ? 16.344 33.406 20.922 1 98.5 53 PRO B O 1
ATOM 4590 N N . VAL B 1 54 ? 16.531 33.031 18.734 1 98.75 54 VAL B N 1
ATOM 4591 C CA . VAL B 1 54 ? 16.328 31.609 18.797 1 98.75 54 VAL B CA 1
ATOM 4592 C C . VAL B 1 54 ? 17.625 30.922 19.25 1 98.75 54 VAL B C 1
ATOM 4594 O O . VAL B 1 54 ? 18.719 31.344 18.891 1 98.75 54 VAL B O 1
ATOM 4597 N N . THR B 1 55 ? 17.531 29.906 20.031 1 98.06 55 THR B N 1
ATOM 4598 C CA . THR B 1 55 ? 18.625 29.016 20.406 1 98.06 55 THR B CA 1
ATOM 4599 C C . THR B 1 55 ? 18.234 27.562 20.188 1 98.06 55 THR B C 1
ATOM 4601 O O . THR B 1 55 ? 17.094 27.266 19.797 1 98.06 55 THR B O 1
ATOM 4604 N N . ASP B 1 56 ? 19.156 26.688 20.438 1 96 56 ASP B N 1
ATOM 4605 C CA . ASP B 1 56 ? 18.891 25.266 20.281 1 96 56 ASP B CA 1
ATOM 4606 C C . ASP B 1 56 ? 17.922 24.766 21.344 1 96 56 ASP B C 1
ATOM 4608 O O . ASP B 1 56 ? 17.359 23.672 21.234 1 96 56 ASP B O 1
ATOM 4612 N N . GLU B 1 57 ? 17.609 25.562 22.344 1 97.88 57 GLU B N 1
ATOM 4613 C CA . GLU B 1 57 ? 16.703 25.188 23.438 1 97.88 57 GLU B CA 1
ATOM 4614 C C . GLU B 1 57 ? 15.344 25.859 23.281 1 97.88 57 GLU B C 1
ATOM 4616 O O . GLU B 1 57 ? 14.445 25.641 24.094 1 97.88 57 GLU B O 1
ATOM 4621 N N . THR B 1 58 ? 15.258 26.719 22.266 1 98.75 58 THR B N 1
ATOM 4622 C CA . THR B 1 58 ? 13.984 27.391 22.062 1 98.75 58 THR B CA 1
ATOM 4623 C C . THR B 1 58 ? 12.883 26.391 21.719 1 98.75 58 THR B C 1
ATOM 4625 O O . THR B 1 58 ? 13.055 25.547 20.844 1 98.75 58 THR B O 1
ATOM 4628 N N . ILE B 1 59 ? 11.773 26.453 22.453 1 98.88 59 ILE B N 1
ATOM 4629 C CA . ILE B 1 59 ? 10.641 25.547 22.281 1 98.88 59 ILE B CA 1
ATOM 4630 C C . ILE B 1 59 ? 9.727 26.078 21.172 1 98.88 59 ILE B C 1
ATOM 4632 O O . ILE B 1 59 ? 9.344 27.25 21.203 1 98.88 59 ILE B O 1
ATOM 4636 N N . PHE B 1 60 ? 9.422 25.266 20.172 1 98.88 60 PHE B N 1
ATOM 4637 C CA . PHE B 1 60 ? 8.516 25.547 19.062 1 98.88 60 PHE B CA 1
ATOM 4638 C C . PHE B 1 60 ? 7.324 24.594 19.078 1 98.88 60 PHE B C 1
ATOM 4640 O O . PHE B 1 60 ? 7.422 23.484 19.578 1 98.88 60 PHE B O 1
ATOM 4647 N N . PRO B 1 61 ? 6.117 25.016 18.484 1 98.81 61 PRO B N 1
ATOM 4648 C CA . PRO B 1 61 ? 5.094 24.016 18.172 1 98.81 61 PRO B CA 1
ATOM 4649 C C . PRO B 1 61 ? 5.574 22.984 17.141 1 98.81 61 PRO B C 1
ATOM 4651 O O . PRO B 1 61 ? 6.242 23.344 16.172 1 98.81 61 PRO B O 1
ATOM 4654 N N . LEU B 1 62 ? 5.242 21.734 17.359 1 98.81 62 LEU B N 1
ATOM 4655 C CA . LEU B 1 62 ? 5.672 20.672 16.453 1 98.81 62 LEU B CA 1
ATOM 4656 C C . LEU B 1 62 ? 4.605 20.375 15.406 1 98.81 62 LEU B C 1
ATOM 4658 O O . LEU B 1 62 ? 4.883 19.719 14.398 1 98.81 62 LEU B O 1
ATOM 4662 N N . CYS B 1 63 ? 3.404 20.844 15.688 1 98.31 63 CYS B N 1
ATOM 4663 C CA . CYS B 1 63 ? 2.289 20.562 14.789 1 98.31 63 CYS B CA 1
ATOM 4664 C C . CYS B 1 63 ? 2.164 19.062 14.539 1 98.31 63 CYS B C 1
ATOM 4666 O O . CYS B 1 63 ? 2.186 18.266 15.477 1 98.31 63 CYS B O 1
ATOM 4668 N N . SER B 1 64 ? 2.096 18.609 13.336 1 98.56 64 SER B N 1
ATOM 4669 C CA . SER B 1 64 ? 1.768 17.234 13 1 98.56 64 SER B CA 1
ATOM 4670 C C . SER B 1 64 ? 2.934 16.297 13.297 1 98.56 64 SER B C 1
ATOM 4672 O O . SER B 1 64 ? 2.799 15.07 13.195 1 98.56 64 SER B O 1
ATOM 4674 N N . LEU B 1 65 ? 4.105 16.75 13.688 1 98.81 65 LEU B N 1
ATOM 4675 C CA . LEU B 1 65 ? 5.141 15.836 14.164 1 98.81 65 LEU B CA 1
ATOM 4676 C C . LEU B 1 65 ? 4.664 15.078 15.391 1 98.81 65 LEU B C 1
ATOM 4678 O O . LEU B 1 65 ? 5.223 14.031 15.734 1 98.81 65 LEU B O 1
ATOM 4682 N N . THR B 1 66 ? 3.631 15.609 16.047 1 98.88 66 THR B N 1
ATOM 4683 C CA . THR B 1 66 ? 2.998 14.992 17.203 1 98.88 66 THR B CA 1
ATOM 4684 C C . THR B 1 66 ? 2.48 13.602 16.859 1 98.88 66 THR B C 1
ATOM 4686 O O . THR B 1 66 ? 2.49 12.695 17.703 1 98.88 66 THR B O 1
ATOM 4689 N N . LYS B 1 67 ? 2.102 13.398 15.648 1 98.88 67 LYS B N 1
ATOM 4690 C CA . LYS B 1 67 ? 1.452 12.164 15.211 1 98.88 67 LYS B CA 1
ATOM 4691 C C . LYS B 1 67 ? 2.344 10.953 15.469 1 98.88 67 LYS B C 1
ATOM 4693 O O . LYS B 1 67 ? 1.858 9.891 15.859 1 98.88 67 LYS B O 1
ATOM 4698 N N . ALA B 1 68 ? 3.639 11.086 15.305 1 98.75 68 ALA B N 1
ATOM 4699 C CA . ALA B 1 68 ? 4.551 9.969 15.539 1 98.75 68 ALA B CA 1
ATOM 4700 C C . ALA B 1 68 ? 4.555 9.57 17.016 1 98.75 68 ALA B C 1
ATOM 4702 O O . ALA B 1 68 ? 4.715 8.391 17.344 1 98.75 68 ALA B O 1
ATOM 4703 N N . LEU B 1 69 ? 4.391 10.547 17.906 1 98.81 69 LEU B N 1
ATOM 4704 C CA . LEU B 1 69 ? 4.301 10.25 19.328 1 98.81 69 LEU B CA 1
ATOM 4705 C C . LEU B 1 69 ? 3.031 9.469 19.641 1 98.81 69 LEU B C 1
ATOM 4707 O O . LEU B 1 69 ? 3.072 8.477 20.391 1 98.81 69 LEU B O 1
ATOM 4711 N N . THR B 1 70 ? 1.922 9.898 19.031 1 98.94 70 THR B N 1
ATOM 4712 C CA . THR B 1 70 ? 0.649 9.219 19.25 1 98.94 70 THR B CA 1
ATOM 4713 C C . THR B 1 70 ? 0.699 7.793 18.703 1 98.94 70 THR B C 1
ATOM 4715 O O . THR B 1 70 ? 0.247 6.855 19.359 1 98.94 70 THR B O 1
ATOM 4718 N N . ALA B 1 71 ? 1.238 7.645 17.547 1 98.94 71 ALA B N 1
ATOM 4719 C CA . ALA B 1 71 ? 1.386 6.309 16.969 1 98.94 71 ALA B CA 1
ATOM 4720 C C . ALA B 1 71 ? 2.277 5.43 17.844 1 98.94 71 ALA B C 1
ATOM 4722 O O . ALA B 1 71 ? 1.986 4.25 18.047 1 98.94 71 ALA B O 1
ATOM 4723 N N . SER B 1 72 ? 3.361 5.98 18.359 1 98.88 72 SER B N 1
ATOM 4724 C CA . SER B 1 72 ? 4.27 5.242 19.234 1 98.88 72 SER B CA 1
ATOM 4725 C C . SER B 1 72 ? 3.576 4.832 20.531 1 98.88 72 SER B C 1
ATOM 4727 O O . SER B 1 72 ? 3.824 3.744 21.047 1 98.88 72 SER B O 1
ATOM 4729 N N . ALA B 1 73 ? 2.793 5.734 21.031 1 98.88 73 ALA B N 1
ATOM 4730 C CA . ALA B 1 73 ? 2.025 5.398 22.219 1 98.88 73 ALA B CA 1
ATOM 4731 C C . ALA B 1 73 ? 1.102 4.211 21.969 1 98.88 73 ALA B C 1
ATOM 4733 O O . ALA B 1 73 ? 1.007 3.299 22.797 1 98.88 73 ALA B O 1
ATOM 4734 N N . MET B 1 74 ? 0.423 4.246 20.844 1 98.88 74 MET B N 1
ATOM 4735 C CA . MET B 1 74 ? -0.435 3.131 20.453 1 98.88 74 MET B CA 1
ATOM 4736 C C . MET B 1 74 ? 0.363 1.834 20.375 1 98.88 74 MET B C 1
ATOM 4738 O O . MET B 1 74 ? -0.101 0.785 20.828 1 98.88 74 MET B O 1
ATOM 4742 N N . ALA B 1 75 ? 1.555 1.887 19.859 1 98.88 75 ALA B N 1
ATOM 4743 C CA . ALA B 1 75 ? 2.416 0.719 19.688 1 98.88 75 ALA B CA 1
ATOM 4744 C C . ALA B 1 75 ? 2.762 0.087 21.031 1 98.88 75 ALA B C 1
ATOM 4746 O O . ALA B 1 75 ? 2.893 -1.135 21.125 1 98.88 75 ALA B O 1
ATOM 4747 N N . ILE B 1 76 ? 2.984 0.924 22.047 1 98.75 76 ILE B N 1
ATOM 4748 C CA . ILE B 1 76 ? 3.252 0.413 23.375 1 98.75 76 ILE B CA 1
ATOM 4749 C C . ILE B 1 76 ? 2.086 -0.455 23.844 1 98.75 76 ILE B C 1
ATOM 4751 O O . ILE B 1 76 ? 2.289 -1.558 24.359 1 98.75 76 ILE B O 1
ATOM 4755 N N . LEU B 1 77 ? 0.875 0.031 23.625 1 98.75 77 LEU B N 1
ATOM 4756 C CA . LEU B 1 77 ? -0.315 -0.7 24.031 1 98.75 77 LEU B CA 1
ATOM 4757 C C . LEU B 1 77 ? -0.464 -1.997 23.25 1 98.75 77 LEU B C 1
ATOM 4759 O O . LEU B 1 77 ? -0.883 -3.018 23.797 1 98.75 77 LEU B O 1
ATOM 4763 N N . VAL B 1 78 ? -0.178 -1.997 21.969 1 98.44 78 VAL B N 1
ATOM 4764 C CA . VAL B 1 78 ? -0.196 -3.205 21.141 1 98.44 78 VAL B CA 1
ATOM 4765 C C . VAL B 1 78 ? 0.842 -4.195 21.656 1 98.44 78 VAL B C 1
ATOM 4767 O O . VAL B 1 78 ? 0.556 -5.387 21.797 1 98.44 78 VAL B O 1
ATOM 4770 N N . ASP B 1 79 ? 2.035 -3.666 21.953 1 97.94 79 ASP B N 1
ATOM 4771 C CA . ASP B 1 79 ? 3.113 -4.508 22.453 1 97.94 79 ASP B CA 1
ATOM 4772 C C . ASP B 1 79 ? 2.721 -5.164 23.781 1 97.94 79 ASP B C 1
ATOM 4774 O O . ASP B 1 79 ? 3.127 -6.293 24.062 1 97.94 79 ASP B O 1
ATOM 4778 N N . GLU B 1 80 ? 1.976 -4.496 24.547 1 97.75 80 GLU B N 1
ATOM 4779 C CA . GLU B 1 80 ? 1.528 -4.984 25.844 1 97.75 80 GLU B CA 1
ATOM 4780 C C . GLU B 1 80 ? 0.335 -5.926 25.703 1 97.75 80 GLU B C 1
ATOM 4782 O O . GLU B 1 80 ? -0.167 -6.457 26.688 1 97.75 80 GLU B O 1
ATOM 4787 N N . GLY B 1 81 ? -0.181 -6.105 24.531 1 97.62 81 GLY B N 1
ATOM 4788 C CA . GLY B 1 81 ? -1.255 -7.051 24.266 1 97.62 81 GLY B CA 1
ATOM 4789 C C . GLY B 1 81 ? -2.627 -6.512 24.625 1 97.62 81 GLY B C 1
ATOM 4790 O O . GLY B 1 81 ? -3.594 -7.27 24.719 1 97.62 81 GLY B O 1
ATOM 4791 N N . LYS B 1 82 ? -2.742 -5.215 24.797 1 97.94 82 LYS B N 1
ATOM 4792 C CA . LYS B 1 82 ? -4.016 -4.617 25.188 1 97.94 82 LYS B CA 1
ATOM 4793 C C . LYS B 1 82 ? -4.945 -4.477 23.984 1 97.94 82 LYS B C 1
ATOM 4795 O O . LYS B 1 82 ? -6.164 -4.406 24.141 1 97.94 82 LYS B O 1
ATOM 4800 N N . LEU B 1 83 ? -4.445 -4.316 22.844 1 97.69 83 LEU B N 1
ATOM 4801 C CA . LEU B 1 83 ? -5.129 -4.352 21.547 1 97.69 83 LEU B CA 1
ATOM 4802 C C . LEU B 1 83 ? -4.18 -4.809 20.453 1 97.69 83 LEU B C 1
ATOM 4804 O O . LEU B 1 83 ? -3.006 -5.082 20.703 1 97.69 83 LEU B O 1
ATOM 4808 N N . THR B 1 84 ? -4.691 -5.09 19.297 1 97.94 84 THR B N 1
ATOM 4809 C CA . THR B 1 84 ? -3.885 -5.41 18.125 1 97.94 84 THR B CA 1
ATOM 4810 C C . THR B 1 84 ? -4.051 -4.344 17.047 1 97.94 84 THR B C 1
ATOM 4812 O O . THR B 1 84 ? -4.957 -3.508 17.125 1 97.94 84 THR B O 1
ATOM 4815 N N . TRP B 1 85 ? -3.189 -4.305 16.109 1 97.94 85 TRP B N 1
ATOM 4816 C CA . TRP B 1 85 ? -3.244 -3.344 15.016 1 97.94 85 TRP B CA 1
ATOM 4817 C C . TRP B 1 85 ? -4.52 -3.52 14.203 1 97.94 85 TRP B C 1
ATOM 4819 O O . TRP B 1 85 ? -4.965 -2.59 13.523 1 97.94 85 TRP B O 1
ATOM 4829 N N . ASP B 1 86 ? -5.145 -4.691 14.258 1 96.62 86 ASP B N 1
ATOM 4830 C CA . ASP B 1 86 ? -6.348 -5.008 13.492 1 96.62 86 ASP B CA 1
ATOM 4831 C C . ASP B 1 86 ? -7.602 -4.844 14.352 1 96.62 86 ASP B C 1
ATOM 4833 O O . ASP B 1 86 ? -8.711 -5.117 13.891 1 96.62 86 ASP B O 1
ATOM 4837 N N . THR B 1 87 ? -7.41 -4.445 15.578 1 98.12 87 THR B N 1
ATOM 4838 C CA . THR B 1 87 ? -8.562 -4.211 16.438 1 98.12 87 THR B CA 1
ATOM 4839 C C . THR B 1 87 ? -9.5 -3.178 15.82 1 98.12 87 THR B C 1
ATOM 4841 O O . THR B 1 87 ? -9.055 -2.133 15.344 1 98.12 87 THR B O 1
ATOM 4844 N N . LEU B 1 88 ? -10.781 -3.49 15.75 1 97.69 88 LEU B N 1
ATOM 4845 C CA . LEU B 1 88 ? -11.781 -2.551 15.258 1 97.69 88 LEU B CA 1
ATOM 4846 C C . LEU B 1 88 ? -12 -1.418 16.25 1 97.69 88 LEU B C 1
ATOM 4848 O O . LEU B 1 88 ? -12.07 -1.654 17.469 1 97.69 88 LEU B O 1
ATOM 4852 N N . VAL B 1 89 ? -12.133 -0.215 15.773 1 98.25 89 VAL B N 1
ATOM 4853 C CA . VAL B 1 89 ? -12.328 0.96 16.625 1 98.25 89 VAL B CA 1
ATOM 4854 C C . VAL B 1 89 ? -13.594 0.791 17.453 1 98.25 89 VAL B C 1
ATOM 4856 O O . VAL B 1 89 ? -13.594 1.06 18.656 1 98.25 89 VAL B O 1
ATOM 4859 N N . LYS B 1 90 ? -14.688 0.253 16.859 1 97.25 90 LYS B N 1
ATOM 4860 C CA . LYS B 1 90 ? -15.969 0.11 17.547 1 97.25 90 LYS B CA 1
ATOM 4861 C C . LYS B 1 90 ? -15.859 -0.837 18.734 1 97.25 90 LYS B C 1
ATOM 4863 O O . LYS B 1 90 ? -16.656 -0.763 19.672 1 97.25 90 LYS B O 1
ATOM 4868 N N . ASP B 1 91 ? -14.859 -1.722 18.688 1 97.38 91 ASP B N 1
ATOM 4869 C CA . ASP B 1 91 ? -14.742 -2.732 19.734 1 97.38 91 ASP B CA 1
ATOM 4870 C C . ASP B 1 91 ? -14.055 -2.162 20.984 1 97.38 91 ASP B C 1
ATOM 4872 O O . ASP B 1 91 ? -14.211 -2.695 22.078 1 97.38 91 ASP B O 1
ATOM 4876 N N . VAL B 1 92 ? -13.312 -1.082 20.812 1 97.31 92 VAL B N 1
ATOM 4877 C CA . VAL B 1 92 ? -12.578 -0.51 21.938 1 97.31 92 VAL B CA 1
ATOM 4878 C C . VAL B 1 92 ? -13.227 0.802 22.375 1 97.31 92 VAL B C 1
ATOM 4880 O O . VAL B 1 92 ? -13.047 1.252 23.5 1 97.31 92 VAL B O 1
ATOM 4883 N N . LEU B 1 93 ? -13.953 1.438 21.484 1 97 93 LEU B N 1
ATOM 4884 C CA . LEU B 1 93 ? -14.719 2.646 21.766 1 97 93 LEU B CA 1
ATOM 4885 C C . LEU B 1 93 ? -16.203 2.414 21.531 1 97 93 LEU B C 1
ATOM 4887 O O . LEU B 1 93 ? -16.734 2.805 20.484 1 97 93 LEU B O 1
ATOM 4891 N N . PRO B 1 94 ? -16.859 1.968 22.484 1 90.69 94 PRO B N 1
ATOM 4892 C CA . PRO B 1 94 ? -18.25 1.585 22.266 1 90.69 94 PRO B CA 1
ATOM 4893 C C . PRO B 1 94 ? -19.141 2.768 21.891 1 90.69 94 PRO B C 1
ATOM 4895 O O . PRO B 1 94 ? -20.188 2.582 21.25 1 90.69 94 PRO B O 1
ATOM 4898 N N . PHE B 1 95 ? -18.719 4 22.219 1 92.06 95 PHE B N 1
ATOM 4899 C CA . PHE B 1 95 ? -19.547 5.16 21.906 1 92.06 95 PHE B CA 1
ATOM 4900 C C . PHE B 1 95 ? -19.234 5.688 20.516 1 92.06 95 PHE B C 1
ATOM 4902 O O . PHE B 1 95 ? -19.875 6.629 20.031 1 92.06 95 PHE B O 1
ATOM 4909 N N . PHE B 1 96 ? -18.25 5.133 19.906 1 95.75 96 PHE B N 1
ATOM 4910 C CA . PHE B 1 96 ? -18.047 5.43 18.5 1 95.75 96 PHE B CA 1
ATOM 4911 C C . PHE B 1 96 ? -19.172 4.867 17.656 1 95.75 96 PHE B C 1
ATOM 4913 O O . PHE B 1 96 ? -19.375 3.652 17.594 1 95.75 96 PHE B O 1
ATOM 4920 N N . ASP B 1 97 ? -19.922 5.691 17.031 1 94.44 97 ASP B N 1
ATOM 4921 C CA . ASP B 1 97 ? -21.125 5.301 16.297 1 94.44 97 ASP B CA 1
ATOM 4922 C C . ASP B 1 97 ? -21.203 5.996 14.945 1 94.44 97 ASP B C 1
ATOM 4924 O O . ASP B 1 97 ? -21.953 6.949 14.766 1 94.44 97 ASP B O 1
ATOM 4928 N N . SER B 1 98 ? -20.438 5.473 13.984 1 94.06 98 SER B N 1
ATOM 4929 C CA . SER B 1 98 ? -20.438 6.055 12.648 1 94.06 98 SER B CA 1
ATOM 4930 C C . SER B 1 98 ? -21.703 5.68 11.883 1 94.06 98 SER B C 1
ATOM 4932 O O . SER B 1 98 ? -22.172 4.539 11.969 1 94.06 98 SER B O 1
ATOM 4934 N N . ARG B 1 99 ? -22.312 6.625 11.117 1 85.88 99 ARG B N 1
ATOM 4935 C CA . ARG B 1 99 ? -23.484 6.363 10.289 1 85.88 99 ARG B CA 1
ATOM 4936 C C . ARG B 1 99 ? -23.094 5.617 9.016 1 85.88 99 ARG B C 1
ATOM 4938 O O . ARG B 1 99 ? -23.953 5.051 8.336 1 85.88 99 ARG B O 1
ATOM 4945 N N . ASP B 1 100 ? -21.812 5.715 8.719 1 92.12 100 ASP B N 1
ATOM 4946 C CA . ASP B 1 100 ? -21.328 4.953 7.57 1 92.12 100 ASP B CA 1
ATOM 4947 C C . ASP B 1 100 ? -21.031 3.506 7.957 1 92.12 100 ASP B C 1
ATOM 4949 O O . ASP B 1 100 ? -20.156 3.244 8.781 1 92.12 100 ASP B O 1
ATOM 4953 N N . GLU B 1 101 ? -21.719 2.562 7.316 1 92.31 101 GLU B N 1
ATOM 4954 C CA . GLU B 1 101 ? -21.641 1.154 7.699 1 92.31 101 GLU B CA 1
ATOM 4955 C C . GLU B 1 101 ? -20.219 0.613 7.551 1 92.31 101 GLU B C 1
ATOM 4957 O O . GLU B 1 101 ? -19.766 -0.178 8.375 1 92.31 101 GLU B O 1
ATOM 4962 N N . THR B 1 102 ? -19.531 0.975 6.512 1 93.69 102 THR B N 1
ATOM 4963 C CA . THR B 1 102 ? -18.172 0.516 6.293 1 93.69 102 THR B CA 1
ATOM 4964 C C . THR B 1 102 ? -17.25 1.02 7.398 1 93.69 102 THR B C 1
ATOM 4966 O O . THR B 1 102 ? -16.5 0.24 8 1 93.69 102 THR B O 1
ATOM 4969 N N . THR B 1 103 ? -17.312 2.297 7.719 1 95.06 103 THR B N 1
ATOM 4970 C CA . THR B 1 103 ? -16.484 2.885 8.766 1 95.06 103 THR B CA 1
ATOM 4971 C C . THR B 1 103 ? -16.797 2.246 10.117 1 95.06 103 THR B C 1
ATOM 4973 O O . THR B 1 103 ? -15.891 1.889 10.867 1 95.06 103 THR B O 1
ATOM 4976 N N . GLN B 1 104 ? -18.094 2.066 10.367 1 96 104 GLN B N 1
ATOM 4977 C CA . GLN B 1 104 ? -18.516 1.528 11.656 1 96 104 GLN B CA 1
ATOM 4978 C C . GLN B 1 104 ? -17.984 0.114 11.867 1 96 104 GLN B C 1
ATOM 4980 O O . GLN B 1 104 ? -17.531 -0.231 12.961 1 96 104 GLN B O 1
ATOM 4985 N N . ASN B 1 105 ? -17.969 -0.651 10.82 1 94.62 105 ASN B N 1
ATOM 4986 C CA . ASN B 1 105 ? -17.797 -2.086 11.031 1 94.62 105 ASN B CA 1
ATOM 4987 C C . ASN B 1 105 ? -16.391 -2.549 10.617 1 94.62 105 ASN B C 1
ATOM 4989 O O . ASN B 1 105 ? -15.984 -3.664 10.953 1 94.62 105 ASN B O 1
ATOM 4993 N N . HIS B 1 106 ? -15.609 -1.708 9.922 1 95.94 106 HIS B N 1
ATOM 4994 C CA . HIS B 1 106 ? -14.367 -2.23 9.352 1 95.94 106 HIS B CA 1
ATOM 4995 C C . HIS B 1 106 ? -13.18 -1.364 9.75 1 95.94 106 HIS B C 1
ATOM 4997 O O . HIS B 1 106 ? -12.023 -1.76 9.555 1 95.94 106 HIS B O 1
ATOM 5003 N N . LEU B 1 107 ? -13.367 -0.225 10.352 1 97.38 107 LEU B N 1
ATOM 5004 C CA . LEU B 1 107 ? -12.297 0.712 10.672 1 97.38 107 LEU B CA 1
ATOM 5005 C C . LEU B 1 107 ? -11.406 0.159 11.781 1 97.38 107 LEU B C 1
ATOM 5007 O O . LEU B 1 107 ? -11.875 -0.115 12.883 1 97.38 107 LEU B O 1
ATOM 5011 N N . THR B 1 108 ? -10.102 -0.015 11.523 1 98.19 108 THR B N 1
ATOM 5012 C CA . THR B 1 108 ? -9.164 -0.583 12.484 1 98.19 108 THR B CA 1
ATOM 5013 C C . THR B 1 108 ? -8.227 0.492 13.023 1 98.19 108 THR B C 1
ATOM 5015 O O . THR B 1 108 ? -8.234 1.628 12.547 1 98.19 108 THR B O 1
ATOM 5018 N N . ILE B 1 109 ? -7.375 0.081 13.961 1 98.56 109 ILE B N 1
ATOM 5019 C CA . ILE B 1 109 ? -6.348 0.939 14.539 1 98.56 109 ILE B CA 1
ATOM 5020 C C . ILE B 1 109 ? -5.344 1.343 13.461 1 98.56 109 ILE B C 1
ATOM 5022 O O . ILE B 1 109 ? -4.965 2.514 13.359 1 98.56 109 ILE B O 1
ATOM 5026 N N . THR B 1 110 ? -4.969 0.413 12.57 1 98.44 110 THR B N 1
ATOM 5027 C CA . THR B 1 110 ? -4.051 0.727 11.484 1 98.44 110 THR B CA 1
ATOM 5028 C C . THR B 1 110 ? -4.66 1.768 10.547 1 98.44 110 THR B C 1
ATOM 5030 O O . THR B 1 110 ? -3.975 2.688 10.102 1 98.44 110 THR B O 1
ATOM 5033 N N . ASP B 1 111 ? -5.934 1.668 10.312 1 98.12 111 ASP B N 1
ATOM 5034 C CA . ASP B 1 111 ? -6.602 2.566 9.375 1 98.12 111 ASP B CA 1
ATOM 5035 C C . ASP B 1 111 ? -6.586 4.004 9.883 1 98.12 111 ASP B C 1
ATOM 5037 O O . ASP B 1 111 ? -6.32 4.938 9.125 1 98.12 111 ASP B O 1
ATOM 5041 N N . ILE B 1 112 ? -6.84 4.215 11.141 1 97.38 112 ILE B N 1
ATOM 5042 C CA . ILE B 1 112 ? -6.98 5.574 11.648 1 97.38 112 ILE B CA 1
ATOM 5043 C C . ILE B 1 112 ? -5.605 6.23 11.766 1 97.38 112 ILE B C 1
ATOM 5045 O O . ILE B 1 112 ? -5.488 7.457 11.711 1 97.38 112 ILE B O 1
ATOM 5049 N N . LEU B 1 113 ? -4.555 5.438 11.789 1 98.62 113 LEU B N 1
ATOM 5050 C CA . LEU B 1 113 ? -3.213 5.988 11.945 1 98.62 113 LEU B CA 1
ATOM 5051 C C . LEU B 1 113 ? -2.521 6.117 10.586 1 98.62 113 LEU B C 1
ATOM 5053 O O . LEU B 1 113 ? -1.426 6.676 10.5 1 98.62 113 LEU B O 1
ATOM 5057 N N . SER B 1 114 ? -3.105 5.609 9.5 1 98.25 114 SER B N 1
ATOM 5058 C CA . SER B 1 114 ? -2.428 5.574 8.211 1 98.25 114 SER B CA 1
ATOM 5059 C C . SER B 1 114 ? -3.178 6.398 7.172 1 98.25 114 SER B C 1
ATOM 5061 O O . SER B 1 114 ? -2.873 6.328 5.977 1 98.25 114 SER B O 1
ATOM 5063 N N . HIS B 1 115 ? -4.199 7.133 7.555 1 97.38 115 HIS B N 1
ATOM 5064 C CA . HIS B 1 115 ? -4.914 8.086 6.707 1 97.38 115 HIS B CA 1
ATOM 5065 C C . HIS B 1 115 ? -5.574 7.379 5.527 1 97.38 115 HIS B C 1
ATOM 5067 O O . HIS B 1 115 ? -5.477 7.836 4.387 1 97.38 115 HIS B O 1
ATOM 5073 N N . ARG B 1 116 ? -6.23 6.238 5.801 1 96.81 116 ARG B N 1
ATOM 5074 C CA . ARG B 1 116 ? -6.82 5.539 4.664 1 96.81 116 ARG B CA 1
ATOM 5075 C C . ARG B 1 116 ? -8.281 5.191 4.934 1 96.81 116 ARG B C 1
ATOM 5077 O O . ARG B 1 116 ? -8.812 4.242 4.355 1 96.81 116 ARG B O 1
ATOM 5084 N N . SER B 1 117 ? -8.969 5.891 5.832 1 95.38 117 SER B N 1
ATOM 5085 C CA . SER B 1 117 ? -10.367 5.629 6.156 1 95.38 117 SER B CA 1
ATOM 5086 C C . SER B 1 117 ? -11.289 6.156 5.062 1 95.38 117 SER B C 1
ATOM 5088 O O . SER B 1 117 ? -12.43 5.707 4.938 1 95.38 117 SER B O 1
ATOM 5090 N N . GLY B 1 118 ? -10.852 7.246 4.359 1 94.25 118 GLY B N 1
ATOM 5091 C CA . GLY B 1 118 ? -11.703 7.902 3.381 1 94.25 118 GLY B CA 1
ATOM 5092 C C . GLY B 1 118 ? -12.688 8.875 4.004 1 94.25 118 GLY B C 1
ATOM 5093 O O . GLY B 1 118 ? -13.477 9.508 3.295 1 94.25 118 GLY B O 1
ATOM 5094 N N . MET B 1 119 ? -12.578 9.117 5.289 1 93.31 119 MET B N 1
ATOM 5095 C CA . MET B 1 119 ? -13.5 10 6.004 1 93.31 119 MET B CA 1
ATOM 5096 C C . MET B 1 119 ? -13.211 11.461 5.68 1 93.31 119 MET B C 1
ATOM 5098 O O . MET B 1 119 ? -12.078 11.812 5.344 1 93.31 119 MET B O 1
ATOM 5102 N N . ALA B 1 120 ? -14.219 12.219 5.801 1 90.25 120 ALA B N 1
ATOM 5103 C CA . ALA B 1 120 ? -14.055 13.656 5.633 1 90.25 120 ALA B CA 1
ATOM 5104 C C . ALA B 1 120 ? -13.086 14.234 6.664 1 90.25 120 ALA B C 1
ATOM 5106 O O . ALA B 1 120 ? -13.062 13.781 7.812 1 90.25 120 ALA B O 1
ATOM 5107 N N . TRP B 1 121 ? -12.25 15.188 6.352 1 80.44 121 TRP B N 1
ATOM 5108 C CA . TRP B 1 121 ? -11.211 15.68 7.242 1 80.44 121 TRP B CA 1
ATOM 5109 C C . TRP B 1 121 ? -11.688 16.891 8.023 1 80.44 121 TRP B C 1
ATOM 5111 O O . TRP B 1 121 ? -11.242 17.141 9.148 1 80.44 121 TRP B O 1
ATOM 5121 N N . ALA B 1 122 ? -12.648 17.656 7.609 1 71.56 122 ALA B N 1
ATOM 5122 C CA . ALA B 1 122 ? -13.383 18.719 8.273 1 71.56 122 ALA B CA 1
ATOM 5123 C C . ALA B 1 122 ? -12.445 19.656 9.031 1 71.56 122 ALA B C 1
ATOM 5125 O O . ALA B 1 122 ? -12.711 20.016 10.18 1 71.56 122 ALA B O 1
ATOM 5126 N N . GLY B 1 123 ? -11.383 20.094 8.453 1 81.75 123 GLY B N 1
ATOM 5127 C CA . GLY B 1 123 ? -10.344 20.875 9.102 1 81.75 123 GLY B CA 1
ATOM 5128 C C . GLY B 1 123 ? -10.812 22.234 9.547 1 81.75 123 GLY B C 1
ATOM 5129 O O . GLY B 1 123 ? -10.562 22.641 10.688 1 81.75 123 GLY B O 1
ATOM 5130 N N . ASN B 1 124 ? -11.68 22.844 8.758 1 88.5 124 ASN B N 1
ATOM 5131 C CA . ASN B 1 124 ? -12.047 24.234 9 1 88.5 124 ASN B CA 1
ATOM 5132 C C . ASN B 1 124 ? -13.18 24.359 10.008 1 88.5 124 ASN B C 1
ATOM 5134 O O . ASN B 1 124 ? -13.469 25.453 10.5 1 88.5 124 ASN B O 1
ATOM 5138 N N . VAL B 1 125 ? -13.742 23.266 10.391 1 92.69 125 VAL B N 1
ATOM 5139 C CA . VAL B 1 125 ? -14.727 23.234 11.477 1 92.69 125 VAL B CA 1
ATOM 5140 C C . VAL B 1 125 ? -14.016 23 12.805 1 92.69 125 VAL B C 1
ATOM 5142 O O . VAL B 1 125 ? -14.555 23.328 13.867 1 92.69 125 VAL B O 1
ATOM 5145 N N . VAL B 1 126 ? -12.844 22.547 12.703 1 94.06 126 VAL B N 1
ATOM 5146 C CA . VAL B 1 126 ? -12.094 22.234 13.914 1 94.06 126 VAL B CA 1
ATOM 5147 C C . VAL B 1 126 ? -11.188 23.406 14.273 1 94.06 126 VAL B C 1
ATOM 5149 O O . VAL B 1 126 ? -11.156 23.844 15.43 1 94.06 126 VAL B O 1
ATOM 5152 N N . LEU B 1 127 ? -10.469 23.922 13.32 1 95.19 127 LEU B N 1
ATOM 5153 C CA . LEU B 1 127 ? -9.484 24.969 13.547 1 95.19 127 LEU B CA 1
ATOM 5154 C C . LEU B 1 127 ? -10.039 26.328 13.117 1 95.19 127 LEU B C 1
ATOM 5156 O O . LEU B 1 127 ? -10.398 26.516 11.945 1 95.19 127 LEU B O 1
ATOM 5160 N N . GLY B 1 128 ? -10.109 27.281 14.047 1 95.31 128 GLY B N 1
ATOM 5161 C CA . GLY B 1 128 ? -10.648 28.609 13.773 1 95.31 128 GLY B CA 1
ATOM 5162 C C . GLY B 1 128 ? -9.594 29.703 13.789 1 95.31 128 GLY B C 1
ATOM 5163 O O . GLY B 1 128 ? -8.406 29.422 13.578 1 95.31 128 GLY B O 1
ATOM 5164 N N . THR B 1 129 ? -10.086 30.906 13.852 1 95.38 129 THR B N 1
ATOM 5165 C CA . THR B 1 129 ? -9.219 32.062 14.023 1 95.38 129 THR B CA 1
ATOM 5166 C C . THR B 1 129 ? -8.516 32.031 15.383 1 95.38 129 THR B C 1
ATOM 5168 O O . THR B 1 129 ? -8.977 31.359 16.297 1 95.38 129 THR B O 1
ATOM 5171 N N . GLU B 1 130 ? -7.301 32.656 15.438 1 95.88 130 GLU B N 1
ATOM 5172 C CA . GLU B 1 130 ? -6.516 32.719 16.656 1 95.88 130 GLU B CA 1
ATOM 5173 C C . GLU B 1 130 ? -6.148 31.344 17.172 1 95.88 130 GLU B C 1
ATOM 5175 O O . GLU B 1 130 ? -5.984 31.125 18.375 1 95.88 130 GLU B O 1
ATOM 5180 N N . ASN B 1 131 ? -6.199 30.359 16.266 1 95.75 131 ASN B N 1
ATOM 5181 C CA . ASN B 1 131 ? -5.863 28.969 16.562 1 95.75 131 ASN B CA 1
ATOM 5182 C C . ASN B 1 131 ? -6.887 28.328 17.484 1 95.75 131 ASN B C 1
ATOM 5184 O O . ASN B 1 131 ? -6.574 27.359 18.188 1 95.75 131 ASN B O 1
ATOM 5188 N N . ASN B 1 132 ? -8.086 28.859 17.5 1 96.5 132 ASN B N 1
ATOM 5189 C CA . ASN B 1 132 ? -9.133 28.219 18.297 1 96.5 132 ASN B CA 1
ATOM 5190 C C . ASN B 1 132 ? -9.391 26.797 17.859 1 96.5 132 ASN B C 1
ATOM 5192 O O . ASN B 1 132 ? -9.375 26.484 16.656 1 96.5 132 ASN B O 1
ATOM 5196 N N . ILE B 1 133 ? -9.539 25.906 18.844 1 96.88 133 ILE B N 1
ATOM 5197 C CA . ILE B 1 133 ? -10.086 24.578 18.594 1 96.88 133 ILE B CA 1
ATOM 5198 C C . ILE B 1 133 ? -11.586 24.578 18.875 1 96.88 133 ILE B C 1
ATOM 5200 O O . ILE B 1 133 ? -12.008 24.688 20.031 1 96.88 133 ILE B O 1
ATOM 5204 N N . LEU B 1 134 ? -12.359 24.344 17.859 1 96.88 134 LEU B N 1
ATOM 5205 C CA . LEU B 1 134 ? -13.781 24.672 17.938 1 96.88 134 LEU B CA 1
ATOM 5206 C C . LEU B 1 134 ? -14.586 23.438 18.359 1 96.88 134 LEU B C 1
ATOM 5208 O O . LEU B 1 134 ? -15.797 23.547 18.594 1 96.88 134 LEU B O 1
ATOM 5212 N N . ILE B 1 135 ? -13.938 22.297 18.406 1 96.31 135 ILE B N 1
ATOM 5213 C CA . ILE B 1 135 ? -14.562 21.062 18.875 1 96.31 135 ILE B CA 1
ATOM 5214 C C . ILE B 1 135 ? -13.984 20.672 20.234 1 96.31 135 ILE B C 1
ATOM 5216 O O . ILE B 1 135 ? -12.766 20.641 20.406 1 96.31 135 ILE B O 1
ATOM 5220 N N . SER B 1 136 ? -14.773 20.375 21.188 1 94.44 136 SER B N 1
ATOM 5221 C CA . SER B 1 136 ? -14.336 20 22.516 1 94.44 136 SER B CA 1
ATOM 5222 C C . SER B 1 136 ? -14.062 18.5 22.625 1 94.44 136 SER B C 1
ATOM 5224 O O . SER B 1 136 ? -14.492 17.734 21.766 1 94.44 136 SER B O 1
ATOM 5226 N N . LYS B 1 137 ? -13.305 18.156 23.703 1 93.31 137 LYS B N 1
ATOM 5227 C CA . LYS B 1 137 ? -13.078 16.734 23.969 1 93.31 137 LYS B CA 1
ATOM 5228 C C . LYS B 1 137 ? -14.391 15.984 24.094 1 93.31 137 LYS B C 1
ATOM 5230 O O . LYS B 1 137 ? -14.547 14.898 23.531 1 93.31 137 LYS B O 1
ATOM 5235 N N . LYS B 1 138 ? -15.328 16.578 24.812 1 93.44 138 LYS B N 1
ATOM 5236 C CA . LYS B 1 138 ? -16.594 15.922 25.125 1 93.44 138 LYS B CA 1
ATOM 5237 C C . LYS B 1 138 ? -17.406 15.648 23.859 1 93.44 138 LYS B C 1
ATOM 5239 O O . LYS B 1 138 ? -18.109 14.641 23.766 1 93.44 138 LYS B O 1
ATOM 5244 N N . ASP B 1 139 ? -17.266 16.578 22.875 1 95.44 139 ASP B N 1
ATOM 5245 C CA . ASP B 1 139 ? -18.062 16.469 21.672 1 95.44 139 ASP B CA 1
ATOM 5246 C C . ASP B 1 139 ? -17.281 15.797 20.547 1 95.44 139 ASP B C 1
ATOM 5248 O O . ASP B 1 139 ? -17.844 15.492 19.484 1 95.44 139 ASP B O 1
ATOM 5252 N N . GLY B 1 140 ? -15.961 15.617 20.844 1 95.31 140 GLY B N 1
ATOM 5253 C CA . GLY B 1 140 ? -15.062 15.195 19.781 1 95.31 140 GLY B CA 1
ATOM 5254 C C . GLY B 1 140 ? -15.445 13.859 19.172 1 95.31 140 GLY B C 1
ATOM 5255 O O . GLY B 1 140 ? -15.43 13.703 17.953 1 95.31 140 GLY B O 1
ATOM 5256 N N . LEU B 1 141 ? -15.781 12.883 20.016 1 95.69 141 LEU B N 1
ATOM 5257 C CA . LEU B 1 141 ? -16.109 11.547 19.516 1 95.69 141 LEU B CA 1
ATOM 5258 C C . LEU B 1 141 ? -17.406 11.586 18.703 1 95.69 141 LEU B C 1
ATOM 5260 O O . LEU B 1 141 ? -17.516 10.922 17.672 1 95.69 141 LEU B O 1
ATOM 5264 N N . LYS B 1 142 ? -18.406 12.32 19.203 1 95.31 142 LYS B N 1
ATOM 5265 C CA . LYS B 1 142 ? -19.656 12.508 18.469 1 95.31 142 LYS B CA 1
ATOM 5266 C C . LYS B 1 142 ? -19.422 13.164 17.125 1 95.31 142 LYS B C 1
ATOM 5268 O O . LYS B 1 142 ? -20 12.75 16.109 1 95.31 142 LYS B O 1
ATOM 5273 N N . TYR B 1 143 ? -18.625 14.164 17.078 1 95.19 143 TYR B N 1
ATOM 5274 C CA . TYR B 1 143 ? -18.281 14.867 15.852 1 95.19 143 TYR B CA 1
ATOM 5275 C C . TYR B 1 143 ? -17.625 13.938 14.852 1 95.19 143 TYR B C 1
ATOM 5277 O O . TYR B 1 143 ? -18.047 13.852 13.695 1 95.19 143 TYR B O 1
ATOM 5285 N N . ILE B 1 144 ? -16.547 13.188 15.312 1 95.88 144 ILE B N 1
ATOM 5286 C CA . ILE B 1 144 ? -15.82 12.273 14.43 1 95.88 144 ILE B CA 1
ATOM 5287 C C . ILE B 1 144 ? -16.781 11.203 13.898 1 95.88 144 ILE B C 1
ATOM 5289 O O . ILE B 1 144 ? -16.766 10.891 12.703 1 95.88 144 ILE B O 1
ATOM 5293 N N . SER B 1 145 ? -17.641 10.648 14.727 1 95.25 145 SER B N 1
ATOM 5294 C CA . SER B 1 145 ? -18.594 9.602 14.352 1 95.25 145 SER B CA 1
ATOM 5295 C C . SER B 1 145 ? -19.562 10.094 13.281 1 95.25 145 SER B C 1
ATOM 5297 O O . SER B 1 145 ? -20.078 9.297 12.492 1 95.25 145 SER B O 1
ATOM 5299 N N . SER B 1 146 ? -19.766 11.375 13.25 1 93.44 146 SER B N 1
ATOM 5300 C CA . SER B 1 146 ? -20.766 11.945 12.344 1 93.44 146 SER B CA 1
ATOM 5301 C C . SER B 1 146 ? -20.188 12.172 10.953 1 93.44 146 SER B C 1
ATOM 5303 O O . SER B 1 146 ? -20.922 12.414 10 1 93.44 146 SER B O 1
ATOM 5305 N N . GLN B 1 147 ? -18.859 12.094 10.844 1 92.81 147 GLN B N 1
ATOM 5306 C CA . GLN B 1 147 ? -18.234 12.383 9.555 1 92.81 147 GLN B CA 1
ATOM 5307 C C . GLN B 1 147 ? -18.578 11.305 8.531 1 92.81 147 GLN B C 1
ATOM 5309 O O . GLN B 1 147 ? -18.609 10.117 8.852 1 92.81 147 GLN B O 1
ATOM 5314 N N . ARG B 1 148 ? -18.828 11.773 7.348 1 89.5 148 ARG B N 1
ATOM 5315 C CA . ARG B 1 148 ? -19.125 10.852 6.258 1 89.5 148 ARG B CA 1
ATOM 5316 C C . ARG B 1 148 ? -17.859 10.352 5.586 1 89.5 148 ARG B C 1
ATOM 5318 O O . ARG B 1 148 ? -16.812 11.023 5.633 1 89.5 148 ARG B O 1
ATOM 5325 N N . ARG B 1 149 ? -17.922 9.156 5.027 1 92.31 149 ARG B N 1
ATOM 5326 C CA . ARG B 1 149 ? -16.844 8.688 4.16 1 92.31 149 ARG B CA 1
ATOM 5327 C C . ARG B 1 149 ? -16.984 9.273 2.756 1 92.31 149 ARG B C 1
ATOM 5329 O O . ARG B 1 149 ? -18.047 9.188 2.143 1 92.31 149 ARG B O 1
ATOM 5336 N N . LEU B 1 150 ? -15.984 9.961 2.234 1 92.19 150 LEU B N 1
ATOM 5337 C CA . LEU B 1 150 ? -16 10.641 0.947 1 92.19 150 LEU B CA 1
ATOM 5338 C C . LEU B 1 150 ? -15.305 9.812 -0.123 1 92.19 150 LEU B C 1
ATOM 5340 O O . LEU B 1 150 ? -15.617 9.93 -1.311 1 92.19 150 LEU B O 1
ATOM 5344 N N . LEU B 1 151 ? -14.336 9.055 0.232 1 92.44 151 LEU B N 1
ATOM 5345 C CA . LEU B 1 151 ? -13.547 8.234 -0.678 1 92.44 151 LEU B CA 1
ATOM 5346 C C . LEU B 1 151 ? -13.703 6.754 -0.351 1 92.44 151 LEU B C 1
ATOM 5348 O O . LEU B 1 151 ? -14.008 6.395 0.789 1 92.44 151 LEU B O 1
ATOM 5352 N N . PRO B 1 152 ? -13.445 5.926 -1.392 1 93.31 152 PRO B N 1
ATOM 5353 C CA . PRO B 1 152 ? -13.508 4.492 -1.097 1 93.31 152 PRO B CA 1
ATOM 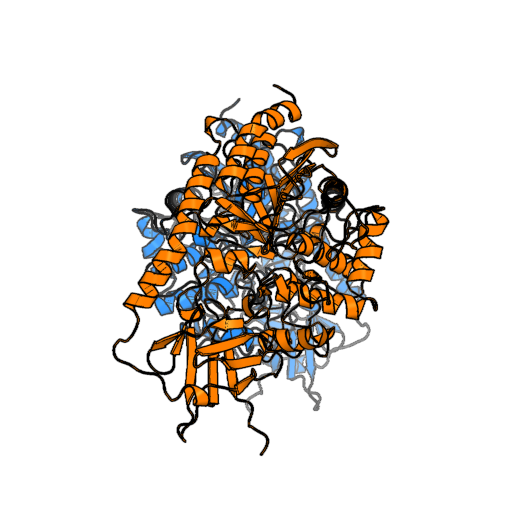5354 C C . PRO B 1 152 ? -12.508 4.062 -0.029 1 93.31 152 PRO B C 1
ATOM 5356 O O . PRO B 1 152 ? -11.375 4.547 -0.012 1 93.31 152 PRO B O 1
ATOM 5359 N N . PHE B 1 153 ? -13.055 3.146 0.866 1 95.06 153 PHE B N 1
ATOM 5360 C CA . PHE B 1 153 ? -12.336 2.666 2.039 1 95.06 153 PHE B CA 1
ATOM 5361 C C . PHE B 1 153 ? -11.031 1.984 1.633 1 95.06 153 PHE B C 1
ATOM 5363 O O . PHE B 1 153 ? -11.039 1.06 0.818 1 95.06 153 PHE B O 1
ATOM 5370 N N . ARG B 1 154 ? -9.766 2.494 2.092 1 96.69 154 ARG B N 1
ATOM 5371 C CA . ARG B 1 154 ? -8.445 1.893 1.996 1 96.69 154 ARG B CA 1
ATOM 5372 C C . ARG B 1 154 ? -7.906 1.972 0.571 1 96.69 154 ARG B C 1
ATOM 5374 O O . ARG B 1 154 ? -7.082 1.149 0.165 1 96.69 154 ARG B O 1
ATOM 5381 N N . THR B 1 155 ? -8.344 2.904 -0.318 1 92.69 155 THR B N 1
ATOM 5382 C CA . THR B 1 155 ? -7.914 2.926 -1.712 1 92.69 155 THR B CA 1
ATOM 5383 C C . THR B 1 155 ? -6.762 3.906 -1.908 1 92.69 155 THR B C 1
ATOM 5385 O O . THR B 1 155 ? -6.008 3.803 -2.879 1 92.69 155 THR B O 1
ATOM 5388 N N . GLY B 1 156 ? -6.605 4.824 -1.061 1 90.44 156 GLY B N 1
ATOM 5389 C CA . GLY B 1 156 ? -5.559 5.832 -1.154 1 90.44 156 GLY B CA 1
ATOM 5390 C C . GLY B 1 156 ? -5.414 6.66 0.109 1 90.44 156 GLY B C 1
ATOM 5391 O O . GLY B 1 156 ? -6.262 6.594 1.002 1 90.44 156 GLY B O 1
ATOM 5392 N N . MET B 1 157 ? -4.348 7.359 0.151 1 93.62 157 MET B N 1
ATOM 5393 C CA . MET B 1 157 ? -4.082 8.219 1.305 1 93.62 157 MET B CA 1
ATOM 5394 C C . MET B 1 157 ? -4.973 9.453 1.282 1 93.62 157 MET B C 1
ATOM 5396 O O . MET B 1 157 ? -5.059 10.141 0.264 1 93.62 157 MET B O 1
ATOM 5400 N N . SER B 1 158 ? -5.664 9.656 2.273 1 93.12 158 SER B N 1
ATOM 5401 C CA . SER B 1 158 ? -6.445 10.867 2.51 1 93.12 158 SER B CA 1
ATOM 5402 C C . SER B 1 158 ? -6.164 11.445 3.895 1 93.12 158 SER B C 1
ATOM 5404 O O . SER B 1 158 ? -6.801 11.047 4.875 1 93.12 158 SER B O 1
ATOM 5406 N N . TYR B 1 159 ? -5.258 12.32 3.932 1 93.5 159 TYR B N 1
ATOM 5407 C CA . TYR B 1 159 ? -4.781 12.898 5.184 1 93.5 159 TYR B CA 1
ATOM 5408 C C . TYR B 1 159 ? -5.945 13.398 6.031 1 93.5 159 TYR B C 1
ATOM 5410 O O . TYR B 1 159 ? -6.809 14.133 5.543 1 93.5 159 TYR B O 1
ATOM 5418 N N . ASN B 1 160 ? -6.027 12.953 7.277 1 94.69 160 ASN B N 1
ATOM 5419 C CA . ASN B 1 160 ? -7.156 13.242 8.156 1 94.69 160 ASN B CA 1
ATOM 5420 C C . ASN B 1 160 ? -6.734 13.258 9.625 1 94.69 160 ASN B C 1
ATOM 5422 O O . ASN B 1 160 ? -6.508 12.203 10.219 1 94.69 160 ASN B O 1
ATOM 5426 N N . ASN B 1 161 ? -6.746 14.406 10.211 1 96.69 161 ASN B N 1
ATOM 5427 C CA . ASN B 1 161 ? -6.324 14.562 11.594 1 96.69 161 ASN B CA 1
ATOM 5428 C C . ASN B 1 161 ? -7.301 13.883 12.555 1 96.69 161 ASN B C 1
ATOM 5430 O O . ASN B 1 161 ? -6.934 13.531 13.68 1 96.69 161 ASN B O 1
ATOM 5434 N N . LEU B 1 162 ? -8.562 13.727 12.133 1 96.38 162 LEU B N 1
ATOM 5435 C CA . LEU B 1 162 ? -9.57 13.125 13.008 1 96.38 162 LEU B CA 1
ATOM 5436 C C . LEU B 1 162 ? -9.156 11.719 13.43 1 96.38 162 LEU B C 1
ATOM 5438 O O . LEU B 1 162 ? -9.453 11.289 14.547 1 96.38 162 LEU B O 1
ATOM 5442 N N . GLY B 1 163 ? -8.445 11.047 12.531 1 97.25 163 GLY B N 1
ATOM 5443 C CA . GLY B 1 163 ? -7.965 9.719 12.859 1 97.25 163 GLY B CA 1
ATOM 5444 C C . GLY B 1 163 ? -7.027 9.703 14.055 1 97.25 163 GLY B C 1
ATOM 5445 O O . GLY B 1 163 ? -7.105 8.812 14.898 1 97.25 163 GLY B O 1
ATOM 5446 N N . TYR B 1 164 ? -6.184 10.633 14.195 1 98.31 164 TYR B N 1
ATOM 5447 C CA . TYR B 1 164 ? -5.227 10.68 15.297 1 98.31 164 TYR B CA 1
ATOM 5448 C C . TYR B 1 164 ? -5.902 11.125 16.578 1 98.31 164 TYR B C 1
ATOM 5450 O O . TYR B 1 164 ? -5.516 10.695 17.672 1 98.31 164 TYR B O 1
ATOM 5458 N N . ASN B 1 165 ? -6.906 11.992 16.469 1 97.88 165 ASN B N 1
ATOM 5459 C CA . ASN B 1 165 ? -7.699 12.289 17.656 1 97.88 165 ASN B CA 1
ATOM 5460 C C . ASN B 1 165 ? -8.477 11.07 18.125 1 97.88 165 ASN B C 1
ATOM 5462 O O . ASN B 1 165 ? -8.578 10.812 19.328 1 97.88 165 ASN B O 1
ATOM 5466 N N . LEU B 1 166 ? -9.016 10.375 17.172 1 97.56 166 LEU B N 1
ATOM 5467 C CA . LEU B 1 166 ? -9.672 9.117 17.516 1 97.56 166 LEU B CA 1
ATOM 5468 C C . LEU B 1 166 ? -8.703 8.164 18.203 1 97.56 166 LEU B C 1
ATOM 5470 O O . LEU B 1 166 ? -9.062 7.504 19.188 1 97.56 166 LEU B O 1
ATOM 5474 N N . ALA B 1 167 ? -7.461 8.062 17.734 1 98.62 167 ALA B N 1
ATOM 5475 C CA . ALA B 1 167 ? -6.426 7.258 18.375 1 98.62 167 ALA B CA 1
ATOM 5476 C C . ALA B 1 167 ? -6.199 7.703 19.812 1 98.62 167 ALA B C 1
ATOM 5478 O O . ALA B 1 167 ? -5.965 6.871 20.703 1 98.62 167 ALA B O 1
ATOM 5479 N N . GLY B 1 168 ? -6.219 9.023 20.016 1 98.56 168 GLY B N 1
ATOM 5480 C CA . GLY B 1 168 ? -6.125 9.523 21.375 1 98.56 168 GLY B CA 1
ATOM 5481 C C . GLY B 1 168 ? -7.191 8.953 22.297 1 98.56 168 GLY B C 1
ATOM 5482 O O . GLY B 1 168 ? -6.895 8.523 23.406 1 98.56 168 GLY B O 1
ATOM 5483 N N . TYR B 1 169 ? -8.484 8.922 21.812 1 98.44 169 TYR B N 1
ATOM 5484 C CA . TYR B 1 169 ? -9.578 8.344 22.578 1 98.44 169 TYR B CA 1
ATOM 5485 C C . TYR B 1 169 ? -9.32 6.867 22.859 1 98.44 169 TYR B C 1
ATOM 5487 O O . TYR B 1 169 ? -9.578 6.387 23.969 1 98.44 169 TYR B O 1
ATOM 5495 N N . VAL B 1 170 ? -8.812 6.152 21.891 1 98.62 170 VAL B N 1
ATOM 5496 C CA . VAL B 1 170 ? -8.539 4.727 22.031 1 98.62 170 VAL B CA 1
ATOM 5497 C C . VAL B 1 170 ? -7.477 4.516 23.109 1 98.62 170 VAL B C 1
ATOM 5499 O O . VAL B 1 170 ? -7.633 3.66 23.984 1 98.62 170 VAL B O 1
ATOM 5502 N N . ILE B 1 171 ? -6.402 5.285 23.078 1 98.75 171 ILE B N 1
ATOM 5503 C CA . ILE B 1 171 ? -5.312 5.176 24.031 1 98.75 171 ILE B CA 1
ATOM 5504 C C . ILE B 1 171 ? -5.844 5.41 25.453 1 98.75 171 ILE B C 1
ATOM 5506 O O . ILE B 1 171 ? -5.516 4.668 26.375 1 98.75 171 ILE B O 1
ATOM 5510 N N . GLU B 1 172 ? -6.676 6.395 25.578 1 98.12 172 GLU B N 1
ATOM 5511 C CA . GLU B 1 172 ? -7.242 6.703 26.891 1 98.12 172 GLU B CA 1
ATOM 5512 C C . GLU B 1 172 ? -8.125 5.566 27.391 1 98.12 172 GLU B C 1
ATOM 5514 O O . GLU B 1 172 ? -8.023 5.152 28.547 1 98.12 172 GLU B O 1
ATOM 5519 N N . GLU B 1 173 ? -8.938 5.078 26.516 1 97.94 173 GLU B N 1
ATOM 5520 C CA . GLU B 1 173 ? -9.859 4.016 26.891 1 97.94 173 GLU B CA 1
ATOM 5521 C C . GLU B 1 173 ? -9.109 2.75 27.297 1 97.94 173 GLU B C 1
ATOM 5523 O O . GLU B 1 173 ? -9.43 2.131 28.312 1 97.94 173 GLU B O 1
ATOM 5528 N N . VAL B 1 174 ? -8.117 2.365 26.562 1 98 174 VAL B N 1
ATOM 5529 C CA . VAL B 1 174 ? -7.434 1.089 26.734 1 98 174 VAL B CA 1
ATOM 5530 C C . VAL B 1 174 ? -6.449 1.178 27.891 1 98 174 VAL B C 1
ATOM 5532 O O . VAL B 1 174 ? -6.25 0.201 28.625 1 98 174 VAL B O 1
ATOM 5535 N N . SER B 1 175 ? -5.832 2.305 28.125 1 98.06 175 SER B N 1
ATOM 5536 C CA . SER B 1 175 ? -4.793 2.447 29.141 1 98.06 175 SER B CA 1
ATOM 5537 C C . SER B 1 175 ? -5.395 2.834 30.5 1 98.06 175 SER B C 1
ATOM 5539 O O . SER B 1 175 ? -4.766 2.633 31.531 1 98.06 175 SER B O 1
ATOM 5541 N N . GLY B 1 176 ? -6.516 3.588 30.453 1 97.88 176 GLY B N 1
ATOM 5542 C CA . GLY B 1 176 ? -7.148 4.043 31.672 1 97.88 176 GLY B CA 1
ATOM 5543 C C . GLY B 1 176 ? -6.633 5.387 32.156 1 97.88 176 GLY B C 1
ATOM 5544 O O . GLY B 1 176 ? -7.07 5.895 33.188 1 97.88 176 GLY B O 1
ATOM 5545 N N . VAL B 1 177 ? -5.742 5.984 31.469 1 98.19 177 VAL B N 1
ATOM 5546 C CA . VAL B 1 177 ? -5.23 7.312 31.797 1 98.19 177 VAL B CA 1
ATOM 5547 C C . VAL B 1 177 ? -5.359 8.227 30.578 1 98.19 177 VAL B C 1
ATOM 5549 O O . VAL B 1 177 ? -5.641 7.758 29.469 1 98.19 177 VAL B O 1
ATOM 5552 N N . SER B 1 178 ? -5.215 9.516 30.734 1 97.81 178 SER B N 1
ATOM 5553 C CA . SER B 1 178 ? -5.336 10.461 29.641 1 97.81 178 SER B CA 1
ATOM 5554 C C . SER B 1 178 ? -4.227 10.25 28.609 1 97.81 178 SER B C 1
ATOM 5556 O O . SER B 1 178 ? -3.162 9.719 28.938 1 97.81 178 SER B O 1
ATOM 5558 N N . TRP B 1 179 ? -4.477 10.641 27.422 1 98.06 179 TRP B N 1
ATOM 5559 C CA . TRP B 1 179 ? -3.455 10.609 26.391 1 98.06 179 TRP B CA 1
ATOM 5560 C C . TRP B 1 179 ? -2.211 11.375 26.828 1 98.06 179 TRP B C 1
ATOM 5562 O O . TRP B 1 179 ? -1.086 10.93 26.594 1 98.06 179 TRP B O 1
ATOM 5572 N N . PHE B 1 180 ? -2.389 12.469 27.547 1 98.31 180 PHE B N 1
ATOM 5573 C CA . PHE B 1 180 ? -1.296 13.297 28.031 1 98.31 180 PHE B CA 1
ATOM 5574 C C . PHE B 1 180 ? -0.417 12.516 29 1 98.31 180 PHE B C 1
ATOM 5576 O O . PHE B 1 180 ? 0.8 12.438 28.828 1 98.31 180 PHE B O 1
ATOM 5583 N N . GLU B 1 181 ? -1.083 11.938 29.922 1 98.5 181 GLU B N 1
ATOM 5584 C CA . GLU B 1 181 ? -0.354 11.188 30.953 1 98.5 181 GLU B CA 1
ATOM 5585 C C . GLU B 1 181 ? 0.384 10 30.344 1 98.5 181 GLU B C 1
ATOM 5587 O O . GLU B 1 181 ? 1.524 9.719 30.703 1 98.5 181 GLU B O 1
ATOM 5592 N N . PHE B 1 182 ? -0.281 9.336 29.484 1 98.69 182 PHE B N 1
ATOM 5593 C CA . PHE B 1 182 ? 0.309 8.148 28.891 1 98.69 182 PHE B CA 1
ATOM 5594 C C . PHE B 1 182 ? 1.573 8.5 28.109 1 98.69 182 PHE B C 1
ATOM 5596 O O . PHE B 1 182 ? 2.625 7.891 28.312 1 98.69 182 PHE B O 1
ATOM 5603 N N . VAL B 1 183 ? 1.526 9.469 27.188 1 98.75 183 VAL B N 1
ATOM 5604 C CA . VAL B 1 183 ? 2.67 9.844 26.375 1 98.75 183 VAL B CA 1
ATOM 5605 C C . VAL B 1 183 ? 3.775 10.414 27.25 1 98.75 183 VAL B C 1
ATOM 5607 O O . VAL B 1 183 ? 4.953 10.109 27.062 1 98.75 183 VAL B O 1
ATOM 5610 N N . GLN B 1 184 ? 3.404 11.195 28.219 1 98.38 184 GLN B N 1
ATOM 5611 C CA . GLN B 1 184 ? 4.379 11.789 29.125 1 98.38 184 GLN B CA 1
ATOM 5612 C C . GLN B 1 184 ? 5.145 10.711 29.891 1 98.38 184 GLN B C 1
ATOM 5614 O O . GLN B 1 184 ? 6.375 10.664 29.844 1 98.38 184 GLN B O 1
ATOM 5619 N N . SER B 1 185 ? 4.453 9.797 30.516 1 98.5 185 SER B N 1
ATOM 5620 C CA . SER B 1 185 ? 5.062 8.836 31.422 1 98.5 185 SER B CA 1
ATOM 5621 C C . SER B 1 185 ? 5.762 7.719 30.656 1 98.5 185 SER B C 1
ATOM 5623 O O . SER B 1 185 ? 6.762 7.172 31.125 1 98.5 185 SER B O 1
ATOM 5625 N N . ARG B 1 186 ? 5.254 7.41 29.5 1 98.38 186 ARG B N 1
ATOM 5626 C CA . ARG B 1 186 ? 5.73 6.207 28.828 1 98.38 186 ARG B CA 1
ATOM 5627 C C . ARG B 1 186 ? 6.781 6.547 27.766 1 98.38 186 ARG B C 1
ATOM 5629 O O . ARG B 1 186 ? 7.566 5.688 27.375 1 98.38 186 ARG B O 1
ATOM 5636 N N . ILE B 1 187 ? 6.836 7.773 27.297 1 98.56 187 ILE B N 1
ATOM 5637 C CA . ILE B 1 187 ? 7.762 8.094 26.219 1 98.56 187 ILE B CA 1
ATOM 5638 C C . ILE B 1 187 ? 8.656 9.258 26.641 1 98.56 187 ILE B C 1
ATOM 5640 O O . ILE B 1 187 ? 9.883 9.125 26.688 1 98.56 187 ILE B O 1
ATOM 5644 N N . LEU B 1 188 ? 8.117 10.391 27.062 1 98.56 188 LEU B N 1
ATOM 5645 C CA . LEU B 1 188 ? 8.906 11.594 27.297 1 98.56 188 LEU B CA 1
ATOM 5646 C C . LEU B 1 188 ? 9.781 11.438 28.547 1 98.56 188 LEU B C 1
ATOM 5648 O O . LEU B 1 188 ? 10.969 11.75 28.5 1 98.56 188 LEU B O 1
ATOM 5652 N N . ASP B 1 189 ? 9.164 10.93 29.625 1 98.44 189 ASP B N 1
ATOM 5653 C CA . ASP B 1 189 ? 9.891 10.836 30.875 1 98.44 189 ASP B CA 1
ATOM 5654 C C . ASP B 1 189 ? 11.055 9.852 30.766 1 98.44 189 ASP B C 1
ATOM 5656 O O . ASP B 1 189 ? 12.188 10.18 31.141 1 98.44 189 ASP B O 1
ATOM 5660 N N . PRO B 1 190 ? 10.82 8.711 30.234 1 98 190 PRO B N 1
ATOM 5661 C CA . PRO B 1 190 ? 11.93 7.762 30.125 1 98 190 PRO B CA 1
ATOM 5662 C C . PRO B 1 190 ? 13.086 8.32 29.297 1 98 190 PRO B C 1
ATOM 5664 O O . PRO B 1 190 ? 14.242 7.941 29.516 1 98 190 PRO B O 1
ATOM 5667 N N . LEU B 1 191 ? 12.859 9.227 28.359 1 97.81 191 LEU B N 1
ATOM 5668 C CA . LEU B 1 191 ? 13.883 9.766 27.484 1 97.81 191 LEU B CA 1
ATOM 5669 C C . LEU B 1 191 ? 14.477 11.047 28.062 1 97.81 191 LEU B C 1
ATOM 5671 O O . LEU B 1 191 ? 15.43 11.602 27.516 1 97.81 191 LEU B O 1
ATOM 5675 N N . GLY B 1 192 ? 13.922 11.508 29.078 1 97.88 192 GLY B N 1
ATOM 5676 C CA . GLY B 1 192 ? 14.406 12.719 29.719 1 97.88 192 GLY B CA 1
ATOM 5677 C C . GLY B 1 192 ? 14.211 13.961 28.875 1 97.88 192 GLY B C 1
ATOM 5678 O O . GLY B 1 192 ? 15.102 14.812 28.797 1 97.88 192 GLY B O 1
ATOM 5679 N N . LEU B 1 193 ? 13.125 14.086 28.203 1 98.19 193 LEU B N 1
ATOM 5680 C CA . LEU B 1 193 ? 12.836 15.25 27.359 1 98.19 193 LEU B CA 1
ATOM 5681 C C . LEU B 1 193 ? 12.188 16.359 28.188 1 98.19 193 LEU B C 1
ATOM 5683 O O . LEU B 1 193 ? 10.969 16.516 28.156 1 98.19 193 LEU B O 1
ATOM 5687 N N . ASP B 1 194 ? 12.953 17.188 28.703 1 95.56 194 ASP B N 1
ATOM 5688 C CA . ASP B 1 194 ? 12.492 18.125 29.719 1 95.56 194 ASP B CA 1
ATOM 5689 C C . ASP B 1 194 ? 11.984 19.422 29.094 1 95.56 194 ASP B C 1
ATOM 5691 O O . ASP B 1 194 ? 11.43 20.281 29.781 1 95.56 194 ASP B O 1
ATOM 5695 N N . ARG B 1 195 ? 12.148 19.594 27.828 1 98.06 195 ARG B N 1
ATOM 5696 C CA . ARG B 1 195 ? 11.617 20.766 27.141 1 98.06 195 ARG B CA 1
ATOM 5697 C C . ARG B 1 195 ? 10.641 20.359 26.047 1 98.06 195 ARG B C 1
ATOM 5699 O O . ARG B 1 195 ? 10.578 21 24.984 1 98.06 195 ARG B O 1
ATOM 5706 N N . THR B 1 196 ? 10.07 19.234 26.188 1 98.69 196 THR B N 1
ATOM 5707 C CA . THR B 1 196 ? 9.016 18.75 25.312 1 98.69 196 THR B CA 1
ATOM 5708 C C . THR B 1 196 ? 7.68 18.703 26.062 1 98.69 196 THR B C 1
ATOM 5710 O O . THR B 1 196 ? 7.605 18.203 27.188 1 98.69 196 THR B O 1
ATOM 5713 N N . TYR B 1 197 ? 6.691 19.266 25.453 1 98.5 197 TYR B N 1
ATOM 5714 C CA . TYR B 1 197 ? 5.352 19.344 26.031 1 98.5 197 TYR B CA 1
ATOM 5715 C C . TYR B 1 197 ? 4.305 18.859 25.016 1 98.5 197 TYR B C 1
ATOM 5717 O O . TYR B 1 197 ? 4.559 18.828 23.812 1 98.5 197 TYR B O 1
ATOM 5725 N N . LEU B 1 198 ? 3.146 18.453 25.5 1 98.06 198 LEU B N 1
ATOM 5726 C CA . LEU B 1 198 ? 2.117 17.875 24.641 1 98.06 198 LEU B CA 1
ATOM 5727 C C . LEU B 1 198 ? 1.018 18.891 24.344 1 98.06 198 LEU B C 1
ATOM 5729 O O . LEU B 1 198 ? 0.016 18.547 23.703 1 98.06 198 LEU B O 1
ATOM 5733 N N . LYS B 1 199 ? 1.134 20.031 24.844 1 96.06 199 LYS B N 1
ATOM 5734 C CA . LYS B 1 199 ? 0.444 21.281 24.547 1 96.06 199 LYS B CA 1
ATOM 5735 C C . LYS B 1 199 ? 1.334 22.484 24.844 1 96.06 199 LYS B C 1
ATOM 5737 O O . LYS B 1 199 ? 2.502 22.328 25.203 1 96.06 199 LYS B O 1
ATOM 5742 N N . ALA B 1 200 ? 0.804 23.688 24.625 1 95.94 200 ALA B N 1
ATOM 5743 C CA . ALA B 1 200 ? 1.609 24.875 24.906 1 95.94 200 ALA B CA 1
ATOM 5744 C C . ALA B 1 200 ? 2.193 24.812 26.312 1 95.94 200 ALA B C 1
ATOM 5746 O O . ALA B 1 200 ? 1.49 24.484 27.266 1 95.94 200 ALA B O 1
ATOM 5747 N N . PRO B 1 201 ? 3.496 25.094 26.438 1 97 201 PRO B N 1
ATOM 5748 C CA . PRO B 1 201 ? 4.125 25.031 27.75 1 97 201 PRO B CA 1
ATOM 5749 C C . PRO B 1 201 ? 3.518 26.031 28.734 1 97 201 PRO B C 1
ATOM 5751 O O . PRO B 1 201 ? 2.936 27.031 28.328 1 97 201 PRO B O 1
ATOM 5754 N N . PRO B 1 202 ? 3.75 25.688 30 1 95.19 202 PRO B N 1
ATOM 5755 C CA . PRO B 1 202 ? 3.326 26.656 31.016 1 95.19 202 PRO B CA 1
ATOM 5756 C C . PRO B 1 202 ? 4.012 28.016 30.859 1 95.19 202 PRO B C 1
ATOM 5758 O O . PRO B 1 202 ? 5.113 28.094 30.312 1 95.19 202 PRO B O 1
ATOM 5761 N N . SER B 1 203 ? 3.4 29.016 31.391 1 93.56 203 SER B N 1
ATOM 5762 C CA . SER B 1 203 ? 3.838 30.391 31.188 1 93.56 203 SER B CA 1
ATOM 5763 C C . SER B 1 203 ? 5.176 30.641 31.875 1 93.56 203 SER B C 1
ATOM 5765 O O . SER B 1 203 ? 5.879 31.594 31.531 1 93.56 203 SER B O 1
ATOM 5767 N N . ASP B 1 204 ? 5.539 29.859 32.844 1 95.56 204 ASP B N 1
ATOM 5768 C CA . ASP B 1 204 ? 6.762 30.094 33.625 1 95.56 204 ASP B CA 1
ATOM 5769 C C . ASP B 1 204 ? 7.973 29.484 32.906 1 95.56 204 ASP B C 1
ATOM 5771 O O . ASP B 1 204 ? 9.109 29.688 33.312 1 95.56 204 ASP B O 1
ATOM 5775 N N . ILE B 1 205 ? 7.711 28.719 31.906 1 96.5 205 ILE B N 1
ATOM 5776 C CA . ILE B 1 205 ? 8.805 28.141 31.141 1 96.5 205 ILE B CA 1
ATOM 5777 C C . ILE B 1 205 ? 9.383 29.203 30.203 1 96.5 205 ILE B C 1
ATOM 5779 O O . ILE B 1 205 ? 8.648 29.859 29.469 1 96.5 205 ILE B O 1
ATOM 5783 N N . GLY B 1 206 ? 10.695 29.391 30.234 1 96.75 206 GLY B N 1
ATOM 5784 C CA . GLY B 1 206 ? 11.375 30.375 29.391 1 96.75 206 GLY B CA 1
ATOM 5785 C C . GLY B 1 206 ? 11.836 29.797 28.062 1 96.75 206 GLY B C 1
ATOM 5786 O O . GLY B 1 206 ? 11.805 28.594 27.859 1 96.75 206 GLY B O 1
ATOM 5787 N N . ASN B 1 207 ? 12.211 30.734 27.141 1 98.19 207 ASN B N 1
ATOM 5788 C CA . ASN B 1 207 ? 12.789 30.391 25.844 1 98.19 207 ASN B CA 1
ATOM 5789 C C . ASN B 1 207 ? 11.789 29.641 24.984 1 98.19 207 ASN B C 1
ATOM 5791 O O . ASN B 1 207 ? 12.109 28.578 24.422 1 98.19 207 ASN B O 1
ATOM 5795 N N . VAL B 1 208 ? 10.523 30.094 25 1 98.56 208 VAL B N 1
ATOM 5796 C CA . VAL B 1 208 ? 9.445 29.609 24.141 1 98.56 208 VAL B CA 1
ATOM 5797 C C . VAL B 1 208 ? 9.172 30.625 23.031 1 98.56 208 VAL B C 1
ATOM 5799 O O . VAL B 1 208 ? 9.18 31.828 23.281 1 98.56 208 VAL B O 1
ATOM 5802 N N . THR B 1 209 ? 8.977 30.203 21.891 1 98.5 209 THR B N 1
ATOM 5803 C CA . THR B 1 209 ? 8.789 31.109 20.766 1 98.5 209 THR B CA 1
ATOM 5804 C C . THR B 1 209 ? 7.398 31.734 20.797 1 98.5 209 THR B C 1
ATOM 5806 O O . THR B 1 209 ? 6.441 31.125 21.25 1 98.5 209 THR B O 1
ATOM 5809 N N . GLN B 1 210 ? 7.324 33 20.344 1 98.19 210 GLN B N 1
ATOM 5810 C CA . GLN B 1 210 ? 6.059 33.531 19.859 1 98.19 210 GLN B CA 1
ATOM 5811 C C . GLN B 1 210 ? 5.723 32.969 18.484 1 98.19 210 GLN B C 1
ATOM 5813 O O . GLN B 1 210 ? 6.602 32.469 17.781 1 98.19 210 GLN B O 1
ATOM 5818 N N . CYS B 1 211 ? 4.438 33.031 18.141 1 98.38 211 CYS B N 1
ATOM 5819 C CA . CYS B 1 211 ? 3.988 32.469 16.875 1 98.38 211 CYS B CA 1
ATOM 5820 C C . CYS B 1 211 ? 3.537 33.562 15.922 1 98.38 211 CYS B C 1
ATOM 5822 O O . CYS B 1 211 ? 2.98 34.594 16.359 1 98.38 211 CYS B O 1
ATOM 5824 N N . TYR B 1 212 ? 3.807 33.344 14.602 1 98.5 212 TYR B N 1
ATOM 5825 C CA . TYR B 1 212 ? 3.555 34.406 13.633 1 98.5 212 TYR B CA 1
ATOM 5826 C C . TYR B 1 212 ? 2.877 33.875 12.391 1 98.5 212 TYR B C 1
ATOM 5828 O O . TYR B 1 212 ? 3.016 32.688 12.07 1 98.5 212 TYR B O 1
ATOM 5836 N N . ASN B 1 213 ? 2.029 34.656 11.773 1 98.19 213 ASN B N 1
ATOM 5837 C CA . ASN B 1 213 ? 1.667 34.5 10.367 1 98.19 213 ASN B CA 1
ATOM 5838 C C . ASN B 1 213 ? 2.344 35.562 9.5 1 98.19 213 ASN B C 1
ATOM 5840 O O . ASN B 1 213 ? 2.699 36.625 9.992 1 98.19 213 ASN B O 1
ATOM 5844 N N . THR B 1 214 ? 2.6 35.219 8.297 1 97.88 214 THR B N 1
ATOM 5845 C CA . THR B 1 214 ? 3.305 36.156 7.414 1 97.88 214 THR B CA 1
ATOM 5846 C C . THR B 1 214 ? 2.324 36.875 6.488 1 97.88 214 THR B C 1
ATOM 5848 O O . THR B 1 214 ? 1.395 36.25 5.965 1 97.88 214 THR B O 1
ATOM 5851 N N . LEU B 1 215 ? 2.533 38.125 6.293 1 97.81 215 LEU B N 1
ATOM 5852 C CA . LEU B 1 215 ? 1.707 38.969 5.438 1 97.81 215 LEU B CA 1
ATOM 5853 C C . LEU B 1 215 ? 2.219 38.969 4.004 1 97.81 215 LEU B C 1
ATOM 5855 O O . LEU B 1 215 ? 3.252 38.375 3.711 1 97.81 215 LEU B O 1
ATOM 5859 N N . ASP B 1 216 ? 1.508 39.625 3.074 1 96.81 216 ASP B N 1
ATOM 5860 C CA . ASP B 1 216 ? 1.792 39.594 1.643 1 96.81 216 ASP B CA 1
ATOM 5861 C C . ASP B 1 216 ? 3.178 40.156 1.342 1 96.81 216 ASP B C 1
ATOM 5863 O O . ASP B 1 216 ? 3.834 39.75 0.388 1 96.81 216 ASP B O 1
ATOM 5867 N N . ASP B 1 217 ? 3.656 41.094 2.162 1 97.19 217 ASP B N 1
ATOM 5868 C CA . ASP B 1 217 ? 4.93 41.75 1.896 1 97.19 217 ASP B CA 1
ATOM 5869 C C . ASP B 1 217 ? 6.086 41 2.561 1 97.19 217 ASP B C 1
ATOM 5871 O O . ASP B 1 217 ? 7.215 41.5 2.578 1 97.19 217 ASP B O 1
ATOM 5875 N N . GLY B 1 218 ? 5.75 39.906 3.209 1 97.19 218 GLY B N 1
ATOM 5876 C CA . GLY B 1 218 ? 6.785 39.094 3.826 1 97.19 218 GLY B CA 1
ATOM 5877 C C . GLY B 1 218 ? 6.988 39.406 5.297 1 97.19 218 GLY B C 1
ATOM 5878 O O . GLY B 1 218 ? 7.723 38.688 5.988 1 97.19 218 GLY B O 1
ATOM 5879 N N . SER B 1 219 ? 6.289 40.438 5.77 1 97.62 219 SER B N 1
ATOM 5880 C CA . SER B 1 219 ? 6.422 40.75 7.188 1 97.62 219 SER B CA 1
ATOM 5881 C C . SER B 1 219 ? 5.582 39.812 8.047 1 97.62 219 SER B C 1
ATOM 5883 O O . SER B 1 219 ? 4.562 39.281 7.59 1 97.62 219 SER B O 1
ATOM 5885 N N . ALA B 1 220 ? 6.02 39.625 9.273 1 97 220 ALA B N 1
ATOM 5886 C CA . ALA B 1 220 ? 5.348 38.688 10.188 1 97 220 ALA B CA 1
ATOM 5887 C C . ALA B 1 220 ? 4.449 39.438 11.164 1 97 220 ALA B C 1
ATOM 5889 O O . ALA B 1 220 ? 4.793 40.531 11.617 1 97 220 ALA B O 1
ATOM 5890 N N . THR B 1 221 ? 3.338 38.938 11.43 1 97.81 221 THR B N 1
ATOM 5891 C CA . THR B 1 221 ? 2.439 39.438 12.461 1 97.81 221 THR B CA 1
ATOM 5892 C C . THR B 1 221 ? 2.23 38.375 13.547 1 97.81 221 THR B C 1
ATOM 5894 O O . THR B 1 221 ? 2.098 37.188 13.25 1 97.81 221 THR B O 1
ATOM 5897 N N . GLN B 1 222 ? 2.352 38.812 14.781 1 98.25 222 GLN B N 1
ATOM 5898 C CA . GLN B 1 222 ? 2.178 37.875 15.891 1 98.25 222 GLN B CA 1
ATOM 5899 C C . GLN B 1 222 ? 0.724 37.438 16.016 1 98.25 222 GLN B C 1
ATOM 5901 O O . GLN B 1 222 ? -0.196 38.25 15.859 1 98.25 222 GLN B O 1
ATOM 5906 N N . ILE B 1 223 ? 0.53 36.156 16.234 1 98 223 ILE B N 1
ATOM 5907 C CA . ILE B 1 223 ? -0.791 35.594 16.469 1 98 223 ILE B CA 1
ATOM 5908 C C . ILE B 1 223 ? -0.768 34.75 17.734 1 98 223 ILE B C 1
ATOM 5910 O O . ILE B 1 223 ? 0.304 34.406 18.234 1 98 223 ILE B O 1
ATOM 5914 N N . PRO B 1 224 ? -1.967 34.375 18.266 1 96.81 224 PRO B N 1
ATOM 5915 C CA . PRO B 1 224 ? -1.979 33.469 19.406 1 96.81 224 PRO B CA 1
ATOM 5916 C C . PRO B 1 224 ? -1.36 32.125 19.062 1 96.81 224 PRO B C 1
ATOM 5918 O O . PRO B 1 224 ? -1.454 31.656 17.922 1 96.81 224 PRO B O 1
ATOM 5921 N N . HIS B 1 225 ? -0.831 31.5 20.094 1 96.31 225 HIS B N 1
ATOM 5922 C CA . HIS B 1 225 ? -0.219 30.172 19.938 1 96.31 225 HIS B CA 1
ATOM 5923 C C . HIS B 1 225 ? -1.252 29.141 19.531 1 96.31 225 HIS B C 1
ATOM 5925 O O . HIS B 1 225 ? -2.445 29.297 19.797 1 96.31 225 HIS B O 1
ATOM 5931 N N . PRO B 1 226 ? -0.726 28.047 18.797 1 95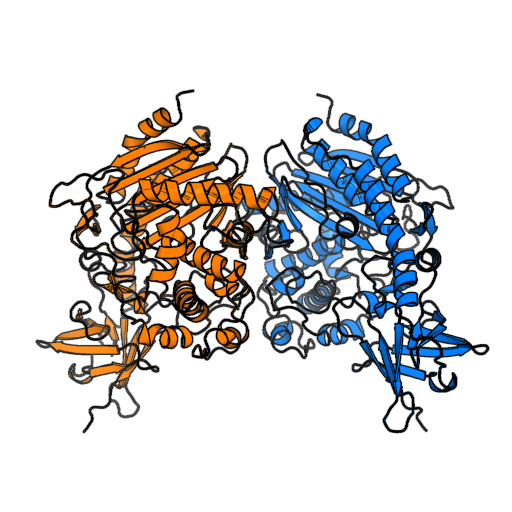.88 226 PRO B N 1
ATOM 5932 C CA . PRO B 1 226 ? -1.613 26.906 18.578 1 95.88 226 PRO B CA 1
ATOM 5933 C C . PRO B 1 226 ? -2.213 26.375 19.891 1 95.88 226 PRO B C 1
ATOM 5935 O O . PRO B 1 226 ? -1.517 26.297 20.906 1 95.88 226 PRO B O 1
ATOM 5938 N N . LYS B 1 227 ? -3.506 26.031 19.828 1 96.25 227 LYS B N 1
ATOM 5939 C CA . LYS B 1 227 ? -4.227 25.688 21.047 1 96.25 227 LYS B CA 1
ATOM 5940 C C . LYS B 1 227 ? -4.578 24.203 21.078 1 96.25 227 LYS B C 1
ATOM 5942 O O . LYS B 1 227 ? -5.336 23.75 21.938 1 96.25 227 LYS B O 1
ATOM 5947 N N . GLY B 1 228 ? -4.09 23.484 20.047 1 93.81 228 GLY B N 1
ATOM 5948 C CA . GLY B 1 228 ? -4.266 22.047 20.109 1 93.81 228 GLY B CA 1
ATOM 5949 C C . GLY B 1 228 ? -3.775 21.422 21.391 1 93.81 228 GLY B C 1
ATOM 5950 O O . GLY B 1 228 ? -2.668 21.719 21.844 1 93.81 228 GLY B O 1
ATOM 5951 N N . GLY B 1 229 ? -4.625 20.609 22.031 1 94 229 GLY B N 1
ATOM 5952 C CA . GLY B 1 229 ? -4.238 19.969 23.281 1 94 229 GLY B CA 1
ATOM 5953 C C . GLY B 1 229 ? -4.637 20.766 24.5 1 94 229 GLY B C 1
ATOM 5954 O O . GLY B 1 229 ? -4.652 20.234 25.609 1 94 229 GLY B O 1
ATOM 5955 N N . GLN B 1 230 ? -4.953 22.031 24.328 1 92.94 230 GLN B N 1
ATOM 5956 C CA . GLN B 1 230 ? -5.324 22.859 25.484 1 92.94 230 GLN B CA 1
ATOM 5957 C C . GLN B 1 230 ? -6.543 22.281 26.203 1 92.94 230 GLN B C 1
ATOM 5959 O O . GLN B 1 230 ? -6.531 22.109 27.422 1 92.94 230 GLN B O 1
ATOM 5964 N N . ASN B 1 231 ? -7.582 21.984 25.438 1 91.81 231 ASN B N 1
ATOM 5965 C CA . ASN B 1 231 ? -8.75 21.266 25.938 1 91.81 231 ASN B CA 1
ATOM 5966 C C . ASN B 1 231 ? -8.852 19.859 25.328 1 91.81 231 ASN B C 1
ATOM 5968 O O . ASN B 1 231 ? -9.938 19.422 24.969 1 91.81 231 ASN B O 1
ATOM 5972 N N . TRP B 1 232 ? -7.738 19.359 25.031 1 94.38 232 TRP B N 1
ATOM 5973 C CA . TRP B 1 232 ? -7.512 17.984 24.641 1 94.38 232 TRP B CA 1
ATOM 5974 C C . TRP B 1 232 ? -7.586 17.828 23.125 1 94.38 232 TRP B C 1
ATOM 5976 O O . TRP B 1 232 ? -6.672 17.281 22.5 1 94.38 232 TRP B O 1
ATOM 5986 N N . PHE B 1 233 ? -8.742 18.219 22.484 1 95.69 233 PHE B N 1
ATOM 5987 C CA . PHE B 1 233 ? -8.93 17.984 21.047 1 95.69 233 PHE B CA 1
ATOM 5988 C C . PHE B 1 233 ? -7.836 18.672 20.25 1 95.69 233 PHE B C 1
ATOM 5990 O O . PHE B 1 233 ? -7.461 19.812 20.547 1 95.69 233 PHE B O 1
ATOM 5997 N N . GLY B 1 234 ? -7.27 18.016 19.297 1 96.69 234 GLY B N 1
ATOM 5998 C CA . GLY B 1 234 ? -6.137 18.5 18.516 1 96.69 234 GLY B CA 1
ATOM 5999 C C . GLY B 1 234 ? -4.797 18.109 19.125 1 96.69 234 GLY B C 1
ATOM 6000 O O . GLY B 1 234 ? -3.766 18.203 18.453 1 96.69 234 GLY B O 1
ATOM 6001 N N . GLY B 1 235 ? -4.781 17.688 20.391 1 97.75 235 GLY B N 1
ATOM 6002 C CA . GLY B 1 235 ? -3.562 17.25 21.047 1 97.75 235 GLY B CA 1
ATOM 6003 C C . GLY B 1 235 ? -2.881 16.094 20.344 1 97.75 235 GLY B C 1
ATOM 6004 O O . GLY B 1 235 ? -1.774 16.25 19.812 1 97.75 235 GLY B O 1
ATOM 6005 N N . PRO B 1 236 ? -3.582 14.961 20.172 1 98.5 236 PRO B N 1
ATOM 6006 C CA . PRO B 1 236 ? -2.994 13.75 19.594 1 98.5 236 PRO B CA 1
ATOM 6007 C C . PRO B 1 236 ? -2.549 13.945 18.141 1 98.5 236 PRO B C 1
ATOM 6009 O O . PRO B 1 236 ? -1.717 13.188 17.641 1 98.5 236 PRO B O 1
ATOM 6012 N N . SER B 1 237 ? -3.084 14.961 17.484 1 97.94 237 SER B N 1
ATOM 6013 C CA . SER B 1 237 ? -2.754 15.148 16.078 1 97.94 237 SER B CA 1
ATOM 6014 C C . SER B 1 237 ? -1.686 16.219 15.891 1 97.94 237 SER B C 1
ATOM 6016 O O . SER B 1 237 ? -1.009 16.266 14.867 1 97.94 237 SER B O 1
ATOM 6018 N N . GLY B 1 238 ? -1.539 17.172 16.906 1 98.06 238 GLY B N 1
ATOM 6019 C CA . GLY B 1 238 ? -0.634 18.266 16.578 1 98.06 238 GLY B CA 1
ATOM 6020 C C . GLY B 1 238 ? -0.297 19.141 17.766 1 98.06 238 GLY B C 1
ATOM 6021 O O . GLY B 1 238 ? 0.204 20.25 17.609 1 98.06 238 GLY B O 1
ATOM 6022 N N . GLY B 1 239 ? -0.48 18.719 19 1 98.31 239 GLY B N 1
ATOM 6023 C CA . GLY B 1 239 ? -0.437 19.625 20.141 1 98.31 239 GLY B CA 1
ATOM 6024 C C . GLY B 1 239 ? 0.941 19.734 20.766 1 98.31 239 GLY B C 1
ATOM 6025 O O . GLY B 1 239 ? 1.178 20.594 21.625 1 98.31 239 GLY B O 1
ATOM 6026 N N . ALA B 1 240 ? 1.918 18.938 20.266 1 98.75 240 ALA B N 1
ATOM 6027 C CA . ALA B 1 240 ? 3.201 18.828 20.953 1 98.75 240 ALA B CA 1
ATOM 6028 C C . ALA B 1 240 ? 4.078 20.047 20.656 1 98.75 240 ALA B C 1
ATOM 6030 O O . ALA B 1 240 ? 3.914 20.703 19.625 1 98.75 240 ALA B O 1
ATOM 6031 N N . TRP B 1 241 ? 4.934 20.391 21.594 1 98.81 241 TRP B N 1
ATOM 6032 C CA . TRP B 1 241 ? 5.957 21.422 21.531 1 98.81 241 TRP B CA 1
ATOM 6033 C C . TRP B 1 241 ? 7.316 20.859 21.938 1 98.81 241 TRP B C 1
ATOM 6035 O O . TRP B 1 241 ? 7.402 19.969 22.797 1 98.81 241 TRP B O 1
ATOM 6045 N N . SER B 1 242 ? 8.352 21.359 21.328 1 98.88 242 SER B N 1
ATOM 6046 C CA . SER B 1 242 ? 9.68 20.891 21.719 1 98.88 242 SER B CA 1
ATOM 6047 C C . SER B 1 242 ? 10.773 21.766 21.141 1 98.88 242 SER B C 1
ATOM 6049 O O . SER B 1 242 ? 10.492 22.844 20.609 1 98.88 242 SER B O 1
ATOM 6051 N N . CYS B 1 243 ? 12.023 21.422 21.391 1 98.81 243 CYS B N 1
ATOM 6052 C CA . CYS B 1 243 ? 13.203 22.062 20.828 1 98.81 243 CYS B CA 1
ATOM 6053 C C . CYS B 1 243 ? 14.086 21.062 20.109 1 98.81 243 CYS B C 1
ATOM 6055 O O . CYS B 1 243 ? 13.906 19.844 20.266 1 98.81 243 CYS B O 1
ATOM 6057 N N . VAL B 1 244 ? 14.977 21.547 19.281 1 98.56 244 VAL B N 1
ATOM 6058 C CA . VAL B 1 244 ? 15.758 20.656 18.438 1 98.56 244 VAL B CA 1
ATOM 6059 C C . VAL B 1 244 ? 16.641 19.75 19.312 1 98.56 244 VAL B C 1
ATOM 6061 O O . VAL B 1 244 ? 16.891 18.594 18.969 1 98.56 244 VAL B O 1
ATOM 6064 N N . ARG B 1 245 ? 17.078 20.203 20.453 1 96.94 245 ARG B N 1
ATOM 6065 C CA . ARG B 1 245 ? 17.891 19.406 21.359 1 96.94 245 ARG B CA 1
ATOM 6066 C C . ARG B 1 245 ? 17.141 18.172 21.844 1 96.94 245 ARG B C 1
ATOM 6068 O O . ARG B 1 245 ? 17.656 17.062 21.766 1 96.94 245 ARG B O 1
ATOM 6075 N N . ASP B 1 246 ? 15.961 18.375 22.375 1 98.31 246 ASP B N 1
ATOM 6076 C CA . ASP B 1 246 ? 15.141 17.25 22.828 1 98.31 246 ASP B CA 1
ATOM 6077 C C . ASP B 1 246 ? 14.781 16.328 21.672 1 98.31 246 ASP B C 1
ATOM 6079 O O . ASP B 1 246 ? 14.789 15.102 21.844 1 98.31 246 ASP B O 1
ATOM 6083 N N . LEU B 1 247 ? 14.477 16.906 20.547 1 98.69 247 LEU B N 1
ATOM 6084 C CA . LEU B 1 247 ? 14.023 16.094 19.406 1 98.69 247 LEU B CA 1
ATOM 6085 C C . LEU B 1 247 ? 15.156 15.219 18.891 1 98.69 247 LEU B C 1
ATOM 6087 O O . LEU B 1 247 ? 14.914 14.102 18.422 1 98.69 247 LEU B O 1
ATOM 6091 N N . LEU B 1 248 ? 16.375 15.688 18.938 1 97.62 248 LEU B N 1
ATOM 6092 C CA . LEU B 1 248 ? 17.5 14.844 18.516 1 97.62 248 LEU B CA 1
ATOM 6093 C C . LEU B 1 248 ? 17.609 13.609 19.406 1 97.62 248 LEU B C 1
ATOM 6095 O O . LEU B 1 248 ? 17.938 12.523 18.922 1 97.62 248 LEU B O 1
ATOM 6099 N N . LYS B 1 249 ? 17.359 13.805 20.734 1 96.44 249 LYS B N 1
ATOM 6100 C CA . LYS B 1 249 ? 17.359 12.664 21.641 1 96.44 249 LYS B CA 1
ATOM 6101 C C . LYS B 1 249 ? 16.25 11.688 21.297 1 96.44 249 LYS B C 1
ATOM 6103 O O . LYS B 1 249 ? 16.469 10.477 21.25 1 96.44 249 LYS B O 1
ATOM 6108 N N . LEU B 1 250 ? 15.125 12.258 21.062 1 98.12 250 LEU B N 1
ATOM 6109 C CA . LEU B 1 250 ? 13.953 11.461 20.719 1 98.12 250 LEU B CA 1
ATOM 6110 C C . LEU B 1 250 ? 14.203 10.633 19.453 1 98.12 250 LEU B C 1
ATOM 6112 O O . LEU B 1 250 ? 14.016 9.414 19.453 1 98.12 250 LEU B O 1
ATOM 6116 N N . TYR B 1 251 ? 14.648 11.281 18.375 1 98 251 TYR B N 1
ATOM 6117 C CA . TYR B 1 251 ? 14.758 10.633 17.078 1 98 251 TYR B CA 1
ATOM 6118 C C . TYR B 1 251 ? 15.984 9.734 17 1 98 251 TYR B C 1
ATOM 6120 O O . TYR B 1 251 ? 16 8.734 16.281 1 98 251 TYR B O 1
ATOM 6128 N N . LYS B 1 252 ? 17.047 10.07 17.781 1 96.12 252 LYS B N 1
ATOM 6129 C CA . LYS B 1 252 ? 18.172 9.148 17.922 1 96.12 252 LYS B CA 1
ATOM 6130 C C . LYS B 1 252 ? 17.719 7.809 18.484 1 96.12 252 LYS B C 1
ATOM 6132 O O . LYS B 1 252 ? 18.078 6.75 17.969 1 96.12 252 LYS B O 1
ATOM 6137 N N . THR B 1 253 ? 16.938 7.891 19.562 1 96.88 253 THR B N 1
ATOM 6138 C CA . THR B 1 253 ? 16.438 6.672 20.172 1 96.88 253 THR B CA 1
ATOM 6139 C C . THR B 1 253 ? 15.523 5.918 19.219 1 96.88 253 THR B C 1
ATOM 6141 O O . THR B 1 253 ? 15.586 4.688 19.141 1 96.88 253 THR B O 1
ATOM 6144 N N . PHE B 1 254 ? 14.719 6.602 18.5 1 97.56 254 PHE B N 1
ATOM 6145 C CA . PHE B 1 254 ? 13.797 5.992 17.547 1 97.56 254 PHE B CA 1
ATOM 6146 C C . PHE B 1 254 ? 14.562 5.285 16.438 1 97.56 254 PHE B C 1
ATOM 6148 O O . PHE B 1 254 ? 14.266 4.133 16.109 1 97.56 254 PHE B O 1
ATOM 6155 N N . THR B 1 255 ? 15.555 5.922 15.828 1 96.62 255 THR B N 1
ATOM 6156 C CA . THR B 1 255 ? 16.312 5.344 14.727 1 96.62 255 THR B CA 1
ATOM 6157 C C . THR B 1 255 ? 17.125 4.141 15.195 1 96.62 255 THR B C 1
ATOM 6159 O O . THR B 1 255 ? 17.297 3.174 14.453 1 96.62 255 THR B O 1
ATOM 6162 N N . THR B 1 256 ? 17.609 4.254 16.453 1 95.5 256 THR B N 1
ATOM 6163 C CA . THR B 1 256 ? 18.297 3.111 17.031 1 95.5 256 THR B CA 1
ATOM 6164 C C . THR B 1 256 ? 17.359 1.919 17.172 1 95.5 256 THR B C 1
ATOM 6166 O O . THR B 1 256 ? 17.734 0.783 16.875 1 95.5 256 THR B O 1
ATOM 6169 N N . SER B 1 257 ? 16.172 2.16 17.578 1 97.06 257 SER B N 1
ATOM 6170 C CA . SER B 1 257 ? 15.164 1.109 17.688 1 97.06 257 SER B CA 1
ATOM 6171 C C . SER B 1 257 ? 14.789 0.538 16.328 1 97.06 257 SER B C 1
ATOM 6173 O O . SER B 1 257 ? 14.57 -0.667 16.188 1 97.06 257 SER B O 1
ATOM 6175 N N . PHE B 1 258 ? 14.734 1.391 15.383 1 97.38 258 PHE B N 1
ATOM 6176 C CA . PHE B 1 258 ? 14.477 0.964 14.016 1 97.38 258 PHE B CA 1
ATOM 6177 C C . PHE B 1 258 ? 15.516 -0.05 13.562 1 97.38 258 PHE B C 1
ATOM 6179 O O . PHE B 1 258 ? 15.172 -1.144 13.109 1 97.38 258 PHE B O 1
ATOM 6186 N N . GLU B 1 259 ? 16.719 0.295 13.68 1 95.62 259 GLU B N 1
ATOM 6187 C CA . GLU B 1 259 ? 17.812 -0.577 13.25 1 95.62 259 GLU B CA 1
ATOM 6188 C C . GLU B 1 259 ? 17.812 -1.886 14.039 1 95.62 259 GLU B C 1
ATOM 6190 O O . GLU B 1 259 ? 17.953 -2.965 13.453 1 95.62 259 GLU B O 1
ATOM 6195 N N . ASP B 1 260 ? 17.656 -1.757 15.289 1 96.44 260 ASP B N 1
ATOM 6196 C CA . ASP B 1 260 ? 17.688 -2.92 16.172 1 96.44 260 ASP B CA 1
ATOM 6197 C C . ASP B 1 260 ? 16.562 -3.902 15.82 1 96.44 260 ASP B C 1
ATOM 6199 O O . ASP B 1 260 ? 16.812 -5.098 15.664 1 96.44 260 ASP B O 1
ATOM 6203 N N . GLN B 1 261 ? 15.391 -3.393 15.68 1 97.12 261 GLN B N 1
ATOM 6204 C CA . GLN B 1 261 ? 14.219 -4.242 15.492 1 97.12 261 GLN B CA 1
ATOM 6205 C C . GLN B 1 261 ? 14.234 -4.898 14.109 1 97.12 261 GLN B C 1
ATOM 6207 O O . GLN B 1 261 ? 13.852 -6.059 13.969 1 97.12 261 GLN B O 1
ATOM 6212 N N . PHE B 1 262 ? 14.688 -4.285 13.062 1 95.31 262 PHE B N 1
ATOM 6213 C CA . PHE B 1 262 ? 14.766 -4.898 11.742 1 95.31 262 PHE B CA 1
ATOM 6214 C C . PHE B 1 262 ? 15.93 -5.883 11.68 1 95.31 262 PHE B C 1
ATOM 6216 O O . PHE B 1 262 ? 15.859 -6.887 10.969 1 95.31 262 PHE B O 1
ATOM 6223 N N . THR B 1 263 ? 16.984 -5.605 12.414 1 93.94 263 THR B N 1
ATOM 6224 C CA . THR B 1 263 ? 18.141 -6.496 12.406 1 93.94 263 THR B CA 1
ATOM 6225 C C . THR B 1 263 ? 17.844 -7.77 13.195 1 93.94 263 THR B C 1
ATOM 6227 O O . THR B 1 263 ? 18.172 -8.867 12.75 1 93.94 263 THR B O 1
ATOM 6230 N N . THR B 1 264 ? 17.172 -7.625 14.352 1 94.56 264 THR B N 1
ATOM 6231 C CA . THR B 1 264 ? 17 -8.766 15.25 1 94.56 264 THR B CA 1
ATOM 6232 C C . THR B 1 264 ? 15.672 -9.469 14.969 1 94.56 264 THR B C 1
ATOM 6234 O O . THR B 1 264 ? 15.477 -10.625 15.344 1 94.56 264 THR B O 1
ATOM 6237 N N . GLY B 1 265 ? 14.734 -8.711 14.359 1 93.19 265 GLY B N 1
ATOM 6238 C CA . GLY B 1 265 ? 13.391 -9.242 14.18 1 93.19 265 GLY B CA 1
ATOM 6239 C C . GLY B 1 265 ? 12.531 -9.117 15.422 1 93.19 265 GLY B C 1
ATOM 6240 O O . GLY B 1 265 ? 11.359 -9.5 15.414 1 93.19 265 GLY B O 1
ATOM 6241 N N . GLU B 1 266 ? 13.094 -8.531 16.453 1 94.31 266 GLU B N 1
ATOM 6242 C CA . GLU B 1 266 ? 12.344 -8.32 17.688 1 94.31 266 GLU B CA 1
ATOM 6243 C C . GLU B 1 266 ? 11.391 -7.141 17.562 1 94.31 266 GLU B C 1
ATOM 6245 O O . GLU B 1 266 ? 11.594 -6.258 16.719 1 94.31 266 GLU B O 1
ATOM 6250 N N . LYS B 1 267 ? 10.406 -7.18 18.406 1 93.88 267 LYS B N 1
ATOM 6251 C CA . LYS B 1 267 ? 9.367 -6.156 18.328 1 93.88 267 LYS B CA 1
ATOM 6252 C C . LYS B 1 267 ? 9.656 -5.004 19.281 1 93.88 267 LYS B C 1
ATOM 6254 O O . LYS B 1 267 ? 8.984 -3.975 19.25 1 93.88 267 LYS B O 1
ATOM 6259 N N . ALA B 1 268 ? 10.633 -5.129 20.125 1 95 268 ALA B N 1
ATOM 6260 C CA . ALA B 1 268 ? 11.016 -4.109 21.109 1 95 268 ALA B CA 1
ATOM 6261 C C . ALA B 1 268 ? 12.531 -4.027 21.25 1 95 268 ALA B C 1
ATOM 6263 O O . ALA B 1 268 ? 13.234 -5.004 21 1 95 268 ALA B O 1
ATOM 6264 N N . THR B 1 269 ? 13 -2.844 21.5 1 94.75 269 THR B N 1
ATOM 6265 C CA . THR B 1 269 ? 14.414 -2.613 21.781 1 94.75 269 THR B CA 1
ATOM 6266 C C . THR B 1 269 ? 14.633 -2.422 23.281 1 94.75 269 THR B C 1
ATOM 6268 O O . THR B 1 269 ? 13.891 -1.683 23.938 1 94.75 269 THR B O 1
ATOM 6271 N N . GLU B 1 270 ? 15.641 -3.057 23.812 1 92.88 270 GLU B N 1
ATOM 6272 C CA . GLU B 1 270 ? 15.945 -2.971 25.25 1 92.88 270 GLU B CA 1
ATOM 6273 C C . GLU B 1 270 ? 16.188 -1.525 25.672 1 92.88 270 GLU B C 1
ATOM 6275 O O . GLU B 1 270 ? 16.891 -0.778 24.984 1 92.88 270 GLU B O 1
ATOM 6280 N N . ASN B 1 271 ? 15.531 -1.076 26.719 1 92.19 271 ASN B N 1
ATOM 6281 C CA . ASN B 1 271 ? 15.68 0.234 27.344 1 92.19 271 ASN B CA 1
ATOM 6282 C C . ASN B 1 271 ? 15.172 1.351 26.438 1 92.19 271 ASN B C 1
ATOM 6284 O O . ASN B 1 271 ? 15.656 2.48 26.5 1 92.19 271 ASN B O 1
ATOM 6288 N N . SER B 1 272 ? 14.391 1.03 25.516 1 96.94 272 SER B N 1
ATOM 6289 C CA . SER B 1 272 ? 13.75 2.02 24.656 1 96.94 272 SER B CA 1
ATOM 6290 C C . SER B 1 272 ? 12.234 2.025 24.859 1 96.94 272 SER B C 1
ATOM 6292 O O . SER B 1 272 ? 11.617 0.967 25 1 96.94 272 SER B O 1
ATOM 6294 N N . PRO B 1 273 ? 11.68 3.193 24.891 1 97.62 273 PRO B N 1
ATOM 6295 C CA . PRO B 1 273 ? 10.211 3.221 24.953 1 97.62 273 PRO B CA 1
ATOM 6296 C C . PRO B 1 273 ? 9.562 2.875 23.609 1 97.62 273 PRO B C 1
ATOM 6298 O O . PRO B 1 273 ? 8.344 2.674 23.547 1 97.62 273 PRO B O 1
ATOM 6301 N N . PHE B 1 274 ? 10.305 2.838 22.578 1 98.12 274 PHE B N 1
ATOM 6302 C CA . PHE B 1 274 ? 9.75 2.617 21.234 1 98.12 274 PHE B CA 1
ATOM 6303 C C . PHE B 1 274 ? 9.602 1.127 20.953 1 98.12 274 PHE B C 1
ATOM 6305 O O . PHE B 1 274 ? 10.594 0.4 20.875 1 98.12 274 PHE B O 1
ATOM 6312 N N . ARG B 1 275 ? 8.352 0.74 20.844 1 98.12 275 ARG B N 1
ATOM 6313 C CA . ARG B 1 275 ? 7.945 -0.629 20.562 1 98.12 275 ARG B CA 1
ATOM 6314 C C . ARG B 1 275 ? 7.352 -0.734 19.156 1 98.12 275 ARG B C 1
ATOM 6316 O O . ARG B 1 275 ? 6.758 0.223 18.656 1 98.12 275 ARG B O 1
ATOM 6323 N N . GLN B 1 276 ? 7.512 -1.877 18.531 1 98.12 276 GLN B N 1
ATOM 6324 C CA . GLN B 1 276 ? 6.91 -2.186 17.234 1 98.12 276 GLN B CA 1
ATOM 6325 C C . GLN B 1 276 ? 7.324 -1.167 16.172 1 98.12 276 GLN B C 1
ATOM 6327 O O . GLN B 1 276 ? 6.512 -0.777 15.328 1 98.12 276 GLN B O 1
ATOM 6332 N N . VAL B 1 277 ? 8.57 -0.638 16.234 1 98.5 277 VAL B N 1
ATOM 6333 C CA . VAL B 1 277 ? 9.047 0.398 15.328 1 98.5 277 VAL B CA 1
ATOM 6334 C C . VAL B 1 277 ? 9.062 -0.141 13.898 1 98.5 277 VAL B C 1
ATOM 6336 O O . VAL B 1 277 ? 8.789 0.593 12.953 1 98.5 277 VAL B O 1
ATOM 6339 N N . SER B 1 278 ? 9.398 -1.491 13.773 1 97.81 278 SER B N 1
ATOM 6340 C CA . SER B 1 278 ? 9.383 -2.113 12.453 1 97.81 278 SER B CA 1
ATOM 6341 C C . SER B 1 278 ? 8 -2.018 11.812 1 97.81 278 SER B C 1
ATOM 6343 O O . SER B 1 278 ? 7.883 -1.682 10.633 1 97.81 278 SER B O 1
ATOM 6345 N N . PHE B 1 279 ? 6.941 -2.229 12.578 1 97.88 279 PHE B N 1
ATOM 6346 C CA . PHE B 1 279 ? 5.586 -2.121 12.055 1 97.88 279 PHE B CA 1
ATOM 6347 C C . PHE B 1 279 ? 5.199 -0.662 11.852 1 97.88 279 PHE B C 1
ATOM 6349 O O . PHE B 1 279 ? 4.586 -0.312 10.844 1 97.88 279 PHE B O 1
ATOM 6356 N N . LEU B 1 280 ? 5.566 0.256 12.789 1 98.56 280 LEU B N 1
ATOM 6357 C CA . LEU B 1 280 ? 5.246 1.678 12.727 1 98.56 280 LEU B CA 1
ATOM 6358 C C . LEU B 1 280 ? 5.766 2.295 11.43 1 98.56 280 LEU B C 1
ATOM 6360 O O . LEU B 1 280 ? 5.137 3.195 10.867 1 98.56 280 LEU B O 1
ATOM 6364 N N . THR B 1 281 ? 6.875 1.745 11.008 1 98.44 281 THR B N 1
ATOM 6365 C CA . THR B 1 281 ? 7.578 2.436 9.938 1 98.44 281 THR B CA 1
ATOM 6366 C C . THR B 1 281 ? 7.426 1.686 8.617 1 98.44 281 THR B C 1
ATOM 6368 O O . THR B 1 281 ? 8 2.08 7.598 1 98.44 281 THR B O 1
ATOM 6371 N N . SER B 1 282 ? 6.711 0.583 8.578 1 97.69 282 SER B N 1
ATOM 6372 C CA . SER B 1 282 ? 6.461 -0.124 7.328 1 97.69 282 SER B CA 1
ATOM 6373 C C . SER B 1 282 ? 5.309 0.511 6.555 1 97.69 282 SER B C 1
ATOM 6375 O O . SER B 1 282 ? 4.395 1.081 7.152 1 97.69 282 SER B O 1
ATOM 6377 N N . ALA B 1 283 ? 5.336 0.403 5.246 1 97.5 283 ALA B N 1
ATOM 6378 C CA . ALA B 1 283 ? 4.359 1.043 4.367 1 97.5 283 ALA B CA 1
ATOM 6379 C C . ALA B 1 283 ? 2.951 0.532 4.648 1 97.5 283 ALA B C 1
ATOM 6381 O O . ALA B 1 283 ? 2.75 -0.665 4.871 1 97.5 283 ALA B O 1
ATOM 6382 N N . LYS B 1 284 ? 1.983 1.456 4.68 1 97.94 284 LYS B N 1
ATOM 6383 C CA . LYS B 1 284 ? 0.597 1.04 4.867 1 97.94 284 LYS B CA 1
ATOM 6384 C C . LYS B 1 284 ? -0.264 1.433 3.672 1 97.94 284 LYS B C 1
ATOM 6386 O O . LYS B 1 284 ? -1.179 0.699 3.291 1 97.94 284 LYS B O 1
ATOM 6391 N N . ILE B 1 285 ? 0.028 2.613 3.064 1 97.38 285 ILE B N 1
ATOM 6392 C CA . ILE B 1 285 ? -0.799 3.104 1.966 1 97.38 285 ILE B CA 1
ATOM 6393 C C . ILE B 1 285 ? 0.057 3.916 0.998 1 97.38 285 ILE B C 1
ATOM 6395 O O . ILE B 1 285 ? 0.769 4.836 1.41 1 97.38 285 ILE B O 1
ATOM 6399 N N . PRO B 1 286 ? 0.055 3.592 -0.295 1 96 286 PRO B N 1
ATOM 6400 C CA . PRO B 1 286 ? 0.807 4.391 -1.266 1 96 286 PRO B CA 1
ATOM 6401 C C . PRO B 1 286 ? 0.284 5.82 -1.386 1 96 286 PRO B C 1
ATOM 6403 O O . PRO B 1 286 ? -0.914 6.059 -1.213 1 96 286 PRO B O 1
ATOM 6406 N N . MET B 1 287 ? 1.221 6.707 -1.659 1 94.62 287 MET B N 1
ATOM 6407 C CA . MET B 1 287 ? 0.901 8.117 -1.855 1 94.62 287 MET B CA 1
ATOM 6408 C C . MET B 1 287 ? 1.35 8.594 -3.234 1 94.62 287 MET B C 1
ATOM 6410 O O . MET B 1 287 ? 2.283 8.031 -3.812 1 94.62 287 MET B O 1
ATOM 6414 N N . ASP B 1 288 ? 0.659 9.602 -3.738 1 90.81 288 ASP B N 1
ATOM 6415 C CA . ASP B 1 288 ? 1.067 10.305 -4.949 1 90.81 288 ASP B CA 1
ATOM 6416 C C . ASP B 1 288 ? 1.307 9.328 -6.098 1 90.81 288 ASP B C 1
ATOM 6418 O O . ASP B 1 288 ? 2.371 9.344 -6.723 1 90.81 288 ASP B O 1
ATOM 6422 N N . GLN B 1 289 ? 0.365 8.539 -6.398 1 91.75 289 GLN B N 1
ATOM 6423 C CA . GLN B 1 289 ? 0.486 7.527 -7.445 1 91.75 289 GLN B CA 1
ATOM 6424 C C . GLN B 1 289 ? 0.153 8.109 -8.812 1 91.75 289 GLN B C 1
ATOM 6426 O O . GLN B 1 289 ? -0.658 9.039 -8.922 1 91.75 289 GLN B O 1
ATOM 6431 N N . PRO B 1 290 ? 0.772 7.652 -9.93 1 94.38 290 PRO B N 1
ATOM 6432 C CA . PRO B 1 290 ? 1.778 6.586 -9.938 1 94.38 290 PRO B CA 1
ATOM 6433 C C . PRO B 1 290 ? 3.164 7.082 -9.523 1 94.38 290 PRO B C 1
ATOM 6435 O O . PRO B 1 290 ? 3.51 8.242 -9.773 1 94.38 290 PRO B O 1
ATOM 6438 N N . SER B 1 291 ? 3.867 6.23 -8.875 1 94.56 291 SER B N 1
ATOM 6439 C CA . SER B 1 291 ? 5.227 6.559 -8.461 1 94.56 291 SER B CA 1
ATOM 6440 C C . SER B 1 291 ? 6.203 5.445 -8.828 1 94.56 291 SER B C 1
ATOM 6442 O O . SER B 1 291 ? 5.902 4.266 -8.648 1 94.56 291 SER B O 1
ATOM 6444 N N . ARG B 1 292 ? 7.363 5.844 -9.43 1 95.69 292 ARG B N 1
ATOM 6445 C CA . ARG B 1 292 ? 8.414 4.887 -9.766 1 95.69 292 ARG B CA 1
ATOM 6446 C C . ARG B 1 292 ? 9.016 4.27 -8.508 1 95.69 292 ARG B C 1
ATOM 6448 O O . ARG B 1 292 ? 9.031 3.049 -8.352 1 95.69 292 ARG B O 1
ATOM 6455 N N . ASN B 1 293 ? 9.617 5.152 -7.602 1 96.19 293 ASN B N 1
ATOM 6456 C CA . ASN B 1 293 ? 10.141 4.727 -6.305 1 96.19 293 ASN B CA 1
ATOM 6457 C C . ASN B 1 293 ? 9.086 4.871 -5.207 1 96.19 293 ASN B C 1
ATOM 6459 O O . ASN B 1 293 ? 8.141 5.645 -5.348 1 96.19 293 ASN B O 1
ATOM 6463 N N . GLU B 1 294 ? 9.25 4.168 -4.152 1 96.69 294 GLU B N 1
ATOM 6464 C CA . GLU B 1 294 ? 8.25 4.125 -3.086 1 96.69 294 GLU B CA 1
ATOM 6465 C C . GLU B 1 294 ? 7.957 5.523 -2.549 1 96.69 294 GLU B C 1
ATOM 6467 O O . GLU B 1 294 ? 8.875 6.301 -2.289 1 96.69 294 GLU B O 1
ATOM 6472 N N . LEU B 1 295 ? 6.812 5.855 -2.441 1 97 295 LEU B N 1
ATOM 6473 C CA . LEU B 1 295 ? 6.227 6.922 -1.64 1 97 295 LEU B CA 1
ATOM 6474 C C . LEU B 1 295 ? 4.949 6.449 -0.952 1 97 295 LEU B C 1
ATOM 6476 O O . LEU B 1 295 ? 3.979 6.086 -1.619 1 97 295 LEU B O 1
ATOM 6480 N N . SER B 1 296 ? 4.965 6.363 0.334 1 97.81 296 SER B N 1
ATOM 6481 C CA . SER B 1 296 ? 3.846 5.797 1.08 1 97.81 296 SER B CA 1
ATOM 6482 C C . SER B 1 296 ? 3.76 6.387 2.482 1 97.81 296 SER B C 1
ATOM 6484 O O . SER B 1 296 ? 4.664 7.105 2.916 1 97.81 296 SER B O 1
ATOM 6486 N N . TYR B 1 297 ? 2.641 6.184 3.064 1 98.19 297 TYR B N 1
ATOM 6487 C CA . TYR B 1 297 ? 2.457 6.547 4.465 1 98.19 297 TYR B CA 1
ATOM 6488 C C . TYR B 1 297 ? 2.438 5.305 5.352 1 98.19 297 TYR B C 1
ATOM 6490 O O . TYR B 1 297 ? 1.869 4.277 4.98 1 98.19 297 TYR B O 1
ATOM 6498 N N . ALA B 1 298 ? 3.09 5.402 6.484 1 98.44 298 ALA B N 1
ATOM 6499 C CA . ALA B 1 298 ? 3.092 4.379 7.527 1 98.44 298 ALA B CA 1
ATOM 6500 C C . ALA B 1 298 ? 2.193 4.781 8.695 1 98.44 298 ALA B C 1
ATOM 6502 O O . ALA B 1 298 ? 1.02 5.109 8.5 1 98.44 298 ALA B O 1
ATOM 6503 N N . LEU B 1 299 ? 2.691 4.723 9.859 1 98.75 299 LEU B N 1
ATOM 6504 C CA . LEU B 1 299 ? 1.978 5.211 11.031 1 98.75 299 LEU B CA 1
ATOM 6505 C C . LEU B 1 299 ? 2.719 6.383 11.672 1 98.75 299 LEU B C 1
ATOM 6507 O O . LEU B 1 299 ? 3.596 6.184 12.516 1 98.75 299 LEU B O 1
ATOM 6511 N N . GLY B 1 300 ? 2.326 7.566 11.25 1 98.5 300 GLY B N 1
ATOM 6512 C CA . GLY B 1 300 ? 2.967 8.773 11.75 1 98.5 300 GLY B CA 1
ATOM 6513 C C . GLY B 1 300 ? 4.211 9.156 10.969 1 98.5 300 GLY B C 1
ATOM 6514 O O . GLY B 1 300 ? 4.965 10.039 11.383 1 98.5 300 GLY B O 1
ATOM 6515 N N . TRP B 1 301 ? 4.445 8.445 9.828 1 98.69 301 TRP B N 1
ATOM 6516 C CA . TRP B 1 301 ? 5.652 8.68 9.039 1 98.69 301 TRP B CA 1
ATOM 6517 C C . TRP B 1 301 ? 5.359 8.547 7.547 1 98.69 301 TRP B C 1
ATOM 6519 O O . TRP B 1 301 ? 4.621 7.652 7.133 1 98.69 301 TRP B O 1
ATOM 6529 N N . VAL B 1 302 ? 5.93 9.422 6.781 1 98.56 302 VAL B N 1
ATOM 6530 C CA . VAL B 1 302 ? 5.988 9.25 5.336 1 98.56 302 VAL B CA 1
ATOM 6531 C C . VAL B 1 302 ? 7.258 8.492 4.953 1 98.56 302 VAL B C 1
ATOM 6533 O O . VAL B 1 302 ? 8.328 8.742 5.52 1 98.56 302 VAL B O 1
ATOM 6536 N N . ARG B 1 303 ? 7.125 7.562 4.066 1 98.12 303 ARG B N 1
ATOM 6537 C CA . ARG B 1 303 ? 8.25 6.812 3.508 1 98.12 303 ARG B CA 1
ATOM 6538 C C . ARG B 1 303 ? 8.555 7.27 2.088 1 98.12 303 ARG B C 1
ATOM 6540 O O . ARG B 1 303 ? 7.664 7.332 1.24 1 98.12 303 ARG B O 1
ATOM 6547 N N . ALA B 1 304 ? 9.781 7.598 1.825 1 98.25 304 ALA B N 1
ATOM 6548 C CA . ALA B 1 304 ? 10.211 7.957 0.477 1 98.25 304 ALA B CA 1
ATOM 6549 C C . ALA B 1 304 ? 11.531 7.273 0.119 1 98.25 304 ALA B C 1
ATOM 6551 O O . ALA B 1 304 ? 12.523 7.41 0.835 1 98.25 304 ALA B O 1
ATOM 6552 N N . GLN B 1 305 ? 11.547 6.469 -0.924 1 97.94 305 GLN B N 1
ATOM 6553 C CA . GLN B 1 305 ? 12.789 5.934 -1.47 1 97.94 305 GLN B CA 1
ATOM 6554 C C . GLN B 1 305 ? 13.477 6.945 -2.381 1 97.94 305 GLN B C 1
ATOM 6556 O O . GLN B 1 305 ? 12.977 7.25 -3.465 1 97.94 305 GLN B O 1
ATOM 6561 N N . LEU B 1 306 ? 14.586 7.453 -2.006 1 97.88 306 LEU B N 1
ATOM 6562 C CA . LEU B 1 306 ? 15.297 8.477 -2.76 1 97.88 306 LEU B CA 1
ATOM 6563 C C . LEU B 1 306 ? 16.016 7.867 -3.955 1 97.88 306 LEU B C 1
ATOM 6565 O O . LEU B 1 306 ? 16.516 6.738 -3.881 1 97.88 306 LEU B O 1
ATOM 6569 N N . PRO B 1 307 ? 16.188 8.664 -5.121 1 97 307 PRO B N 1
ATOM 6570 C CA . PRO B 1 307 ? 15.672 10.016 -5.328 1 97 307 PRO B CA 1
ATOM 6571 C C . PRO B 1 307 ? 14.148 10.039 -5.449 1 97 307 PRO B C 1
ATOM 6573 O O . PRO B 1 307 ? 13.547 9.125 -6.016 1 97 307 PRO B O 1
ATOM 6576 N N . ASN B 1 308 ? 13.539 11 -4.891 1 97.38 308 ASN B N 1
ATOM 6577 C CA . ASN B 1 308 ? 12.094 11.18 -4.91 1 97.38 308 ASN B CA 1
ATOM 6578 C C . ASN B 1 308 ? 11.703 12.617 -4.574 1 97.38 308 ASN B C 1
ATOM 6580 O O . ASN B 1 308 ? 12.555 13.414 -4.16 1 97.38 308 ASN B O 1
ATOM 6584 N N . ARG B 1 309 ? 10.469 12.914 -4.867 1 95.5 309 ARG B N 1
ATOM 6585 C CA . ARG B 1 309 ? 9.906 14.164 -4.367 1 95.5 309 ARG B CA 1
ATOM 6586 C C . ARG B 1 309 ? 9.586 14.055 -2.879 1 95.5 309 ARG B C 1
ATOM 6588 O O . ARG B 1 309 ? 9.148 13.008 -2.404 1 95.5 309 ARG B O 1
ATOM 6595 N N . LEU B 1 310 ? 9.789 15.125 -2.104 1 96.81 310 LEU B N 1
ATOM 6596 C CA . LEU B 1 310 ? 9.461 15.195 -0.685 1 96.81 310 LEU B CA 1
ATOM 6597 C C . LEU B 1 310 ? 8.492 16.344 -0.406 1 96.81 310 LEU B C 1
ATOM 6599 O O . LEU B 1 310 ? 8.18 17.125 -1.303 1 96.81 310 LEU B O 1
ATOM 6603 N N . GLY B 1 311 ? 7.984 16.359 0.79 1 96.81 311 GLY B N 1
ATOM 6604 C CA . GLY B 1 311 ? 7.176 17.469 1.266 1 96.81 311 GLY B CA 1
ATOM 6605 C C . GLY B 1 311 ? 5.695 17.281 1.014 1 96.81 311 GLY B C 1
ATOM 6606 O O . GLY B 1 311 ? 4.914 18.219 1.135 1 96.81 311 GLY B O 1
ATOM 6607 N N . GLN B 1 312 ? 5.25 16.047 0.738 1 94.88 312 GLN B N 1
ATOM 6608 C CA . GLN B 1 312 ? 3.924 15.758 0.197 1 94.88 312 GLN B CA 1
ATOM 6609 C C . GLN B 1 312 ? 2.832 16.109 1.205 1 94.88 312 GLN B C 1
ATOM 6611 O O . GLN B 1 312 ? 1.682 16.344 0.827 1 94.88 312 GLN B O 1
ATOM 6616 N N . ILE B 1 313 ? 3.137 16.141 2.482 1 96.06 313 ILE B N 1
ATOM 6617 C CA . ILE B 1 313 ? 2.066 16.344 3.453 1 96.06 313 ILE B CA 1
ATOM 6618 C C . ILE B 1 313 ? 2.17 17.75 4.047 1 96.06 313 ILE B C 1
ATOM 6620 O O . ILE B 1 313 ? 1.607 18.031 5.109 1 96.06 313 ILE B O 1
ATOM 6624 N N . GLY B 1 314 ? 3.016 18.594 3.404 1 95.12 314 GLY B N 1
ATOM 6625 C CA . GLY B 1 314 ? 3.121 20 3.76 1 95.12 314 GLY B CA 1
ATOM 6626 C C . GLY B 1 314 ? 2.457 20.922 2.754 1 95.12 314 GLY B C 1
ATOM 6627 O O . GLY B 1 314 ? 1.61 20.484 1.97 1 95.12 314 GLY B O 1
ATOM 6628 N N . ILE B 1 315 ? 2.76 22.156 2.732 1 95.19 315 ILE B N 1
ATOM 6629 C CA . ILE B 1 315 ? 2.004 23.156 1.991 1 95.19 315 ILE B CA 1
ATOM 6630 C C . ILE B 1 315 ? 2.65 23.391 0.627 1 95.19 315 ILE B C 1
ATOM 6632 O O . ILE B 1 315 ? 1.989 23.844 -0.313 1 95.19 315 ILE B O 1
ATOM 6636 N N . ASN B 1 316 ? 3.969 23.062 0.449 1 97.62 316 ASN B N 1
ATOM 6637 C CA . ASN B 1 316 ? 4.73 23.469 -0.729 1 97.62 316 ASN B CA 1
ATOM 6638 C C . ASN B 1 316 ? 4.195 22.797 -1.994 1 97.62 316 ASN B C 1
ATOM 6640 O O . ASN B 1 316 ? 4.172 23.422 -3.062 1 97.62 316 ASN B O 1
ATOM 6644 N N . PRO B 1 317 ? 3.803 21.531 -1.95 1 96.19 317 PRO B N 1
ATOM 6645 C CA . PRO B 1 317 ? 3.346 20.922 -3.195 1 96.19 317 PRO B CA 1
ATOM 6646 C C . PRO B 1 317 ? 2.244 21.719 -3.885 1 96.19 317 PRO B C 1
ATOM 6648 O O . PRO B 1 317 ? 2.242 21.844 -5.113 1 96.19 317 PRO B O 1
ATOM 6651 N N . GLY B 1 318 ? 1.307 22.281 -3.107 1 94.62 318 GLY B N 1
ATOM 6652 C CA . GLY B 1 318 ? 0.234 23.078 -3.691 1 94.62 318 GLY B CA 1
ATOM 6653 C C . GLY B 1 318 ? 0.709 24.406 -4.262 1 94.62 318 GLY B C 1
ATOM 6654 O O . GLY B 1 318 ? -0.026 25.062 -4.988 1 94.62 318 GLY B O 1
ATOM 6655 N N . LEU B 1 319 ? 1.94 24.734 -4.012 1 97.19 319 LEU B N 1
ATOM 6656 C CA . LEU B 1 319 ? 2.488 26.031 -4.41 1 97.19 319 LEU B CA 1
ATOM 6657 C C . LEU B 1 319 ? 3.514 25.859 -5.527 1 97.19 319 LEU B C 1
ATOM 6659 O O . LEU B 1 319 ? 4.133 26.844 -5.957 1 97.19 319 LEU B O 1
ATOM 6663 N N . MET B 1 320 ? 3.764 24.656 -5.949 1 97.38 320 MET B N 1
ATOM 6664 C CA . MET B 1 320 ? 4.719 24.359 -7.012 1 97.38 320 MET B CA 1
ATOM 6665 C C . MET B 1 320 ? 4.004 23.844 -8.258 1 97.38 320 MET B C 1
ATOM 6667 O O . MET B 1 320 ? 3.809 22.641 -8.43 1 97.38 320 MET B O 1
ATOM 6671 N N . PRO B 1 321 ? 3.605 24.734 -9.227 1 94.12 321 PRO B N 1
ATOM 6672 C CA . PRO B 1 321 ? 2.799 24.344 -10.383 1 94.12 321 PRO B CA 1
ATOM 6673 C C . PRO B 1 321 ? 3.465 23.266 -11.234 1 94.12 321 PRO B C 1
ATOM 6675 O O . PRO B 1 321 ? 2.777 22.484 -11.898 1 94.12 321 PRO B O 1
ATOM 6678 N N . ASN B 1 322 ? 4.801 23.234 -11.18 1 92.75 322 ASN B N 1
ATOM 6679 C CA . ASN B 1 322 ? 5.516 22.234 -11.984 1 92.75 322 ASN B CA 1
ATOM 6680 C C . ASN B 1 322 ? 5.945 21.047 -11.141 1 92.75 322 ASN B C 1
ATOM 6682 O O . ASN B 1 322 ? 6.777 20.234 -11.578 1 92.75 322 ASN B O 1
ATOM 6686 N N . GLY B 1 323 ? 5.426 20.953 -9.953 1 93.62 323 GLY B N 1
ATOM 6687 C CA . GLY B 1 323 ? 5.73 19.844 -9.078 1 93.62 323 GLY B CA 1
ATOM 6688 C C . GLY B 1 323 ? 6.898 20.109 -8.148 1 93.62 323 GLY B C 1
ATOM 6689 O O . GLY B 1 323 ? 7.691 21.016 -8.391 1 93.62 323 GLY B O 1
ATOM 6690 N N . MET B 1 324 ? 6.988 19.344 -7.117 1 97 324 MET B N 1
ATOM 6691 C CA . MET B 1 324 ? 8.086 19.422 -6.156 1 97 324 MET B CA 1
ATOM 6692 C C . MET B 1 324 ? 9.398 18.969 -6.785 1 97 324 MET B C 1
ATOM 6694 O O . MET B 1 324 ? 9.391 18.125 -7.684 1 97 324 MET B O 1
ATOM 6698 N N . PRO B 1 325 ? 10.492 19.484 -6.387 1 96.81 325 PRO B N 1
ATOM 6699 C CA . PRO B 1 325 ? 11.773 19 -6.898 1 96.81 325 PRO B CA 1
ATOM 6700 C C . PRO B 1 325 ? 12.086 17.578 -6.445 1 96.81 325 PRO B C 1
ATOM 6702 O O . PRO B 1 325 ? 11.695 17.172 -5.344 1 96.81 325 PRO B O 1
ATOM 6705 N N . THR B 1 326 ? 12.75 16.828 -7.289 1 96.81 326 THR B N 1
ATOM 6706 C CA . THR B 1 326 ? 13.258 15.508 -6.898 1 96.81 326 THR B CA 1
ATOM 6707 C C . THR B 1 326 ? 14.555 15.641 -6.102 1 96.81 326 THR B C 1
ATOM 6709 O O . THR B 1 326 ? 15.523 16.234 -6.578 1 96.81 326 THR B O 1
ATOM 6712 N N . VAL B 1 327 ? 14.594 15.117 -4.945 1 97.94 327 VAL B N 1
ATOM 6713 C CA . VAL B 1 327 ? 15.734 15.227 -4.039 1 97.94 327 VAL B CA 1
ATOM 6714 C C . VAL B 1 327 ? 16.531 13.93 -4.059 1 97.94 327 VAL B C 1
ATOM 6716 O O . VAL B 1 327 ? 15.969 12.844 -4.23 1 97.94 327 VAL B O 1
ATOM 6719 N N . GLY B 1 328 ? 17.828 14.055 -3.875 1 97.62 328 GLY B N 1
ATOM 6720 C CA . GLY B 1 328 ? 18.688 12.883 -3.736 1 97.62 328 GLY B CA 1
ATOM 6721 C C . GLY B 1 328 ? 19.156 12.328 -5.066 1 97.62 328 GLY B C 1
ATOM 6722 O O . GLY B 1 328 ? 19.5 11.148 -5.164 1 97.62 328 GLY B O 1
ATOM 6723 N N . LYS B 1 329 ? 19.172 13.102 -6.195 1 96.25 329 LYS B N 1
ATOM 6724 C CA . LYS B 1 329 ? 19.656 12.664 -7.504 1 96.25 329 LYS B CA 1
ATOM 6725 C C . LYS B 1 329 ? 21.172 12.484 -7.5 1 96.25 329 LYS B C 1
ATOM 6727 O O . LYS B 1 329 ? 21.891 13.25 -6.859 1 96.25 329 LYS B O 1
ATOM 6732 N N . GLY B 1 330 ? 21.625 11.5 -8.164 1 95.75 330 GLY B N 1
ATOM 6733 C CA . GLY B 1 330 ? 23.047 11.344 -8.391 1 95.75 330 GLY B CA 1
ATOM 6734 C C . GLY B 1 330 ? 23.766 10.641 -7.258 1 95.75 330 GLY B C 1
ATOM 6735 O O . GLY B 1 330 ? 24.984 10.484 -7.285 1 95.75 330 GLY B O 1
ATOM 6736 N N . VAL B 1 331 ? 23.141 10.219 -6.223 1 96.44 331 VAL B N 1
ATOM 6737 C CA . VAL B 1 331 ? 23.719 9.469 -5.117 1 96.44 331 VAL B CA 1
ATOM 6738 C C . VAL B 1 331 ? 22.969 8.156 -4.926 1 96.44 331 VAL B C 1
ATOM 6740 O O . VAL B 1 331 ? 21.859 7.988 -5.453 1 96.44 331 VAL B O 1
ATOM 6743 N N . PRO B 1 332 ? 23.562 7.152 -4.234 1 95.31 332 PRO B N 1
ATOM 6744 C CA . PRO B 1 332 ? 22.875 5.871 -4.039 1 95.31 332 PRO B CA 1
ATOM 6745 C C . PRO B 1 332 ? 21.516 6.023 -3.389 1 95.31 332 PRO B C 1
ATOM 6747 O O . PRO B 1 332 ? 21.344 6.832 -2.473 1 95.31 332 PRO B O 1
ATOM 6750 N N . SER B 1 333 ? 20.641 5.273 -3.893 1 96.75 333 SER B N 1
ATOM 6751 C CA . SER B 1 333 ? 19.266 5.289 -3.385 1 96.75 333 SER B CA 1
ATOM 6752 C C . SER B 1 333 ? 19.219 4.832 -1.932 1 96.75 333 SER B C 1
ATOM 6754 O O . SER B 1 333 ? 19.938 3.914 -1.537 1 96.75 333 SER B O 1
ATOM 6756 N N . GLN B 1 334 ? 18.375 5.473 -1.115 1 96.94 334 GLN B N 1
ATOM 6757 C CA . GLN B 1 334 ? 18.156 5.055 0.265 1 96.94 334 GLN B CA 1
ATOM 6758 C C . GLN B 1 334 ? 16.781 5.516 0.769 1 96.94 334 GLN B C 1
ATOM 6760 O O . GLN B 1 334 ? 16.188 6.434 0.204 1 96.94 334 GLN B O 1
ATOM 6765 N N . LEU B 1 335 ? 16.312 4.895 1.774 1 98 335 LEU B N 1
ATOM 6766 C CA . LEU B 1 335 ? 15.023 5.195 2.387 1 98 335 LEU B CA 1
ATOM 6767 C C . LEU B 1 335 ? 15.109 6.457 3.24 1 98 335 LEU B C 1
ATOM 6769 O O . LEU B 1 335 ? 16.062 6.645 3.986 1 98 335 LEU B O 1
ATOM 6773 N N . ALA B 1 336 ? 14.148 7.324 3.088 1 98.56 336 ALA B N 1
ATOM 6774 C CA . ALA B 1 336 ? 13.906 8.438 4 1 98.56 336 ALA B CA 1
ATOM 6775 C C . ALA B 1 336 ? 12.539 8.312 4.672 1 98.56 336 ALA B C 1
ATOM 6777 O O . ALA B 1 336 ? 11.555 7.973 4.02 1 98.56 336 ALA B O 1
ATOM 6778 N N . LEU B 1 337 ? 12.516 8.445 5.965 1 98.69 337 LEU B N 1
ATOM 6779 C CA . LEU B 1 337 ? 11.289 8.664 6.719 1 98.69 337 LEU B CA 1
ATOM 6780 C C . LEU B 1 337 ? 11.148 10.133 7.117 1 98.69 337 LEU B C 1
ATOM 6782 O O . LEU B 1 337 ? 12.117 10.75 7.574 1 98.69 337 LEU B O 1
ATOM 6786 N N . PHE B 1 338 ? 9.977 10.68 6.895 1 98.81 338 PHE B N 1
ATOM 6787 C CA . PHE B 1 338 ? 9.859 12.078 7.277 1 98.81 338 PHE B CA 1
ATOM 6788 C C . PHE B 1 338 ? 8.422 12.43 7.645 1 98.81 338 PHE B C 1
ATOM 6790 O O . PHE B 1 338 ? 7.516 11.625 7.441 1 98.81 338 PHE B O 1
ATOM 6797 N N . HIS B 1 339 ? 8.266 13.547 8.227 1 98.88 339 HIS B N 1
ATOM 6798 C CA . HIS B 1 339 ? 6.969 14.148 8.492 1 98.88 339 HIS B CA 1
ATOM 6799 C C . HIS B 1 339 ? 7.078 15.664 8.586 1 98.88 339 HIS B C 1
ATOM 6801 O O . HIS B 1 339 ? 8.125 16.203 8.961 1 98.88 339 HIS B O 1
ATOM 6807 N N . GLN B 1 340 ? 6.039 16.297 8.195 1 98.62 340 GLN B N 1
ATOM 6808 C CA . GLN B 1 340 ? 5.945 17.75 8.281 1 98.62 340 GLN B CA 1
ATOM 6809 C C . GLN B 1 340 ? 4.844 18.188 9.242 1 98.62 340 GLN B C 1
ATOM 6811 O O . GLN B 1 340 ? 3.969 17.375 9.586 1 98.62 340 GLN B O 1
ATOM 6816 N N . GLY B 1 341 ? 5.008 19.328 9.773 1 98.38 341 GLY B N 1
ATOM 6817 C CA . GLY B 1 341 ? 3.984 19.953 10.602 1 98.38 341 GLY B CA 1
ATOM 6818 C C . GLY B 1 341 ? 3.584 21.328 10.117 1 98.38 341 GLY B C 1
ATOM 6819 O O . GLY B 1 341 ? 4.438 22.125 9.727 1 98.38 341 GLY B O 1
ATOM 6820 N N . SER B 1 342 ? 2.287 21.562 10.086 1 97.12 342 SER B N 1
ATOM 6821 C CA . SER B 1 342 ? 1.786 22.859 9.664 1 97.12 342 SER B CA 1
ATOM 6822 C C . SER B 1 342 ? 0.591 23.297 10.508 1 97.12 342 SER B C 1
ATOM 6824 O O . SER B 1 342 ? -0.404 22.562 10.602 1 97.12 342 SER B O 1
ATOM 6826 N N . LEU B 1 343 ? 0.654 24.391 11.117 1 97.06 343 LEU B N 1
ATOM 6827 C CA . LEU B 1 343 ? -0.418 25.125 11.781 1 97.06 343 LEU B CA 1
ATOM 6828 C C . LEU B 1 343 ? -0.199 26.625 11.656 1 97.06 343 LEU B C 1
ATOM 6830 O O . LEU B 1 343 ? 0.928 27.078 11.438 1 97.06 343 LEU B O 1
ATOM 6834 N N . PRO B 1 344 ? -1.294 27.453 11.781 1 97.06 344 PRO B N 1
ATOM 6835 C CA . PRO B 1 344 ? -1.002 28.875 11.93 1 97.06 344 PRO B CA 1
ATOM 6836 C C . PRO B 1 344 ? 0.001 29.172 13.039 1 97.06 344 PRO B C 1
ATOM 6838 O O . PRO B 1 344 ? -0.151 28.672 14.156 1 97.06 344 PRO B O 1
ATOM 6841 N N . GLY B 1 345 ? 1.084 29.766 12.609 1 98 345 GLY B N 1
ATOM 6842 C CA . GLY B 1 345 ? 2.057 30.203 13.602 1 98 345 GLY B CA 1
ATOM 6843 C C . GLY B 1 345 ? 3.305 29.328 13.625 1 98 345 GLY B C 1
ATOM 6844 O O . GLY B 1 345 ? 4.312 29.703 14.234 1 98 345 GLY B O 1
ATOM 6845 N N . ALA B 1 346 ? 3.285 28.188 12.93 1 98.25 346 ALA B N 1
ATOM 6846 C CA . ALA B 1 346 ? 4.461 27.328 13.016 1 98.25 346 ALA B CA 1
ATOM 6847 C C . ALA B 1 346 ? 4.5 26.344 11.859 1 98.25 346 ALA B C 1
ATOM 6849 O O . ALA B 1 346 ? 3.457 25.859 11.406 1 98.25 346 ALA B O 1
ATOM 6850 N N . LEU B 1 347 ? 5.68 26 11.406 1 98.62 347 LEU B N 1
ATOM 6851 C CA . LEU B 1 347 ? 5.996 24.938 10.461 1 98.62 347 LEU B CA 1
ATOM 6852 C C . LEU B 1 347 ? 7.199 24.125 10.938 1 98.62 347 LEU B C 1
ATOM 6854 O O . LEU B 1 347 ? 8.078 24.656 11.617 1 98.62 347 LEU B O 1
ATOM 6858 N N . SER B 1 348 ? 7.234 22.844 10.633 1 98.88 348 SER B N 1
ATOM 6859 C CA . SER B 1 348 ? 8.312 21.984 11.094 1 98.88 348 SER B CA 1
ATOM 6860 C C . SER B 1 348 ? 8.523 20.812 10.141 1 98.88 348 SER B C 1
ATOM 6862 O O . SER B 1 348 ? 7.641 20.484 9.344 1 98.88 348 SER B O 1
ATOM 6864 N N . ILE B 1 349 ? 9.711 20.203 10.18 1 98.94 349 ILE B N 1
ATOM 6865 C CA . ILE B 1 349 ? 9.969 18.984 9.445 1 98.94 349 ILE B CA 1
ATOM 6866 C C . ILE B 1 349 ? 11.031 18.156 10.172 1 98.94 349 ILE B C 1
ATOM 6868 O O . ILE B 1 349 ? 11.914 18.703 10.828 1 98.94 349 ILE B O 1
ATOM 6872 N N . VAL B 1 350 ? 10.883 16.891 10.117 1 98.94 350 VAL B N 1
ATOM 6873 C CA . VAL B 1 350 ? 11.93 15.953 10.5 1 98.94 350 VAL B CA 1
ATOM 6874 C C . VAL B 1 350 ? 12.172 14.969 9.352 1 98.94 350 VAL B C 1
ATOM 6876 O O . VAL B 1 350 ? 11.227 14.539 8.68 1 98.94 350 VAL B O 1
ATOM 6879 N N . ILE B 1 351 ? 13.406 14.648 9.047 1 98.88 351 ILE B N 1
ATOM 6880 C CA . ILE B 1 351 ? 13.82 13.648 8.078 1 98.88 351 ILE B CA 1
ATOM 6881 C C . ILE B 1 351 ? 14.789 12.664 8.727 1 98.88 351 ILE B C 1
ATOM 6883 O O . ILE B 1 351 ? 15.789 13.07 9.328 1 98.88 351 ILE B O 1
ATOM 6887 N N . LEU B 1 352 ? 14.477 11.43 8.695 1 98.62 352 LEU B N 1
ATOM 6888 C CA . LEU B 1 352 ? 15.328 10.352 9.18 1 98.62 352 LEU B CA 1
ATOM 6889 C C . LEU B 1 352 ? 15.891 9.547 8.016 1 98.62 352 LEU B C 1
ATOM 6891 O O . LEU B 1 352 ? 15.164 9.203 7.078 1 98.62 352 LEU B O 1
ATOM 6895 N N . LEU B 1 353 ? 17.188 9.273 7.996 1 97.62 353 LEU B N 1
ATOM 6896 C CA . LEU B 1 353 ? 17.844 8.344 7.098 1 97.62 353 LEU B CA 1
ATOM 6897 C C . LEU B 1 353 ? 18.375 7.125 7.855 1 97.62 353 LEU B C 1
ATOM 6899 O O . LEU B 1 353 ? 19.531 7.094 8.266 1 97.62 353 LEU B O 1
ATOM 6903 N N . PRO B 1 354 ? 17.562 6.117 7.898 1 92.5 354 PRO B N 1
ATOM 6904 C CA . PRO B 1 354 ? 17.906 5 8.773 1 92.5 354 PRO B CA 1
ATOM 6905 C C . PRO B 1 354 ? 19.188 4.289 8.344 1 92.5 354 PRO B C 1
ATOM 6907 O O . PRO B 1 354 ? 19.938 3.795 9.188 1 92.5 354 PRO B O 1
ATOM 6910 N N . ASP B 1 355 ? 19.469 4.242 7.059 1 89.56 355 ASP B N 1
ATOM 6911 C CA . ASP B 1 355 ? 20.625 3.512 6.574 1 89.56 355 ASP B CA 1
ATOM 6912 C C . ASP B 1 355 ? 21.922 4.113 7.117 1 89.56 355 ASP B C 1
ATOM 6914 O O . ASP B 1 355 ? 22.906 3.402 7.324 1 89.56 355 ASP B O 1
ATOM 6918 N N . THR B 1 356 ? 21.922 5.414 7.328 1 91.5 356 THR B N 1
ATOM 6919 C CA . THR B 1 356 ? 23.141 6.102 7.762 1 91.5 356 THR B CA 1
ATOM 6920 C C . THR B 1 356 ? 22.953 6.695 9.156 1 91.5 356 THR B C 1
ATOM 6922 O O . THR B 1 356 ? 23.828 7.406 9.656 1 91.5 356 THR B O 1
ATOM 6925 N N . ASN B 1 357 ? 21.828 6.469 9.781 1 93.56 357 ASN B N 1
ATOM 6926 C CA . ASN B 1 357 ? 21.484 6.996 11.102 1 93.56 357 ASN B CA 1
ATOM 6927 C C . ASN B 1 357 ? 21.625 8.516 11.148 1 93.56 357 ASN B C 1
ATOM 6929 O O . ASN B 1 357 ? 22.328 9.047 12.016 1 93.56 357 ASN B O 1
ATOM 6933 N N . ASN B 1 358 ? 21.156 9.164 10.148 1 97.06 358 ASN B N 1
ATOM 6934 C CA . ASN B 1 358 ? 21.094 10.617 10.094 1 97.06 358 ASN B CA 1
ATOM 6935 C C . ASN B 1 358 ? 19.703 11.141 10.477 1 97.06 358 ASN B C 1
ATOM 6937 O O . ASN B 1 358 ? 18.703 10.484 10.203 1 97.06 358 ASN B O 1
ATOM 6941 N N . VAL B 1 359 ? 19.656 12.258 11.133 1 98.44 359 VAL B N 1
ATOM 6942 C CA . VAL B 1 359 ? 18.438 12.961 11.5 1 98.44 359 VAL B CA 1
ATOM 6943 C C . VAL B 1 359 ? 18.562 14.438 11.148 1 98.44 359 VAL B C 1
ATOM 6945 O O . VAL B 1 359 ? 19.594 15.062 11.43 1 98.44 359 VAL B O 1
ATOM 6948 N N . ILE B 1 360 ? 17.594 15 10.484 1 98.81 360 ILE B N 1
ATOM 6949 C CA . ILE B 1 360 ? 17.5 16.422 10.195 1 98.81 360 ILE B CA 1
ATOM 6950 C C . ILE B 1 360 ? 16.203 16.984 10.781 1 98.81 360 ILE B C 1
ATOM 6952 O O . ILE B 1 360 ? 15.117 16.5 10.469 1 98.81 360 ILE B O 1
ATOM 6956 N N . VAL B 1 361 ? 16.297 17.953 11.641 1 98.88 361 VAL B N 1
ATOM 6957 C CA . VAL B 1 361 ? 15.125 18.609 12.234 1 98.88 361 VAL B CA 1
ATOM 6958 C C . VAL B 1 361 ? 15.172 20.109 11.961 1 98.88 361 VAL B C 1
ATOM 6960 O O . VAL B 1 361 ? 16.203 20.75 12.156 1 98.88 361 VAL B O 1
ATOM 6963 N N . VAL B 1 362 ? 14.094 20.641 11.461 1 98.94 362 VAL B N 1
ATOM 6964 C CA . VAL B 1 362 ? 13.961 22.078 11.25 1 98.94 362 VAL B CA 1
ATOM 6965 C C . VAL B 1 362 ? 12.641 22.562 11.844 1 98.94 362 VAL B C 1
ATOM 6967 O O . VAL B 1 362 ? 11.57 22.062 11.492 1 98.94 362 VAL B O 1
ATOM 6970 N N . LEU B 1 363 ? 12.688 23.5 12.75 1 98.94 363 LEU B N 1
ATOM 6971 C CA . LEU B 1 363 ? 11.523 24.109 13.391 1 98.94 363 LEU B CA 1
ATOM 6972 C C . LEU B 1 363 ? 11.461 25.609 13.109 1 98.94 363 LEU B C 1
ATOM 6974 O O . LEU B 1 363 ? 12.492 26.281 13.094 1 98.94 363 LEU B O 1
ATOM 6978 N N . SER B 1 364 ? 10.32 26.125 12.836 1 98.88 364 SER B N 1
ATOM 6979 C CA . SER B 1 364 ? 10.156 27.562 12.625 1 98.88 364 SER B CA 1
ATOM 6980 C C . SER B 1 364 ? 8.875 28.062 13.273 1 98.88 364 SER B C 1
ATOM 6982 O O . SER B 1 364 ? 8.008 27.281 13.656 1 98.88 364 SER B O 1
ATOM 6984 N N . ASN B 1 365 ? 8.727 29.375 13.453 1 98.81 365 ASN B N 1
ATOM 6985 C CA . ASN B 1 365 ? 7.664 29.922 14.289 1 98.81 365 ASN B CA 1
ATOM 6986 C C . ASN B 1 365 ? 6.699 30.766 13.469 1 98.81 365 ASN B C 1
ATOM 6988 O O . ASN B 1 365 ? 6.156 31.75 13.961 1 98.81 365 ASN B O 1
ATOM 6992 N N . SER B 1 366 ? 6.516 30.406 12.195 1 98 366 SER B N 1
ATOM 6993 C CA . SER B 1 366 ? 5.551 31.141 11.375 1 98 366 SER B CA 1
ATOM 6994 C C . SER B 1 366 ? 4.879 30.219 10.359 1 98 366 SER B C 1
ATOM 6996 O O . SER B 1 366 ? 5.527 29.344 9.773 1 98 366 SER B O 1
ATOM 6998 N N . LEU B 1 367 ? 3.549 30.391 10.273 1 97.94 367 LEU B N 1
ATOM 6999 C CA . LEU B 1 367 ? 2.959 30.016 8.992 1 97.94 367 LEU B CA 1
ATOM 7000 C C . LEU B 1 367 ? 3.346 31 7.902 1 97.94 367 LEU B C 1
ATOM 7002 O O . LEU B 1 367 ? 2.66 32 7.703 1 97.94 367 LEU B O 1
ATOM 7006 N N . ALA B 1 368 ? 4.414 30.734 7.191 1 97.62 368 ALA B N 1
ATOM 7007 C CA . ALA B 1 368 ? 5.039 31.625 6.211 1 97.62 368 ALA B CA 1
ATOM 7008 C C . ALA B 1 368 ? 4.305 31.562 4.875 1 97.62 368 ALA B C 1
ATOM 7010 O O . ALA B 1 368 ? 3.232 30.953 4.773 1 97.62 368 ALA B O 1
ATOM 7011 N N . LEU B 1 369 ? 4.855 32.312 3.893 1 97.81 369 LEU B N 1
ATOM 7012 C CA . LEU B 1 369 ? 4.238 32.344 2.57 1 97.81 369 LEU B CA 1
ATOM 7013 C C . LEU B 1 369 ? 4.492 31.047 1.819 1 97.81 369 LEU B C 1
ATOM 7015 O O . LEU B 1 369 ? 3.842 30.766 0.809 1 97.81 369 LEU B O 1
ATOM 7019 N N . ASN B 1 370 ? 5.398 30.297 2.207 1 98.06 370 ASN B N 1
ATOM 7020 C CA . ASN B 1 370 ? 5.66 28.922 1.812 1 98.06 370 ASN B CA 1
ATOM 7021 C C . ASN B 1 370 ? 6.16 28.094 2.986 1 98.06 370 ASN B C 1
ATOM 7023 O O . ASN B 1 370 ? 6.156 28.547 4.129 1 98.06 370 ASN B O 1
ATOM 7027 N N . ASP B 1 371 ? 6.398 26.797 2.82 1 98.38 371 ASP B N 1
ATOM 7028 C CA . ASP B 1 371 ? 6.906 25.922 3.877 1 98.38 371 ASP B CA 1
ATOM 7029 C C . ASP B 1 371 ? 8.43 25.984 3.955 1 98.38 371 ASP B C 1
ATOM 7031 O O . ASP B 1 371 ? 9.117 25.078 3.465 1 98.38 371 ASP B O 1
ATOM 7035 N N . VAL B 1 372 ? 8.945 26.938 4.688 1 98.88 372 VAL B N 1
ATOM 7036 C CA . VAL B 1 372 ? 10.367 27.234 4.766 1 98.88 372 VAL B CA 1
ATOM 7037 C C . VAL B 1 372 ? 11.117 26.047 5.355 1 98.88 372 VAL B C 1
ATOM 7039 O O . VAL B 1 372 ? 12.148 25.625 4.816 1 98.88 372 VAL B O 1
ATOM 7042 N N . PRO B 1 373 ? 10.656 25.438 6.473 1 98.94 373 PRO B N 1
ATOM 7043 C CA . PRO B 1 373 ? 11.367 24.266 7.008 1 98.94 373 PRO B CA 1
ATOM 7044 C C . PRO B 1 373 ? 11.516 23.141 5.98 1 98.94 373 PRO B C 1
ATOM 7046 O O . PRO B 1 373 ? 12.523 22.438 5.969 1 98.94 373 PRO B O 1
ATOM 7049 N N . ASP B 1 374 ? 10.539 22.969 5.176 1 98.81 374 ASP B N 1
ATOM 7050 C CA . ASP B 1 374 ? 10.609 21.953 4.133 1 98.81 374 ASP B CA 1
ATOM 7051 C C . ASP B 1 374 ? 11.758 22.234 3.166 1 98.81 374 ASP B C 1
ATOM 7053 O O . ASP B 1 374 ? 12.555 21.344 2.859 1 98.81 374 ASP B O 1
ATOM 7057 N N . TRP B 1 375 ? 11.836 23.469 2.605 1 98.88 375 TRP B N 1
ATOM 7058 C CA . TRP B 1 375 ? 12.914 23.859 1.707 1 98.88 375 TRP B CA 1
ATOM 7059 C C . TRP B 1 375 ? 14.273 23.703 2.391 1 98.88 375 TRP B C 1
ATOM 7061 O O . TRP B 1 375 ? 15.203 23.156 1.812 1 98.88 375 TRP B O 1
ATOM 7071 N N . VAL B 1 376 ? 14.375 24.203 3.623 1 98.94 376 VAL B N 1
ATOM 7072 C CA . VAL B 1 376 ? 15.625 24.109 4.367 1 98.94 376 VAL B CA 1
ATOM 7073 C C . VAL B 1 376 ? 15.984 22.641 4.605 1 98.94 376 VAL B C 1
ATOM 7075 O O . VAL B 1 376 ? 17.141 22.25 4.438 1 98.94 376 VAL B O 1
ATOM 7078 N N . GLY B 1 377 ? 14.984 21.875 5.043 1 98.88 377 GLY B N 1
ATOM 7079 C CA . GLY B 1 377 ? 15.211 20.453 5.273 1 98.88 377 GLY B CA 1
ATOM 7080 C C . GLY B 1 377 ? 15.75 19.734 4.051 1 98.88 377 GLY B C 1
ATOM 7081 O O . GLY B 1 377 ? 16.688 18.938 4.148 1 98.88 377 GLY B O 1
ATOM 7082 N N . GLN B 1 378 ? 15.172 20 2.914 1 98.88 378 GLN B N 1
ATOM 7083 C CA . GLN B 1 378 ? 15.594 19.359 1.675 1 98.88 378 GLN B CA 1
ATOM 7084 C C . GLN B 1 378 ? 16.969 19.844 1.248 1 98.88 378 GLN B C 1
ATOM 7086 O O . GLN B 1 378 ? 17.781 19.062 0.731 1 98.88 378 GLN B O 1
ATOM 7091 N N . LEU B 1 379 ? 17.266 21.125 1.425 1 98.81 379 LEU B N 1
ATOM 7092 C CA . LEU B 1 379 ? 18.594 21.688 1.179 1 98.81 379 LEU B CA 1
ATOM 7093 C C . LEU B 1 379 ? 19.641 20.969 2.012 1 98.81 379 LEU B C 1
ATOM 7095 O O . LEU B 1 379 ? 20.672 20.547 1.483 1 98.81 379 LEU B O 1
ATOM 7099 N N . ILE B 1 380 ? 19.391 20.812 3.297 1 98.75 380 ILE B N 1
ATOM 7100 C CA . ILE B 1 380 ? 20.312 20.156 4.227 1 98.75 380 ILE B CA 1
ATOM 7101 C C . ILE B 1 380 ? 20.469 18.688 3.846 1 98.75 380 ILE B C 1
ATOM 7103 O O . ILE B 1 380 ? 21.562 18.141 3.898 1 98.75 380 ILE B O 1
ATOM 7107 N N . LEU B 1 381 ? 19.359 18.047 3.498 1 98.69 381 LEU B N 1
ATOM 7108 C CA . LEU B 1 381 ? 19.375 16.641 3.109 1 98.69 381 LEU B CA 1
ATOM 7109 C C . LEU B 1 381 ? 20.344 16.406 1.95 1 98.69 381 LEU B C 1
ATOM 7111 O O . LEU B 1 381 ? 21.125 15.461 1.974 1 98.69 381 LEU B O 1
ATOM 7115 N N . GLU B 1 382 ? 20.219 17.25 0.914 1 98.56 382 GLU B N 1
ATOM 7116 C CA . GLU B 1 382 ? 21.109 17.078 -0.235 1 98.56 382 GLU B CA 1
ATOM 7117 C C . GLU B 1 382 ? 22.578 17.219 0.169 1 98.56 382 GLU B C 1
ATOM 7119 O O . GLU B 1 382 ? 23.438 16.531 -0.377 1 98.56 382 GLU B O 1
ATOM 7124 N N . GLU B 1 383 ? 22.859 18.125 1.133 1 98 383 GLU B N 1
ATOM 7125 C CA . GLU B 1 383 ? 24.219 18.266 1.63 1 98 383 GLU B CA 1
ATOM 7126 C C . GLU B 1 383 ? 24.672 17.031 2.396 1 98 383 GLU B C 1
ATOM 7128 O O . GLU B 1 383 ? 25.781 16.547 2.217 1 98 383 GLU B O 1
ATOM 7133 N N . VAL B 1 384 ? 23.797 16.531 3.258 1 97.56 384 VAL B N 1
ATOM 7134 C CA . VAL B 1 384 ? 24.078 15.352 4.066 1 97.56 384 VAL B CA 1
ATOM 7135 C C . VAL B 1 384 ? 24.344 14.148 3.16 1 97.56 384 VAL B C 1
ATOM 7137 O O . VAL B 1 384 ? 25.234 13.336 3.43 1 97.56 384 VAL B O 1
ATOM 7140 N N . LEU B 1 385 ? 23.594 14.047 2.057 1 97.19 385 LEU B N 1
ATOM 7141 C CA . LEU B 1 385 ? 23.688 12.93 1.127 1 97.19 385 LEU B CA 1
ATOM 7142 C C . LEU B 1 385 ? 24.922 13.07 0.233 1 97.19 385 LEU B C 1
ATOM 7144 O O . LEU B 1 385 ? 25.328 12.117 -0.422 1 97.19 385 LEU B O 1
ATOM 7148 N N . GLY B 1 386 ? 25.516 14.25 0.21 1 96.81 386 GLY B N 1
ATOM 7149 C CA . GLY B 1 386 ? 26.641 14.5 -0.678 1 96.81 386 GLY B CA 1
ATOM 7150 C C . GLY B 1 386 ? 26.234 14.562 -2.141 1 96.81 386 GLY B C 1
ATOM 7151 O O . GLY B 1 386 ? 26.969 14.07 -3.008 1 96.81 386 GLY B O 1
ATOM 7152 N N . VAL B 1 387 ? 25.062 15.133 -2.408 1 97.94 387 VAL B N 1
ATOM 7153 C CA . VAL B 1 387 ? 24.594 15.273 -3.781 1 97.94 387 VAL B CA 1
ATOM 7154 C C . VAL B 1 387 ? 25.547 16.156 -4.574 1 97.94 387 VAL B C 1
ATOM 7156 O O . VAL B 1 387 ? 25.922 17.234 -4.113 1 97.94 387 VAL B O 1
ATOM 7159 N N . PRO B 1 388 ? 25.922 15.758 -5.773 1 97.5 388 PRO B N 1
ATOM 7160 C CA . PRO B 1 388 ? 26.812 16.594 -6.586 1 97.5 388 PRO B CA 1
ATOM 7161 C C . PRO B 1 388 ? 26.172 17.922 -6.984 1 97.5 388 PRO B C 1
ATOM 7163 O O . PRO B 1 388 ? 24.953 17.969 -7.207 1 97.5 388 PRO B O 1
ATOM 7166 N N . GLU B 1 389 ? 26.969 18.922 -7.098 1 96.56 389 GLU B N 1
ATOM 7167 C CA . GLU B 1 389 ? 26.5 20.281 -7.379 1 96.56 389 GLU B CA 1
ATOM 7168 C C . GLU B 1 389 ? 25.594 20.297 -8.617 1 96.56 389 GLU B C 1
ATOM 7170 O O . GLU B 1 389 ? 24.578 21 -8.633 1 96.56 389 GLU B O 1
ATOM 7175 N N . SER B 1 390 ? 25.922 19.484 -9.641 1 97.19 390 SER B N 1
ATOM 7176 C CA . SER B 1 390 ? 25.188 19.484 -10.906 1 97.19 390 SER B CA 1
ATOM 7177 C C . SER B 1 390 ? 23.781 18.906 -10.727 1 97.19 390 SER B C 1
ATOM 7179 O O . SER B 1 390 ? 22.906 19.141 -11.555 1 97.19 390 SER B O 1
ATOM 7181 N N . GLU B 1 391 ? 23.578 18.172 -9.609 1 97.5 391 GLU B N 1
ATOM 7182 C CA . GLU B 1 391 ? 22.297 17.469 -9.406 1 97.5 391 GLU B CA 1
ATOM 7183 C C . GLU B 1 391 ? 21.484 18.141 -8.312 1 97.5 391 GLU B C 1
ATOM 7185 O O . GLU B 1 391 ? 20.375 17.703 -8.008 1 97.5 391 GLU B O 1
ATOM 7190 N N . ARG B 1 392 ? 21.969 19.203 -7.691 1 97.88 392 ARG B N 1
ATOM 7191 C CA . ARG B 1 392 ? 21.281 19.875 -6.598 1 97.88 392 ARG B CA 1
ATOM 7192 C C . ARG B 1 392 ? 20.141 20.734 -7.121 1 97.88 392 ARG B C 1
ATOM 7194 O O . ARG B 1 392 ? 20.188 21.219 -8.258 1 97.88 392 ARG B O 1
ATOM 7201 N N . ASN B 1 393 ? 19.156 20.828 -6.41 1 98.38 393 ASN B N 1
ATOM 7202 C CA . ASN B 1 393 ? 18.016 21.688 -6.727 1 98.38 393 ASN B CA 1
ATOM 7203 C C . ASN B 1 393 ? 18.297 23.141 -6.336 1 98.38 393 ASN B C 1
ATOM 7205 O O . ASN B 1 393 ? 19.156 23.406 -5.5 1 98.38 393 ASN B O 1
ATOM 7209 N N . ASN B 1 394 ? 17.672 24.047 -6.996 1 98.56 394 ASN B N 1
ATOM 7210 C CA . ASN B 1 394 ? 17.703 25.453 -6.629 1 98.56 394 ASN B CA 1
ATOM 7211 C C . ASN B 1 394 ? 16.531 25.828 -5.711 1 98.56 394 ASN B C 1
ATOM 7213 O O . ASN B 1 394 ? 15.5 26.297 -6.172 1 98.56 394 ASN B O 1
ATOM 7217 N N . TYR B 1 395 ? 16.781 25.75 -4.445 1 98.69 395 TYR B N 1
ATOM 7218 C CA . TYR B 1 395 ? 15.711 25.922 -3.469 1 98.69 395 TYR B CA 1
ATOM 7219 C C . TYR B 1 395 ? 15.32 27.391 -3.342 1 98.69 395 TYR B C 1
ATOM 7221 O O . TYR B 1 395 ? 14.203 27.703 -2.928 1 98.69 395 TYR B O 1
ATOM 7229 N N . LEU B 1 396 ? 16.234 28.344 -3.598 1 98.81 396 LEU B N 1
ATOM 7230 C CA . LEU B 1 396 ? 15.867 29.75 -3.627 1 98.81 396 LEU B CA 1
ATOM 7231 C C . LEU B 1 396 ? 14.852 30.016 -4.734 1 98.81 396 LEU B C 1
ATOM 7233 O O . LEU B 1 396 ? 13.875 30.75 -4.527 1 98.81 396 LEU B O 1
ATOM 7237 N N . GLU B 1 397 ? 15.141 29.438 -5.883 1 98.62 397 GLU B N 1
ATOM 7238 C CA . GLU B 1 397 ? 14.18 29.562 -6.977 1 98.62 397 GLU B CA 1
ATOM 7239 C C . GLU B 1 397 ? 12.836 28.938 -6.605 1 98.62 397 GLU B C 1
ATOM 7241 O O . GLU B 1 397 ? 11.781 29.5 -6.914 1 98.62 397 GLU B O 1
ATOM 7246 N N . ALA B 1 398 ? 12.859 27.766 -6.004 1 98.69 398 ALA B N 1
ATOM 7247 C CA . ALA B 1 398 ? 11.633 27.109 -5.559 1 98.69 398 ALA B CA 1
ATOM 7248 C C . ALA B 1 398 ? 10.875 27.984 -4.57 1 98.69 398 ALA B C 1
ATOM 7250 O O . ALA B 1 398 ? 9.641 28.062 -4.625 1 98.69 398 ALA B O 1
ATOM 7251 N N . ALA B 1 399 ? 11.633 28.625 -3.689 1 98.75 399 ALA B N 1
ATOM 7252 C CA . ALA B 1 399 ? 11.023 29.484 -2.689 1 98.75 399 ALA B CA 1
ATOM 7253 C C . ALA B 1 399 ? 10.336 30.688 -3.348 1 98.75 399 ALA B C 1
ATOM 7255 O O . ALA B 1 399 ? 9.211 31.031 -2.984 1 98.75 399 ALA B O 1
ATOM 7256 N N . HIS B 1 400 ? 11.047 31.312 -4.281 1 98.69 400 HIS B N 1
ATOM 7257 C CA . HIS B 1 400 ? 10.453 32.438 -4.996 1 98.69 400 HIS B CA 1
ATOM 7258 C C . HIS B 1 400 ? 9.203 32.031 -5.754 1 98.69 400 HIS B C 1
ATOM 7260 O O . HIS B 1 400 ? 8.188 32.719 -5.723 1 98.69 400 HIS B O 1
ATOM 7266 N N . THR B 1 401 ? 9.258 30.859 -6.426 1 98.56 401 THR B N 1
ATOM 7267 C CA . THR B 1 401 ? 8.125 30.344 -7.184 1 98.56 401 THR B CA 1
ATOM 7268 C C . THR B 1 401 ? 6.934 30.078 -6.27 1 98.56 401 THR B C 1
ATOM 7270 O O . THR B 1 401 ? 5.805 30.453 -6.59 1 98.56 401 THR B O 1
ATOM 7273 N N . SER B 1 402 ? 7.195 29.422 -5.148 1 98.25 402 SER B N 1
ATOM 7274 C CA . SER B 1 402 ? 6.117 29.062 -4.238 1 98.25 402 SER B CA 1
ATOM 7275 C C . SER B 1 402 ? 5.477 30.297 -3.609 1 98.25 402 SER B C 1
ATOM 7277 O O . SER B 1 402 ? 4.258 30.328 -3.424 1 98.25 402 SER B O 1
ATOM 7279 N N . VAL B 1 403 ? 6.266 31.297 -3.244 1 98.12 403 VAL B N 1
ATOM 7280 C CA . VAL B 1 403 ? 5.719 32.531 -2.684 1 98.12 403 VAL B CA 1
ATOM 7281 C C . VAL B 1 403 ? 4.852 33.25 -3.725 1 98.12 403 VAL B C 1
ATOM 7283 O O . VAL B 1 403 ? 3.746 33.688 -3.42 1 98.12 403 VAL B O 1
ATOM 7286 N N . ALA B 1 404 ? 5.387 33.312 -4.934 1 97.94 404 ALA B N 1
ATOM 7287 C CA . ALA B 1 404 ? 4.629 33.969 -6.008 1 97.94 404 ALA B CA 1
ATOM 7288 C C . ALA B 1 404 ? 3.295 33.25 -6.23 1 97.94 404 ALA B C 1
ATOM 7290 O O . ALA B 1 404 ? 2.266 33.906 -6.418 1 97.94 404 ALA B O 1
ATOM 7291 N N . GLU B 1 405 ? 3.346 31.953 -6.246 1 97.38 405 GLU B N 1
ATOM 7292 C CA . GLU B 1 405 ? 2.125 31.172 -6.43 1 97.38 405 GLU B CA 1
ATOM 7293 C C . GLU B 1 405 ? 1.131 31.422 -5.301 1 97.38 405 GLU B C 1
ATOM 7295 O O . GLU B 1 405 ? -0.066 31.594 -5.547 1 97.38 405 GLU B O 1
ATOM 7300 N N . ASN B 1 406 ? 1.627 31.391 -4.066 1 97 406 ASN B N 1
ATOM 7301 C CA . ASN B 1 406 ? 0.775 31.625 -2.906 1 97 406 ASN B CA 1
ATOM 7302 C C . ASN B 1 406 ? 0.051 32.969 -3.004 1 97 406 ASN B C 1
ATOM 7304 O O . ASN B 1 406 ? -1.14 33.062 -2.697 1 97 406 ASN B O 1
ATOM 7308 N N . LEU B 1 407 ? 0.729 33.969 -3.43 1 96.56 407 LEU B N 1
ATOM 7309 C CA . LEU B 1 407 ? 0.209 35.344 -3.424 1 96.56 407 LEU B CA 1
ATOM 7310 C C . LEU B 1 407 ? -0.779 35.562 -4.566 1 96.56 407 LEU B C 1
ATOM 7312 O O . LEU B 1 407 ? -1.497 36.562 -4.594 1 96.56 407 LEU B O 1
ATOM 7316 N N . LYS B 1 408 ? -0.877 34.594 -5.488 1 95.69 408 LYS B N 1
ATOM 7317 C CA . LYS B 1 408 ? -1.844 34.688 -6.582 1 95.69 408 LYS B CA 1
ATOM 7318 C C . LYS B 1 408 ? -3.238 34.281 -6.109 1 95.69 408 LYS B C 1
ATOM 7320 O O . LYS B 1 408 ? -4.238 34.625 -6.742 1 95.69 408 LYS B O 1
ATOM 7325 N N . TRP B 1 409 ? -3.252 33.531 -5.066 1 93.75 409 TRP B N 1
ATOM 7326 C CA . TRP B 1 409 ? -4.5 32.906 -4.656 1 93.75 409 TRP B CA 1
ATOM 7327 C C . TRP B 1 409 ? -5.582 33.938 -4.395 1 93.75 409 TRP B C 1
ATOM 7329 O O . TRP B 1 409 ? -6.688 33.844 -4.934 1 93.75 409 TRP B O 1
ATOM 7339 N N . TYR B 1 410 ? -5.309 34.969 -3.574 1 95.5 410 TYR B N 1
ATOM 7340 C CA . TYR B 1 410 ? -6.32 35.875 -3.08 1 95.5 410 TYR B CA 1
ATOM 7341 C C . TYR B 1 410 ? -6.898 36.719 -4.215 1 95.5 410 TYR B C 1
ATOM 7343 O O . TYR B 1 410 ? -8.117 36.781 -4.391 1 95.5 410 TYR B O 1
ATOM 7351 N N . PRO B 1 411 ? -6.047 37.375 -5.035 1 96.44 411 PRO B N 1
ATOM 7352 C CA . PRO B 1 411 ? -6.641 38.125 -6.148 1 96.44 411 PRO B CA 1
ATOM 7353 C C . PRO B 1 411 ? -7.449 37.25 -7.09 1 96.44 411 PRO B C 1
ATOM 7355 O O . PRO B 1 411 ? -8.484 37.656 -7.605 1 96.44 411 PRO B O 1
ATOM 7358 N N . ALA B 1 412 ? -6.949 36.062 -7.355 1 96 412 ALA B N 1
ATOM 7359 C CA . ALA B 1 412 ? -7.688 35.125 -8.211 1 96 412 ALA B CA 1
ATOM 7360 C C . ALA B 1 412 ? -9.039 34.781 -7.594 1 96 412 ALA B C 1
ATOM 7362 O O . ALA B 1 412 ? -10.039 34.688 -8.297 1 96 412 ALA B O 1
ATOM 7363 N N . LEU B 1 413 ? -9.031 34.5 -6.348 1 95.81 413 LEU B N 1
ATOM 7364 C CA . LEU B 1 413 ? -10.258 34.188 -5.617 1 95.81 413 LEU B CA 1
ATOM 7365 C C . LEU B 1 413 ? -11.258 35.312 -5.715 1 95.81 413 LEU B C 1
ATOM 7367 O O . LEU B 1 413 ? -12.438 35.094 -5.992 1 95.81 413 LEU B O 1
ATOM 7371 N N . VAL B 1 414 ? -10.82 36.5 -5.457 1 96.88 414 VAL B N 1
ATOM 7372 C CA . VAL B 1 414 ? -11.672 37.688 -5.523 1 96.88 414 VAL B CA 1
ATOM 7373 C C . VAL B 1 414 ? -12.258 37.812 -6.93 1 96.88 414 VAL B C 1
ATOM 7375 O O . VAL B 1 414 ? -13.453 38.094 -7.09 1 96.88 414 VAL B O 1
ATOM 7378 N N . GLU B 1 415 ? -11.391 37.656 -7.887 1 97.44 415 GLU B N 1
ATOM 7379 C CA . GLU B 1 415 ? -11.844 37.75 -9.273 1 97.44 415 GLU B CA 1
ATOM 7380 C C . GLU B 1 415 ? -12.898 36.688 -9.562 1 97.44 415 GLU B C 1
ATOM 7382 O O . GLU B 1 415 ? -13.914 36.969 -10.203 1 97.44 415 GLU B O 1
ATOM 7387 N N . GLU B 1 416 ? -12.617 35.5 -9.141 1 96.75 416 GLU B N 1
ATOM 7388 C CA . GLU B 1 416 ? -13.562 34.406 -9.359 1 96.75 416 GLU B CA 1
ATOM 7389 C C . GLU B 1 416 ? -14.906 34.688 -8.703 1 96.75 416 GLU B C 1
ATOM 7391 O O . GLU B 1 416 ? -15.961 34.438 -9.289 1 96.75 416 GLU B O 1
ATOM 7396 N N . LEU B 1 417 ? -14.906 35.156 -7.461 1 97.12 417 LEU B N 1
ATOM 7397 C CA . LEU B 1 417 ? -16.125 35.5 -6.742 1 97.12 417 LEU B CA 1
ATOM 7398 C C . LEU B 1 417 ? -16.875 36.625 -7.477 1 97.12 417 LEU B C 1
ATOM 7400 O O . LEU B 1 417 ? -18.109 36.531 -7.633 1 97.12 417 LEU B O 1
ATOM 7404 N N . ASN B 1 418 ? -16.203 37.562 -7.922 1 97.19 418 ASN B N 1
ATOM 7405 C CA . ASN B 1 418 ? -16.828 38.688 -8.625 1 97.19 418 ASN B CA 1
ATOM 7406 C C . ASN B 1 418 ? -17.453 38.219 -9.945 1 97.19 418 ASN B C 1
ATOM 7408 O O . ASN B 1 418 ? -18.562 38.625 -10.273 1 97.19 418 ASN B O 1
ATOM 7412 N N . ASN B 1 419 ? -16.719 37.406 -10.664 1 97.12 419 ASN B N 1
ATOM 7413 C CA . ASN B 1 419 ? -17.172 36.938 -11.969 1 97.12 419 ASN B CA 1
ATOM 7414 C C . ASN B 1 419 ? -18.406 36.062 -11.844 1 97.12 419 ASN B C 1
ATOM 7416 O O . ASN B 1 419 ? -19.266 36.031 -12.727 1 97.12 419 ASN B O 1
ATOM 7420 N N . ALA B 1 420 ? -18.469 35.375 -10.75 1 96.62 420 ALA B N 1
ATOM 7421 C CA . ALA B 1 420 ? -19.547 34.406 -10.586 1 96.62 420 ALA B CA 1
ATOM 7422 C C . ALA B 1 420 ? -20.766 35.031 -9.945 1 96.62 420 ALA B C 1
ATOM 7424 O O . ALA B 1 420 ? -21.859 34.469 -9.938 1 96.62 420 ALA B O 1
ATOM 7425 N N . ARG B 1 421 ? -20.688 36.219 -9.461 1 97.06 421 ARG B N 1
ATOM 7426 C CA . ARG B 1 421 ? -21.734 36.875 -8.688 1 97.06 421 ARG B CA 1
ATOM 7427 C C . ARG B 1 421 ? -22.938 37.219 -9.57 1 97.06 421 ARG B C 1
ATOM 7429 O O . ARG B 1 421 ? -22.766 37.781 -10.672 1 97.06 421 ARG B O 1
ATOM 7436 N N . LYS B 1 422 ? -24.109 36.812 -9.164 1 96.94 422 LYS B N 1
ATOM 7437 C CA . LYS B 1 422 ? -25.328 37.312 -9.773 1 96.94 422 LYS B CA 1
ATOM 7438 C C . LYS B 1 422 ? -25.609 38.75 -9.352 1 96.94 422 LYS B C 1
ATOM 7440 O O . LYS B 1 422 ? -26.031 39 -8.219 1 96.94 422 LYS B O 1
ATOM 7445 N N . ASN B 1 423 ? -25.609 39.656 -10.289 1 94.19 423 ASN B N 1
ATOM 7446 C CA . ASN B 1 423 ? -25.797 41.094 -9.984 1 94.19 423 ASN B CA 1
ATOM 7447 C C . ASN B 1 423 ? -27.281 41.469 -9.953 1 94.19 423 ASN B C 1
ATOM 7449 O O . ASN B 1 423 ? -28.109 40.75 -10.523 1 94.19 423 ASN B O 1
ATOM 7453 N N . GLY B 1 424 ? -27.562 42.5 -9.211 1 95 424 GLY B N 1
ATOM 7454 C CA . GLY B 1 424 ? -28.906 43.062 -9.219 1 95 424 GLY B CA 1
ATOM 7455 C C . GLY B 1 424 ? -29.828 42.375 -8.234 1 95 424 GLY B C 1
ATOM 7456 O O . GLY B 1 424 ? -31.062 42.5 -8.344 1 95 424 GLY B O 1
ATOM 7457 N N . THR B 1 425 ? -29.25 41.562 -7.383 1 96.94 425 THR B N 1
ATOM 7458 C CA . THR B 1 425 ? -30.094 40.938 -6.355 1 96.94 425 THR B CA 1
ATOM 7459 C C . THR B 1 425 ? -29.953 41.688 -5.031 1 96.94 425 THR B C 1
ATOM 7461 O O . THR B 1 425 ? -29 42.438 -4.828 1 96.94 425 THR B O 1
ATOM 7464 N N . SER B 1 426 ? -30.953 41.594 -4.168 1 96.56 426 SER B N 1
ATOM 7465 C CA . SER B 1 426 ? -30.953 42.156 -2.826 1 96.56 426 SER B CA 1
ATOM 7466 C C . SER B 1 426 ? -31.312 41.125 -1.778 1 96.56 426 SER B C 1
ATOM 7468 O O . SER B 1 426 ? -32.062 40.188 -2.059 1 96.56 426 SER B O 1
ATOM 7470 N N . PRO B 1 427 ? -30.703 41.219 -0.665 1 96.69 427 PRO B N 1
ATOM 7471 C CA . PRO B 1 427 ? -31.109 40.312 0.401 1 96.69 427 PRO B CA 1
ATOM 7472 C C . PRO B 1 427 ? -32.5 40.594 0.929 1 96.69 427 PRO B C 1
ATOM 7474 O O . PRO B 1 427 ? -33.094 41.656 0.633 1 96.69 427 PRO B O 1
ATOM 7477 N N . ARG B 1 428 ? -33 39.75 1.686 1 96.69 428 ARG B N 1
ATOM 7478 C CA . ARG B 1 428 ? -34.188 40 2.502 1 96.69 428 ARG B CA 1
ATOM 7479 C C . ARG B 1 428 ? -33.875 40.969 3.637 1 96.69 428 ARG B C 1
ATOM 7481 O O . ARG B 1 428 ? -32.75 41.469 3.742 1 96.69 428 ARG B O 1
ATOM 7488 N N . ALA B 1 429 ? -35 41.219 4.406 1 97 429 ALA B N 1
ATOM 7489 C CA . ALA B 1 429 ? -34.719 42 5.602 1 97 429 ALA B CA 1
ATOM 7490 C C . ALA B 1 429 ? -33.625 41.344 6.453 1 97 429 ALA B C 1
ATOM 7492 O O . ALA B 1 429 ? -33.75 40.156 6.75 1 97 429 ALA B O 1
ATOM 7493 N N . LEU B 1 430 ? -32.625 42.062 6.809 1 98.06 430 LEU B N 1
ATOM 7494 C CA . LEU B 1 430 ? -31.453 41.469 7.465 1 98.06 430 LEU B CA 1
ATOM 7495 C C . LEU B 1 430 ? -31.844 40.75 8.742 1 98.06 430 LEU B C 1
ATOM 7497 O O . LEU B 1 430 ? -31.203 39.781 9.125 1 98.06 430 LEU B O 1
ATOM 7501 N N . GLU B 1 431 ? -32.906 41.188 9.367 1 97.19 431 GLU B N 1
ATOM 7502 C CA . GLU B 1 431 ? -33.375 40.594 10.609 1 97.19 431 GLU B CA 1
ATOM 7503 C C . GLU B 1 431 ? -33.781 39.125 10.406 1 97.19 431 GLU B C 1
ATOM 7505 O O . GLU B 1 431 ? -33.75 38.344 11.344 1 97.19 431 GLU B O 1
ATOM 7510 N N . GLU B 1 432 ? -34.125 38.812 9.188 1 97 432 GLU B N 1
ATOM 7511 C CA . GLU B 1 432 ? -34.625 37.469 8.891 1 97 432 GLU B CA 1
ATOM 7512 C C . GLU B 1 432 ? -33.5 36.438 9 1 97 432 GLU B C 1
ATOM 7514 O O . GLU B 1 432 ? -33.75 35.25 9.234 1 97 432 GLU B O 1
ATOM 7519 N N . TYR B 1 433 ? -32.281 36.906 8.805 1 98.12 433 TYR B N 1
ATOM 7520 C CA . TYR B 1 433 ? -31.141 36 8.797 1 98.12 433 TYR B CA 1
ATOM 7521 C C . TYR B 1 433 ? -30.625 35.75 10.211 1 98.12 433 TYR B C 1
ATOM 7523 O O . TYR B 1 433 ? -29.844 34.844 10.445 1 98.12 433 TYR B O 1
ATOM 7531 N N . VAL B 1 434 ? -30.953 36.594 11.172 1 98.19 434 VAL B N 1
ATOM 7532 C CA . VAL B 1 434 ? -30.422 36.594 12.531 1 98.19 434 VAL B CA 1
ATOM 7533 C C . VAL B 1 434 ? -30.906 35.344 13.258 1 98.19 434 VAL B C 1
ATOM 7535 O O . VAL B 1 434 ? -32.062 34.938 13.125 1 98.19 434 VAL B O 1
ATOM 7538 N N . GLY B 1 435 ? -30 34.688 14.008 1 98.12 435 GLY B N 1
ATOM 7539 C CA . GLY B 1 435 ? -30.344 33.5 14.789 1 98.12 435 GLY B CA 1
ATOM 7540 C C . GLY B 1 435 ? -29.156 32.594 15.055 1 98.12 435 GLY B C 1
ATOM 7541 O O . GLY B 1 435 ? -28.031 32.906 14.625 1 98.12 435 GLY B O 1
ATOM 7542 N N . THR B 1 436 ? -29.375 31.656 15.906 1 98.56 436 THR B N 1
ATOM 7543 C CA . THR B 1 436 ? -28.406 30.594 16.141 1 98.56 436 THR B CA 1
ATOM 7544 C C . THR B 1 436 ? -28.719 29.375 15.266 1 98.56 436 THR B C 1
ATOM 7546 O O . THR B 1 436 ? -29.828 28.859 15.297 1 98.56 436 THR B O 1
ATOM 7549 N N . TYR B 1 437 ? -27.781 29 14.445 1 98.56 437 TYR B N 1
ATOM 7550 C CA . TYR B 1 437 ? -27.922 27.844 13.555 1 98.56 437 TYR B CA 1
ATOM 7551 C C . TYR B 1 437 ? -27.078 26.672 14.047 1 98.56 437 TYR B C 1
ATOM 7553 O O . TYR B 1 437 ? -25.875 26.812 14.273 1 98.56 437 TYR B O 1
ATOM 7561 N N . TRP B 1 438 ? -27.688 25.547 14.164 1 98.25 438 TRP B N 1
ATOM 7562 C CA . TRP B 1 438 ? -27.031 24.359 14.703 1 98.25 438 TRP B CA 1
ATOM 7563 C C . TRP B 1 438 ? -26.891 23.281 13.633 1 98.25 438 TRP B C 1
ATOM 7565 O O . TRP B 1 438 ? -27.781 23.109 12.797 1 98.25 438 TRP B O 1
ATOM 7575 N N . ASP B 1 439 ? -25.719 22.609 13.703 1 96.19 439 ASP B N 1
ATOM 7576 C CA . ASP B 1 439 ? -25.609 21.438 12.844 1 96.19 439 ASP B CA 1
ATOM 7577 C C . ASP B 1 439 ? -26.547 20.328 13.328 1 96.19 439 ASP B C 1
ATOM 7579 O O . ASP B 1 439 ? -27.188 20.453 14.375 1 96.19 439 ASP B O 1
ATOM 7583 N N . ASN B 1 440 ? -26.656 19.297 12.562 1 94.06 440 ASN B N 1
ATOM 7584 C CA . ASN B 1 440 ? -27.656 18.266 12.805 1 94.06 440 ASN B CA 1
ATOM 7585 C C . ASN B 1 440 ? -27.328 17.438 14.047 1 94.06 440 ASN B C 1
ATOM 7587 O O . ASN B 1 440 ? -28.203 16.766 14.602 1 94.06 440 ASN B O 1
ATOM 7591 N N . ILE B 1 441 ? -26.078 17.5 14.516 1 94.5 441 ILE B N 1
ATOM 7592 C CA . ILE B 1 441 ? -25.703 16.688 15.664 1 94.5 441 ILE B CA 1
ATOM 7593 C C . ILE B 1 441 ? -25.531 17.578 16.891 1 94.5 441 ILE B C 1
ATOM 7595 O O . ILE B 1 441 ? -25.156 17.094 17.969 1 94.5 441 ILE B O 1
ATOM 7599 N N . ASN B 1 442 ? -25.75 18.844 16.797 1 96.44 442 ASN B N 1
ATOM 7600 C CA . ASN B 1 442 ? -25.703 19.828 17.875 1 96.44 442 ASN B CA 1
ATOM 7601 C C . ASN B 1 442 ? -24.328 19.906 18.516 1 96.44 442 ASN B C 1
ATOM 7603 O O . ASN B 1 442 ? -24.203 19.875 19.734 1 96.44 442 ASN B O 1
ATOM 7607 N N . VAL B 1 443 ? -23.328 19.906 17.781 1 96.06 443 VAL B N 1
ATOM 7608 C CA . VAL B 1 443 ? -21.953 20.031 18.25 1 96.06 443 VAL B CA 1
ATOM 7609 C C . VAL B 1 443 ? -21.375 21.359 17.797 1 96.06 443 VAL B C 1
ATOM 7611 O O . VAL B 1 443 ? -20.547 21.953 18.5 1 96.06 443 VAL B O 1
ATOM 7614 N N . PHE B 1 444 ? -21.766 21.828 16.656 1 96.88 444 PHE B N 1
ATOM 7615 C CA . PHE B 1 444 ? -21.234 23.047 16.047 1 96.88 444 PHE B CA 1
ATOM 7616 C C . PHE B 1 444 ? -22.359 24.031 15.734 1 96.88 444 PHE B C 1
ATOM 7618 O O . PHE B 1 444 ? -23.375 23.641 15.141 1 96.88 444 PHE B O 1
ATOM 7625 N N . LYS B 1 445 ? -22.188 25.25 16.109 1 98.06 445 LYS B N 1
ATOM 7626 C CA . LYS B 1 445 ? -23.203 26.266 15.828 1 98.06 445 LYS B CA 1
ATOM 7627 C C . LYS B 1 445 ? -22.562 27.516 15.227 1 98.06 445 LYS B C 1
ATOM 7629 O O . LYS B 1 445 ? -21.375 27.781 15.422 1 98.06 445 LYS B O 1
ATOM 7634 N N . ILE B 1 446 ? -23.359 28.203 14.484 1 98.56 446 ILE B N 1
ATOM 7635 C CA . ILE B 1 446 ? -23.047 29.531 13.984 1 98.56 446 ILE B CA 1
ATOM 7636 C C . ILE B 1 446 ? -24.109 30.516 14.445 1 98.56 446 ILE B C 1
ATOM 7638 O O . ILE B 1 446 ? -25.312 30.281 14.266 1 98.56 446 ILE B O 1
ATOM 7642 N N . VAL B 1 447 ? -23.656 31.531 15.102 1 98.69 447 VAL B N 1
ATOM 7643 C CA . VAL B 1 447 ? -24.562 32.594 15.555 1 98.69 447 VAL B CA 1
ATOM 7644 C C . VAL B 1 447 ? -24.5 33.781 14.602 1 98.69 447 VAL B C 1
ATOM 7646 O O . VAL B 1 447 ? -23.422 34.344 14.375 1 98.69 447 VAL B O 1
ATOM 7649 N N . VAL B 1 448 ? -25.625 34.125 14.062 1 98.69 448 VAL B N 1
ATOM 7650 C CA . VAL B 1 448 ? -25.719 35.281 13.172 1 98.69 448 VAL B CA 1
ATOM 7651 C C . VAL B 1 448 ? -26.359 36.469 13.922 1 98.69 448 VAL B C 1
ATOM 7653 O O . VAL B 1 448 ? -27.469 36.344 14.445 1 98.69 448 VAL B O 1
ATOM 7656 N N . ASP B 1 449 ? -25.656 37.562 13.875 1 98.06 449 ASP B N 1
ATOM 7657 C CA . ASP B 1 449 ? -26.125 38.75 14.586 1 98.06 449 ASP B CA 1
ATOM 7658 C C . ASP B 1 449 ? -26.219 39.938 13.648 1 98.06 449 ASP B C 1
ATOM 7660 O O . ASP B 1 449 ? -25.578 39.969 12.586 1 98.06 449 ASP B O 1
ATOM 7664 N N . LEU B 1 450 ? -27.031 40.844 14.047 1 98.19 450 LEU B N 1
ATOM 7665 C CA . LEU B 1 450 ? -27.156 42.156 13.383 1 98.19 450 LEU B CA 1
ATOM 7666 C C . LEU B 1 450 ? -26.672 43.281 14.289 1 98.19 450 LEU B C 1
ATOM 7668 O O . LEU B 1 450 ? -27.219 43.469 15.383 1 98.19 450 LEU B O 1
ATOM 7672 N N . VAL B 1 451 ? -25.672 43.906 13.891 1 97.75 451 VAL B N 1
ATOM 7673 C CA . VAL B 1 451 ? -25.109 45.031 14.633 1 97.75 451 VAL B CA 1
ATOM 7674 C C . VAL B 1 451 ? -24.953 46.219 13.711 1 97.75 451 VAL B C 1
ATOM 7676 O O . VAL B 1 451 ? -24.25 46.156 12.695 1 97.75 451 VAL B O 1
ATOM 7679 N N . ASP B 1 452 ? -25.609 47.406 14.008 1 96.88 452 ASP B N 1
ATOM 7680 C CA . ASP B 1 452 ? -25.516 48.625 13.234 1 96.88 452 ASP B CA 1
ATOM 7681 C C . ASP B 1 452 ? -25.844 48.375 11.766 1 96.88 452 ASP B C 1
ATOM 7683 O O . ASP B 1 452 ? -25.078 48.75 10.875 1 96.88 452 ASP B O 1
ATOM 7687 N N . ASN B 1 453 ? -26.812 47.625 11.539 1 96.12 453 ASN B N 1
ATOM 7688 C CA . ASN B 1 453 ? -27.359 47.312 10.219 1 96.12 453 ASN B CA 1
ATOM 7689 C C . ASN B 1 453 ? -26.375 46.531 9.375 1 96.12 453 ASN B C 1
ATOM 7691 O O . ASN B 1 453 ? -26.391 46.625 8.148 1 96.12 453 ASN B O 1
ATOM 7695 N N . LYS B 1 454 ? -25.516 45.781 10.086 1 97.69 454 LYS B N 1
ATOM 7696 C CA . LYS B 1 454 ? -24.594 44.844 9.43 1 97.69 454 LYS B CA 1
ATOM 7697 C C . LYS B 1 454 ? -24.719 43.438 10.016 1 97.69 454 LYS B C 1
ATOM 7699 O O . LYS B 1 454 ? -24.875 43.281 11.234 1 97.69 454 LYS B O 1
ATOM 7704 N N . LEU B 1 455 ? -24.734 42.469 9.148 1 98.44 455 LEU B N 1
ATOM 7705 C CA . LEU B 1 455 ? -24.797 41.094 9.594 1 98.44 455 LEU B CA 1
ATOM 7706 C C . LEU B 1 455 ? -23.391 40.562 9.922 1 98.44 455 LEU B C 1
ATOM 7708 O O . LEU B 1 455 ? -22.438 40.875 9.211 1 98.44 455 LEU B O 1
ATOM 7712 N N . TYR B 1 456 ? -23.312 39.812 10.984 1 98.69 456 TYR B N 1
ATOM 7713 C CA . TYR B 1 456 ? -22.125 39.094 11.359 1 98.69 456 TYR B CA 1
ATOM 7714 C C . TYR B 1 456 ? -22.453 37.625 11.656 1 98.69 456 TYR B C 1
ATOM 7716 O O . TYR B 1 456 ? -23.562 37.312 12.109 1 98.69 456 TYR B O 1
ATOM 7724 N N . TRP B 1 457 ? -21.594 36.781 11.344 1 98.44 457 TRP B N 1
ATOM 7725 C CA . TRP B 1 457 ? -21.703 35.438 11.945 1 98.44 457 TRP B CA 1
ATOM 7726 C C . TRP B 1 457 ? -20.516 35.156 12.852 1 98.44 457 TRP B C 1
ATOM 7728 O O . TRP B 1 457 ? -19.453 35.781 12.727 1 98.44 457 TRP B O 1
ATOM 7738 N N . ARG B 1 458 ? -20.703 34.344 13.898 1 98.44 458 ARG B N 1
ATOM 7739 C CA . ARG B 1 458 ? -19.719 33.875 14.859 1 98.44 458 ARG B CA 1
ATOM 7740 C C . ARG B 1 458 ? -19.719 32.344 14.945 1 98.44 458 ARG B C 1
ATOM 7742 O O . ARG B 1 458 ? -20.719 31.75 15.359 1 98.44 458 ARG B O 1
ATOM 7749 N N . LEU B 1 459 ? -18.609 31.766 14.586 1 97.81 459 LEU B N 1
ATOM 7750 C CA . LEU B 1 459 ? -18.484 30.312 14.758 1 97.81 459 LEU B CA 1
ATOM 7751 C C . LEU B 1 459 ? -18.453 29.938 16.234 1 97.81 459 LEU B C 1
ATOM 7753 O O . LEU B 1 459 ? -17.734 30.562 17.016 1 97.81 459 LEU B O 1
ATOM 7757 N N . GLN B 1 460 ? -19.297 29.016 16.609 1 97.31 460 GLN B N 1
ATOM 7758 C CA . GLN B 1 460 ? -19.469 28.547 17.969 1 97.31 460 GLN B CA 1
ATOM 7759 C C . GLN B 1 460 ? -19.875 29.703 18.891 1 97.31 460 GLN B C 1
ATOM 7761 O O . GLN B 1 460 ? -19.766 29.578 20.125 1 97.31 460 GLN B O 1
ATOM 7766 N N . GLY B 1 461 ? -20.188 30.812 18.312 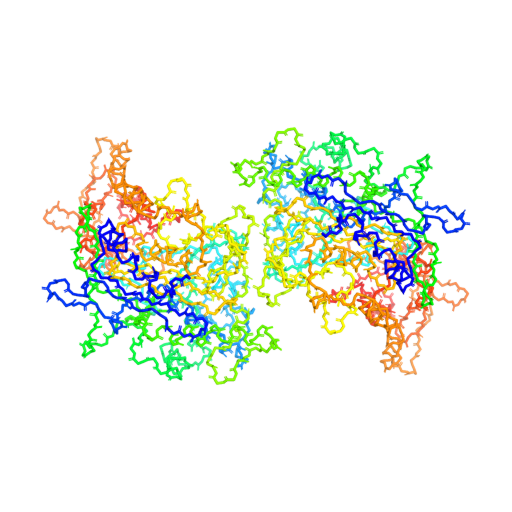1 97.62 461 GLY B N 1
ATOM 7767 C CA . GLY B 1 461 ? -20.625 31.969 19.078 1 97.62 461 GLY B CA 1
ATOM 7768 C C . GLY B 1 461 ? -19.469 32.75 19.688 1 97.62 461 GLY B C 1
ATOM 7769 O O . GLY B 1 461 ? -19.672 33.594 20.547 1 97.62 461 GLY B O 1
ATOM 7770 N N . LEU B 1 462 ? -18.328 32.531 19.281 1 97.06 462 LEU B N 1
ATOM 7771 C CA . LEU B 1 462 ? -17.156 33.156 19.875 1 97.06 462 LEU B CA 1
ATOM 7772 C C . LEU B 1 462 ? -16.891 34.531 19.25 1 97.06 462 LEU B C 1
ATOM 7774 O O . LEU B 1 462 ? -17 34.688 18.031 1 97.06 462 LEU B O 1
ATOM 7778 N N . ASP B 1 463 ? -16.516 35.406 20.016 1 96.56 463 ASP B N 1
ATOM 7779 C CA . ASP B 1 463 ? -16.219 36.75 19.516 1 96.56 463 ASP B CA 1
ATOM 7780 C C . ASP B 1 463 ? -15 36.75 18.609 1 96.56 463 ASP B C 1
ATOM 7782 O O . ASP B 1 463 ? -14.953 37.5 17.625 1 96.56 463 ASP B O 1
ATOM 7786 N N . SER B 1 464 ? -14.055 35.906 18.906 1 95.69 464 SER B N 1
ATOM 7787 C CA . SER B 1 464 ? -12.844 35.812 18.094 1 95.69 464 SER B CA 1
ATOM 7788 C C . SER B 1 464 ? -13.148 35.25 16.719 1 95.69 464 SER B C 1
ATOM 7790 O O . SER B 1 464 ? -12.32 35.344 15.805 1 95.69 464 SER B O 1
ATOM 7792 N N . GLU B 1 465 ? -14.375 34.688 16.562 1 97.25 465 GLU B N 1
ATOM 7793 C CA . GLU B 1 465 ? -14.766 34.094 15.289 1 97.25 465 GLU B CA 1
ATOM 7794 C C . GLU B 1 465 ? -15.789 34.969 14.562 1 97.25 465 GLU B C 1
ATOM 7796 O O . GLU B 1 465 ? -16.531 34.469 13.711 1 97.25 465 GLU B O 1
ATOM 7801 N N . ARG B 1 466 ? -15.812 36.156 14.883 1 97.62 466 ARG B N 1
ATOM 7802 C CA . ARG B 1 466 ? -16.781 37.094 14.281 1 97.62 466 ARG B CA 1
ATOM 7803 C C . ARG B 1 466 ? -16.312 37.562 12.914 1 97.62 466 ARG B C 1
ATOM 7805 O O . ARG B 1 466 ? -15.188 38.062 12.773 1 97.62 466 ARG B O 1
ATOM 7812 N N . PHE B 1 467 ? -17.109 37.469 11.883 1 98 467 PHE B N 1
ATOM 7813 C CA . PHE B 1 467 ? -16.875 37.969 10.531 1 98 467 PHE B CA 1
ATOM 7814 C C . PHE B 1 467 ? -18.094 38.688 10 1 98 467 PHE B C 1
ATOM 7816 O O . PHE B 1 467 ? -19.219 38.281 10.227 1 98 467 PHE B O 1
ATOM 7823 N N . GLN B 1 468 ? -17.844 39.781 9.391 1 98.38 468 GLN B N 1
ATOM 7824 C CA . GLN B 1 468 ? -18.938 40.5 8.742 1 98.38 468 GLN B CA 1
ATOM 7825 C C . GLN B 1 468 ? -19.422 39.75 7.512 1 98.38 468 GLN B C 1
ATOM 7827 O O . GLN B 1 468 ? -18.641 39.188 6.746 1 98.38 468 GLN B O 1
ATOM 7832 N N . LEU B 1 469 ? -20.75 39.656 7.418 1 98.69 469 LEU B N 1
ATOM 7833 C CA . LEU B 1 469 ? -21.391 39.094 6.238 1 98.69 469 LEU B CA 1
ATOM 7834 C C . LEU B 1 469 ? -21.781 40.188 5.25 1 98.69 469 LEU B C 1
ATOM 7836 O O . LEU B 1 469 ? -22.672 41 5.539 1 98.69 469 LEU B O 1
ATOM 7840 N N . GLU B 1 470 ? -21.141 40.188 4.109 1 97.88 470 GLU B N 1
ATOM 7841 C CA . GLU B 1 470 ? -21.484 41.094 3.043 1 97.88 470 GLU B CA 1
ATOM 7842 C C . GLU B 1 470 ? -22.359 40.438 1.984 1 97.88 470 GLU B C 1
ATOM 7844 O O . GLU B 1 470 ? -22.062 39.312 1.543 1 97.88 470 GLU B O 1
ATOM 7849 N N . HIS B 1 471 ? -23.453 41.156 1.633 1 98.25 471 HIS B N 1
ATOM 7850 C CA . HIS B 1 471 ? -24.344 40.562 0.643 1 98.25 471 HIS B CA 1
ATOM 7851 C C . HIS B 1 471 ? -23.594 40.219 -0.634 1 98.25 471 HIS B C 1
ATOM 7853 O O . HIS B 1 471 ? -22.828 41.031 -1.16 1 98.25 471 HIS B O 1
ATOM 7859 N N . TYR B 1 472 ? -23.734 39.031 -1.1 1 98.25 472 TYR B N 1
ATOM 7860 C CA . TYR B 1 472 ? -23.109 38.562 -2.326 1 98.25 472 TYR B CA 1
ATOM 7861 C C . TYR B 1 472 ? -24.141 38.406 -3.439 1 98.25 472 TYR B C 1
ATOM 7863 O O . TYR B 1 472 ? -24.094 39.125 -4.434 1 98.25 472 TYR B O 1
ATOM 7871 N N . GLU B 1 473 ? -25.125 37.562 -3.24 1 98.19 473 GLU B N 1
ATOM 7872 C CA . GLU B 1 473 ? -26.234 37.375 -4.168 1 98.19 473 GLU B CA 1
ATOM 7873 C C . GLU B 1 473 ? -27.406 36.688 -3.49 1 98.19 473 GLU B C 1
ATOM 7875 O O . GLU B 1 473 ? -27.203 35.812 -2.627 1 98.19 473 GLU B O 1
ATOM 7880 N N . ASP B 1 474 ? -28.609 37.094 -3.861 1 97.69 474 ASP B N 1
ATOM 7881 C CA . ASP B 1 474 ? -29.797 36.469 -3.309 1 97.69 474 ASP B CA 1
ATOM 7882 C C . ASP B 1 474 ? -29.719 36.344 -1.788 1 97.69 474 ASP B C 1
ATOM 7884 O O . ASP B 1 474 ? -29.484 37.344 -1.106 1 97.69 474 ASP B O 1
ATOM 7888 N N . ASP B 1 475 ? -29.859 35.156 -1.222 1 98.38 475 ASP B N 1
ATOM 7889 C CA . ASP B 1 475 ? -29.75 34.969 0.221 1 98.38 475 ASP B CA 1
ATOM 7890 C C . ASP B 1 475 ? -28.375 34.438 0.599 1 98.38 475 ASP B C 1
ATOM 7892 O O . ASP B 1 475 ? -28.281 33.5 1.422 1 98.38 475 ASP B O 1
ATOM 7896 N N . THR B 1 476 ? -27.375 34.875 -0.136 1 98.69 476 THR B N 1
ATOM 7897 C CA . THR B 1 476 ? -25.984 34.438 0.076 1 98.69 476 THR B CA 1
ATOM 7898 C C . THR B 1 476 ? -25.125 35.656 0.45 1 98.69 476 THR B C 1
ATOM 7900 O O . THR B 1 476 ? -25.266 36.719 -0.129 1 98.69 476 THR B O 1
ATOM 7903 N N . PHE B 1 477 ? -24.328 35.5 1.372 1 98.75 477 PHE B N 1
ATOM 7904 C CA . PHE B 1 477 ? -23.391 36.5 1.837 1 98.75 477 PHE B CA 1
ATOM 7905 C C . PHE B 1 477 ? -21.953 36 1.78 1 98.75 477 PHE B C 1
ATOM 7907 O O . PHE B 1 477 ? -21.734 34.781 1.749 1 98.75 477 PHE B O 1
ATOM 7914 N N . THR B 1 478 ? -21 36.812 1.64 1 98.19 478 THR B N 1
ATOM 7915 C CA . THR B 1 478 ? -19.594 36.438 1.735 1 98.19 478 THR B CA 1
ATOM 7916 C C . THR B 1 478 ? -18.984 36.969 3.039 1 98.19 478 THR B C 1
ATOM 7918 O O . THR B 1 478 ? -19.453 37.969 3.59 1 98.19 478 THR B O 1
ATOM 7921 N N . TRP B 1 479 ? -18.125 36.219 3.564 1 97.38 479 TRP B N 1
ATOM 7922 C CA . TRP B 1 479 ? -17.422 36.594 4.785 1 97.38 479 TRP B CA 1
ATOM 7923 C C . TRP B 1 479 ? -15.914 36.75 4.531 1 97.38 479 TRP B C 1
ATOM 7925 O O . TRP B 1 479 ? -15.117 36.656 5.461 1 97.38 479 TRP B O 1
ATOM 7935 N N . LEU B 1 480 ? -15.5 36.844 3.279 1 96.25 480 LEU B N 1
ATOM 7936 C CA . LEU B 1 480 ? -14.102 36.969 2.885 1 96.25 480 LEU B CA 1
ATOM 7937 C C . LEU B 1 480 ? -13.523 38.281 3.377 1 96.25 480 LEU B C 1
ATOM 7939 O O . LEU B 1 480 ? -14.156 39.344 3.262 1 96.25 480 LEU B O 1
ATOM 7943 N N . LEU B 1 481 ? -12.367 38.219 4.023 1 96.06 481 LEU B N 1
ATOM 7944 C CA . LEU B 1 481 ? -11.539 39.344 4.391 1 96.06 481 LEU B CA 1
ATOM 7945 C C . LEU B 1 481 ? -10.273 39.406 3.541 1 96.06 481 LEU B C 1
ATOM 7947 O O . LEU B 1 481 ? -9.93 38.438 2.867 1 96.06 481 LEU B O 1
ATOM 7951 N N . PRO B 1 482 ? -9.625 40.656 3.504 1 96.06 482 PRO B N 1
ATOM 7952 C CA . PRO B 1 482 ? -8.312 40.656 2.85 1 96.06 482 PRO B CA 1
ATOM 7953 C C . PRO B 1 482 ? -7.359 39.625 3.434 1 96.06 482 PRO B C 1
ATOM 7955 O O . PRO B 1 482 ? -7.387 39.344 4.641 1 96.06 482 PRO B O 1
ATOM 7958 N N . ARG B 1 483 ? -6.574 39.062 2.621 1 95.56 483 ARG B N 1
ATOM 7959 C CA . ARG B 1 483 ? -5.68 37.969 3.021 1 95.56 483 ARG B CA 1
ATOM 7960 C C . ARG B 1 483 ? -4.871 38.375 4.254 1 95.56 483 ARG B C 1
ATOM 7962 O O . ARG B 1 483 ? -4.703 37.562 5.172 1 95.56 483 ARG B O 1
ATOM 7969 N N . ASN B 1 484 ? -4.336 39.562 4.258 1 97.31 484 ASN B N 1
ATOM 7970 C CA . ASN B 1 484 ? -3.52 40.031 5.379 1 97.31 484 ASN B CA 1
ATOM 7971 C C . ASN B 1 484 ? -4.324 40.094 6.676 1 97.31 484 ASN B C 1
ATOM 7973 O O . ASN B 1 484 ? -3.789 39.844 7.754 1 97.31 484 ASN B O 1
ATOM 7977 N N . GLU B 1 485 ? -5.578 40.469 6.566 1 96.88 485 GLU B N 1
ATOM 7978 C CA . GLU B 1 485 ? -6.418 40.469 7.762 1 96.88 485 GLU B CA 1
ATOM 7979 C C . GLU B 1 485 ? -6.68 39.062 8.281 1 96.88 485 GLU B C 1
ATOM 7981 O O . GLU B 1 485 ? -6.676 38.844 9.484 1 96.88 485 GLU B O 1
ATOM 7986 N N . LEU B 1 486 ? -6.957 38.219 7.367 1 95.88 486 LEU B N 1
ATOM 7987 C CA . LEU B 1 486 ? -7.102 36.812 7.758 1 95.88 486 LEU B CA 1
ATOM 7988 C C . LEU B 1 486 ? -5.848 36.312 8.453 1 95.88 486 LEU B C 1
ATOM 7990 O O . LEU B 1 486 ? -5.93 35.625 9.484 1 95.88 486 LEU B O 1
ATOM 7994 N N . SER B 1 487 ? -4.699 36.625 7.922 1 96.44 487 SER B N 1
ATOM 7995 C CA . SER B 1 487 ? -3.424 36.219 8.508 1 96.44 487 SER B CA 1
ATOM 7996 C C . SER B 1 487 ? -3.246 36.812 9.898 1 96.44 487 SER B C 1
ATOM 7998 O O . SER B 1 487 ? -2.797 36.125 10.82 1 96.44 487 SER B O 1
ATOM 8000 N N . ARG B 1 488 ? -3.559 38.094 10.047 1 97.38 488 ARG B N 1
ATOM 8001 C CA . ARG B 1 488 ? -3.426 38.781 11.336 1 97.38 488 ARG B CA 1
ATOM 8002 C C . ARG B 1 488 ? -4.301 38.094 12.391 1 97.38 488 ARG B C 1
ATOM 8004 O O . ARG B 1 488 ? -3.936 38.062 13.57 1 97.38 488 ARG B O 1
ATOM 8011 N N . ARG B 1 489 ? -5.328 37.531 11.914 1 96.31 489 ARG B N 1
ATOM 8012 C CA . ARG B 1 489 ? -6.277 36.906 12.836 1 96.31 489 ARG B CA 1
ATOM 8013 C C . ARG B 1 489 ? -5.918 35.469 13.109 1 96.31 489 ARG B C 1
ATOM 8015 O O . ARG B 1 489 ? -6.633 34.75 13.836 1 96.31 489 ARG B O 1
ATOM 8022 N N . GLY B 1 490 ? -4.859 35.031 12.562 1 95.69 490 GLY B N 1
ATOM 8023 C CA . GLY B 1 490 ? -4.375 33.688 12.82 1 95.69 490 GLY B CA 1
ATOM 8024 C C . GLY B 1 490 ? -5.207 32.625 12.148 1 95.69 490 GLY B C 1
ATOM 8025 O O . GLY B 1 490 ? -5.363 31.516 12.68 1 95.69 490 GLY B O 1
ATOM 8026 N N . ARG B 1 491 ? -5.848 32.938 11.062 1 90.81 491 ARG B N 1
ATOM 8027 C CA . ARG B 1 491 ? -6.598 31.953 10.281 1 90.81 491 ARG B CA 1
ATOM 8028 C C . ARG B 1 491 ? -5.684 31.203 9.328 1 90.81 491 ARG B C 1
ATOM 8030 O O . ARG B 1 491 ? -4.664 31.734 8.875 1 90.81 491 ARG B O 1
ATOM 8037 N N . TRP B 1 492 ? -6.043 29.906 9.141 1 90 492 TRP B N 1
ATOM 8038 C CA . TRP B 1 492 ? -5.395 29.156 8.078 1 90 492 TRP B CA 1
ATOM 8039 C C . TRP B 1 492 ? -5.742 29.734 6.707 1 90 492 TRP B C 1
ATOM 8041 O O . TRP B 1 492 ? -6.914 29.797 6.332 1 90 492 TRP B O 1
ATOM 8051 N N . VAL B 1 493 ? -4.816 30.297 6.055 1 77.94 493 VAL B N 1
ATOM 8052 C CA . VAL B 1 493 ? -5.004 30.938 4.762 1 77.94 493 VAL B CA 1
ATOM 8053 C C . VAL B 1 493 ? -4.238 30.156 3.686 1 77.94 493 VAL B C 1
ATOM 8055 O O . VAL B 1 493 ? -3.008 30.203 3.639 1 77.94 493 VAL B O 1
ATOM 8058 N N . GLU B 1 494 ? -4.891 29.297 2.945 1 75.38 494 GLU B N 1
ATOM 8059 C CA . GLU B 1 494 ? -4.227 28.562 1.865 1 75.38 494 GLU B CA 1
ATOM 8060 C C . GLU B 1 494 ? -5.148 28.422 0.658 1 75.38 494 GLU B C 1
ATOM 8062 O O . GLU B 1 494 ? -6.348 28.688 0.746 1 75.38 494 GLU B O 1
ATOM 8067 N N . SER B 1 495 ? -4.465 28.016 -0.397 1 73 495 SER B N 1
ATOM 8068 C CA . SER B 1 495 ? -5.129 27.922 -1.692 1 73 495 SER B CA 1
ATOM 8069 C C . SER B 1 495 ? -6.168 26.797 -1.7 1 73 495 SER B C 1
ATOM 8071 O O . SER B 1 495 ? -6.898 26.625 -2.678 1 73 495 SER B O 1
ATOM 8073 N N . ASP B 1 496 ? -6.27 26.156 -0.616 1 74.88 496 ASP B N 1
ATOM 8074 C CA . ASP B 1 496 ? -7.207 25.031 -0.58 1 74.88 496 ASP B CA 1
ATOM 8075 C C . ASP B 1 496 ? -8.625 25.516 -0.28 1 74.88 496 ASP B C 1
ATOM 8077 O O . ASP B 1 496 ? -9.562 24.719 -0.222 1 74.88 496 ASP B O 1
ATOM 8081 N N . GLN B 1 497 ? -8.828 26.75 -0.16 1 86.31 497 GLN B N 1
ATOM 8082 C CA . GLN B 1 497 ? -10.148 27.328 0.076 1 86.31 497 GLN B CA 1
ATOM 8083 C C . GLN B 1 497 ? -10.641 28.094 -1.149 1 86.31 497 GLN B C 1
ATOM 8085 O O . GLN B 1 497 ? -10.164 29.203 -1.435 1 86.31 497 GLN B O 1
ATOM 8090 N N . GLY B 1 498 ? -11.609 27.516 -1.837 1 89.62 498 GLY B N 1
ATOM 8091 C CA . GLY B 1 498 ? -12.172 28.141 -3.027 1 89.62 498 GLY B CA 1
ATOM 8092 C C . GLY B 1 498 ? -13.352 29.031 -2.729 1 89.62 498 GLY B C 1
ATOM 8093 O O . GLY B 1 498 ? -13.68 29.281 -1.564 1 89.62 498 GLY B O 1
ATOM 8094 N N . PRO B 1 499 ? -13.977 29.516 -3.746 1 94.12 499 PRO B N 1
ATOM 8095 C CA . PRO B 1 499 ? -15.055 30.484 -3.592 1 94.12 499 PRO B CA 1
ATOM 8096 C C . PRO B 1 499 ? -16.172 30 -2.686 1 94.12 499 PRO B C 1
ATOM 8098 O O . PRO B 1 499 ? -16.703 30.766 -1.875 1 94.12 499 PRO B O 1
ATOM 8101 N N . ALA B 1 500 ? -16.484 28.781 -2.795 1 95.06 500 ALA B N 1
ATOM 8102 C CA . ALA B 1 500 ? -17.594 28.234 -2.02 1 95.06 500 ALA B CA 1
ATOM 8103 C C . ALA B 1 500 ? -17.312 28.344 -0.521 1 95.06 500 ALA B C 1
ATOM 8105 O O . ALA B 1 500 ? -18.234 28.547 0.271 1 95.06 500 ALA B O 1
ATOM 8106 N N . PHE B 1 501 ? -16.125 28.25 -0.151 1 95.31 501 PHE B N 1
ATOM 8107 C CA . PHE B 1 501 ? -15.727 28.312 1.25 1 95.31 501 PHE B CA 1
ATOM 8108 C C . PHE B 1 501 ? -16.094 29.672 1.855 1 95.31 501 PHE B C 1
ATOM 8110 O O . PHE B 1 501 ? -16.453 29.75 3.031 1 95.31 501 PHE B O 1
ATOM 8117 N N . TRP B 1 502 ? -16.078 30.656 1.092 1 96.31 502 TRP B N 1
ATOM 8118 C CA . TRP B 1 502 ? -16.203 32.031 1.58 1 96.31 502 TRP B CA 1
ATOM 8119 C C . TRP B 1 502 ? -17.641 32.531 1.39 1 96.31 502 TRP B C 1
ATOM 8121 O O . TRP B 1 502 ? -17.891 33.719 1.448 1 96.31 502 TRP B O 1
ATOM 8131 N N . LYS B 1 503 ? -18.547 31.609 1.189 1 97.44 503 LYS B N 1
ATOM 8132 C CA . LYS B 1 503 ? -19.953 31.953 1.058 1 97.44 503 LYS B CA 1
ATOM 8133 C C . LYS B 1 503 ? -20.766 31.375 2.217 1 97.44 503 LYS B C 1
ATOM 8135 O O . LYS B 1 503 ? -20.516 30.266 2.66 1 97.44 503 LYS B O 1
ATOM 8140 N N . ALA B 1 504 ? -21.578 32.156 2.768 1 98.5 504 ALA B N 1
ATOM 8141 C CA . ALA B 1 504 ? -22.672 31.75 3.648 1 98.5 504 ALA B CA 1
ATOM 8142 C C . ALA B 1 504 ? -24 31.719 2.902 1 98.5 504 ALA B C 1
ATOM 8144 O O . ALA B 1 504 ? -24.531 32.781 2.525 1 98.5 504 ALA B O 1
ATOM 8145 N N . VAL B 1 505 ? -24.516 30.562 2.777 1 98.62 505 VAL B N 1
ATOM 8146 C CA . VAL B 1 505 ? -25.734 30.406 1.972 1 98.62 505 VAL B CA 1
ATOM 8147 C C . VAL B 1 505 ? -26.922 30.141 2.879 1 98.62 505 VAL B C 1
ATOM 8149 O O . VAL B 1 505 ? -26.984 29.125 3.572 1 98.62 505 VAL B O 1
ATOM 8152 N N . PHE B 1 506 ? -27.859 31.094 2.852 1 98.69 506 PHE B N 1
ATOM 8153 C CA . PHE B 1 506 ? -29.078 30.922 3.627 1 98.69 506 PHE B CA 1
ATOM 8154 C C . PHE B 1 506 ? -30.203 30.375 2.756 1 98.69 506 PHE B C 1
ATOM 8156 O O . PHE B 1 506 ? -30.328 30.734 1.585 1 98.69 506 PHE B O 1
ATOM 8163 N N . GLU B 1 507 ? -30.938 29.5 3.326 1 97.75 507 GLU B N 1
ATOM 8164 C CA . GLU B 1 507 ? -32.094 28.938 2.654 1 97.75 507 GLU B CA 1
ATOM 8165 C C . GLU B 1 507 ? -33.375 29.188 3.461 1 97.75 507 GLU B C 1
ATOM 8167 O O . GLU B 1 507 ? -33.312 29.422 4.668 1 97.75 507 GLU B O 1
ATOM 8172 N N . TYR B 1 508 ? -34.5 29.234 2.748 1 93.75 508 TYR B N 1
ATOM 8173 C CA . TYR B 1 508 ? -35.75 29.469 3.416 1 93.75 508 TYR B CA 1
ATOM 8174 C C . TYR B 1 508 ? -36.688 28.281 3.236 1 93.75 508 TYR B C 1
ATOM 8176 O O . TYR B 1 508 ? -36.594 27.531 2.254 1 93.75 508 TYR B O 1
ATOM 8184 N N . SER B 1 509 ? -37.531 28.125 4.25 1 92.38 509 SER B N 1
ATOM 8185 C CA . SER B 1 509 ? -38.531 27.062 4.254 1 92.38 509 SER B CA 1
ATOM 8186 C C . SER B 1 509 ? -39.656 27.359 3.256 1 92.38 509 SER B C 1
ATOM 8188 O O . SER B 1 509 ? -39.625 28.391 2.58 1 92.38 509 SER B O 1
ATOM 8190 N N . ASP B 1 510 ? -40.562 26.406 3.264 1 91.31 510 ASP B N 1
ATOM 8191 C CA . ASP B 1 510 ? -41.719 26.547 2.402 1 91.31 510 ASP B CA 1
ATOM 8192 C C . ASP B 1 510 ? -42.562 27.766 2.805 1 91.31 510 ASP B C 1
ATOM 8194 O O . ASP B 1 510 ? -43.25 28.359 1.973 1 91.31 510 ASP B O 1
ATOM 8198 N N . ASN B 1 511 ? -42.562 28.172 4.043 1 91.31 511 ASN B N 1
ATOM 8199 C CA . ASN B 1 511 ? -43.312 29.312 4.543 1 91.31 511 ASN B CA 1
ATOM 8200 C C . ASN B 1 511 ? -42.594 30.625 4.277 1 91.31 511 ASN B C 1
ATOM 8202 O O . ASN B 1 511 ? -43.062 31.688 4.672 1 91.31 511 ASN B O 1
ATOM 8206 N N . GLY B 1 512 ? -41.375 30.516 3.75 1 91.75 512 GLY B N 1
ATOM 8207 C CA . GLY B 1 512 ? -40.625 31.703 3.354 1 91.75 512 GLY B CA 1
ATOM 8208 C C . GLY B 1 512 ? -39.688 32.219 4.434 1 91.75 512 GLY B C 1
ATOM 8209 O O . GLY B 1 512 ? -39.094 33.281 4.285 1 91.75 512 GLY B O 1
ATOM 8210 N N . GLU B 1 513 ? -39.562 31.531 5.492 1 93.5 513 GLU B N 1
ATOM 8211 C CA . GLU B 1 513 ? -38.688 31.953 6.586 1 93.5 513 GLU B CA 1
ATOM 8212 C C . GLU B 1 513 ? -37.312 31.344 6.441 1 93.5 513 GLU B C 1
ATOM 8214 O O . GLU B 1 513 ? -37.156 30.172 6.098 1 93.5 513 GLU B O 1
ATOM 8219 N N . ILE B 1 514 ? -36.312 32.188 6.66 1 97.12 514 ILE B N 1
ATOM 8220 C CA . ILE B 1 514 ? -34.969 31.656 6.668 1 97.12 514 ILE B CA 1
ATOM 8221 C C . ILE B 1 514 ? -34.812 30.656 7.812 1 97.12 514 ILE B C 1
ATOM 8223 O O . ILE B 1 514 ? -34.969 31 8.984 1 97.12 514 ILE B O 1
ATOM 8227 N N . ASP B 1 515 ? -34.438 29.406 7.484 1 96.69 515 ASP B N 1
ATOM 8228 C CA . ASP B 1 515 ? -34.344 28.438 8.57 1 96.69 515 ASP B CA 1
ATOM 8229 C C . ASP B 1 515 ? -33.125 27.562 8.422 1 96.69 515 ASP B C 1
ATOM 8231 O O . ASP B 1 515 ? -32.844 26.703 9.273 1 96.69 515 ASP B O 1
ATOM 8235 N N . LYS B 1 516 ? -32.344 27.75 7.363 1 98.19 516 LYS B N 1
ATOM 8236 C CA . LYS B 1 516 ? -31.141 26.953 7.148 1 98.19 516 LYS B CA 1
ATOM 8237 C C . LYS B 1 516 ? -29.969 27.828 6.762 1 98.19 516 LYS B C 1
ATOM 8239 O O . LYS B 1 516 ? -30.141 28.906 6.188 1 98.19 516 LYS B O 1
ATOM 8244 N N . LEU B 1 517 ? -28.812 27.422 7.094 1 98.62 517 LEU B N 1
ATOM 8245 C CA . LEU B 1 517 ? -27.531 28 6.727 1 98.62 517 LEU B CA 1
ATOM 8246 C C . LEU B 1 517 ? -26.562 26.922 6.242 1 98.62 517 LEU B C 1
ATOM 8248 O O . LEU B 1 517 ? -26.344 25.922 6.934 1 98.62 517 LEU B O 1
ATOM 8252 N N . LEU B 1 518 ? -26.047 27.047 5.023 1 98.31 518 LEU B N 1
ATOM 8253 C CA . LEU B 1 518 ? -25.094 26.125 4.445 1 98.31 518 LEU B CA 1
ATOM 8254 C C . LEU B 1 518 ? -23.703 26.766 4.336 1 98.31 518 LEU B C 1
ATOM 8256 O O . LEU B 1 518 ? -23.594 27.922 3.9 1 98.31 518 LEU B O 1
ATOM 8260 N N . TRP B 1 519 ? -22.688 26.047 4.73 1 97.19 519 TRP B N 1
ATOM 8261 C CA . TRP B 1 519 ? -21.312 26.516 4.613 1 97.19 519 TRP B CA 1
ATOM 8262 C C . TRP B 1 519 ? -20.406 25.422 4.051 1 97.19 519 TRP B C 1
ATOM 8264 O O . TRP B 1 519 ? -20.219 24.375 4.68 1 97.19 519 TRP B O 1
ATOM 8274 N N . ALA B 1 520 ? -19.797 25.688 2.863 1 95.12 520 ALA B N 1
ATOM 8275 C CA . ALA B 1 520 ? -18.797 24.781 2.293 1 95.12 520 ALA B CA 1
ATOM 8276 C C . ALA B 1 520 ? -17.453 24.938 2.998 1 95.12 520 ALA B C 1
ATOM 8278 O O . ALA B 1 520 ? -16.562 25.609 2.496 1 95.12 520 ALA B O 1
ATOM 8279 N N . HIS B 1 521 ? -17.344 24.203 4.047 1 92.69 521 HIS B N 1
ATOM 8280 C CA . HIS B 1 521 ? -16.266 24.438 4.988 1 92.69 521 HIS B CA 1
ATOM 8281 C C . HIS B 1 521 ? -14.961 23.797 4.508 1 92.69 521 HIS B C 1
ATOM 8283 O O . HIS B 1 521 ? -13.891 24.078 5.043 1 92.69 521 HIS B O 1
ATOM 8289 N N . ASP B 1 522 ? -14.938 22.875 3.551 1 90.12 522 ASP B N 1
ATOM 8290 C CA . ASP B 1 522 ? -13.75 22.25 2.957 1 90.12 522 ASP B CA 1
ATOM 8291 C C . ASP B 1 522 ? -14 21.875 1.503 1 90.12 522 ASP B C 1
ATOM 8293 O O . ASP B 1 522 ? -15.109 21.469 1.146 1 90.12 522 ASP B O 1
ATOM 8297 N N . THR B 1 523 ? -12.961 21.953 0.721 1 83.81 523 THR B N 1
ATOM 8298 C CA . THR B 1 523 ? -13.07 21.531 -0.674 1 83.81 523 THR B CA 1
ATOM 8299 C C . THR B 1 523 ? -13.336 20.031 -0.773 1 83.81 523 THR B C 1
ATOM 8301 O O . THR B 1 523 ? -12.656 19.234 -0.123 1 83.81 523 THR B O 1
ATOM 8304 N N . GLY B 1 524 ? -14.273 19.734 -1.492 1 82.94 524 GLY B N 1
ATOM 8305 C CA . GLY B 1 524 ? -14.562 18.344 -1.749 1 82.94 524 GLY B CA 1
ATOM 8306 C C . GLY B 1 524 ? -15.445 17.703 -0.688 1 82.94 524 GLY B C 1
ATOM 8307 O O . GLY B 1 524 ? -15.828 16.547 -0.811 1 82.94 524 GLY B O 1
ATOM 8308 N N . VAL B 1 525 ? -15.82 18.422 0.324 1 89.19 525 VAL B N 1
ATOM 8309 C CA . VAL B 1 525 ? -16.703 17.969 1.389 1 89.19 525 VAL B CA 1
ATOM 8310 C C . VAL B 1 525 ? -18.062 18.656 1.246 1 89.19 525 VAL B C 1
ATOM 8312 O O . VAL B 1 525 ? -18.156 19.844 0.922 1 89.19 525 VAL B O 1
ATOM 8315 N N . PRO B 1 526 ? -19.141 17.859 1.373 1 90.44 526 PRO B N 1
ATOM 8316 C CA . PRO B 1 526 ? -20.453 18.516 1.349 1 90.44 526 PRO B CA 1
ATOM 8317 C C . PRO B 1 526 ? -20.562 19.656 2.359 1 90.44 526 PRO B C 1
ATOM 8319 O O . PRO B 1 526 ? -20.031 19.562 3.467 1 90.44 526 PRO B O 1
ATOM 8322 N N . PRO B 1 527 ? -21.25 20.641 1.966 1 94.62 527 PRO B N 1
ATOM 8323 C CA . PRO B 1 527 ? -21.391 21.766 2.885 1 94.62 527 PRO B CA 1
ATOM 8324 C C . PRO B 1 527 ? -22 21.375 4.227 1 94.62 527 PRO B C 1
ATOM 8326 O O . PRO B 1 527 ? -22.891 20.516 4.273 1 94.62 527 PRO B O 1
ATOM 8329 N N . LEU B 1 528 ? -21.516 21.984 5.203 1 95.31 528 LEU B N 1
ATOM 8330 C CA . LEU B 1 528 ? -22.156 21.891 6.512 1 95.31 528 LEU B CA 1
ATOM 8331 C C . LEU B 1 528 ? -23.547 22.531 6.477 1 95.31 528 LEU B C 1
ATOM 8333 O O . LEU B 1 528 ? -23.703 23.672 6.062 1 95.31 528 LEU B O 1
ATOM 8337 N N . GLN B 1 529 ? -24.578 21.766 6.828 1 96.81 529 GLN B N 1
ATOM 8338 C CA . GLN B 1 529 ? -25.938 22.266 6.891 1 96.81 529 GLN B CA 1
ATOM 8339 C C . GLN B 1 529 ? -26.359 22.531 8.328 1 96.81 529 GLN B C 1
ATOM 8341 O O . GLN B 1 529 ? -26.312 21.641 9.18 1 96.81 529 GLN B O 1
ATOM 8346 N N . LEU B 1 530 ? -26.75 23.703 8.547 1 98.19 530 LEU B N 1
ATOM 8347 C CA . LEU B 1 530 ? -27.156 24.109 9.883 1 98.19 530 LEU B CA 1
ATOM 8348 C C . LEU B 1 530 ? -28.609 24.578 9.883 1 98.19 530 LEU B C 1
ATOM 8350 O O . LEU B 1 530 ? -29.078 25.188 8.914 1 98.19 530 LEU B O 1
ATOM 8354 N N . THR B 1 531 ? -29.328 24.297 10.953 1 98.06 531 THR B N 1
ATOM 8355 C CA . THR B 1 531 ? -30.734 24.672 11.078 1 98.06 531 THR B CA 1
ATOM 8356 C C . THR B 1 531 ? -30.906 25.734 12.156 1 98.06 531 THR B C 1
ATOM 8358 O O . THR B 1 531 ? -30.328 25.625 13.242 1 98.06 531 THR B O 1
ATOM 8361 N N . LYS B 1 532 ? -31.734 26.672 11.812 1 97.62 532 LYS B N 1
ATOM 8362 C CA . LYS B 1 532 ? -32 27.781 12.734 1 97.62 532 LYS B CA 1
ATOM 8363 C C . LYS B 1 532 ? -32.781 27.281 13.961 1 97.62 532 LYS B C 1
ATOM 8365 O O . LYS B 1 532 ? -33.75 26.531 13.844 1 97.62 532 LYS B O 1
ATOM 8370 N N . GLU B 1 533 ? -32.156 27.656 15.086 1 94.75 533 GLU B N 1
ATOM 8371 C CA . GLU B 1 533 ? -32.812 27.312 16.344 1 94.75 533 GLU B CA 1
ATOM 8372 C C . GLU B 1 533 ? -34.156 28.016 16.469 1 94.75 533 GLU B C 1
ATOM 8374 O O . GLU B 1 533 ? -34.281 29.188 16.156 1 94.75 533 GLU B O 1
ATOM 8379 N N . SER B 1 534 ? -35.25 27.188 16.734 1 82.38 534 SER B N 1
ATOM 8380 C CA . SER B 1 534 ? -36.594 27.766 16.906 1 82.38 534 SER B CA 1
ATOM 8381 C C . SER B 1 534 ? -36.625 28.688 18.125 1 82.38 534 SER B C 1
ATOM 8383 O O . SER B 1 534 ? -36 28.422 19.141 1 82.38 534 SER B O 1
ATOM 8385 N N . SER B 1 535 ? -36.969 29.906 17.984 1 57.81 535 SER B N 1
ATOM 8386 C CA . SER B 1 535 ? -37.25 30.781 19.141 1 57.81 535 SER B CA 1
ATOM 8387 C C . SER B 1 535 ? -38.25 30.125 20.062 1 57.81 535 SER B C 1
ATOM 8389 O O . SER B 1 535 ? -39.312 29.641 19.625 1 57.81 535 SER B O 1
ATOM 8391 N N . LYS B 1 536 ? -37.906 29.297 21.156 1 46.88 536 LYS B N 1
ATOM 8392 C CA . LYS B 1 536 ? -38.969 29.031 22.109 1 46.88 536 LYS B CA 1
ATOM 8393 C C . LYS B 1 536 ? -39.875 30.266 22.281 1 46.88 536 LYS B C 1
ATOM 8395 O O . LYS B 1 536 ? -39.375 31.344 22.609 1 46.88 536 LYS B O 1
ATOM 8400 N N . VAL B 1 537 ? -41 30.266 21.469 1 29.19 537 VAL B N 1
ATOM 8401 C CA . VAL B 1 537 ? -42.094 31.016 22.062 1 29.19 537 VAL B CA 1
ATOM 8402 C C . VAL B 1 537 ? -42.406 30.453 23.453 1 29.19 537 VAL B C 1
ATOM 8404 O O . VAL B 1 537 ? -42.5 29.25 23.641 1 29.19 537 VAL B O 1
#